Protein AF-0000000080410713 (afdb_homodimer)

Foldseek 3Di:
DVVVVQLVLLLVLLVLLLLLCVLVLLLLLLLCVLLVADSLQSSQLQLVLQLQLLLLCQVLWFLFGWGFDQLLSLQLRQALPPPLPDRLLLSLLLLQLLLVVLLVCLVVVNLVVLLVQDPVLLVLLLLLLSLVQLLVVLCVLQQQWDQDDPDRIDGGDCPDLSNVLLVVLLVVLVVQCVVPNSSCLVVSLVSSLVSCVVSVNWPDPPDLDLVVSVVSSVVQAQSRDCPCVPPPSSVLSSVVSSSSQSNQALVQLCVSCVLLPNNVCSSVSSNSQSVSSNSSSNSNGGGIHRDPSSVSSVVSPNGTSSSSNSNSVVSVVCSSVSSVSVRRRSSSNSSVSNVVSVVSNVSVVVNPCVDCLSNVLSVQLNPCCNVVSHNLRSSLSSLLSNCVSCCVPPNPVVRDPSSVVSNVVSVCVVCVVVVD/DVVVVQLVLLLVLLVLLLLLCVLVLLLLLLLCVLLVADSLQSSQLQLVLQLQLLLLCQVLWFLFGWGFDPLLSLQLRQALPPPLPDRNLLSLLLLQLLLVVLLVCLVVVNLVVLLVQDPVLLVLLLLLLSLVQLLVVLCVLQQQWDQDDPDRIDGGDCPDLSNVLLVVLLVVLVVQCVVPNSSCLVVSLVSSLVSCVVSVNWPDPPDLDLVVSVVSLVVQAQSRDCPCVPPPSSVLSSVVSSSSQSNQALVQLCVSCVLLPNNVCSSVSSNSQSVSSNSSSNSNGGGIHRDPSSVSSVVSPNGTSSSSNSNSVVSVVCSSVSSVSVRRRSSSNSSVSNVVSVVSNVSVVVNPCVDCLSNVLSVQLNPCCNVVSHNLRSSLSSLLSNCVSCCVPPNPVPRDPSSVVSNVVSVVVVCVVVVD

Secondary structure (DSSP, 8-state):
-HHHHHHHHHHHHHHHHHHHHTTHHHHHHHHHHTTT--HHHHHHHHHHHHHHHHHHHHHTT----EEE-HHHHHIIIIIIIIIT---HHHHHHHHHHHHHHHHHHHHTT-HHHHHHHS-HHHHHHHHHHHHHHHHHHHHHHTTSEEEETTEEEEE--TTSHHHHHHHHHHHHHHHHHHHHGGGHHHHHHHHHHHHHHHHT-----S---SHHHHHHHHHHTT----TTTTSHHHHHHHHHHHHHHHHHHHHHHHHHHHHTT-GGGHHHHHHHHHHHHHHHHHHT-PPEEE-GGGHHHHHTT--SHHHHHHHHHHHHHHGGGHHHHHT--HHHHHHHHHHHHHHHHGGGGGS-TT-HHHHHHHHHHHHHHHHHT-HHHHHHHHHHHHHHHHHHHT-GGGS-HHHHHHHHHHHHHHHHHHH-/-HHHHHHHHHHHHHHHHHHHHTTHHHHHHHHHHTTT--HHHHHHHHHHHHHHHHHHHHHTT----EEE-HHHHHIIIIIIIIIT---HHHHHHHHHHHHHHHHHHHHTT-HHHHHHHS-HHHHHHHHHHHHHHHHHHHHHHTTSEEEETTEEEEE--TTSHHHHHHHHHHHHHHHHHHHHGGGHHHHHHHHHHHHHHHHT-----S---SHHHHHHHHHHTT----TTTTSHHHHHHHHHHHHHHHHHHHHHHHHHHHHTT-GGGHHHHHHHHHHHHHHHHHHT-PPEEE-TTHHHHHHTT--SHHHHHHHHHHHHHHGGGHHHHHT--HHHHHHHHHHHHHHHHGGGGGS-TT-HHHHHHHHHHHHHHHHHT-HHHHHHHHHHHHHHHHHHHT-GGGS-HHHHHHHHHHHHHHHHHHH-

Organism: NCBI:txid1345023

Radius of gyration: 27.89 Å; Cα contacts (8 Å, |Δi|>4): 1626; chains: 2; bounding box: 63×80×81 Å

pLDDT: mean 87.86, std 10.01, range [36.75, 98.25]

Solvent-accessible surface area (backbone atoms only — not comparable to full-atom values): 38870 Å² total; per-residue (Å²): 104,74,65,59,51,47,49,54,32,12,43,52,13,6,52,44,26,34,59,45,47,63,55,47,33,60,51,50,12,62,48,40,31,74,41,68,44,53,48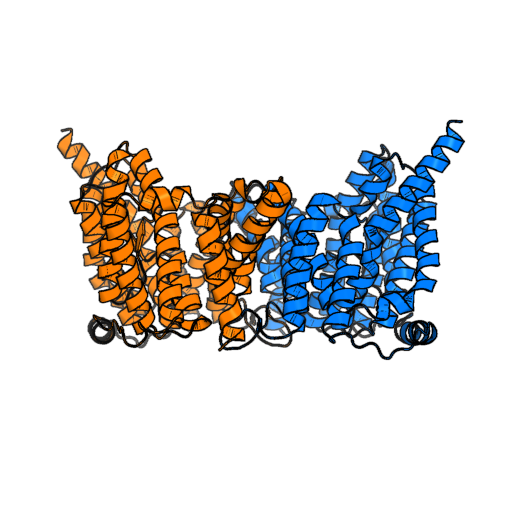,48,10,25,29,52,11,30,41,50,23,28,25,52,12,6,36,46,22,17,74,70,46,29,47,41,39,24,30,65,26,70,64,45,38,45,38,46,20,40,24,41,20,63,66,69,61,38,50,56,32,34,45,21,31,32,32,26,52,21,12,50,46,43,30,52,30,44,76,66,60,44,42,60,56,56,46,70,54,47,57,64,52,53,53,55,13,43,47,23,8,42,8,52,28,35,26,51,51,14,33,38,57,16,40,45,28,36,59,53,90,88,41,58,31,24,61,32,64,63,60,39,66,60,27,43,48,19,53,54,31,32,55,49,33,52,55,37,31,76,72,59,37,70,56,25,48,56,54,29,32,50,48,21,36,51,49,27,53,75,69,65,69,53,83,61,88,80,74,79,55,63,61,63,33,58,55,39,22,57,71,33,43,62,47,51,33,67,85,52,57,80,38,69,64,39,52,49,48,24,52,52,51,31,50,51,49,47,47,56,34,51,55,44,38,40,53,55,22,45,75,62,72,38,55,87,48,28,61,58,51,47,35,29,38,11,52,22,7,31,52,6,11,38,32,43,22,51,39,41,29,61,50,75,50,34,51,56,9,44,74,64,58,26,61,34,14,57,14,10,41,42,27,21,50,51,42,59,58,47,62,76,47,46,44,66,58,68,51,54,47,62,35,22,45,15,38,51,36,28,52,54,10,50,58,36,33,46,55,50,60,75,51,63,54,85,42,59,83,51,24,52,23,19,49,43,14,28,51,33,14,43,49,27,43,17,55,64,58,3,51,38,53,16,41,43,46,40,50,51,49,40,42,70,74,67,31,70,84,71,55,53,66,64,50,52,52,51,32,51,52,39,52,50,55,60,43,37,68,54,71,96,107,72,67,55,53,46,49,53,32,11,43,51,14,6,51,44,27,37,58,45,46,63,54,48,33,60,51,50,11,62,50,40,32,75,40,68,43,55,47,48,11,24,29,51,10,30,40,50,24,26,26,52,12,7,34,46,22,16,74,71,47,29,48,41,40,25,30,64,27,70,64,44,38,46,37,46,20,40,22,41,18,64,65,68,62,38,49,56,30,35,42,22,31,33,32,26,53,20,12,48,46,43,31,51,30,44,76,68,60,45,42,62,57,54,46,70,53,47,58,63,51,54,54,55,14,44,47,22,7,42,8,51,28,34,26,50,50,15,33,38,58,17,40,45,27,36,60,52,90,89,41,57,32,23,62,34,64,63,59,40,64,62,27,42,47,18,52,54,31,32,54,48,34,53,55,36,30,74,74,60,37,70,53,24,49,55,54,28,32,51,48,22,36,53,50,27,53,74,71,65,70,51,81,62,89,82,74,82,54,64,60,62,32,57,56,40,22,58,71,34,43,61,46,52,32,67,84,51,57,82,39,70,64,40,51,50,49,24,53,51,51,32,50,52,50,47,48,57,34,51,57,43,38,42,53,55,23,46,75,62,73,37,53,86,48,28,60,58,52,47,36,29,37,12,52,22,7,31,52,7,12,38,33,43,23,51,39,40,27,58,50,76,49,34,50,54,9,42,74,65,60,27,61,35,13,57,15,10,40,42,26,20,50,51,42,58,57,47,63,76,48,46,44,66,58,68,50,55,47,60,34,21,44,15,38,51,35,29,52,54,9,50,60,36,33,45,56,51,60,75,51,62,54,85,42,60,84,51,24,52,24,18,50,42,14,28,50,34,15,42,49,26,41,17,55,65,58,5,51,38,52,16,42,43,45,40,50,50,49,41,42,70,75,69,32,70,86,71,55,52,68,63,50,52,52,51,33,51,52,38,53,51,56,61,44,36,69,55,70,98

InterPro domains:
  IPR006043 Nucleobase cation symporter 2 family [PF00860] (12-377)
  IPR045018 Azaguanine-like transporters [PTHR43337] (3-409)

Sequence (840 aa):
MAKQTEWKTETYGGVLNFLATAYIPAVHAAILTQAGLPFEGALVGAILTSIIGTFIAGLFNLPLLLLPGMGINALFTYTLVLQMGLSWQGALAVSFVSGALVVLLTVTKVARKLANAFPPIIHDGLTVGLGLFLILIGLEAAGIVSGGGGALLHIGDLGERPVQVAFLSLFVAILLFLKMGPSSFLWTIAFGVGLSAVMGTLDWTGEFALMPFFESFGTVFGNVSFAESASPIFLVAVGVLTLVLLIENISLIQNQTRAIGKDADAPKGLVAQGLSTMAGAMFGSSPTVSTVEVAAGISVGARGGIASFVTSGLYVVSLLLLPLFAIIPVTAIAPVLIIIGMMMFQNVKHLPLDNWEHAFPAILVIIMIPFTYSIVDGIGLGFVAYTMIVLFKKGYRSLSPVVGVLTVLFLVFFSLPVWLMAKQTEWKTETYGGVLNFLATAYIPAVHAAILTQAGLPFEGALVGAILTSIIGTFIAGLFNLPLLLLPGMGINALFTYTLVLQMGLSWQGALAVSFVSGALVVLLTVTKVARKLANAFPPIIHDGLTVGLGLFLILIGLEAAGIVSGGGGALLHIGDLGERPVQVAFLSLFVAILLFLKMGPSSFLWTIAFGVGLSAVMGTLDWTGEFALMPFFESFGTVFGNVSFAESASPIFLVAVGVLTLVLLIENISLIQNQTRAIGKDADAPKGLVAQGLSTMAGAMFGSSPTVSTVEVAAGISVGARGGIASFVTSGLYVVSLLLLPLFAIIPVTAIAPVLIIIGMMMFQNVKHLPLDNWEHAFPAILVIIMIPFTYSIVDGIGLGFVAYTMIVLFKKGYRSLSPVVGVLTVLFLVFFSLPVWL

Structure (mmCIF, N/CA/C/O backbone):
data_AF-0000000080410713-model_v1
#
loop_
_entity.id
_entity.type
_entity.pdbx_description
1 polymer Permease
#
loop_
_atom_site.group_PDB
_atom_site.id
_atom_site.type_symbol
_atom_site.label_atom_id
_atom_site.label_alt_id
_atom_site.label_comp_id
_atom_site.label_asym_id
_atom_site.label_entity_id
_atom_site.label_seq_id
_atom_site.pdbx_PDB_ins_code
_atom_site.Cartn_x
_atom_site.Cartn_y
_atom_site.Cartn_z
_atom_site.occupancy
_atom_site.B_iso_or_equiv
_atom_site.auth_seq_id
_atom_site.auth_comp_id
_atom_site.auth_asym_id
_atom_site.auth_atom_id
_atom_site.pdbx_PDB_model_num
ATOM 1 N N . MET A 1 1 ? -7.324 -28.266 -44.094 1 37.56 1 MET A N 1
ATOM 2 C CA . MET A 1 1 ? -6.672 -26.969 -44 1 37.56 1 MET A CA 1
ATOM 3 C C . MET A 1 1 ? -7.039 -26.266 -42.688 1 37.56 1 MET A C 1
ATOM 5 O O . MET A 1 1 ? -6.164 -25.75 -42 1 37.56 1 MET A O 1
ATOM 9 N N . ALA A 1 2 ? -8.359 -26.266 -42.438 1 50.31 2 ALA A N 1
ATOM 10 C CA . ALA A 1 2 ? -8.875 -25.734 -41.188 1 50.31 2 ALA A CA 1
ATOM 11 C C . ALA A 1 2 ? -8.297 -26.484 -40 1 50.31 2 ALA A C 1
ATOM 13 O O . ALA A 1 2 ? -7.914 -25.875 -39 1 50.31 2 ALA A O 1
ATOM 14 N N . LYS A 1 3 ? -8.125 -27.766 -40.094 1 55.69 3 LYS A N 1
ATOM 15 C CA . LYS A 1 3 ? -7.594 -28.547 -38.969 1 55.69 3 LYS A CA 1
ATOM 16 C C . LYS A 1 3 ? -6.094 -28.328 -38.812 1 55.69 3 LYS A C 1
ATOM 18 O O . LYS A 1 3 ? -5.594 -28.25 -37.688 1 55.69 3 LYS A O 1
ATOM 23 N N . GLN A 1 4 ? -5.293 -28.375 -39.844 1 54.91 4 GLN A N 1
ATOM 24 C CA . GLN A 1 4 ? -3.854 -28.125 -39.812 1 54.91 4 GLN A CA 1
ATOM 25 C C . GLN A 1 4 ? -3.547 -26.719 -39.312 1 54.91 4 GLN A C 1
ATOM 27 O O . GLN A 1 4 ? -2.623 -26.547 -38.5 1 54.91 4 GLN A O 1
ATOM 32 N N . THR A 1 5 ? -4.355 -25.734 -39.812 1 59 5 THR A N 1
ATOM 33 C CA . THR A 1 5 ? -4.211 -24.359 -39.344 1 59 5 THR A CA 1
ATOM 34 C C . THR A 1 5 ? -4.512 -24.234 -37.875 1 59 5 THR A C 1
ATOM 36 O O . THR A 1 5 ? -3.834 -23.484 -37.156 1 59 5 THR A O 1
ATOM 39 N N . GLU A 1 6 ? -5.297 -25.203 -37.562 1 79.06 6 GLU A N 1
ATOM 40 C CA . GLU A 1 6 ? -5.672 -25.172 -36.156 1 79.06 6 GLU A CA 1
ATOM 41 C C . GLU A 1 6 ? -4.535 -25.688 -35.25 1 79.06 6 GLU A C 1
ATOM 43 O O . GLU A 1 6 ? -4.242 -25.109 -34.219 1 79.06 6 GLU A O 1
ATOM 48 N N . TRP A 1 7 ? -3.732 -26.688 -35.938 1 89.12 7 TRP A N 1
ATOM 49 C CA . TRP A 1 7 ? -2.639 -27.266 -35.156 1 89.12 7 TRP A CA 1
ATOM 50 C C . TRP A 1 7 ? -1.461 -26.297 -35.062 1 89.12 7 TRP A C 1
ATOM 52 O O . TRP A 1 7 ? -0.8 -26.203 -34.031 1 89.12 7 TRP A O 1
ATOM 62 N N . LYS A 1 8 ? -1.155 -25.625 -36.125 1 91.69 8 LYS A N 1
ATOM 63 C CA . LYS A 1 8 ? -0.056 -24.656 -36.125 1 91.69 8 LYS A CA 1
ATOM 64 C C . LYS A 1 8 ? -0.333 -23.484 -35.188 1 91.69 8 LYS A C 1
ATOM 66 O O . LYS A 1 8 ? 0.56 -23.047 -34.469 1 91.69 8 LYS A O 1
ATOM 71 N N . THR A 1 9 ? -1.537 -23.094 -35.281 1 93.38 9 THR A N 1
ATOM 72 C CA . THR A 1 9 ? -1.938 -21.984 -34.406 1 93.38 9 THR A CA 1
ATOM 73 C C . THR A 1 9 ? -1.88 -22.391 -32.938 1 93.38 9 THR A C 1
ATOM 75 O O . THR A 1 9 ? -1.402 -21.641 -32.094 1 93.38 9 THR A O 1
ATOM 78 N N . GLU A 1 10 ? -2.293 -23.594 -32.688 1 95.38 10 GLU A N 1
ATOM 79 C CA . GLU A 1 10 ? -2.266 -24.109 -31.344 1 95.38 10 GLU A CA 1
ATOM 80 C C . GLU A 1 10 ? -0.833 -24.312 -30.844 1 95.38 10 GLU A C 1
ATOM 82 O O . GLU A 1 10 ? -0.521 -24.016 -29.688 1 95.38 10 GLU A O 1
ATOM 87 N N . THR A 1 11 ? -0.026 -24.812 -31.766 1 96 11 THR A N 1
ATOM 88 C CA . THR A 1 11 ? 1.372 -25.016 -31.406 1 96 11 THR A CA 1
ATOM 89 C C . THR A 1 11 ? 2.068 -23.688 -31.156 1 96 11 THR A C 1
ATOM 91 O O . THR A 1 11 ? 2.793 -23.531 -30.156 1 96 11 THR A O 1
ATOM 94 N N . TYR A 1 12 ? 1.803 -22.75 -31.984 1 95.38 12 TYR A N 1
ATOM 95 C CA . TYR A 1 12 ? 2.387 -21.422 -31.812 1 95.38 12 TYR A CA 1
ATOM 96 C C . TYR A 1 12 ? 1.904 -20.781 -30.516 1 95.38 12 TYR A C 1
ATOM 98 O O . TYR A 1 12 ? 2.697 -20.188 -29.781 1 95.38 12 TYR A O 1
ATOM 106 N N . GLY A 1 13 ? 0.649 -20.891 -30.266 1 94.5 13 GLY A N 1
ATOM 107 C CA . GLY A 1 13 ? 0.093 -20.375 -29.031 1 94.5 13 GLY A CA 1
ATOM 108 C C . GLY A 1 13 ? 0.684 -21.031 -27.797 1 94.5 13 GLY A C 1
ATOM 109 O O . GLY A 1 13 ? 0.938 -20.359 -26.781 1 94.5 13 GLY A O 1
ATOM 110 N N . GLY A 1 14 ? 0.893 -22.328 -27.875 1 95.62 14 GLY A N 1
ATOM 111 C CA . GLY A 1 14 ? 1.5 -23.047 -26.766 1 95.62 14 GLY A CA 1
ATOM 112 C C . GLY A 1 14 ? 2.916 -22.594 -26.469 1 95.62 14 GLY A C 1
ATOM 113 O O . GLY A 1 14 ? 3.312 -22.516 -25.312 1 95.62 14 GLY A O 1
ATOM 114 N N . VAL A 1 15 ? 3.676 -22.297 -27.5 1 94.81 15 VAL A N 1
ATOM 115 C CA . VAL A 1 15 ? 5.047 -21.828 -27.344 1 94.81 15 VAL A CA 1
ATOM 116 C C . VAL A 1 15 ? 5.047 -20.438 -26.688 1 94.81 15 VAL A C 1
ATOM 118 O O . VAL A 1 15 ? 5.836 -20.172 -25.781 1 94.81 15 VAL A O 1
ATOM 121 N N . LEU A 1 16 ? 4.145 -19.609 -27.141 1 92.06 16 LEU A N 1
ATOM 122 C CA . LEU A 1 16 ? 4.039 -18.281 -26.562 1 92.06 16 LEU A CA 1
ATOM 123 C C . LEU A 1 16 ? 3.652 -18.344 -25.094 1 92.06 16 LEU A C 1
ATOM 125 O O . LEU A 1 16 ? 4.172 -17.594 -24.281 1 92.06 16 LEU A O 1
ATOM 129 N N . ASN A 1 17 ? 2.756 -19.25 -24.859 1 94.19 17 ASN A N 1
ATOM 130 C CA . ASN A 1 17 ? 2.334 -19.438 -23.469 1 94.19 17 ASN A CA 1
ATOM 131 C C . ASN A 1 17 ? 3.5 -19.859 -22.578 1 94.19 17 ASN A C 1
ATOM 133 O O . ASN A 1 17 ? 3.646 -19.359 -21.469 1 94.19 17 ASN A O 1
ATOM 137 N N . PHE A 1 18 ? 4.316 -20.734 -23.078 1 94 18 PHE A N 1
ATOM 138 C CA . PHE A 1 18 ? 5.473 -21.188 -22.312 1 94 18 PHE A CA 1
ATOM 139 C C . PHE A 1 18 ? 6.445 -20.047 -22.062 1 94 18 PHE A C 1
ATOM 141 O O . PHE A 1 18 ? 6.914 -19.859 -20.953 1 94 18 PHE A O 1
ATOM 148 N N . LEU A 1 19 ? 6.688 -19.297 -23.062 1 87.75 19 LEU A N 1
ATOM 149 C CA . LEU A 1 19 ? 7.629 -18.188 -22.953 1 87.75 19 LEU A CA 1
ATOM 150 C C . LEU A 1 19 ? 7.117 -17.141 -21.969 1 87.75 19 LEU A C 1
ATOM 152 O O . LEU A 1 19 ? 7.902 -16.547 -21.219 1 87.75 19 LEU A O 1
ATOM 156 N N . ALA A 1 20 ? 5.844 -17.016 -21.969 1 87.5 20 ALA A N 1
ATOM 157 C CA . ALA A 1 20 ? 5.23 -16.016 -21.109 1 87.5 20 ALA A CA 1
ATOM 158 C C . ALA A 1 20 ? 5.219 -16.484 -19.656 1 87.5 20 ALA A C 1
ATOM 160 O O . ALA A 1 20 ? 5.082 -15.672 -18.734 1 87.5 20 ALA A O 1
ATOM 161 N N . THR A 1 21 ? 5.402 -17.781 -19.375 1 92.06 21 THR A N 1
ATOM 162 C CA . THR A 1 21 ? 5.195 -18.281 -18.031 1 92.06 21 THR A CA 1
ATOM 163 C C . THR A 1 21 ? 6.453 -18.969 -17.516 1 92.06 21 THR A C 1
ATOM 165 O O . THR A 1 21 ? 6.484 -19.453 -16.375 1 92.06 21 THR A O 1
ATOM 168 N N . ALA A 1 22 ? 7.523 -18.953 -18.297 1 89.31 22 ALA A N 1
ATOM 169 C CA . ALA A 1 22 ? 8.734 -19.703 -18 1 89.31 22 ALA A CA 1
ATOM 170 C C . ALA A 1 22 ? 9.391 -19.219 -16.719 1 89.31 22 ALA A C 1
ATOM 172 O O . ALA A 1 22 ? 10.148 -19.953 -16.078 1 89.31 22 ALA A O 1
ATOM 173 N N . TYR A 1 23 ? 9.086 -18.062 -16.297 1 85.19 23 TYR A N 1
ATOM 174 C CA . TYR A 1 23 ? 9.688 -17.484 -15.102 1 85.19 23 TYR A CA 1
ATOM 175 C C . TYR A 1 23 ? 9 -18 -13.836 1 85.19 23 TYR A C 1
ATOM 177 O O . TYR A 1 23 ? 9.555 -17.906 -12.742 1 85.19 23 TYR A O 1
ATOM 185 N N . ILE A 1 24 ? 7.816 -18.562 -13.891 1 90.88 24 I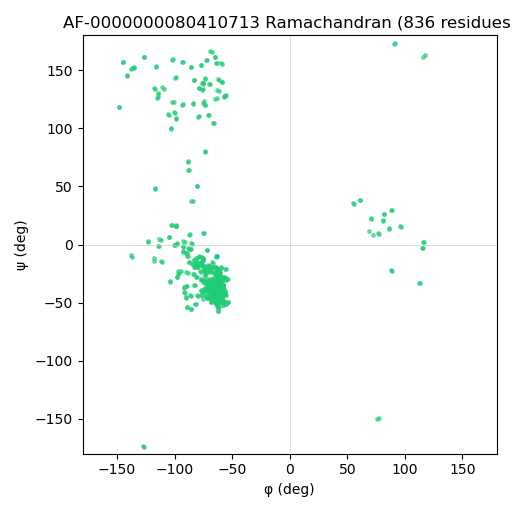LE A N 1
ATOM 186 C CA . ILE A 1 24 ? 6.918 -18.828 -12.773 1 90.88 24 ILE A CA 1
ATOM 187 C C . ILE A 1 24 ? 7.535 -19.859 -11.836 1 90.88 24 ILE A C 1
ATOM 189 O O . ILE A 1 24 ? 7.559 -19.672 -10.617 1 90.88 24 ILE A O 1
ATOM 193 N N . PRO A 1 25 ? 8.164 -20.938 -12.391 1 91.62 25 PRO A N 1
ATOM 194 C CA . PRO A 1 25 ? 8.719 -21.938 -11.469 1 91.62 25 PRO A CA 1
ATOM 195 C C . PRO A 1 25 ? 9.852 -21.375 -10.609 1 91.62 25 PRO A C 1
ATOM 197 O O . PRO A 1 25 ? 9.953 -21.703 -9.422 1 91.62 25 PRO A O 1
ATOM 200 N N . ALA A 1 26 ? 10.656 -20.562 -11.18 1 87.38 26 ALA A N 1
ATOM 201 C CA . ALA A 1 26 ? 11.766 -19.984 -10.43 1 87.38 26 ALA A CA 1
ATOM 202 C C . ALA A 1 26 ? 11.258 -19.062 -9.32 1 87.38 26 ALA A C 1
ATOM 204 O O . ALA A 1 26 ? 11.758 -19.109 -8.188 1 87.38 26 ALA A O 1
ATOM 205 N N . VAL A 1 27 ? 10.281 -18.312 -9.68 1 86.44 27 VAL A N 1
ATOM 206 C CA . VAL A 1 27 ? 9.711 -17.375 -8.711 1 86.44 27 VAL A CA 1
ATOM 207 C C . VAL A 1 27 ? 8.992 -18.156 -7.609 1 86.44 27 VAL A C 1
ATOM 209 O O . VAL A 1 27 ? 9.094 -17.812 -6.43 1 86.44 27 VAL A O 1
ATOM 212 N N . HIS A 1 28 ? 8.281 -19.109 -8.039 1 93.25 28 HIS A N 1
ATOM 213 C CA . HIS A 1 28 ? 7.594 -20 -7.109 1 93.25 28 HIS A CA 1
ATOM 214 C C . HIS A 1 28 ? 8.57 -20.594 -6.098 1 93.25 28 HIS A C 1
ATOM 216 O O . HIS A 1 28 ? 8.32 -20.547 -4.891 1 93.25 28 HIS A O 1
ATOM 222 N N . ALA A 1 29 ? 9.68 -21.125 -6.582 1 91.19 29 ALA A N 1
ATOM 223 C CA . ALA A 1 29 ? 10.656 -21.781 -5.715 1 91.19 29 ALA A CA 1
ATOM 224 C C . ALA A 1 29 ? 11.266 -20.797 -4.73 1 91.19 29 ALA A C 1
ATOM 226 O O . ALA A 1 29 ? 11.484 -21.125 -3.562 1 91.19 29 ALA A O 1
ATOM 227 N N . ALA A 1 30 ? 11.5 -19.656 -5.211 1 86.19 30 ALA A N 1
ATOM 228 C CA . ALA A 1 30 ? 12.094 -18.625 -4.367 1 86.19 30 ALA A CA 1
ATOM 229 C C . ALA A 1 30 ? 11.172 -18.266 -3.207 1 86.19 30 ALA A C 1
ATOM 231 O O . ALA A 1 30 ? 11.633 -18 -2.096 1 86.19 30 ALA A O 1
ATOM 232 N N . ILE A 1 31 ? 9.898 -18.25 -3.445 1 88 31 ILE A N 1
ATOM 233 C CA . ILE A 1 31 ? 8.922 -17.875 -2.42 1 88 31 ILE A CA 1
ATOM 234 C C . ILE A 1 31 ? 8.742 -19.047 -1.447 1 88 31 ILE A C 1
ATOM 236 O O . ILE A 1 31 ? 8.75 -18.844 -0.229 1 88 31 ILE A O 1
ATOM 240 N N . LEU A 1 32 ? 8.648 -20.25 -1.96 1 93.75 32 LEU A N 1
ATOM 241 C CA . LEU A 1 32 ? 8.352 -21.391 -1.106 1 93.75 32 LEU A CA 1
ATOM 242 C C . LEU A 1 32 ? 9.555 -21.75 -0.249 1 93.75 32 LEU A C 1
ATOM 244 O O . LEU A 1 32 ? 9.406 -22.391 0.8 1 93.75 32 LEU A O 1
ATOM 248 N N . THR A 1 33 ? 10.75 -21.391 -0.7 1 90.19 33 THR A N 1
ATOM 249 C CA . THR A 1 33 ? 11.938 -21.641 0.106 1 90.19 33 THR A CA 1
ATOM 250 C C . THR A 1 33 ? 11.852 -20.906 1.44 1 90.19 33 THR A C 1
ATOM 252 O O . THR A 1 33 ? 12.367 -21.391 2.455 1 90.19 33 THR A O 1
ATOM 255 N N . GLN A 1 34 ? 11.172 -19.844 1.46 1 86.38 34 GLN A N 1
ATOM 256 C CA . GLN A 1 34 ? 10.992 -19.078 2.689 1 86.38 34 GLN A CA 1
ATOM 257 C C . GLN A 1 34 ? 10.086 -19.812 3.67 1 86.38 34 GLN A C 1
ATOM 259 O O . GLN A 1 34 ? 10.086 -19.516 4.867 1 86.38 34 GLN A O 1
ATOM 264 N N . ALA A 1 35 ? 9.305 -20.688 3.174 1 91.44 35 ALA A N 1
ATOM 265 C CA . ALA A 1 35 ? 8.453 -21.516 4.027 1 91.44 35 ALA A CA 1
ATOM 266 C C . ALA A 1 35 ? 9.242 -22.688 4.609 1 91.44 35 ALA A C 1
ATOM 268 O O . ALA A 1 35 ? 8.758 -23.391 5.496 1 91.44 35 ALA A O 1
ATOM 269 N N . GLY A 1 36 ? 10.477 -22.922 4.078 1 91.31 36 GLY A N 1
ATOM 270 C CA . GLY A 1 36 ? 11.312 -24 4.598 1 91.31 36 GLY A CA 1
ATOM 271 C C . GLY A 1 36 ? 11.562 -25.109 3.586 1 91.31 36 GLY A C 1
ATOM 272 O O . GLY A 1 36 ? 12.32 -26.031 3.852 1 91.31 36 GLY A O 1
ATOM 273 N N . LEU A 1 37 ? 10.969 -25 2.424 1 94.12 37 LEU A N 1
ATOM 274 C CA . LEU A 1 37 ? 11.219 -25.984 1.382 1 94.12 37 LEU A CA 1
ATOM 275 C C . LEU A 1 37 ? 12.586 -25.766 0.738 1 94.12 37 LEU A C 1
ATOM 277 O O . LEU A 1 37 ? 12.984 -24.609 0.515 1 94.12 37 LEU A O 1
ATOM 281 N N . PRO A 1 38 ? 13.281 -26.844 0.486 1 91.62 38 PRO A N 1
ATOM 282 C CA . PRO A 1 38 ? 14.508 -26.656 -0.29 1 91.62 38 PRO A CA 1
ATOM 283 C C . PRO A 1 38 ? 14.242 -26.078 -1.681 1 91.62 38 PRO A C 1
ATOM 285 O O . PRO A 1 38 ? 13.289 -26.484 -2.346 1 91.62 38 PRO A O 1
ATOM 288 N N . PHE A 1 39 ? 15.055 -25.25 -2.119 1 88.81 39 PHE A N 1
ATOM 289 C CA . PHE A 1 39 ? 14.859 -24.531 -3.379 1 88.81 39 PHE A CA 1
ATOM 290 C C . PHE A 1 39 ? 14.766 -25.516 -4.543 1 88.81 39 PHE A C 1
ATOM 292 O O . PHE A 1 39 ? 13.852 -25.422 -5.359 1 88.81 39 PHE A O 1
ATOM 299 N N . GLU A 1 40 ? 15.711 -26.438 -4.57 1 89.75 40 GLU A N 1
ATOM 300 C CA . GLU A 1 40 ? 15.773 -27.391 -5.68 1 89.75 40 GLU A CA 1
ATOM 301 C C . GLU A 1 40 ? 14.516 -28.25 -5.73 1 89.75 40 GLU A C 1
ATOM 303 O O . GLU A 1 40 ? 13.969 -28.5 -6.809 1 89.75 40 GLU A O 1
ATOM 308 N N . GLY A 1 41 ? 14.117 -28.641 -4.594 1 91.88 41 GLY A N 1
ATOM 309 C CA . GLY A 1 41 ? 12.906 -29.453 -4.527 1 91.88 41 GLY A CA 1
ATOM 310 C C . GLY A 1 41 ? 11.664 -28.688 -4.93 1 91.88 41 GLY A C 1
ATOM 311 O O . GLY A 1 41 ? 10.805 -29.203 -5.637 1 91.88 41 GLY A O 1
ATOM 312 N N . ALA A 1 42 ? 11.586 -27.453 -4.438 1 93.69 42 ALA A N 1
ATOM 313 C CA . ALA A 1 42 ? 10.445 -26.609 -4.766 1 93.69 42 ALA A CA 1
ATOM 314 C C . ALA A 1 42 ? 10.398 -26.297 -6.258 1 93.69 42 ALA A C 1
ATOM 316 O O . ALA A 1 42 ? 9.32 -26.188 -6.848 1 93.69 42 ALA A O 1
ATOM 317 N N . LEU A 1 43 ? 11.539 -26.172 -6.855 1 93.19 43 LEU A N 1
ATOM 318 C CA . LEU A 1 43 ? 11.633 -25.875 -8.281 1 93.19 43 LEU A CA 1
ATOM 319 C C . LEU A 1 43 ? 11.133 -27.062 -9.109 1 93.19 43 LEU A C 1
ATOM 321 O O . LEU A 1 43 ? 10.312 -26.875 -10.016 1 93.19 43 LEU A O 1
ATOM 325 N N . VAL A 1 44 ? 11.625 -28.188 -8.781 1 94.38 44 VAL A N 1
ATOM 326 C CA . VAL A 1 44 ? 11.188 -29.391 -9.484 1 94.38 44 VAL A CA 1
ATOM 327 C C . VAL A 1 44 ? 9.688 -29.594 -9.273 1 94.38 44 VAL A C 1
ATOM 329 O O . VAL A 1 44 ? 8.961 -29.922 -10.219 1 94.38 44 VAL A O 1
ATOM 332 N N . GLY A 1 45 ? 9.289 -29.422 -8.07 1 95.5 45 GLY A N 1
ATOM 333 C CA . GLY A 1 45 ? 7.867 -29.531 -7.777 1 95.5 45 GLY A CA 1
ATOM 334 C C . GLY A 1 45 ? 7.008 -28.578 -8.594 1 95.5 45 GLY A C 1
ATOM 335 O O . GLY A 1 45 ? 5.941 -28.969 -9.078 1 95.5 45 GLY A O 1
ATOM 336 N N . ALA A 1 46 ? 7.457 -27.391 -8.719 1 95.38 46 ALA A N 1
ATOM 337 C CA . ALA A 1 46 ? 6.723 -26.391 -9.484 1 95.38 46 ALA A CA 1
ATOM 338 C C . ALA A 1 46 ? 6.613 -26.797 -10.953 1 95.38 46 ALA A C 1
ATOM 340 O O . ALA A 1 46 ? 5.559 -26.641 -11.57 1 95.38 46 ALA A O 1
ATOM 341 N N . ILE A 1 47 ? 7.691 -27.281 -11.516 1 95.88 47 ILE A N 1
ATOM 342 C CA . ILE A 1 47 ? 7.711 -27.656 -12.93 1 95.88 47 ILE A CA 1
ATOM 343 C C . ILE A 1 47 ? 6.793 -28.859 -13.148 1 95.88 47 ILE A C 1
ATOM 345 O O . ILE A 1 47 ? 5.992 -28.875 -14.086 1 95.88 47 ILE A O 1
ATOM 349 N N . LEU A 1 48 ? 6.895 -29.781 -12.281 1 97.19 48 LEU A N 1
ATOM 350 C CA . LEU A 1 48 ? 6.055 -30.969 -12.422 1 97.19 48 LEU A CA 1
ATOM 351 C C . LEU A 1 48 ? 4.582 -30.609 -12.258 1 97.19 48 LEU A C 1
ATOM 353 O O . LEU A 1 48 ? 3.727 -31.141 -12.969 1 97.19 48 LEU A O 1
ATOM 357 N N . THR A 1 49 ? 4.32 -29.797 -11.305 1 97.56 49 THR A N 1
ATOM 358 C CA . THR A 1 49 ? 2.955 -29.312 -11.117 1 97.56 49 THR A CA 1
ATOM 359 C C . THR A 1 49 ? 2.453 -28.594 -12.367 1 97.56 49 THR A C 1
ATOM 361 O O . THR A 1 49 ? 1.304 -28.781 -12.773 1 97.56 49 THR A O 1
ATOM 364 N N . SER A 1 50 ? 3.289 -27.781 -12.93 1 97.56 50 SER A N 1
ATOM 365 C CA . SER A 1 50 ? 2.93 -27.062 -14.148 1 97.56 50 SER A CA 1
ATOM 366 C C . SER A 1 50 ? 2.67 -28.016 -15.305 1 97.56 50 SER A C 1
ATOM 368 O O . SER A 1 50 ? 1.77 -27.797 -16.109 1 97.56 50 SER A O 1
ATOM 370 N N . ILE A 1 51 ? 3.5 -29.094 -15.383 1 97.94 51 ILE A N 1
ATOM 371 C CA . ILE A 1 51 ? 3.338 -30.094 -16.422 1 97.94 51 ILE A CA 1
ATOM 372 C C . ILE A 1 51 ? 1.986 -30.797 -16.266 1 97.94 51 ILE A C 1
ATOM 374 O O . ILE A 1 51 ? 1.18 -30.812 -17.203 1 97.94 51 ILE A O 1
ATOM 378 N N . ILE A 1 52 ? 1.728 -31.25 -15.109 1 97.81 52 ILE A N 1
ATOM 379 C CA . ILE A 1 52 ? 0.538 -32.062 -14.875 1 97.81 52 ILE A CA 1
ATOM 380 C C . ILE A 1 52 ? -0.708 -31.188 -14.945 1 97.81 52 ILE A C 1
ATOM 382 O O . ILE A 1 52 ? -1.722 -31.578 -15.531 1 97.81 52 ILE A O 1
ATOM 386 N N . GLY A 1 53 ? -0.662 -30.062 -14.305 1 97.81 53 GLY A N 1
ATOM 387 C CA . GLY A 1 53 ? -1.807 -29.172 -14.32 1 97.81 53 GLY A CA 1
ATOM 388 C C . GLY A 1 53 ? -2.211 -28.75 -15.719 1 97.81 53 GLY A C 1
ATOM 389 O O . GLY A 1 53 ? -3.381 -28.844 -16.094 1 97.81 53 GLY A O 1
ATOM 390 N N . THR A 1 54 ? -1.246 -28.25 -16.453 1 97.88 54 THR A N 1
ATOM 391 C CA . THR A 1 54 ? -1.516 -27.812 -17.828 1 97.88 54 THR A CA 1
ATOM 392 C C . THR A 1 54 ? -1.904 -28.984 -18.703 1 97.88 54 THR A C 1
ATOM 394 O O . THR A 1 54 ? -2.736 -28.844 -19.609 1 97.88 54 THR A O 1
ATOM 397 N N . PHE A 1 55 ? -1.342 -30.125 -18.438 1 98 55 PHE A N 1
ATOM 398 C CA . PHE A 1 55 ? -1.69 -31.328 -19.172 1 98 55 PHE A CA 1
ATOM 399 C C . PHE A 1 55 ? -3.152 -31.703 -18.938 1 98 55 PHE A C 1
ATOM 401 O O . PHE A 1 55 ? -3.865 -32.031 -19.891 1 98 55 PHE A O 1
ATOM 408 N N . ILE A 1 56 ? -3.629 -31.641 -17.734 1 97.94 56 ILE A N 1
ATOM 409 C CA . ILE A 1 56 ? -5.016 -31.953 -17.406 1 97.94 56 ILE A CA 1
ATOM 410 C C . ILE A 1 56 ? -5.945 -30.984 -18.141 1 97.94 56 ILE A C 1
ATOM 412 O O . ILE A 1 56 ? -6.977 -31.406 -18.672 1 97.94 56 ILE A O 1
ATOM 416 N N . ALA A 1 57 ? -5.59 -29.719 -18.141 1 97 57 ALA A N 1
ATOM 417 C CA . ALA A 1 57 ? -6.383 -28.75 -18.891 1 97 57 ALA A CA 1
ATOM 418 C C . ALA A 1 57 ? -6.473 -29.109 -20.359 1 97 57 ALA A C 1
ATOM 420 O O . ALA A 1 57 ? -7.523 -28.953 -20.984 1 97 57 ALA A O 1
ATOM 421 N N . GLY A 1 58 ? -5.336 -29.578 -20.891 1 96.44 58 GLY A N 1
ATOM 422 C CA . GLY A 1 58 ? -5.328 -30.031 -22.266 1 96.44 58 GLY A CA 1
ATOM 423 C C . GLY A 1 58 ? -6.254 -31.203 -22.516 1 96.44 58 GLY A C 1
ATOM 424 O O . GLY A 1 58 ? -6.922 -31.281 -23.547 1 96.44 58 GLY A O 1
ATOM 425 N N . LEU A 1 59 ? -6.305 -32.094 -21.625 1 96.75 59 LEU A N 1
ATOM 426 C CA . LEU A 1 59 ? -7.18 -33.25 -21.75 1 96.75 59 LEU A CA 1
ATOM 427 C C . LEU A 1 59 ? -8.641 -32.812 -21.797 1 96.75 59 LEU A C 1
ATOM 429 O O . LEU A 1 59 ? -9.469 -33.5 -22.422 1 96.75 59 LEU A O 1
ATOM 433 N N . PHE A 1 60 ? -8.906 -31.734 -21.125 1 96.25 60 PHE A N 1
ATOM 434 C CA . PHE A 1 60 ? -10.266 -31.219 -21.125 1 96.25 60 PHE A CA 1
ATOM 435 C C . PHE A 1 60 ? -10.508 -30.297 -22.312 1 96.25 60 PHE A C 1
ATOM 437 O O . PHE A 1 60 ? -11.531 -29.625 -22.391 1 96.25 60 PHE A O 1
ATOM 444 N N . ASN A 1 61 ? -9.562 -30.234 -23.25 1 95.81 61 ASN A N 1
ATOM 445 C CA . ASN A 1 61 ? -9.617 -29.469 -24.5 1 95.81 61 ASN A CA 1
ATOM 446 C C . ASN A 1 61 ? -9.75 -27.984 -24.234 1 95.81 61 ASN A C 1
ATOM 448 O O . ASN A 1 61 ? -10.547 -27.297 -24.891 1 95.81 61 ASN A O 1
ATOM 452 N N . LEU A 1 62 ? -9.07 -27.547 -23.219 1 95.81 62 LEU A N 1
ATOM 453 C CA . LEU A 1 62 ? -9.008 -26.125 -22.891 1 95.81 62 LEU A CA 1
ATOM 454 C C . LEU A 1 62 ? -7.582 -25.594 -23 1 95.81 62 LEU A C 1
ATOM 456 O O . LEU A 1 62 ? -6.633 -26.281 -22.594 1 95.81 62 LEU A O 1
ATOM 460 N N . PRO A 1 63 ? -7.426 -24.5 -23.609 1 95.25 63 PRO A N 1
ATOM 461 C CA . PRO A 1 63 ? -6.086 -23.906 -23.688 1 95.25 63 PRO A CA 1
ATOM 462 C C . PRO A 1 63 ? -5.699 -23.156 -22.406 1 95.25 63 PRO A C 1
ATOM 464 O O . PRO A 1 63 ? -5.23 -22.016 -22.469 1 95.25 63 PRO A O 1
ATOM 467 N N . LEU A 1 64 ? -5.836 -23.766 -21.25 1 96.31 64 LEU A N 1
ATOM 468 C CA . LEU A 1 64 ? -5.555 -23.156 -19.953 1 96.31 64 LEU A CA 1
ATOM 469 C C . LEU A 1 64 ? -4.184 -23.578 -19.438 1 96.31 64 LEU A C 1
ATOM 471 O O . LEU A 1 64 ? -3.697 -24.656 -19.766 1 96.31 64 LEU A O 1
ATOM 475 N N . LEU A 1 65 ? -3.572 -22.672 -18.828 1 97.44 65 LEU A N 1
ATOM 476 C CA . LEU A 1 65 ? -2.326 -22.922 -18.109 1 97.44 65 LEU A CA 1
ATOM 477 C C . LEU A 1 65 ? -2.555 -22.953 -16.594 1 97.44 65 LEU A C 1
ATOM 479 O O . LEU A 1 65 ? -2.918 -21.922 -16.016 1 97.44 65 LEU A O 1
ATOM 483 N N . LEU A 1 66 ? -2.402 -24.094 -16.062 1 98 66 LEU A N 1
ATOM 484 C CA . LEU A 1 66 ? -2.541 -24.234 -14.625 1 98 66 LEU A CA 1
ATOM 485 C C . LEU A 1 66 ? -1.174 -24.344 -13.953 1 98 66 LEU A C 1
ATOM 487 O O . LEU A 1 66 ? -0.566 -25.406 -13.938 1 98 66 LEU A O 1
ATOM 491 N N . LEU A 1 67 ? -0.709 -23.266 -13.406 1 97.5 67 LEU A N 1
ATOM 492 C CA . LEU A 1 67 ? 0.602 -23.125 -12.789 1 97.5 67 LEU A CA 1
ATOM 493 C C . LEU A 1 67 ? 0.469 -22.578 -11.367 1 97.5 67 LEU A C 1
ATOM 495 O O . LEU A 1 67 ? -0.593 -22.094 -10.984 1 97.5 67 LEU A O 1
ATOM 499 N N . PRO A 1 68 ? 1.516 -22.766 -10.586 1 96.12 68 PRO A N 1
ATOM 500 C CA . PRO A 1 68 ? 1.459 -22.141 -9.258 1 96.12 68 PRO A CA 1
ATOM 501 C C . PRO A 1 68 ? 1.208 -20.625 -9.328 1 96.12 68 PRO A C 1
ATOM 503 O O . PRO A 1 68 ? 1.899 -19.922 -10.055 1 96.12 68 PRO A O 1
ATOM 506 N N . GLY A 1 69 ? 0.248 -20.203 -8.609 1 92.19 69 GLY A N 1
ATOM 507 C CA . GLY A 1 69 ? -0.134 -18.812 -8.641 1 92.19 69 GLY A CA 1
ATOM 508 C C . GLY A 1 69 ? 0.712 -17.938 -7.73 1 92.19 69 GLY A C 1
ATOM 509 O O . GLY A 1 69 ? 1.072 -18.359 -6.625 1 92.19 69 GLY A O 1
ATOM 510 N N . MET A 1 70 ? 1.011 -16.781 -8.172 1 85.88 70 MET A N 1
ATOM 511 C CA . MET A 1 70 ? 1.879 -15.883 -7.402 1 85.88 70 MET A CA 1
ATOM 512 C C . MET A 1 70 ? 1.224 -15.484 -6.086 1 85.88 70 MET A C 1
ATOM 514 O O . MET A 1 70 ? 1.849 -15.57 -5.027 1 85.88 70 MET A O 1
ATOM 518 N N . GLY A 1 71 ? 0.017 -15.055 -6.203 1 85.5 71 GLY A N 1
ATOM 519 C CA . GLY A 1 71 ? -0.698 -14.703 -4.988 1 85.5 71 GLY A CA 1
ATOM 520 C C . GLY A 1 71 ? -0.864 -15.867 -4.035 1 85.5 71 GLY A C 1
ATOM 521 O O . GLY A 1 71 ? -0.747 -15.711 -2.818 1 85.5 71 GLY A O 1
ATOM 522 N N . ILE A 1 72 ? -1.06 -17.016 -4.559 1 91.75 72 ILE A N 1
ATOM 523 C CA . ILE A 1 72 ? -1.301 -18.219 -3.766 1 91.75 72 ILE A CA 1
ATOM 524 C C . ILE A 1 72 ? 0.007 -18.688 -3.135 1 91.75 72 ILE A C 1
ATOM 526 O O . ILE A 1 72 ? 0.012 -19.203 -2.016 1 91.75 72 ILE A O 1
ATOM 530 N N . ASN A 1 73 ? 1.086 -18.438 -3.883 1 93.44 73 ASN A N 1
ATOM 531 C CA . ASN A 1 73 ? 2.393 -18.719 -3.293 1 93.44 73 ASN A CA 1
ATOM 532 C C . ASN A 1 73 ? 2.598 -17.938 -1.999 1 93.44 73 ASN A C 1
ATOM 534 O O . ASN A 1 73 ? 3.117 -18.469 -1.02 1 93.44 73 ASN A O 1
ATOM 538 N N . ALA A 1 74 ? 2.205 -16.734 -2.139 1 88.06 74 ALA A N 1
ATOM 539 C CA . ALA A 1 74 ? 2.354 -15.875 -0.974 1 88.06 74 ALA A CA 1
ATOM 540 C C . ALA A 1 74 ? 1.454 -16.328 0.17 1 88.06 74 ALA A C 1
ATOM 542 O O . ALA A 1 74 ? 1.866 -16.328 1.333 1 88.06 74 ALA A O 1
ATOM 543 N N . LEU A 1 75 ? 0.255 -16.672 -0.155 1 90.25 75 LEU A N 1
ATOM 544 C CA . LEU A 1 75 ? -0.672 -17.172 0.855 1 90.25 75 LEU A CA 1
ATOM 545 C C . LEU A 1 75 ? -0.123 -18.438 1.527 1 90.25 75 LEU A C 1
ATOM 547 O O . LEU A 1 75 ? -0.164 -18.547 2.754 1 90.25 75 LEU A O 1
ATOM 551 N N . PHE A 1 76 ? 0.407 -19.312 0.752 1 94.12 76 PHE A N 1
ATOM 552 C CA . PHE A 1 76 ? 0.979 -20.562 1.241 1 94.12 76 PHE A CA 1
ATOM 553 C C . PHE A 1 76 ? 2.148 -20.297 2.18 1 94.12 76 PHE A C 1
ATOM 555 O O . PHE A 1 76 ? 2.17 -20.781 3.312 1 94.12 76 PHE A O 1
ATOM 562 N N . THR A 1 77 ? 3.033 -19.469 1.784 1 92.25 77 THR A N 1
ATOM 563 C CA . THR A 1 77 ? 4.305 -19.281 2.473 1 92.25 77 THR A CA 1
ATOM 564 C C . THR A 1 77 ? 4.141 -18.344 3.662 1 92.25 77 THR A C 1
ATOM 566 O O . THR A 1 77 ? 4.473 -18.703 4.793 1 92.25 77 THR A O 1
ATOM 569 N N . TYR A 1 78 ? 3.578 -17.281 3.416 1 85.88 78 TYR A N 1
ATOM 570 C CA . TYR A 1 78 ? 3.637 -16.219 4.418 1 85.88 78 TYR A CA 1
ATOM 571 C C . TYR A 1 78 ? 2.436 -16.297 5.355 1 85.88 78 TYR A C 1
ATOM 573 O O . TYR A 1 78 ? 2.551 -16 6.547 1 85.88 78 TYR A O 1
ATOM 581 N N . THR A 1 79 ? 1.312 -16.641 4.836 1 86.69 79 THR A N 1
ATOM 582 C CA . THR A 1 79 ? 0.123 -16.703 5.676 1 86.69 79 THR A CA 1
ATOM 583 C C . THR A 1 79 ? 0.011 -18.062 6.363 1 86.69 79 THR A C 1
ATOM 585 O O . THR A 1 79 ? 0.03 -18.141 7.59 1 86.69 79 THR A O 1
ATOM 588 N N . LEU A 1 80 ? 0.019 -19.141 5.664 1 90.75 80 LEU A N 1
ATOM 589 C CA . LEU A 1 80 ? -0.253 -20.453 6.234 1 90.75 80 LEU A CA 1
ATOM 590 C C . LEU A 1 80 ? 0.923 -20.922 7.078 1 90.75 80 LEU A C 1
ATOM 592 O O . LEU A 1 80 ? 0.731 -21.438 8.188 1 90.75 80 LEU A O 1
ATOM 596 N N . VAL A 1 81 ? 2.129 -20.734 6.539 1 91.12 81 VAL A N 1
ATOM 597 C CA . VAL A 1 81 ? 3.289 -21.312 7.215 1 91.12 81 VAL A CA 1
ATOM 598 C C . VAL A 1 81 ? 3.834 -20.312 8.234 1 91.12 81 VAL A C 1
ATOM 600 O O . VAL A 1 81 ? 3.885 -20.609 9.438 1 91.12 81 VAL A O 1
ATOM 603 N N . LEU A 1 82 ? 4.117 -19.141 7.828 1 85.25 82 LEU A N 1
ATOM 604 C CA . LEU A 1 82 ? 4.848 -18.219 8.695 1 85.25 82 LEU A CA 1
ATOM 605 C C . LEU A 1 82 ? 3.916 -17.578 9.719 1 85.25 82 LEU A C 1
ATOM 607 O O . LEU A 1 82 ? 4.254 -17.484 10.898 1 85.25 82 LEU A O 1
ATOM 611 N N . GLN A 1 83 ? 2.746 -17.141 9.289 1 79.69 83 GLN A N 1
ATOM 612 C CA . GLN A 1 83 ? 1.864 -16.406 10.195 1 79.69 83 GLN A CA 1
ATOM 613 C C . GLN A 1 83 ? 0.999 -17.359 11.008 1 79.69 83 GLN A C 1
ATOM 615 O O . GLN A 1 83 ? 0.874 -17.203 12.227 1 79.69 83 GLN A O 1
ATOM 620 N N . MET A 1 84 ? 0.418 -18.375 10.391 1 83.62 84 MET A N 1
ATOM 621 C CA . MET A 1 84 ? -0.489 -19.297 11.078 1 83.62 84 MET A CA 1
ATOM 622 C C . MET A 1 84 ? 0.286 -20.406 11.789 1 83.62 84 MET A C 1
ATOM 624 O O . MET A 1 84 ? -0.264 -21.109 12.633 1 83.62 84 MET A O 1
ATOM 628 N N . GLY A 1 85 ? 1.584 -20.594 11.414 1 87.12 85 GLY A N 1
ATOM 629 C CA . GLY A 1 85 ? 2.459 -21.5 12.141 1 87.12 85 GLY A CA 1
ATOM 630 C C . GLY A 1 85 ? 2.35 -22.938 11.672 1 87.12 85 GLY A C 1
ATOM 631 O O . GLY A 1 85 ? 2.793 -23.859 12.359 1 87.12 85 GLY A O 1
ATOM 632 N N . LEU A 1 86 ? 1.754 -23.188 10.57 1 91.88 86 LEU A N 1
ATOM 633 C CA . LEU A 1 86 ? 1.722 -24.531 10.023 1 91.88 86 LEU A CA 1
ATOM 634 C C . LEU A 1 86 ? 3.082 -24.922 9.453 1 91.88 86 LEU A C 1
ATOM 636 O O . LEU A 1 86 ? 3.814 -24.078 8.945 1 91.88 86 LEU A O 1
ATOM 640 N N . SER A 1 87 ? 3.416 -26.156 9.641 1 94.62 87 SER A N 1
ATOM 641 C CA . SER A 1 87 ? 4.566 -26.656 8.883 1 94.62 87 SER A CA 1
ATOM 642 C C . SER A 1 87 ? 4.293 -26.625 7.383 1 94.62 87 SER A C 1
ATOM 644 O O . SER A 1 87 ? 3.135 -26.594 6.957 1 94.62 87 SER A O 1
ATOM 646 N N . TRP A 1 88 ? 5.344 -26.578 6.574 1 95.69 88 TRP A N 1
ATOM 647 C CA . TRP A 1 88 ? 5.109 -26.562 5.137 1 95.69 88 TRP A CA 1
ATOM 648 C C . TRP A 1 88 ? 4.457 -27.859 4.672 1 95.69 88 TRP A C 1
ATOM 650 O O . TRP A 1 88 ? 3.693 -27.859 3.705 1 95.69 88 TRP A O 1
ATOM 660 N N . GLN A 1 89 ? 4.699 -28.906 5.395 1 96.88 89 GLN A N 1
ATOM 661 C CA . GLN A 1 89 ? 4.02 -30.172 5.113 1 96.88 89 GLN A CA 1
ATOM 662 C C . GLN A 1 89 ? 2.523 -30.062 5.406 1 96.88 89 GLN A C 1
ATOM 664 O O . GLN A 1 89 ? 1.7 -30.578 4.648 1 96.88 89 GLN A O 1
ATOM 669 N N . GLY A 1 90 ? 2.258 -29.453 6.488 1 96.12 90 GLY A N 1
ATOM 670 C CA . GLY A 1 90 ? 0.863 -29.203 6.816 1 96.12 90 GLY A CA 1
ATOM 671 C C . GLY A 1 90 ? 0.168 -28.297 5.816 1 96.12 90 GLY A C 1
ATOM 672 O O . GLY A 1 90 ? -1.005 -28.516 5.496 1 96.12 90 GLY A O 1
ATOM 673 N N . ALA A 1 91 ? 0.878 -27.297 5.379 1 96.56 91 ALA A N 1
ATOM 674 C CA . ALA A 1 91 ? 0.328 -26.391 4.375 1 96.56 91 ALA A CA 1
ATOM 675 C C . ALA A 1 91 ? 0.053 -27.125 3.064 1 96.56 91 ALA A C 1
ATOM 677 O O . ALA A 1 91 ? -0.9 -26.797 2.352 1 96.56 91 ALA A O 1
ATOM 678 N N . LEU A 1 92 ? 0.912 -28.094 2.752 1 97.56 92 LEU A N 1
ATOM 679 C CA . LEU A 1 92 ? 0.663 -28.922 1.58 1 97.56 92 LEU A CA 1
ATOM 680 C C . LEU A 1 92 ? -0.615 -29.734 1.753 1 97.56 92 LEU A C 1
ATOM 682 O O . LEU A 1 92 ? -1.371 -29.922 0.797 1 97.56 92 LEU A O 1
ATOM 686 N N . ALA A 1 93 ? -0.816 -30.188 2.916 1 97.69 93 ALA A N 1
ATOM 687 C CA . ALA A 1 93 ? -2.053 -30.906 3.205 1 97.69 93 ALA A CA 1
ATOM 688 C C . ALA A 1 93 ? -3.268 -30 3.033 1 97.69 93 ALA A C 1
ATOM 690 O O . ALA A 1 93 ? -4.301 -30.422 2.51 1 97.69 93 ALA A O 1
ATOM 691 N N . VAL A 1 94 ? -3.143 -28.812 3.516 1 96.81 94 VAL A N 1
ATOM 692 C CA . VAL A 1 94 ? -4.207 -27.828 3.34 1 96.81 94 VAL A CA 1
ATOM 693 C C . VAL A 1 94 ? -4.484 -27.625 1.853 1 96.81 94 VAL A C 1
ATOM 695 O O . VAL A 1 94 ? -5.645 -27.562 1.436 1 96.81 94 VAL A O 1
ATOM 698 N N . SER A 1 95 ? -3.436 -27.516 1.091 1 97.56 95 SER A N 1
ATOM 699 C CA . SER A 1 95 ? -3.562 -27.344 -0.352 1 97.56 95 SER A CA 1
ATOM 700 C C . SER A 1 95 ? -4.25 -28.531 -0.997 1 97.56 95 SER A C 1
ATOM 702 O O . SER A 1 95 ? -5.09 -28.375 -1.885 1 97.56 95 SER A O 1
ATOM 704 N N . PHE A 1 96 ? -3.887 -29.703 -0.568 1 98.06 96 PHE A N 1
ATOM 705 C CA . PHE A 1 96 ? -4.48 -30.906 -1.109 1 98.06 96 PHE A CA 1
ATOM 706 C C . PHE A 1 96 ? -5.977 -30.969 -0.818 1 98.06 96 PHE A C 1
ATOM 708 O O . PHE A 1 96 ? -6.781 -31.203 -1.721 1 98.06 96 PHE A O 1
ATOM 715 N N . VAL A 1 97 ? -6.32 -30.734 0.387 1 97.75 97 VAL A N 1
ATOM 716 C CA . VAL A 1 97 ? -7.715 -30.766 0.804 1 97.75 97 VAL A CA 1
ATOM 717 C C . VAL A 1 97 ? -8.5 -29.672 0.091 1 97.75 97 VAL A C 1
ATOM 719 O O . VAL A 1 97 ? -9.641 -29.891 -0.335 1 97.75 97 VAL A O 1
ATOM 722 N N . SER A 1 98 ? -7.922 -28.531 0.013 1 96.94 98 SER A N 1
ATOM 723 C CA . SER A 1 98 ? -8.578 -27.422 -0.675 1 96.94 98 SER A CA 1
ATOM 724 C C . SER A 1 98 ? -8.828 -27.75 -2.143 1 96.94 98 SER A C 1
ATOM 726 O O . SER A 1 98 ? -9.867 -27.391 -2.699 1 96.94 98 SER A O 1
ATOM 728 N N . GLY A 1 99 ? -7.809 -28.359 -2.785 1 97.62 99 GLY A N 1
ATOM 729 C CA . GLY A 1 99 ? -8.008 -28.797 -4.152 1 97.62 99 GLY A CA 1
ATOM 730 C C . GLY A 1 99 ? -9.156 -29.781 -4.297 1 97.62 99 GLY A C 1
ATOM 731 O O . GLY A 1 99 ? -9.961 -29.672 -5.227 1 97.62 99 GLY A O 1
ATOM 732 N N . ALA A 1 100 ? -9.25 -30.672 -3.383 1 98.06 100 ALA A N 1
ATOM 733 C CA . ALA A 1 100 ? -10.336 -31.656 -3.379 1 98.06 100 ALA A CA 1
ATOM 734 C C . ALA A 1 100 ? -11.688 -30.969 -3.193 1 98.06 100 ALA A C 1
ATOM 736 O O . ALA A 1 100 ? -12.68 -31.344 -3.828 1 98.06 100 ALA A O 1
ATOM 737 N N . LEU A 1 101 ? -11.688 -30.047 -2.357 1 96.88 101 LEU A N 1
ATOM 738 C CA . LEU A 1 101 ? -12.922 -29.328 -2.102 1 96.88 101 LEU A CA 1
ATOM 739 C C . LEU A 1 101 ? -13.352 -28.531 -3.33 1 96.88 101 LEU A C 1
ATOM 741 O O . LEU A 1 101 ? -14.539 -28.422 -3.623 1 96.88 101 LEU A O 1
ATOM 745 N N . VAL A 1 102 ? -12.398 -27.938 -3.984 1 96.12 102 VAL A N 1
ATOM 746 C CA . VAL A 1 102 ? -12.727 -27.203 -5.199 1 96.12 102 VAL A CA 1
ATOM 747 C C . VAL A 1 102 ? -13.375 -28.125 -6.219 1 96.12 102 VAL A C 1
ATOM 749 O O . VAL A 1 102 ? -14.375 -27.781 -6.844 1 96.12 102 VAL A O 1
ATOM 752 N N . VAL A 1 103 ? -12.812 -29.312 -6.379 1 97.44 103 VAL A N 1
ATOM 753 C CA . VAL A 1 103 ? -13.359 -30.297 -7.309 1 97.44 103 VAL A CA 1
ATOM 754 C C . VAL A 1 103 ? -14.773 -30.688 -6.875 1 97.44 103 VAL A C 1
ATOM 756 O O . VAL A 1 103 ? -15.703 -30.672 -7.684 1 97.44 103 VAL A O 1
ATOM 759 N N . LEU A 1 104 ? -14.938 -30.922 -5.629 1 97.44 104 LEU A N 1
ATOM 760 C CA . LEU A 1 104 ? -16.219 -31.344 -5.09 1 97.44 104 LEU A CA 1
ATOM 761 C C . LEU A 1 104 ? -17.266 -30.25 -5.25 1 97.44 104 LEU A C 1
ATOM 763 O O . LEU A 1 104 ? -18.391 -30.516 -5.691 1 97.44 104 LEU A O 1
ATOM 767 N N . LEU A 1 105 ? -16.906 -29.078 -4.914 1 95.06 105 LEU A N 1
ATOM 768 C CA . LEU A 1 105 ? -17.844 -27.969 -4.977 1 95.06 105 LEU A CA 1
ATOM 769 C C . LEU A 1 105 ? -18.203 -27.641 -6.426 1 95.06 105 LEU A C 1
ATOM 771 O O . LEU A 1 105 ? -19.312 -27.156 -6.703 1 95.06 105 LEU A O 1
ATOM 775 N N . THR A 1 106 ? -17.266 -27.812 -7.289 1 94.44 106 THR A N 1
ATOM 776 C CA . THR A 1 106 ? -17.516 -27.547 -8.703 1 94.44 106 THR A CA 1
ATOM 777 C C . THR A 1 106 ? -18.469 -28.578 -9.297 1 94.44 106 THR A C 1
ATOM 779 O O . THR A 1 106 ? -19.406 -28.219 -10 1 94.44 106 THR A O 1
ATOM 782 N N . VAL A 1 107 ? -18.234 -29.812 -9.023 1 94.44 107 VAL A N 1
ATOM 783 C CA . VAL A 1 107 ? -19.062 -30.891 -9.57 1 94.44 107 VAL A CA 1
ATOM 784 C C . VAL A 1 107 ? -20.469 -30.812 -8.992 1 94.44 107 VAL A C 1
ATOM 786 O O . VAL A 1 107 ? -21.438 -31.156 -9.672 1 94.44 107 VAL A O 1
ATOM 789 N N . THR A 1 108 ? -20.594 -30.297 -7.777 1 92.88 108 THR A N 1
ATOM 790 C CA . THR A 1 108 ? -21.906 -30.188 -7.141 1 92.88 108 THR A CA 1
ATOM 791 C C . THR A 1 108 ? -22.578 -28.875 -7.496 1 92.88 108 THR A C 1
ATOM 793 O O . THR A 1 108 ? -23.656 -28.562 -6.988 1 92.88 108 THR A O 1
ATOM 796 N N . LYS A 1 109 ? -22.016 -28 -8.195 1 88.94 109 LYS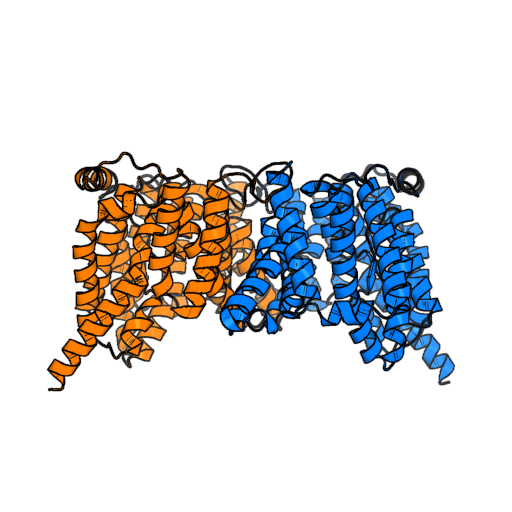 A N 1
ATOM 797 C CA . LYS A 1 109 ? -22.531 -26.734 -8.711 1 88.94 109 LYS A CA 1
ATOM 798 C C . LYS A 1 109 ? -22.719 -25.719 -7.582 1 88.94 109 LYS A C 1
ATOM 800 O O . LYS A 1 109 ? -23.562 -24.828 -7.68 1 88.94 109 LYS A O 1
ATOM 805 N N . VAL A 1 110 ? -22 -26 -6.543 1 88.88 110 VAL A N 1
ATOM 806 C CA . VAL A 1 110 ? -22.047 -25.078 -5.406 1 88.88 110 VAL A CA 1
ATOM 807 C C . VAL A 1 110 ? -20.984 -23.984 -5.578 1 88.88 110 VAL A C 1
ATOM 809 O O . VAL A 1 110 ? -21.125 -22.891 -5.035 1 88.88 110 VAL A O 1
ATOM 812 N N . ALA A 1 111 ? -20 -24.312 -6.324 1 86.56 111 ALA A N 1
ATOM 813 C CA . ALA A 1 111 ? -18.875 -23.391 -6.504 1 86.56 111 ALA A CA 1
ATOM 814 C C . ALA A 1 111 ? -19.359 -22.047 -7.055 1 86.56 111 ALA A C 1
ATOM 816 O O . ALA A 1 111 ? -18.953 -20.984 -6.559 1 86.56 111 ALA A O 1
ATOM 817 N N . ARG A 1 112 ? -20.234 -22.047 -7.953 1 79.62 112 ARG A N 1
ATOM 818 C CA . ARG A 1 112 ? -20.734 -20.812 -8.57 1 79.62 112 ARG A CA 1
ATOM 819 C C . ARG A 1 112 ? -21.578 -20.016 -7.59 1 79.62 112 ARG A C 1
ATOM 821 O O . ARG A 1 112 ? -21.516 -18.781 -7.582 1 79.62 112 ARG A O 1
ATOM 828 N N . LYS A 1 113 ? -22.328 -20.703 -6.828 1 79.06 113 LYS A N 1
ATOM 829 C CA . LYS A 1 113 ? -23.156 -20.031 -5.832 1 79.06 113 LYS A CA 1
ATOM 830 C C . LYS A 1 113 ? -22.297 -19.312 -4.789 1 79.06 113 LYS A C 1
ATOM 832 O O . LYS A 1 113 ? -22.609 -18.203 -4.375 1 79.06 113 LYS A O 1
ATOM 837 N N . LEU A 1 114 ? -21.281 -20 -4.43 1 78.94 114 LEU A N 1
ATOM 838 C CA . LEU A 1 114 ? -20.359 -19.422 -3.449 1 78.94 114 LEU A CA 1
ATOM 839 C C . LEU A 1 114 ? -19.625 -18.219 -4.031 1 78.94 114 LEU A C 1
ATOM 841 O O . LEU A 1 114 ? -19.469 -17.203 -3.357 1 78.94 114 LEU A O 1
ATOM 845 N N . ALA A 1 115 ? -19.297 -18.359 -5.23 1 75.62 115 ALA A N 1
ATOM 846 C CA . ALA A 1 115 ? -18.562 -17.281 -5.891 1 75.62 115 ALA A CA 1
ATOM 847 C C . ALA A 1 115 ? -19.438 -16.047 -6.074 1 75.62 115 ALA A C 1
ATOM 849 O O . ALA A 1 115 ? -18.984 -14.914 -5.945 1 75.62 115 ALA A O 1
ATOM 850 N N . ASN A 1 116 ? -20.703 -16.266 -6.355 1 75.56 116 ASN A N 1
ATOM 851 C CA . ASN A 1 116 ? -21.625 -15.172 -6.582 1 75.56 116 ASN A CA 1
ATOM 852 C C . ASN A 1 116 ? -22 -14.477 -5.273 1 75.56 116 ASN A C 1
ATOM 854 O O . ASN A 1 116 ? -22.453 -13.328 -5.281 1 75.56 116 ASN A O 1
ATOM 858 N N . ALA A 1 117 ? -21.812 -15.258 -4.266 1 75.38 117 ALA A N 1
ATOM 859 C CA . ALA A 1 117 ? -22.141 -14.695 -2.955 1 75.38 117 ALA A CA 1
ATOM 860 C C . ALA A 1 117 ? -21 -13.812 -2.445 1 75.38 117 ALA A C 1
ATOM 862 O O . ALA A 1 117 ? -21.203 -12.977 -1.557 1 75.38 117 ALA A O 1
ATOM 863 N N . PHE A 1 118 ? -19.844 -14.016 -3 1 78.44 118 PHE A N 1
ATOM 864 C CA . PHE A 1 118 ? -18.688 -13.219 -2.598 1 78.44 118 PHE A CA 1
ATOM 865 C C . PHE A 1 118 ? -18.797 -11.805 -3.146 1 78.44 118 PHE A C 1
ATOM 867 O O . PHE A 1 118 ? -18.969 -11.609 -4.348 1 78.44 118 PHE A O 1
ATOM 874 N N . PRO A 1 119 ? -18.812 -10.789 -2.238 1 84.62 119 PRO A N 1
ATOM 875 C CA . PRO A 1 119 ? -18.891 -9.414 -2.727 1 84.62 119 PRO A CA 1
ATOM 876 C C . PRO A 1 119 ? -17.75 -9.055 -3.682 1 84.62 119 PRO A C 1
ATOM 878 O O . PRO A 1 119 ? -16.578 -9.25 -3.355 1 84.62 119 PRO A O 1
ATOM 881 N N . PRO A 1 120 ? -18.109 -8.555 -4.824 1 83.94 120 PRO A N 1
ATOM 882 C CA . PRO A 1 120 ? -17.094 -8.227 -5.824 1 83.94 120 PRO A CA 1
ATOM 883 C C . PRO A 1 120 ? -16.047 -7.25 -5.293 1 83.94 120 PRO A C 1
ATOM 885 O O . PRO A 1 120 ? -14.875 -7.312 -5.699 1 83.94 120 PRO A O 1
ATOM 888 N N . ILE A 1 121 ? -16.438 -6.469 -4.395 1 88.38 121 ILE A N 1
ATOM 889 C CA . ILE A 1 121 ? -15.555 -5.445 -3.863 1 88.38 121 ILE A CA 1
ATOM 890 C C . ILE A 1 121 ? -14.422 -6.102 -3.078 1 88.38 121 ILE A C 1
ATOM 892 O O . ILE A 1 121 ? -13.281 -5.621 -3.092 1 88.38 121 ILE A O 1
ATOM 896 N N . ILE A 1 122 ? -14.742 -7.152 -2.416 1 88.19 122 ILE A N 1
ATOM 897 C CA . ILE A 1 122 ? -13.727 -7.871 -1.645 1 88.19 122 ILE A CA 1
ATOM 898 C C . ILE A 1 122 ? -12.773 -8.594 -2.592 1 88.19 122 ILE A C 1
ATOM 900 O O . ILE A 1 122 ? -11.562 -8.625 -2.359 1 88.19 122 ILE A O 1
ATOM 904 N N . HIS A 1 123 ? -13.32 -9.148 -3.643 1 86.19 123 HIS A N 1
ATOM 905 C CA . HIS A 1 123 ? -12.492 -9.82 -4.645 1 86.19 123 HIS A CA 1
ATOM 906 C C . HIS A 1 123 ? -11.516 -8.844 -5.297 1 86.19 123 HIS A C 1
ATOM 908 O O . HIS A 1 123 ? -10.328 -9.148 -5.434 1 86.19 123 HIS A O 1
ATOM 914 N N . ASP A 1 124 ? -12.062 -7.746 -5.734 1 88.88 124 ASP A N 1
ATOM 915 C CA . ASP A 1 124 ? -11.227 -6.742 -6.379 1 88.88 124 ASP A CA 1
ATOM 916 C C . ASP A 1 124 ? -10.172 -6.207 -5.414 1 88.88 124 ASP A C 1
ATOM 918 O O . ASP A 1 124 ? -9.023 -5.965 -5.809 1 88.88 124 ASP A O 1
ATOM 922 N N . GLY A 1 125 ? -10.586 -6.02 -4.191 1 92.5 125 GLY A N 1
ATOM 923 C CA . GLY A 1 125 ? -9.625 -5.609 -3.176 1 92.5 125 GLY A CA 1
ATOM 924 C C . GLY A 1 125 ? -8.531 -6.629 -2.941 1 92.5 125 GLY A C 1
ATOM 925 O O . GLY A 1 125 ? -7.371 -6.262 -2.725 1 92.5 125 GLY A O 1
ATOM 926 N N . LEU A 1 126 ? -8.945 -7.855 -2.998 1 89.75 126 LEU A N 1
ATOM 927 C CA . LEU A 1 126 ? -7.992 -8.945 -2.809 1 89.75 126 LEU A CA 1
ATOM 928 C C . LEU A 1 126 ? -6.906 -8.914 -3.879 1 89.75 126 LEU A C 1
ATOM 930 O O . LEU A 1 126 ? -5.719 -9.047 -3.572 1 89.75 126 LEU A O 1
ATOM 934 N N . THR A 1 127 ? -7.281 -8.703 -5.102 1 88.19 127 THR A N 1
ATOM 935 C CA . THR A 1 127 ? -6.328 -8.672 -6.207 1 88.19 127 THR A CA 1
ATOM 936 C C . THR A 1 127 ? -5.336 -7.523 -6.031 1 88.19 127 THR A C 1
ATOM 938 O O . THR A 1 127 ? -4.125 -7.711 -6.184 1 88.19 127 THR A O 1
ATOM 941 N N . VAL A 1 128 ? -5.852 -6.383 -5.695 1 93.75 128 VAL A N 1
ATOM 942 C CA . VAL A 1 128 ? -5.012 -5.203 -5.508 1 93.75 128 VAL A CA 1
ATOM 943 C C . VAL A 1 128 ? -4.117 -5.395 -4.285 1 93.75 128 VAL A C 1
ATOM 945 O O . VAL A 1 128 ? -2.93 -5.066 -4.32 1 93.75 128 VAL A O 1
ATOM 948 N N . GLY A 1 129 ? -4.691 -5.93 -3.238 1 94 129 GLY A N 1
ATOM 949 C CA . GLY A 1 129 ? -3.924 -6.195 -2.029 1 94 129 GLY A CA 1
ATOM 950 C C . GLY A 1 129 ? -2.811 -7.203 -2.238 1 94 129 GLY A C 1
ATOM 951 O O . GLY A 1 129 ? -1.717 -7.051 -1.689 1 94 129 GLY A O 1
ATOM 952 N N . LEU A 1 130 ? -3.098 -8.195 -3.021 1 90.69 130 LEU A N 1
ATOM 953 C CA . LEU A 1 130 ? -2.076 -9.18 -3.375 1 90.69 130 LEU A CA 1
ATOM 954 C C . LEU A 1 130 ? -0.936 -8.523 -4.145 1 90.69 130 LEU A C 1
ATOM 956 O O . LEU A 1 130 ? 0.231 -8.867 -3.953 1 90.69 130 LEU A O 1
ATOM 960 N N . GLY A 1 131 ? -1.307 -7.691 -4.996 1 92.5 131 GLY A N 1
ATOM 961 C CA . GLY A 1 131 ? -0.286 -6.953 -5.723 1 92.5 131 GLY A CA 1
ATOM 962 C C . GLY A 1 131 ? 0.676 -6.215 -4.816 1 92.5 131 GLY A C 1
ATOM 963 O O . GLY A 1 131 ? 1.895 -6.344 -4.953 1 92.5 131 GLY A O 1
ATOM 964 N N . LEU A 1 132 ? 0.135 -5.457 -3.908 1 94.31 132 LEU A N 1
ATOM 965 C CA . LEU A 1 132 ? 0.963 -4.715 -2.961 1 94.31 132 LEU A CA 1
ATOM 966 C C . LEU A 1 132 ? 1.826 -5.664 -2.137 1 94.31 132 LEU A C 1
ATOM 968 O O . LEU A 1 132 ? 2.977 -5.352 -1.823 1 94.31 132 LEU A O 1
ATOM 972 N N . PHE A 1 133 ? 1.222 -6.676 -1.826 1 91 133 PHE A N 1
ATOM 973 C CA . PHE A 1 133 ? 1.935 -7.664 -1.028 1 91 133 PHE A CA 1
ATOM 974 C C . PHE A 1 133 ? 3.117 -8.234 -1.803 1 91 133 PHE A C 1
ATOM 976 O O . PHE A 1 133 ? 4.215 -8.375 -1.257 1 91 133 PHE A O 1
ATOM 983 N N . LEU A 1 134 ? 2.914 -8.586 -3.02 1 89.69 134 LEU A N 1
ATOM 984 C CA . LEU A 1 134 ? 3.98 -9.109 -3.865 1 89.69 134 LEU A CA 1
ATOM 985 C C . LEU A 1 134 ? 5.102 -8.086 -4.023 1 89.69 134 LEU A C 1
ATOM 987 O O . LEU A 1 134 ? 6.277 -8.453 -4.051 1 89.69 134 LEU A O 1
ATOM 991 N N . ILE A 1 135 ? 4.707 -6.879 -4.172 1 93.5 135 ILE A N 1
ATOM 992 C CA . ILE A 1 135 ? 5.707 -5.816 -4.273 1 93.5 135 ILE A CA 1
ATOM 993 C C . ILE A 1 135 ? 6.555 -5.785 -3.004 1 93.5 135 ILE A C 1
ATOM 995 O O . ILE A 1 135 ? 7.781 -5.707 -3.072 1 93.5 135 ILE A O 1
ATOM 999 N N . LEU A 1 136 ? 5.879 -5.848 -1.893 1 90.06 136 LEU A N 1
ATOM 1000 C CA . LEU A 1 136 ? 6.582 -5.809 -0.614 1 90.06 136 LEU A CA 1
ATOM 1001 C C . LEU A 1 136 ? 7.535 -6.992 -0.48 1 90.06 136 LEU A C 1
ATOM 1003 O O . LEU A 1 136 ? 8.68 -6.824 -0.059 1 90.06 136 LEU A O 1
ATOM 1007 N N . ILE A 1 137 ? 7.066 -8.125 -0.86 1 85.06 137 ILE A N 1
ATOM 1008 C CA . ILE A 1 137 ? 7.887 -9.328 -0.792 1 85.06 137 ILE A CA 1
ATOM 1009 C C . ILE A 1 137 ? 9.086 -9.195 -1.728 1 85.06 137 ILE A C 1
ATOM 1011 O O . ILE A 1 137 ? 10.195 -9.594 -1.382 1 85.06 137 ILE A O 1
ATOM 1015 N N . GLY A 1 138 ? 8.844 -8.727 -2.896 1 88.38 138 GLY A N 1
ATOM 1016 C CA . GLY A 1 138 ? 9.93 -8.5 -3.838 1 88.38 138 GLY A CA 1
ATOM 1017 C C . GLY A 1 138 ? 10.969 -7.516 -3.328 1 88.38 138 GLY A C 1
ATOM 1018 O O . GLY A 1 138 ? 12.172 -7.742 -3.48 1 88.38 138 GLY A O 1
ATOM 1019 N N . LEU A 1 139 ? 10.5 -6.469 -2.742 1 89.75 139 LEU A N 1
ATOM 1020 C CA . LEU A 1 139 ? 11.406 -5.465 -2.197 1 89.75 139 LEU A CA 1
ATOM 1021 C C . LEU A 1 139 ? 12.219 -6.031 -1.039 1 89.75 139 LEU A C 1
ATOM 1023 O O . LEU A 1 139 ? 13.398 -5.711 -0.889 1 89.75 139 LEU A O 1
ATOM 1027 N N . GLU A 1 140 ? 11.562 -6.777 -0.234 1 85.5 140 GLU A N 1
ATOM 1028 C CA . GLU A 1 140 ? 12.258 -7.43 0.874 1 85.5 140 GLU A CA 1
ATOM 1029 C C . GLU A 1 140 ? 13.289 -8.438 0.367 1 85.5 140 GLU A C 1
ATOM 1031 O O . GLU A 1 140 ? 14.406 -8.5 0.882 1 85.5 140 GLU A O 1
ATOM 1036 N N . ALA A 1 141 ? 12.898 -9.227 -0.607 1 82.62 141 ALA A N 1
ATOM 1037 C CA . ALA A 1 141 ? 13.797 -10.219 -1.189 1 82.62 141 ALA A CA 1
ATOM 1038 C C . ALA A 1 141 ? 15.016 -9.555 -1.822 1 82.62 141 ALA A C 1
ATOM 1040 O O . ALA A 1 141 ? 16.109 -10.109 -1.806 1 82.62 141 ALA A O 1
ATOM 1041 N N . ALA A 1 142 ? 14.797 -8.391 -2.35 1 85.56 142 ALA A N 1
ATOM 1042 C CA . ALA A 1 142 ? 15.867 -7.633 -2.984 1 85.56 142 ALA A CA 1
ATOM 1043 C C . ALA A 1 142 ? 16.734 -6.938 -1.941 1 85.56 142 ALA A C 1
ATOM 1045 O O . ALA A 1 142 ? 17.828 -6.445 -2.258 1 85.56 142 ALA A O 1
ATOM 1046 N N . GLY A 1 143 ? 16.312 -6.934 -0.728 1 82.31 143 GLY A N 1
ATOM 1047 C CA . GLY A 1 143 ? 17.031 -6.223 0.316 1 82.31 143 GLY A CA 1
ATOM 1048 C C . GLY A 1 143 ? 16.828 -4.723 0.274 1 82.31 143 GLY A C 1
ATOM 1049 O O . GLY A 1 143 ? 17.516 -3.971 0.962 1 82.31 143 GLY A O 1
ATOM 1050 N N . ILE A 1 144 ? 15.93 -4.348 -0.513 1 83.44 144 ILE A N 1
ATOM 1051 C CA . ILE A 1 144 ? 15.648 -2.922 -0.641 1 83.44 144 ILE A CA 1
ATOM 1052 C C . ILE A 1 14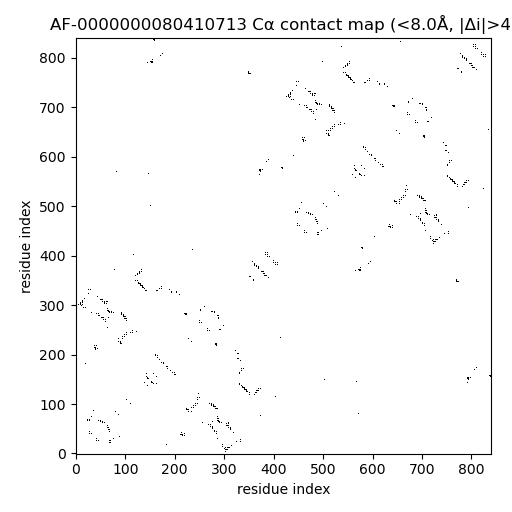4 ? 14.883 -2.436 0.586 1 83.44 144 ILE A C 1
ATOM 1054 O O . ILE A 1 144 ? 15.078 -1.308 1.043 1 83.44 144 ILE A O 1
ATOM 1058 N N . VAL A 1 145 ? 13.953 -3.262 1.086 1 84.06 145 VAL A N 1
ATOM 1059 C CA . VAL A 1 145 ? 13.203 -2.967 2.305 1 84.06 145 VAL A CA 1
ATOM 1060 C C . VAL A 1 145 ? 13.562 -3.984 3.387 1 84.06 145 VAL A C 1
ATOM 1062 O O . VAL A 1 145 ? 13.664 -5.184 3.113 1 84.06 145 VAL A O 1
ATOM 1065 N N . SER A 1 146 ? 13.883 -3.51 4.504 1 77.75 146 SER A N 1
ATOM 1066 C CA . SER A 1 146 ? 14.219 -4.367 5.637 1 77.75 146 SER A CA 1
ATOM 1067 C C . SER A 1 146 ? 13.578 -3.865 6.922 1 77.75 146 SER A C 1
ATOM 1069 O O . SER A 1 146 ? 13.102 -2.73 6.98 1 77.75 146 SER A O 1
ATOM 1071 N N . GLY A 1 147 ? 13.375 -4.891 7.715 1 68.12 147 GLY A N 1
ATOM 1072 C CA . GLY A 1 147 ? 12.859 -4.52 9.023 1 68.12 147 GLY A CA 1
ATOM 1073 C C . GLY A 1 147 ? 13.953 -4.152 10.008 1 68.12 147 GLY A C 1
ATOM 1074 O O . GLY A 1 147 ? 15.141 -4.352 9.734 1 68.12 147 GLY A O 1
ATOM 1075 N N . GLY A 1 148 ? 13.633 -3.365 10.914 1 60.31 148 GLY A N 1
ATOM 1076 C CA . GLY A 1 148 ? 14.609 -3.104 11.953 1 60.31 148 GLY A CA 1
ATOM 1077 C C . GLY A 1 148 ? 15.078 -1.659 11.992 1 60.31 148 GLY A C 1
ATOM 1078 O O . GLY A 1 148 ? 14.562 -0.819 11.25 1 60.31 148 GLY A O 1
ATOM 1079 N N . GLY A 1 149 ? 15.703 -1.08 13.086 1 47.88 149 GLY A N 1
ATOM 1080 C CA . GLY A 1 149 ? 16.344 0.212 13.266 1 47.88 149 GLY A CA 1
ATOM 1081 C C . GLY A 1 149 ? 15.438 1.248 13.898 1 47.88 149 GLY A C 1
ATOM 1082 O O . GLY A 1 149 ? 15.523 2.436 13.578 1 47.88 149 GLY A O 1
ATOM 1083 N N . GLY A 1 150 ? 14.5 0.817 14.391 1 49.09 150 GLY A N 1
ATOM 1084 C CA . GLY A 1 150 ? 13.633 1.759 15.078 1 49.09 150 GLY A CA 1
ATOM 1085 C C . GLY A 1 150 ? 12.289 1.934 14.406 1 49.09 150 GLY A C 1
ATOM 1086 O O . GLY A 1 150 ? 11.281 2.199 15.07 1 49.09 150 GLY A O 1
ATOM 1087 N N . ALA A 1 151 ? 12.32 1.806 12.953 1 57.34 151 ALA A N 1
ATOM 1088 C CA . ALA A 1 151 ? 11.055 1.855 12.227 1 57.34 151 ALA A CA 1
ATOM 1089 C C . ALA A 1 151 ? 10.602 0.456 11.82 1 57.34 151 ALA A C 1
ATOM 1091 O O . ALA A 1 151 ? 11.391 -0.489 11.836 1 57.34 151 ALA A O 1
ATOM 1092 N N . LEU A 1 152 ? 9.273 0.332 11.555 1 66.69 152 LEU A N 1
ATOM 1093 C CA . LEU A 1 152 ? 8.727 -0.95 11.125 1 66.69 152 LEU A CA 1
ATOM 1094 C C . LEU A 1 152 ? 9.406 -1.442 9.852 1 66.69 152 LEU A C 1
ATOM 1096 O O . LEU A 1 152 ? 9.68 -2.637 9.711 1 66.69 152 LEU A O 1
ATOM 1100 N N . LEU A 1 153 ? 9.727 -0.311 8.969 1 72.25 153 LEU A N 1
ATOM 1101 C CA . LEU A 1 153 ? 10.375 -0.593 7.691 1 72.25 153 LEU A CA 1
ATOM 1102 C C . LEU A 1 153 ? 11.43 0.466 7.375 1 72.25 153 LEU A C 1
ATOM 1104 O O . LEU A 1 153 ? 11.352 1.59 7.879 1 72.25 153 LEU A O 1
ATOM 1108 N N . HIS A 1 154 ? 12.547 0.116 6.723 1 71.56 154 HIS A N 1
ATOM 1109 C CA . HIS A 1 154 ? 13.555 1.066 6.27 1 71.56 154 HIS A CA 1
ATOM 1110 C C . HIS A 1 154 ? 14.172 0.625 4.949 1 71.56 154 HIS A C 1
ATOM 1112 O O . HIS A 1 154 ? 14.062 -0.542 4.566 1 71.56 154 HIS A O 1
ATOM 1118 N N . ILE A 1 155 ? 14.664 1.6 4.316 1 71.25 155 ILE A N 1
ATOM 1119 C CA . ILE A 1 155 ? 15.367 1.291 3.076 1 71.25 155 ILE A CA 1
ATOM 1120 C C . ILE A 1 155 ? 16.672 0.552 3.391 1 71.25 155 ILE A C 1
ATOM 1122 O O . ILE A 1 155 ? 17.344 0.86 4.375 1 71.25 155 ILE A O 1
ATOM 1126 N N . GLY A 1 156 ? 16.906 -0.455 2.574 1 67.81 156 GLY A N 1
ATOM 1127 C CA . GLY A 1 156 ? 18.141 -1.211 2.732 1 67.81 156 GLY A CA 1
ATOM 1128 C C . GLY A 1 156 ? 19.391 -0.393 2.441 1 67.81 156 GLY A C 1
ATOM 1129 O O . GLY A 1 156 ? 19.297 0.707 1.892 1 67.81 156 GLY A O 1
ATOM 1130 N N . ASP A 1 157 ? 20.438 -0.909 2.936 1 70.69 157 ASP A N 1
ATOM 1131 C CA . ASP A 1 157 ? 21.719 -0.256 2.711 1 70.69 157 ASP A CA 1
ATOM 1132 C C . ASP A 1 157 ? 22.109 -0.301 1.233 1 70.69 157 ASP A C 1
ATOM 1134 O O . ASP A 1 157 ? 22.469 -1.357 0.714 1 70.69 157 ASP A O 1
ATOM 1138 N N . LEU A 1 158 ? 21.984 0.78 0.586 1 72.56 158 LEU A N 1
ATOM 1139 C CA . LEU A 1 158 ? 22.25 0.875 -0.843 1 72.56 158 LEU A CA 1
ATOM 1140 C C . LEU A 1 158 ? 23.719 0.574 -1.136 1 72.56 158 LEU A C 1
ATOM 1142 O O . LEU A 1 158 ? 24.094 0.344 -2.289 1 72.56 158 LEU A O 1
ATOM 1146 N N . GLY A 1 159 ? 24.453 0.507 -0.125 1 71.81 159 GLY A N 1
ATOM 1147 C CA . GLY A 1 159 ? 25.859 0.189 -0.29 1 71.81 159 GLY A CA 1
ATOM 1148 C C . GLY A 1 159 ? 26.125 -1.295 -0.469 1 71.81 159 GLY A C 1
ATOM 1149 O O . GLY A 1 159 ? 27.172 -1.689 -0.977 1 71.81 159 GLY A O 1
ATOM 1150 N N . GLU A 1 160 ? 25.203 -2.057 -0.107 1 81.19 160 GLU A N 1
ATOM 1151 C CA . GLU A 1 160 ? 25.375 -3.498 -0.255 1 81.19 160 GLU A CA 1
ATOM 1152 C C . GLU A 1 160 ? 25.219 -3.926 -1.712 1 81.19 160 GLU A C 1
ATOM 1154 O O . GLU A 1 160 ? 24.297 -3.488 -2.4 1 81.19 160 GLU A O 1
ATOM 1159 N N . ARG A 1 161 ? 26.109 -4.723 -2.162 1 83.56 161 ARG A N 1
ATOM 1160 C CA . ARG A 1 161 ? 26.203 -5.137 -3.559 1 83.56 161 ARG A CA 1
ATOM 1161 C C . ARG A 1 161 ? 24.922 -5.82 -4.02 1 83.56 161 ARG A C 1
ATOM 1163 O O . ARG A 1 161 ? 24.406 -5.523 -5.102 1 83.56 161 ARG A O 1
ATOM 1170 N N . PRO A 1 162 ? 24.344 -6.691 -3.17 1 80.75 162 PRO A N 1
ATOM 1171 C CA . PRO A 1 162 ? 23.094 -7.332 -3.615 1 80.75 162 PRO A CA 1
ATOM 1172 C C . PRO A 1 162 ? 21.953 -6.336 -3.816 1 80.75 162 PRO A C 1
ATOM 1174 O O . PRO A 1 162 ? 21.141 -6.512 -4.715 1 80.75 162 PRO A O 1
ATOM 1177 N N . VAL A 1 163 ? 21.969 -5.371 -3.016 1 83.88 163 VAL A N 1
ATOM 1178 C CA . VAL A 1 163 ? 20.922 -4.355 -3.121 1 83.88 163 VAL A CA 1
ATOM 1179 C C . VAL A 1 163 ? 21.125 -3.547 -4.402 1 83.88 163 VAL A C 1
ATOM 1181 O O . VAL A 1 163 ? 20.141 -3.193 -5.074 1 83.88 163 VAL A O 1
ATOM 1184 N N . GLN A 1 164 ? 22.328 -3.322 -4.766 1 85.31 164 GLN A N 1
ATOM 1185 C CA . GLN A 1 164 ? 22.625 -2.605 -6 1 85.31 164 GLN A CA 1
ATOM 1186 C C . GLN A 1 164 ? 22.203 -3.414 -7.223 1 85.31 164 GLN A C 1
ATOM 1188 O O . GLN A 1 164 ? 21.672 -2.861 -8.188 1 85.31 164 GLN A O 1
ATOM 1193 N N . VAL A 1 165 ? 22.5 -4.648 -7.133 1 85.38 165 VAL A N 1
ATOM 1194 C CA . VAL A 1 165 ? 22.109 -5.535 -8.227 1 85.38 165 VAL A CA 1
ATOM 1195 C C . VAL A 1 165 ? 20.594 -5.504 -8.391 1 85.38 165 VAL A C 1
ATOM 1197 O O . VAL A 1 165 ? 20.078 -5.422 -9.516 1 85.38 165 VAL A O 1
ATOM 1200 N N . ALA A 1 166 ? 19.922 -5.574 -7.277 1 85.94 166 ALA A N 1
ATOM 1201 C CA . ALA A 1 166 ? 18.453 -5.582 -7.316 1 85.94 166 ALA A CA 1
ATOM 1202 C C . ALA A 1 166 ? 17.922 -4.273 -7.883 1 85.94 166 ALA A C 1
ATOM 1204 O O . ALA A 1 166 ? 16.969 -4.277 -8.68 1 85.94 166 ALA A O 1
ATOM 1205 N N . PHE A 1 167 ? 18.531 -3.219 -7.52 1 85.88 167 PHE A N 1
ATOM 1206 C CA . PHE A 1 167 ? 18.094 -1.907 -7.977 1 85.88 167 PHE A CA 1
ATOM 1207 C C . PHE A 1 167 ? 18.312 -1.756 -9.477 1 85.88 167 PHE A C 1
ATOM 1209 O O . PHE A 1 167 ? 17.422 -1.31 -10.195 1 85.88 167 PHE A O 1
ATOM 1216 N N . LEU A 1 168 ? 19.422 -2.074 -9.914 1 88.31 168 LEU A N 1
ATOM 1217 C CA . LEU A 1 168 ? 19.734 -1.957 -11.336 1 88.31 168 LEU A CA 1
ATOM 1218 C C . LEU A 1 168 ? 18.875 -2.912 -12.164 1 88.31 168 LEU A C 1
ATOM 1220 O O . LEU A 1 168 ? 18.422 -2.559 -13.25 1 88.31 168 LEU A O 1
ATOM 1224 N N . SER A 1 169 ? 18.719 -4.062 -11.609 1 91.06 169 SER A N 1
ATOM 1225 C CA . SER A 1 169 ? 17.891 -5.039 -12.305 1 91.06 169 SER A CA 1
ATOM 1226 C C . SER A 1 169 ? 16.438 -4.586 -12.383 1 91.06 169 SER A C 1
ATOM 1228 O O . SER A 1 169 ? 15.75 -4.871 -13.359 1 91.06 169 SER A O 1
ATOM 1230 N N . LEU A 1 170 ? 15.984 -3.93 -11.352 1 91.81 170 LEU A N 1
ATOM 1231 C CA . LEU A 1 170 ? 14.609 -3.426 -11.352 1 91.81 170 LEU A CA 1
ATOM 1232 C C . LEU A 1 170 ? 14.422 -2.371 -12.438 1 91.81 170 LEU A C 1
ATOM 1234 O O . LEU A 1 170 ? 13.414 -2.385 -13.148 1 91.81 170 LEU A O 1
ATOM 1238 N N . PHE A 1 171 ? 15.32 -1.522 -12.602 1 91.31 171 PHE A N 1
ATOM 1239 C CA . PHE A 1 171 ? 15.211 -0.474 -13.609 1 91.31 171 PHE A CA 1
ATOM 1240 C C . PHE A 1 171 ? 15.281 -1.062 -15.016 1 91.31 171 PHE A C 1
ATOM 1242 O O . PHE A 1 171 ? 14.531 -0.652 -15.898 1 91.31 171 PHE A O 1
ATOM 1249 N N . VAL A 1 172 ? 16.125 -1.991 -15.164 1 92.06 172 VAL A N 1
ATOM 1250 C CA . VAL A 1 172 ? 16.219 -2.656 -16.453 1 92.06 172 VAL A CA 1
ATOM 1251 C C . VAL A 1 172 ? 14.93 -3.426 -16.734 1 92.06 172 VAL A C 1
ATOM 1253 O O . VAL A 1 172 ? 14.453 -3.461 -17.875 1 92.06 172 VAL A O 1
ATOM 1256 N N . ALA A 1 173 ? 14.461 -4.02 -15.711 1 93.31 173 ALA A N 1
ATOM 1257 C CA . ALA A 1 173 ? 13.211 -4.758 -15.844 1 93.31 173 ALA A CA 1
ATOM 1258 C C . ALA A 1 173 ? 12.086 -3.844 -16.312 1 93.31 173 ALA A C 1
ATOM 1260 O O . ALA A 1 173 ? 11.273 -4.234 -17.156 1 93.31 173 ALA A O 1
ATOM 1261 N N . ILE A 1 174 ? 12.055 -2.668 -15.758 1 93.44 174 ILE A N 1
ATOM 1262 C CA . ILE A 1 174 ? 11.023 -1.7 -16.125 1 93.44 174 ILE A CA 1
ATOM 1263 C C . ILE A 1 174 ? 11.164 -1.334 -17.609 1 93.44 174 ILE A C 1
ATOM 1265 O O . ILE A 1 174 ? 10.188 -1.343 -18.344 1 93.44 174 ILE A O 1
ATOM 1269 N N . LEU A 1 175 ? 12.344 -1.095 -18.031 1 92.88 175 LEU A N 1
ATOM 1270 C CA . LEU A 1 175 ? 12.586 -0.702 -19.406 1 92.88 175 LEU A CA 1
ATOM 1271 C C . LEU A 1 175 ? 12.281 -1.85 -20.359 1 92.88 175 LEU A C 1
ATOM 1273 O O . LEU A 1 175 ? 11.672 -1.642 -21.422 1 92.88 175 LEU A O 1
ATOM 1277 N N . LEU A 1 176 ? 12.695 -3.047 -19.984 1 92.56 176 LEU A N 1
ATOM 1278 C CA . LEU A 1 176 ? 12.438 -4.211 -20.812 1 92.56 176 LEU A CA 1
ATOM 1279 C C . LEU A 1 176 ? 10.938 -4.492 -20.906 1 92.56 176 LEU A C 1
ATOM 1281 O O . LEU A 1 176 ? 10.438 -4.883 -21.969 1 92.56 176 LEU A O 1
ATOM 1285 N N . PHE A 1 177 ? 10.305 -4.297 -19.828 1 91.31 177 PHE A N 1
ATOM 1286 C CA . PHE A 1 177 ? 8.859 -4.523 -19.812 1 91.31 177 PHE A CA 1
ATOM 1287 C C . PHE A 1 177 ? 8.148 -3.537 -20.734 1 91.31 177 PHE A C 1
ATOM 1289 O O . PHE A 1 177 ? 7.195 -3.902 -21.422 1 91.31 177 PHE A O 1
ATOM 1296 N N . LEU A 1 178 ? 8.57 -2.332 -20.734 1 90.69 178 LEU A N 1
ATOM 1297 C CA . LEU A 1 178 ? 7.965 -1.314 -21.578 1 90.69 178 LEU A CA 1
ATOM 1298 C C . LEU A 1 178 ? 8.156 -1.654 -23.062 1 90.69 178 LEU A C 1
ATOM 1300 O O . LEU A 1 178 ? 7.316 -1.317 -23.891 1 90.69 178 LEU A O 1
ATOM 1304 N N . LYS A 1 179 ? 9.227 -2.373 -23.328 1 88.25 179 LYS A N 1
ATOM 1305 C CA . LYS A 1 179 ? 9.555 -2.684 -24.719 1 88.25 179 LYS A CA 1
ATOM 1306 C C . LYS A 1 179 ? 8.914 -3.998 -25.156 1 88.25 179 LYS A C 1
ATOM 1308 O O . LYS A 1 179 ? 8.43 -4.117 -26.281 1 88.25 179 LYS A O 1
ATOM 1313 N N . MET A 1 180 ? 8.938 -5.043 -24.25 1 85.81 180 MET A N 1
ATOM 1314 C CA . MET A 1 180 ? 8.617 -6.402 -24.688 1 85.81 180 MET A CA 1
ATOM 1315 C C . MET A 1 180 ? 7.383 -6.93 -23.953 1 85.81 180 MET A C 1
ATOM 1317 O O . MET A 1 180 ? 6.828 -7.961 -24.328 1 85.81 180 MET A O 1
ATOM 1321 N N . GLY A 1 181 ? 6.961 -6.262 -22.938 1 82.38 181 GLY A N 1
ATOM 1322 C CA . GLY A 1 181 ? 5.871 -6.809 -22.141 1 82.38 181 GLY A CA 1
ATOM 1323 C C . GLY A 1 181 ? 6.309 -7.945 -21.234 1 82.38 181 GLY A C 1
ATOM 1324 O O . GLY A 1 181 ? 7.465 -8 -20.812 1 82.38 181 GLY A O 1
ATOM 1325 N N . PRO A 1 182 ? 5.414 -8.867 -20.953 1 78.38 182 PRO A N 1
ATOM 1326 C CA . PRO A 1 182 ? 5.684 -9.93 -19.984 1 78.38 182 PRO A CA 1
ATOM 1327 C C . PRO A 1 182 ? 6.797 -10.875 -20.422 1 78.38 182 PRO A C 1
ATOM 1329 O O . PRO A 1 182 ? 7.445 -11.508 -19.594 1 78.38 182 PRO A O 1
ATOM 1332 N N . SER A 1 183 ? 7.062 -11.016 -21.641 1 80 183 SER A N 1
ATOM 1333 C CA . SER A 1 183 ? 8.148 -11.852 -22.125 1 80 183 SER A CA 1
ATOM 1334 C C . SER A 1 183 ? 9.508 -11.32 -21.672 1 80 183 SER A C 1
ATOM 1336 O O . SER A 1 183 ? 10.508 -12.039 -21.734 1 80 183 SER A O 1
ATOM 1338 N N . SER A 1 184 ? 9.438 -10.094 -21.109 1 89 184 SER A N 1
ATOM 1339 C CA . SER A 1 184 ? 10.672 -9.445 -20.672 1 89 184 SER A CA 1
ATOM 1340 C C . SER A 1 184 ? 11.195 -10.047 -19.375 1 89 184 SER A C 1
ATOM 1342 O O . SER A 1 184 ? 12.359 -9.867 -19.031 1 89 184 SER A O 1
ATOM 1344 N N . PHE A 1 185 ? 10.359 -10.852 -18.719 1 88.25 185 PHE A N 1
ATOM 1345 C CA . PHE A 1 185 ? 10.734 -11.312 -17.391 1 88.25 185 PHE A CA 1
ATOM 1346 C C . PHE A 1 185 ? 11.898 -12.297 -17.453 1 88.25 185 PHE A C 1
ATOM 1348 O O . PHE A 1 185 ? 12.773 -12.297 -16.594 1 88.25 185 PHE A O 1
ATOM 1355 N N . LEU A 1 186 ? 11.914 -13.078 -18.5 1 86.06 186 LEU A N 1
ATOM 1356 C CA . LEU A 1 186 ? 13.039 -13.992 -18.688 1 86.06 186 LEU A CA 1
ATOM 1357 C C . LEU A 1 186 ? 14.344 -13.219 -18.891 1 86.06 186 LEU A C 1
ATOM 1359 O O . LEU A 1 186 ? 15.383 -13.594 -18.344 1 86.06 186 LEU A O 1
ATOM 1363 N N . TRP A 1 187 ? 14.25 -12.203 -19.625 1 88.56 187 TRP A N 1
ATOM 1364 C CA . TRP A 1 187 ? 15.422 -11.375 -19.891 1 88.56 187 TRP A CA 1
ATOM 1365 C C . TRP A 1 187 ? 15.852 -10.633 -18.625 1 88.56 187 TRP A C 1
ATOM 1367 O O . TRP A 1 187 ? 17.047 -10.398 -18.406 1 88.56 187 TRP A O 1
ATOM 1377 N N . THR A 1 188 ? 14.883 -10.227 -17.875 1 90.81 188 THR A N 1
ATOM 1378 C CA . THR A 1 188 ? 15.18 -9.562 -16.609 1 90.81 188 THR A CA 1
ATOM 1379 C C . THR A 1 188 ? 15.953 -10.484 -15.688 1 90.81 188 THR A C 1
ATOM 1381 O O . THR A 1 188 ? 16.953 -10.086 -15.086 1 90.81 188 THR A O 1
ATOM 1384 N N . ILE A 1 189 ? 15.492 -11.719 -15.609 1 88.19 189 ILE A N 1
ATOM 1385 C CA . ILE A 1 189 ? 16.156 -12.695 -14.758 1 88.19 189 ILE A CA 1
ATOM 1386 C C . ILE A 1 189 ? 17.562 -12.969 -15.281 1 88.19 189 ILE A C 1
ATOM 1388 O O . ILE A 1 189 ? 18.531 -13.008 -14.516 1 88.19 189 ILE A O 1
ATOM 1392 N N . ALA A 1 190 ? 17.688 -13.117 -16.562 1 88.81 190 ALA A N 1
ATOM 1393 C CA . ALA A 1 190 ? 18.984 -13.359 -17.188 1 88.81 190 ALA A CA 1
ATOM 1394 C C . ALA A 1 190 ? 19.938 -12.203 -16.906 1 88.81 190 ALA A C 1
ATOM 1396 O O . ALA A 1 190 ? 21.125 -12.422 -16.594 1 88.81 190 ALA A O 1
ATOM 1397 N N . PHE A 1 191 ? 19.422 -11.07 -17.047 1 91.88 191 PHE A N 1
ATOM 1398 C CA . PHE A 1 191 ? 20.234 -9.891 -16.766 1 91.88 191 PHE A CA 1
ATOM 1399 C C . PHE A 1 191 ? 20.656 -9.852 -15.305 1 91.88 191 PHE A C 1
ATOM 1401 O O . PHE A 1 191 ? 21.812 -9.547 -15 1 91.88 191 PHE A O 1
ATOM 1408 N N . GLY A 1 192 ? 19.734 -10.117 -14.422 1 90.12 192 GLY A N 1
ATOM 1409 C CA . GLY A 1 192 ? 20.047 -10.141 -13 1 90.12 192 GLY A CA 1
ATOM 1410 C C . GLY A 1 192 ? 21.109 -11.156 -12.641 1 90.12 192 GLY A C 1
ATOM 1411 O O . GLY A 1 192 ? 21.984 -10.883 -11.82 1 90.12 192 GLY A O 1
ATOM 1412 N N . VAL A 1 193 ? 21.047 -12.297 -13.297 1 87.75 193 VAL A N 1
ATOM 1413 C CA . VAL A 1 193 ? 22.047 -13.344 -13.078 1 87.75 193 VAL A CA 1
ATOM 1414 C C . VAL A 1 193 ? 23.406 -12.875 -13.594 1 87.75 193 VAL A C 1
ATOM 1416 O O . VAL A 1 193 ? 24.422 -13.031 -12.914 1 87.75 193 VAL A O 1
ATOM 1419 N N . GLY A 1 194 ? 23.391 -12.344 -14.742 1 90.56 194 GLY A N 1
ATOM 1420 C CA . GLY A 1 194 ? 24.625 -11.82 -15.305 1 90.56 194 GLY A CA 1
ATOM 1421 C C . GLY A 1 194 ? 25.266 -10.734 -14.445 1 90.56 194 GLY A C 1
ATOM 1422 O O . GLY A 1 194 ? 26.469 -10.742 -14.219 1 90.56 194 GLY A O 1
ATOM 1423 N N . LEU A 1 195 ? 24.453 -9.867 -14 1 91.62 195 LEU A N 1
ATOM 1424 C CA . LEU A 1 195 ? 24.953 -8.781 -13.164 1 91.62 195 LEU A CA 1
ATOM 1425 C C . LEU A 1 195 ? 25.484 -9.32 -11.836 1 91.62 195 LEU A C 1
ATOM 1427 O O . LEU A 1 195 ? 26.484 -8.82 -11.32 1 91.62 195 LEU A O 1
ATOM 1431 N N . SER A 1 196 ? 24.75 -10.25 -11.281 1 88.25 196 SER A N 1
ATOM 1432 C CA . SER A 1 196 ? 25.203 -10.859 -10.039 1 88.25 196 SER A CA 1
ATOM 1433 C C . SER A 1 196 ? 26.531 -11.57 -10.219 1 88.25 196 SER A C 1
ATOM 1435 O O . SER A 1 196 ? 27.359 -11.586 -9.305 1 88.25 196 SER A O 1
ATOM 1437 N N . ALA A 1 197 ? 26.719 -12.148 -11.328 1 86.06 197 ALA A N 1
ATOM 1438 C CA . ALA A 1 197 ? 27.984 -12.805 -11.641 1 86.06 197 ALA A CA 1
ATOM 1439 C C . ALA A 1 197 ? 29.125 -11.797 -11.727 1 86.06 197 ALA A C 1
ATOM 1441 O O . ALA A 1 197 ? 30.219 -12.039 -11.211 1 86.06 197 ALA A O 1
ATOM 1442 N N . VAL A 1 198 ? 28.859 -10.695 -12.328 1 89.12 198 VAL A N 1
ATOM 1443 C CA . VAL A 1 198 ? 29.875 -9.664 -12.523 1 89.12 198 VAL A CA 1
ATOM 1444 C C . VAL A 1 198 ? 30.203 -9.023 -11.18 1 89.12 198 VAL A C 1
ATOM 1446 O O . VAL A 1 198 ? 31.375 -8.695 -10.922 1 89.12 198 VAL A O 1
ATOM 1449 N N . MET A 1 199 ? 29.219 -8.93 -10.352 1 88.38 199 MET A N 1
ATOM 1450 C CA . MET A 1 199 ? 29.422 -8.258 -9.07 1 88.38 199 MET A CA 1
ATOM 1451 C C . MET A 1 199 ? 29.891 -9.25 -8.008 1 88.38 199 MET A C 1
ATOM 1453 O O . MET A 1 199 ? 30.188 -8.859 -6.875 1 88.38 199 MET A O 1
ATOM 1457 N N . GLY A 1 200 ? 29.906 -10.5 -8.289 1 79.81 200 GLY A N 1
ATOM 1458 C CA . GLY A 1 200 ? 30.422 -11.523 -7.402 1 79.81 200 GLY A CA 1
ATOM 1459 C C . GLY A 1 200 ? 29.438 -11.953 -6.336 1 79.81 200 GLY A C 1
ATOM 1460 O O . GLY A 1 200 ? 29.844 -12.336 -5.23 1 79.81 200 GLY A O 1
ATOM 1461 N N . THR A 1 201 ? 28.219 -11.82 -6.605 1 78.31 201 THR A N 1
ATOM 1462 C CA . THR A 1 201 ? 27.234 -12.172 -5.602 1 78.31 201 THR A CA 1
ATOM 1463 C C . THR A 1 201 ? 26.562 -13.508 -5.941 1 78.31 201 THR A C 1
ATOM 1465 O O . THR A 1 201 ? 25.625 -13.922 -5.27 1 78.31 201 THR A O 1
ATOM 1468 N N . LEU A 1 202 ? 27.062 -14.141 -6.945 1 78.31 202 LEU A N 1
ATOM 1469 C CA . LEU A 1 202 ? 26.516 -15.445 -7.328 1 78.31 202 LEU A CA 1
ATOM 1470 C C . LEU A 1 202 ? 27.141 -16.562 -6.488 1 78.31 202 LEU A C 1
ATOM 1472 O O . LEU A 1 202 ? 28.344 -16.594 -6.289 1 78.31 202 LEU A O 1
ATOM 1476 N N . ASP A 1 203 ? 26.25 -17.25 -5.809 1 67.38 203 ASP A N 1
ATOM 1477 C CA . ASP A 1 203 ? 26.75 -18.406 -5.059 1 67.38 203 ASP A CA 1
ATOM 1478 C C . ASP A 1 203 ? 26.781 -19.656 -5.934 1 67.38 203 ASP A C 1
ATOM 1480 O O . ASP A 1 203 ? 25.797 -20.422 -5.977 1 67.38 203 ASP A O 1
ATOM 1484 N N . TRP A 1 204 ? 27.5 -19.625 -6.832 1 64 204 TRP A N 1
ATOM 1485 C CA . TRP A 1 204 ? 27.516 -20.797 -7.707 1 64 204 TRP A CA 1
ATOM 1486 C C . TRP A 1 204 ? 28.703 -21.688 -7.398 1 64 204 TRP A C 1
ATOM 1488 O O . TRP A 1 204 ? 29.844 -21.219 -7.32 1 64 204 TRP A O 1
ATOM 1498 N N . THR A 1 205 ? 28.375 -22.844 -6.914 1 56.97 205 THR A N 1
ATOM 1499 C CA . THR A 1 205 ? 29.422 -23.797 -6.562 1 56.97 205 THR A CA 1
ATOM 1500 C C . THR A 1 205 ? 30.031 -24.438 -7.816 1 56.97 205 THR A C 1
ATOM 1502 O O . THR A 1 205 ? 30.891 -25.312 -7.723 1 56.97 205 THR A O 1
ATOM 1505 N N . GLY A 1 206 ? 29.719 -23.953 -9.008 1 56.53 206 GLY A N 1
ATOM 1506 C CA . GLY A 1 206 ? 30.438 -24.359 -10.203 1 56.53 206 GLY A CA 1
ATOM 1507 C C . GLY A 1 206 ? 29.859 -25.609 -10.852 1 56.53 206 GLY A C 1
ATOM 1508 O O . GLY A 1 206 ? 30.203 -25.938 -11.992 1 56.53 206 GLY A O 1
ATOM 1509 N N . GLU A 1 207 ? 29.094 -26.484 -10.148 1 60.72 207 GLU A N 1
ATOM 1510 C CA . GLU A 1 207 ? 28.719 -27.75 -10.773 1 60.72 207 GLU A CA 1
ATOM 1511 C C . GLU A 1 207 ? 27.266 -27.688 -11.266 1 60.72 207 GLU A C 1
ATOM 1513 O O . GLU A 1 207 ? 26.391 -27.203 -10.562 1 60.72 207 GLU A O 1
ATOM 1518 N N . PHE A 1 208 ? 27.156 -27.938 -12.57 1 66.31 208 PHE A N 1
ATOM 1519 C CA . PHE A 1 208 ? 25.859 -28.047 -13.227 1 66.31 208 PHE A CA 1
ATOM 1520 C C . PHE A 1 208 ? 25.344 -29.484 -13.172 1 66.31 208 PHE A C 1
ATOM 1522 O O . PHE A 1 208 ? 25.672 -30.297 -14.055 1 66.31 208 PHE A O 1
ATOM 1529 N N . ALA A 1 209 ? 24.953 -29.953 -12.008 1 72.44 209 ALA A N 1
ATOM 1530 C CA . ALA A 1 209 ? 24.453 -31.328 -11.883 1 72.44 209 ALA A CA 1
ATOM 1531 C C . ALA A 1 209 ? 22.953 -31.359 -11.617 1 72.44 209 ALA A C 1
ATOM 1533 O O . ALA A 1 209 ? 22.438 -30.516 -10.891 1 72.44 209 ALA A O 1
ATOM 1534 N N . LEU A 1 210 ? 22.312 -32.25 -12.375 1 76.31 210 LEU A N 1
ATOM 1535 C CA . LEU A 1 210 ? 20.875 -32.438 -12.258 1 76.31 210 LEU A CA 1
ATOM 1536 C C . LEU A 1 210 ? 20.531 -33.219 -10.992 1 76.31 210 LEU A C 1
ATOM 1538 O O . LEU A 1 210 ? 19.469 -33 -10.406 1 76.31 210 LEU A O 1
ATOM 1542 N N . MET A 1 211 ? 21.344 -34 -10.586 1 73.19 211 MET A N 1
ATOM 1543 C CA . MET A 1 211 ? 21.078 -35 -9.547 1 73.19 211 MET A CA 1
ATOM 1544 C C . MET A 1 211 ? 20.656 -34.312 -8.242 1 73.19 211 MET A C 1
ATOM 1546 O O . MET A 1 211 ? 19.703 -34.75 -7.594 1 73.19 211 MET A O 1
ATOM 1550 N N . PRO A 1 212 ? 21.281 -33.375 -7.883 1 74.69 212 PRO A N 1
ATOM 1551 C CA . PRO A 1 212 ? 20.906 -32.75 -6.617 1 74.69 212 PRO A CA 1
ATOM 1552 C C . PRO A 1 212 ? 19.469 -32.219 -6.625 1 74.69 212 PRO A C 1
ATOM 1554 O O . PRO A 1 212 ? 18.812 -32.188 -5.578 1 74.69 212 PRO A O 1
ATOM 1557 N N . PHE A 1 213 ? 19 -31.969 -7.727 1 84.25 213 PHE A N 1
ATOM 1558 C CA . PHE A 1 213 ? 17.641 -31.453 -7.844 1 84.25 213 PHE A CA 1
ATOM 1559 C C . PHE A 1 213 ? 16.625 -32.562 -7.59 1 84.25 213 PHE A C 1
ATOM 1561 O O . PHE A 1 213 ? 15.664 -32.344 -6.832 1 84.25 213 PHE A O 1
ATOM 1568 N N . PHE A 1 214 ? 16.891 -33.656 -8.047 1 86.56 214 PHE A N 1
ATOM 1569 C CA . PHE A 1 214 ? 15.945 -34.75 -7.895 1 86.56 214 PHE A CA 1
ATOM 1570 C C . PHE A 1 214 ? 16.047 -35.375 -6.508 1 86.56 214 PHE A C 1
ATOM 1572 O O . PHE A 1 214 ? 15.062 -35.844 -5.957 1 86.56 214 PHE A O 1
ATOM 1579 N N . GLU A 1 215 ? 17.234 -35.281 -5.949 1 84.94 215 GLU A N 1
ATOM 1580 C CA . GLU A 1 215 ? 17.391 -35.719 -4.566 1 84.94 215 GLU A CA 1
ATOM 1581 C C . GLU A 1 215 ? 16.625 -34.812 -3.607 1 84.94 215 GLU A C 1
ATOM 1583 O O . GLU A 1 215 ? 15.961 -35.281 -2.693 1 84.94 215 GLU A O 1
ATOM 1588 N N . SER A 1 216 ? 16.797 -33.625 -3.854 1 88.5 216 SER A N 1
ATOM 1589 C CA . SER A 1 216 ? 16.062 -32.656 -3.037 1 88.5 216 SER A CA 1
ATOM 1590 C C . SER A 1 216 ? 14.562 -32.781 -3.213 1 88.5 216 SER A C 1
ATOM 1592 O O . SER A 1 216 ? 13.805 -32.656 -2.252 1 88.5 216 SER A O 1
ATOM 1594 N N . PHE A 1 217 ? 14.172 -33.031 -4.41 1 89.56 217 PHE A N 1
ATOM 1595 C CA . PHE A 1 217 ? 12.758 -33.25 -4.691 1 89.56 217 PHE A CA 1
ATOM 1596 C C . PHE A 1 217 ? 12.234 -34.469 -3.936 1 89.56 217 PHE A C 1
ATOM 1598 O O . PHE A 1 217 ? 11.078 -34.5 -3.51 1 89.56 217 PHE A O 1
ATOM 1605 N N . GLY A 1 218 ? 13.023 -35.406 -3.754 1 89 218 GLY A N 1
ATOM 1606 C CA . GLY A 1 218 ? 12.648 -36.562 -2.986 1 89 218 GLY A CA 1
ATOM 1607 C C . GLY A 1 218 ? 12.219 -36.25 -1.567 1 89 218 GLY A C 1
ATOM 1608 O O . GLY A 1 218 ? 11.367 -36.938 -0.995 1 89 218 GLY A O 1
ATOM 1609 N N . THR A 1 219 ? 12.758 -35.25 -1.048 1 89 219 THR A N 1
ATOM 1610 C CA . THR A 1 219 ? 12.43 -34.844 0.318 1 89 219 THR A CA 1
ATOM 1611 C C . THR A 1 219 ? 11.117 -34.062 0.356 1 89 219 THR A C 1
ATOM 1613 O O . THR A 1 219 ? 10.508 -33.938 1.418 1 89 219 THR A O 1
ATOM 1616 N N . VAL A 1 220 ? 10.688 -33.625 -0.779 1 91.94 220 VAL A N 1
ATOM 1617 C CA . VAL A 1 220 ? 9.492 -32.812 -0.849 1 91.94 220 VAL A CA 1
ATOM 1618 C C . VAL A 1 220 ? 8.312 -33.625 -1.366 1 91.94 220 VAL A C 1
ATOM 1620 O O . VAL A 1 220 ? 7.18 -33.469 -0.912 1 91.94 220 VAL A O 1
ATOM 1623 N N . PHE A 1 221 ? 8.625 -34.562 -2.211 1 93.94 221 PHE A N 1
ATOM 1624 C CA . PHE A 1 221 ? 7.598 -35.344 -2.871 1 93.94 221 PHE A CA 1
ATOM 1625 C C . PHE A 1 221 ? 6.816 -36.188 -1.856 1 93.94 221 PHE A C 1
ATOM 1627 O O . PHE A 1 221 ? 7.406 -36.906 -1.046 1 93.94 221 PHE A O 1
ATOM 1634 N N . GLY A 1 222 ? 5.547 -36 -1.903 1 92.69 222 GLY A N 1
ATOM 1635 C CA . GLY A 1 222 ? 4.648 -36.812 -1.075 1 92.69 222 GLY A CA 1
ATOM 1636 C C . GLY A 1 222 ? 4.734 -36.438 0.399 1 92.69 222 GLY A C 1
ATOM 1637 O O . GLY A 1 222 ? 4.191 -37.156 1.244 1 92.69 222 GLY A O 1
ATOM 1638 N N . ASN A 1 223 ? 5.379 -35.438 0.778 1 92.62 223 ASN A N 1
ATOM 1639 C CA . ASN A 1 223 ? 5.562 -35.062 2.182 1 92.62 223 ASN A CA 1
ATOM 1640 C C . ASN A 1 223 ? 4.387 -34.25 2.711 1 92.62 223 ASN A C 1
ATOM 1642 O O . ASN A 1 223 ? 4.582 -33.281 3.441 1 92.62 223 ASN A O 1
ATOM 1646 N N . VAL A 1 224 ? 3.236 -34.625 2.26 1 94.44 224 VAL A N 1
ATOM 1647 C CA . VAL A 1 224 ? 1.998 -34.062 2.781 1 94.44 224 VAL A CA 1
ATOM 1648 C C . VAL A 1 224 ? 1.705 -34.656 4.164 1 94.44 224 VAL A C 1
ATOM 1650 O O . VAL A 1 224 ? 1.669 -35.875 4.34 1 94.44 224 VAL A O 1
ATOM 1653 N N . SER A 1 225 ? 1.599 -33.781 5.148 1 94.06 225 SER A N 1
ATOM 1654 C CA . SER A 1 225 ? 1.347 -34.25 6.512 1 94.06 225 SER A CA 1
ATOM 1655 C C . SER A 1 225 ? -0.021 -33.781 7.008 1 94.06 225 SER A C 1
ATOM 1657 O O . SER A 1 225 ? -0.31 -32.594 7.027 1 94.06 225 SER A O 1
ATOM 1659 N N . PHE A 1 226 ? -0.776 -34.75 7.461 1 94.19 226 PHE A N 1
ATOM 1660 C CA . PHE A 1 226 ? -2.094 -34.438 8.008 1 94.19 226 PHE A CA 1
ATOM 1661 C C . PHE A 1 226 ? -2.047 -34.375 9.531 1 94.19 226 PHE A C 1
ATOM 1663 O O . PHE A 1 226 ? -3.086 -34.438 10.195 1 94.19 226 PHE A O 1
ATOM 1670 N N . ALA A 1 227 ? -0.833 -34.281 10.086 1 89.38 227 ALA A N 1
ATOM 1671 C CA . ALA A 1 227 ? -0.642 -34.281 11.531 1 89.38 227 ALA A CA 1
ATOM 1672 C C . ALA A 1 227 ? -1.378 -33.094 12.172 1 89.38 227 ALA A C 1
ATOM 1674 O O . ALA A 1 227 ? -1.883 -33.219 13.297 1 89.38 227 ALA A O 1
ATOM 1675 N N . GLU A 1 228 ? -1.491 -32.031 11.492 1 88.62 228 GLU A N 1
ATOM 1676 C CA . GLU A 1 228 ? -2.113 -30.828 12.031 1 88.62 228 GLU A CA 1
ATOM 1677 C C . GLU A 1 228 ? -3.566 -30.703 11.586 1 88.62 228 GLU A C 1
ATOM 1679 O O . GLU A 1 228 ? -4.195 -29.656 11.773 1 88.62 228 GLU A O 1
ATOM 1684 N N . SER A 1 229 ? -4.094 -31.734 11.117 1 88.94 229 SER A N 1
ATOM 1685 C CA . SER A 1 229 ? -5.414 -31.656 10.492 1 88.94 229 SER A CA 1
ATOM 1686 C C . SER A 1 229 ? -6.508 -31.469 11.539 1 88.94 229 SER A C 1
ATOM 1688 O O . SER A 1 229 ? -7.598 -30.984 11.219 1 88.94 229 SER A O 1
ATOM 1690 N N . ALA A 1 230 ? -6.227 -31.766 12.711 1 88.12 230 ALA A N 1
ATOM 1691 C CA . ALA A 1 230 ? -7.238 -31.641 13.758 1 88.12 230 ALA A CA 1
ATOM 1692 C C . ALA A 1 230 ? -7.219 -30.25 14.383 1 88.12 230 ALA A C 1
ATOM 1694 O O . ALA A 1 230 ? -8.141 -29.875 15.117 1 88.12 230 ALA A O 1
ATOM 1695 N N . SER A 1 231 ? -6.297 -29.531 14.094 1 86.56 231 SER A N 1
ATOM 1696 C CA . SER A 1 231 ? -6.184 -28.203 14.672 1 86.56 231 SER A CA 1
ATOM 1697 C C . SER A 1 231 ? -7.184 -27.234 14.039 1 86.56 231 SER A C 1
ATOM 1699 O O . SER A 1 231 ? -7.449 -27.312 12.836 1 86.56 231 SER A O 1
ATOM 1701 N N . PRO A 1 232 ? -7.793 -26.422 14.852 1 84.75 232 PRO A N 1
ATOM 1702 C CA . PRO A 1 232 ? -8.695 -25.406 14.305 1 84.75 232 PRO A CA 1
ATOM 1703 C C . PRO A 1 232 ? -8.016 -24.516 13.258 1 84.75 232 PRO A C 1
ATOM 1705 O O . PRO A 1 232 ? -8.672 -24.062 12.32 1 84.75 232 PRO A O 1
ATOM 1708 N N . ILE A 1 233 ? -6.766 -24.359 13.43 1 85.62 233 ILE A N 1
ATOM 1709 C CA . ILE A 1 233 ? -6.008 -23.547 12.492 1 85.62 233 ILE A CA 1
ATOM 1710 C C . ILE A 1 233 ? -6.012 -24.188 11.109 1 85.62 233 ILE A C 1
ATOM 1712 O O . ILE A 1 233 ? -6.133 -23.5 10.094 1 85.62 233 ILE A O 1
ATOM 1716 N N . PHE A 1 234 ? -5.914 -25.5 11.117 1 91.19 234 PHE A N 1
ATOM 1717 C CA . PHE A 1 234 ? -5.922 -26.25 9.867 1 91.19 234 PHE A CA 1
ATOM 1718 C C . PHE A 1 234 ? -7.258 -26.078 9.148 1 91.19 234 PHE A C 1
ATOM 1720 O O . PHE A 1 234 ? -7.293 -25.875 7.934 1 91.19 234 PHE A O 1
ATOM 1727 N N . LEU A 1 235 ? -8.297 -26.078 9.828 1 88.69 235 LEU A N 1
ATOM 1728 C CA . LEU A 1 235 ? -9.633 -25.969 9.242 1 88.69 235 LEU A CA 1
ATOM 1729 C C . LEU A 1 235 ? -9.867 -24.578 8.672 1 88.69 235 LEU A C 1
ATOM 1731 O O . LEU A 1 235 ? -10.461 -24.438 7.598 1 88.69 235 LEU A O 1
ATOM 1735 N N . VAL A 1 236 ? -9.406 -23.641 9.391 1 84.25 236 VAL A N 1
ATOM 1736 C CA . VAL A 1 236 ? -9.539 -22.281 8.906 1 84.25 236 VAL A CA 1
ATOM 1737 C C . VAL A 1 236 ? -8.695 -22.094 7.645 1 84.25 236 VAL A C 1
ATOM 1739 O O . VAL A 1 236 ? -9.148 -21.469 6.68 1 84.25 236 VAL A O 1
ATOM 1742 N N . ALA A 1 237 ? -7.496 -22.641 7.719 1 90.12 237 ALA A N 1
ATOM 1743 C CA . ALA A 1 237 ? -6.598 -22.547 6.574 1 90.12 237 ALA A CA 1
ATOM 1744 C C . ALA A 1 237 ? -7.223 -23.172 5.332 1 90.12 237 ALA A C 1
ATOM 1746 O O . ALA A 1 237 ? -7.168 -22.594 4.242 1 90.12 237 ALA A O 1
ATOM 1747 N N . VAL A 1 238 ? -7.859 -24.312 5.508 1 93.44 238 VAL A N 1
ATOM 1748 C CA . VAL A 1 238 ? -8.5 -25.016 4.402 1 93.44 238 VAL A CA 1
ATOM 1749 C C . VAL A 1 238 ? -9.656 -24.188 3.859 1 93.44 238 VAL A C 1
ATOM 1751 O O . VAL A 1 238 ? -9.812 -24.031 2.645 1 93.44 238 VAL A O 1
ATOM 1754 N N . GLY A 1 239 ? -10.43 -23.688 4.695 1 88.12 239 GLY A N 1
ATOM 1755 C CA . GLY A 1 239 ? -11.562 -22.875 4.289 1 88.12 239 GLY A CA 1
ATOM 1756 C C . GLY A 1 239 ? -11.156 -21.625 3.52 1 88.12 239 GLY A C 1
ATOM 1757 O O . GLY A 1 239 ? -11.711 -21.344 2.459 1 88.12 239 GLY A O 1
ATOM 1758 N N . VAL A 1 240 ? -10.195 -20.938 4.047 1 85.5 240 VAL A N 1
ATOM 1759 C CA . VAL A 1 240 ? -9.758 -19.688 3.438 1 85.5 240 VAL A CA 1
ATOM 1760 C C . VAL A 1 240 ? -9.102 -19.969 2.086 1 85.5 240 VAL A C 1
ATOM 1762 O O . VAL A 1 240 ? -9.375 -19.266 1.102 1 85.5 240 VAL A O 1
ATOM 1765 N N . LEU A 1 241 ? -8.234 -20.969 2.076 1 92.81 241 LEU A N 1
ATOM 1766 C CA . LEU A 1 241 ? -7.551 -21.281 0.827 1 92.81 241 LEU A CA 1
ATOM 1767 C C . LEU A 1 241 ? -8.555 -21.734 -0.237 1 92.81 241 LEU A C 1
ATOM 1769 O O . LEU A 1 241 ? -8.43 -21.359 -1.404 1 92.81 241 LEU A O 1
ATOM 1773 N N . THR A 1 242 ? -9.523 -22.5 0.194 1 92.25 242 THR A N 1
ATOM 1774 C CA . THR A 1 242 ? -10.547 -22.953 -0.741 1 92.25 242 THR A CA 1
ATOM 1775 C C . THR A 1 242 ? -11.32 -21.781 -1.321 1 92.25 242 THR A C 1
ATOM 1777 O O . THR A 1 242 ? -11.539 -21.703 -2.531 1 92.25 242 THR A O 1
ATOM 1780 N N . LEU A 1 243 ? -11.625 -20.922 -0.481 1 85.38 243 LEU A N 1
ATOM 1781 C CA . LEU A 1 243 ? -12.383 -19.75 -0.924 1 85.38 243 LEU A CA 1
ATOM 1782 C C . LEU A 1 243 ? -11.562 -18.906 -1.879 1 85.38 243 LEU A C 1
ATOM 1784 O O . LEU A 1 243 ? -12.07 -18.422 -2.896 1 85.38 243 LEU A O 1
ATOM 1788 N N . VAL A 1 244 ? -10.367 -18.672 -1.509 1 86.06 244 VAL A N 1
ATOM 1789 C CA . VAL A 1 244 ? -9.484 -17.859 -2.336 1 86.06 244 VAL A CA 1
ATOM 1790 C C . VAL A 1 244 ? -9.273 -18.531 -3.689 1 86.06 244 VAL A C 1
ATOM 1792 O O . VAL A 1 244 ? -9.258 -17.859 -4.727 1 86.06 244 VAL A O 1
ATOM 1795 N N . LEU A 1 245 ? -9.086 -19.828 -3.672 1 92.5 245 LEU A N 1
ATOM 1796 C CA . LEU A 1 245 ? -8.906 -20.562 -4.918 1 92.5 245 LEU A CA 1
ATOM 1797 C C . LEU A 1 245 ? -10.156 -20.469 -5.789 1 92.5 245 LEU A C 1
ATOM 1799 O O . LEU A 1 245 ? -10.055 -20.312 -7.004 1 92.5 245 LEU A O 1
ATOM 1803 N N . LEU A 1 246 ? -11.297 -20.578 -5.215 1 90.38 246 LEU A N 1
ATOM 1804 C CA . LEU A 1 246 ? -12.547 -20.531 -5.961 1 90.38 246 LEU A CA 1
ATOM 1805 C C . LEU A 1 246 ? -12.742 -19.156 -6.594 1 90.38 246 LEU A C 1
ATOM 1807 O O . LEU A 1 246 ? -13.023 -19.062 -7.789 1 90.38 246 LEU A O 1
ATOM 1811 N N . ILE A 1 247 ? -12.578 -18.219 -5.836 1 83.19 247 ILE A N 1
ATOM 1812 C CA . ILE A 1 247 ? -12.859 -16.875 -6.301 1 83.19 247 ILE A CA 1
ATOM 1813 C C . ILE A 1 247 ? -11.875 -16.484 -7.402 1 83.19 247 ILE A C 1
ATOM 1815 O O . ILE A 1 247 ? -12.266 -15.93 -8.43 1 83.19 247 ILE A O 1
ATOM 1819 N N . GLU A 1 248 ? -10.656 -16.734 -7.133 1 84.38 248 GLU A N 1
ATOM 1820 C CA . GLU A 1 248 ? -9.617 -16.359 -8.086 1 84.38 248 GLU A CA 1
ATOM 1821 C C . GLU A 1 248 ? -9.758 -17.141 -9.391 1 84.38 248 GLU A C 1
ATOM 1823 O O . GLU A 1 248 ? -9.633 -16.578 -10.477 1 84.38 248 GLU A O 1
ATOM 1828 N N . ASN A 1 249 ? -10.016 -18.391 -9.273 1 92.12 249 ASN A N 1
ATOM 1829 C CA . ASN A 1 249 ? -10.031 -19.234 -10.469 1 92.12 249 ASN A CA 1
ATOM 1830 C C . ASN A 1 249 ? -11.359 -19.141 -11.203 1 92.12 249 ASN A C 1
ATOM 1832 O O . ASN A 1 249 ? -11.406 -19.234 -12.43 1 92.12 249 ASN A O 1
ATOM 1836 N N . ILE A 1 250 ? -12.461 -19 -10.539 1 89.19 250 ILE A N 1
ATOM 1837 C CA . ILE A 1 250 ? -13.742 -18.844 -11.227 1 89.19 250 ILE A CA 1
ATOM 1838 C C . ILE A 1 250 ? -13.703 -17.609 -12.125 1 89.19 250 ILE A C 1
ATOM 1840 O O . ILE A 1 250 ? -14.117 -17.656 -13.281 1 89.19 250 ILE A O 1
ATOM 1844 N N . SER A 1 251 ? -13.234 -16.562 -11.547 1 81.94 251 SER A N 1
ATOM 1845 C CA . SER A 1 251 ? -13.156 -15.32 -12.305 1 81.94 251 SER A CA 1
ATOM 1846 C C . SER A 1 251 ? -12.219 -15.469 -13.5 1 81.94 251 SER A C 1
ATOM 1848 O O . SER A 1 251 ? -12.578 -15.094 -14.625 1 81.94 251 SER A O 1
ATOM 1850 N N . LEU A 1 252 ? -11.078 -15.984 -13.367 1 88.19 252 LEU A N 1
ATOM 1851 C CA . LEU A 1 252 ? -10.07 -16.125 -14.422 1 88.19 252 LEU A CA 1
ATOM 1852 C C . LEU A 1 252 ? -10.539 -17.094 -15.5 1 88.19 252 LEU A C 1
ATOM 1854 O O . LEU A 1 252 ? -10.492 -16.781 -16.688 1 88.19 252 LEU A O 1
ATOM 1858 N N . ILE A 1 253 ? -11.055 -18.219 -15.086 1 94 253 ILE A N 1
ATOM 1859 C CA . ILE A 1 253 ? -11.43 -19.281 -16.031 1 94 253 ILE A CA 1
ATOM 1860 C C . ILE A 1 253 ? -12.672 -18.859 -16.812 1 94 253 ILE A C 1
ATOM 1862 O O . ILE A 1 253 ? -12.773 -19.109 -18.016 1 94 253 ILE A O 1
ATOM 1866 N N . GLN A 1 254 ? -13.555 -18.219 -16.141 1 89.88 254 GLN A N 1
ATOM 1867 C CA . GLN A 1 254 ? -14.75 -17.75 -16.844 1 89.88 254 GLN A CA 1
ATOM 1868 C C . GLN A 1 254 ? -14.383 -16.719 -17.906 1 89.88 254 GLN A C 1
ATOM 1870 O O . GLN A 1 254 ? -14.914 -16.75 -19.016 1 89.88 254 GLN A O 1
ATOM 1875 N N . ASN A 1 255 ? -13.531 -15.844 -17.578 1 87.75 255 ASN A N 1
ATOM 1876 C CA . ASN A 1 255 ? -13.094 -14.844 -18.531 1 87.75 255 ASN A CA 1
ATOM 1877 C C . ASN A 1 255 ? -12.328 -15.477 -19.688 1 87.75 255 ASN A C 1
ATOM 1879 O O . ASN A 1 255 ? -12.5 -15.094 -20.844 1 87.75 255 ASN A O 1
ATOM 1883 N N . GLN A 1 256 ? -11.531 -16.391 -19.438 1 93.75 256 GLN A N 1
ATOM 1884 C CA . GLN A 1 256 ? -10.688 -17.047 -20.438 1 93.75 256 GLN A CA 1
ATOM 1885 C C . GLN A 1 256 ? -11.523 -17.938 -21.359 1 93.75 256 GLN A C 1
ATOM 1887 O O . GLN A 1 256 ? -11.312 -17.953 -22.562 1 93.75 256 GLN A O 1
ATOM 1892 N N . THR A 1 257 ? -12.453 -18.609 -20.781 1 94.56 257 THR A N 1
ATOM 1893 C CA . THR A 1 257 ? -13.312 -19.469 -21.594 1 94.56 257 THR A CA 1
ATOM 1894 C C . THR A 1 257 ? -14.281 -18.641 -22.422 1 94.56 257 THR A C 1
ATOM 1896 O O . THR A 1 257 ? -14.602 -19 -23.562 1 94.56 257 THR A O 1
ATOM 1899 N N . ARG A 1 258 ? -14.672 -17.562 -21.844 1 92.56 258 ARG A N 1
ATOM 1900 C CA . ARG A 1 258 ? -15.531 -16.641 -22.594 1 92.56 258 ARG A CA 1
ATOM 1901 C C . ARG A 1 258 ? -14.781 -16.062 -23.781 1 92.56 258 ARG A C 1
ATOM 1903 O O . ARG A 1 258 ? -15.352 -15.93 -24.875 1 92.56 258 ARG A O 1
ATOM 1910 N N . ALA A 1 259 ? -13.609 -15.742 -23.609 1 92.75 259 ALA A N 1
ATOM 1911 C CA . ALA A 1 259 ? -12.789 -15.133 -24.641 1 92.75 259 ALA A CA 1
ATOM 1912 C C . ALA A 1 259 ? -12.625 -16.078 -25.828 1 92.75 259 ALA A C 1
ATOM 1914 O O . ALA A 1 259 ? -12.375 -15.633 -26.953 1 92.75 259 ALA A O 1
ATOM 1915 N N . ILE A 1 260 ? -12.797 -17.359 -25.641 1 94.5 260 ILE A N 1
ATOM 1916 C CA . ILE A 1 260 ? -12.602 -18.312 -26.719 1 94.5 260 ILE A CA 1
ATOM 1917 C C . ILE A 1 260 ? -13.938 -18.938 -27.109 1 94.5 260 ILE A C 1
ATOM 1919 O O . ILE A 1 260 ? -13.969 -19.922 -27.844 1 94.5 260 ILE A O 1
ATOM 1923 N N . GLY A 1 261 ? -15.062 -18.484 -26.5 1 93.12 261 GLY A N 1
ATOM 1924 C CA . GLY A 1 261 ? -16.406 -18.922 -26.859 1 93.12 261 GLY A CA 1
ATOM 1925 C C . GLY A 1 261 ? -16.781 -20.25 -26.234 1 93.12 261 GLY A C 1
ATOM 1926 O O . GLY A 1 261 ? -17.594 -20.984 -26.781 1 93.12 261 GLY A O 1
ATOM 1927 N N . LYS A 1 262 ? -16.125 -20.641 -25.188 1 94.88 262 LYS A N 1
ATOM 1928 C CA . LYS A 1 262 ? -16.391 -21.906 -24.5 1 94.88 262 LYS A CA 1
ATOM 1929 C C . LYS A 1 262 ? -16.859 -21.656 -23.062 1 94.88 262 LYS A C 1
ATOM 1931 O O . LYS A 1 262 ? -16.375 -22.297 -22.125 1 94.88 262 LYS A O 1
ATOM 1936 N N . ASP A 1 263 ? -17.766 -20.812 -22.859 1 92.69 263 ASP A N 1
ATOM 1937 C CA . ASP A 1 263 ? -18.266 -20.438 -21.547 1 92.69 263 ASP A CA 1
ATOM 1938 C C . ASP A 1 263 ? -18.812 -21.641 -20.797 1 92.69 263 ASP A C 1
ATOM 1940 O O . ASP A 1 263 ? -18.672 -21.734 -19.578 1 92.69 263 ASP A O 1
ATOM 1944 N N . ALA A 1 264 ? -19.375 -22.531 -21.484 1 92.31 264 ALA A N 1
ATOM 1945 C CA . ALA A 1 264 ? -20.016 -23.688 -20.891 1 92.31 264 ALA A CA 1
ATOM 1946 C C . ALA A 1 264 ? -18.984 -24.641 -20.297 1 92.31 264 ALA A C 1
ATOM 1948 O O . ALA A 1 264 ? -19.312 -25.484 -19.453 1 92.31 264 ALA A O 1
ATOM 1949 N N . ASP A 1 265 ? -17.734 -24.516 -20.719 1 94.75 265 ASP A N 1
ATOM 1950 C CA . ASP A 1 265 ? -16.688 -25.422 -20.281 1 94.75 265 ASP A CA 1
ATOM 1951 C C . ASP A 1 265 ? -15.977 -24.891 -19.031 1 94.75 265 ASP A C 1
ATOM 1953 O O . ASP A 1 265 ? -15.031 -25.516 -18.547 1 94.75 265 ASP A O 1
ATOM 1957 N N . ALA A 1 266 ? -16.391 -23.781 -18.5 1 93.94 266 ALA A N 1
ATOM 1958 C CA . ALA A 1 266 ? -15.75 -23.141 -17.359 1 93.94 266 ALA A CA 1
ATOM 1959 C C . ALA A 1 266 ? -15.672 -24.109 -16.172 1 93.94 266 ALA A C 1
ATOM 1961 O O . ALA A 1 266 ? -14.633 -24.219 -15.508 1 93.94 266 ALA A O 1
ATOM 1962 N N . PRO A 1 267 ? -16.734 -24.906 -15.938 1 94.5 267 PRO A N 1
ATOM 1963 C CA . PRO A 1 267 ? -16.641 -25.844 -14.812 1 94.5 267 PRO A CA 1
ATOM 1964 C C . PRO A 1 267 ? -15.578 -26.922 -15.023 1 94.5 267 PRO A C 1
ATOM 1966 O O . PRO A 1 267 ? -14.945 -27.359 -14.055 1 94.5 267 PRO A O 1
ATOM 1969 N N . LYS A 1 268 ? -15.367 -27.312 -16.234 1 95.75 268 LYS A N 1
ATOM 1970 C CA . LYS A 1 268 ? -14.305 -28.266 -16.531 1 95.75 268 LYS A CA 1
ATOM 1971 C C . LYS A 1 268 ? -12.938 -27.703 -16.172 1 95.75 268 LYS A C 1
ATOM 1973 O O . LYS A 1 268 ? -12.062 -28.406 -15.68 1 95.75 268 LYS A O 1
ATOM 1978 N N . GLY A 1 269 ? -12.812 -26.438 -16.5 1 96.56 269 GLY A N 1
ATOM 1979 C CA . GLY A 1 269 ? -11.578 -25.766 -16.141 1 96.56 269 GLY A CA 1
ATOM 1980 C C . GLY A 1 269 ? -11.328 -25.719 -14.648 1 96.56 269 GLY A C 1
ATOM 1981 O O . GLY A 1 269 ? -10.195 -25.875 -14.188 1 96.56 269 GLY A O 1
ATOM 1982 N N . LEU A 1 270 ? -12.398 -25.484 -13.93 1 96.38 270 LEU A N 1
ATOM 1983 C CA . LEU A 1 270 ? -12.281 -25.406 -12.477 1 96.38 270 LEU A CA 1
ATOM 1984 C C . LEU A 1 270 ? -11.938 -26.781 -11.891 1 96.38 270 LEU A C 1
ATOM 1986 O O . LEU A 1 270 ? -11.18 -26.859 -10.914 1 96.38 270 LEU A O 1
ATOM 1990 N N . VAL A 1 271 ? -12.484 -27.781 -12.445 1 97.5 271 VAL A N 1
ATOM 1991 C CA . VAL A 1 271 ? -12.164 -29.141 -12.008 1 97.5 271 VAL A CA 1
ATOM 1992 C C . VAL A 1 271 ? -10.688 -29.438 -12.297 1 97.5 271 VAL A C 1
ATOM 1994 O O . VAL A 1 271 ? -9.992 -30 -11.453 1 97.5 271 VAL A O 1
ATOM 1997 N N . ALA A 1 272 ? -10.305 -29.062 -13.508 1 97.94 272 ALA A N 1
ATOM 1998 C CA . ALA A 1 272 ? -8.898 -29.234 -13.859 1 97.94 272 ALA A CA 1
ATOM 1999 C C . ALA A 1 272 ? -7.992 -28.531 -12.859 1 97.94 272 ALA A C 1
ATOM 2001 O O . ALA A 1 272 ? -6.953 -29.062 -12.469 1 97.94 272 ALA A O 1
ATOM 2002 N N . GLN A 1 273 ? -8.367 -27.344 -12.492 1 97.56 273 GLN A N 1
ATOM 2003 C CA . GLN A 1 273 ? -7.59 -26.547 -11.539 1 97.56 273 GLN A CA 1
ATOM 2004 C C . GLN A 1 273 ? -7.539 -27.234 -10.172 1 97.56 273 GLN A C 1
ATOM 2006 O O . GLN A 1 273 ? -6.496 -27.25 -9.523 1 97.56 273 GLN A O 1
ATOM 2011 N N . GLY A 1 274 ? -8.664 -27.734 -9.711 1 98 274 GLY A N 1
ATOM 2012 C CA . GLY A 1 274 ? -8.68 -28.453 -8.453 1 98 274 GLY A CA 1
ATOM 2013 C C . GLY A 1 274 ? -7.797 -29.688 -8.461 1 98 274 GLY A C 1
ATOM 2014 O O . GLY A 1 274 ? -7.051 -29.938 -7.508 1 98 274 GLY A O 1
ATOM 2015 N N . LEU A 1 275 ? -7.887 -30.406 -9.508 1 98.25 275 LEU A N 1
ATOM 2016 C CA . LEU A 1 275 ? -7.066 -31.609 -9.648 1 98.25 275 LEU A CA 1
ATOM 2017 C C . LEU A 1 275 ? -5.586 -31.25 -9.695 1 98.25 275 LEU A C 1
ATOM 2019 O O . LEU A 1 275 ? -4.758 -31.953 -9.109 1 98.25 275 LEU A O 1
ATOM 2023 N N . SER A 1 276 ? -5.32 -30.25 -10.453 1 98.12 276 SER A N 1
ATOM 2024 C CA . SER A 1 276 ? -3.938 -29.797 -10.531 1 98.12 276 SER A CA 1
ATOM 2025 C C . SER A 1 276 ? -3.42 -29.359 -9.164 1 98.12 276 SER A C 1
ATOM 2027 O O . SER A 1 276 ? -2.246 -29.562 -8.844 1 98.12 276 SER A O 1
ATOM 2029 N N . THR A 1 277 ? -4.246 -28.703 -8.383 1 98.06 277 THR A N 1
ATOM 2030 C CA . THR A 1 277 ? -3.891 -28.281 -7.035 1 98.06 277 THR A CA 1
ATOM 2031 C C . THR A 1 277 ? -3.58 -29.5 -6.16 1 98.06 277 THR A C 1
ATOM 2033 O O . THR A 1 277 ? -2.613 -29.484 -5.395 1 98.06 277 THR A O 1
ATOM 2036 N N . MET A 1 278 ? -4.355 -30.516 -6.277 1 98.06 278 MET A N 1
ATOM 2037 C CA . MET A 1 278 ? -4.117 -31.75 -5.535 1 98.06 278 MET A CA 1
ATOM 2038 C C . MET A 1 278 ? -2.785 -32.375 -5.93 1 98.06 278 MET A C 1
ATOM 2040 O O . MET A 1 278 ? -1.987 -32.75 -5.062 1 98.06 278 MET A O 1
ATOM 2044 N N . ALA A 1 279 ? -2.557 -32.469 -7.203 1 97.62 279 ALA A N 1
ATOM 2045 C CA . ALA A 1 279 ? -1.297 -33.031 -7.699 1 97.62 279 ALA A CA 1
ATOM 2046 C C . ALA A 1 279 ? -0.113 -32.156 -7.254 1 97.62 279 ALA A C 1
ATOM 2048 O O . ALA A 1 279 ? 0.932 -32.688 -6.871 1 97.62 279 ALA A O 1
ATOM 2049 N N . GLY A 1 280 ? -0.29 -30.891 -7.375 1 97.38 280 GLY A N 1
ATOM 2050 C CA . GLY A 1 280 ? 0.757 -29.984 -6.945 1 97.38 280 GLY A CA 1
ATOM 2051 C C . GLY A 1 280 ? 1.146 -30.156 -5.488 1 97.38 280 GLY A C 1
ATOM 2052 O O . GLY A 1 280 ? 2.328 -30.094 -5.145 1 97.38 280 GLY A O 1
ATOM 2053 N N . ALA A 1 281 ? 0.137 -30.328 -4.668 1 97.62 281 ALA A N 1
ATOM 2054 C CA . ALA A 1 281 ? 0.415 -30.562 -3.25 1 97.62 281 ALA A CA 1
ATOM 2055 C C . ALA A 1 281 ? 1.297 -31.797 -3.057 1 97.62 281 ALA A C 1
ATOM 2057 O O . ALA A 1 281 ? 2.201 -31.781 -2.217 1 97.62 281 ALA A O 1
ATOM 2058 N N . MET A 1 282 ? 1.063 -32.781 -3.842 1 96.81 282 MET A N 1
ATOM 2059 C CA . MET A 1 282 ? 1.859 -34 -3.76 1 96.81 282 MET A CA 1
ATOM 2060 C C . MET A 1 282 ? 3.283 -33.781 -4.254 1 96.81 282 MET A C 1
ATOM 2062 O O . MET A 1 282 ? 4.23 -34.375 -3.75 1 96.81 282 MET A O 1
ATOM 2066 N N . PHE A 1 283 ? 3.43 -32.875 -5.184 1 96.88 283 PHE A N 1
ATOM 2067 C CA . PHE A 1 283 ? 4.742 -32.562 -5.738 1 96.88 283 PHE A CA 1
ATOM 2068 C C . PHE A 1 283 ? 5.465 -31.531 -4.883 1 96.88 283 PHE A C 1
ATOM 2070 O O . PHE A 1 283 ? 6.617 -31.188 -5.152 1 96.88 283 PHE A O 1
ATOM 2077 N N . GLY A 1 284 ? 4.824 -31.016 -3.865 1 95.94 284 GLY A N 1
ATOM 2078 C CA . GLY A 1 284 ? 5.453 -30.031 -3 1 95.94 284 GLY A CA 1
ATOM 2079 C C . GLY A 1 284 ? 5.273 -28.609 -3.49 1 95.94 284 GLY A C 1
ATOM 2080 O O . GLY A 1 284 ? 6.125 -27.75 -3.25 1 95.94 284 GLY A O 1
ATOM 2081 N N . SER A 1 285 ? 4.211 -28.359 -4.16 1 96.31 285 SER A N 1
ATOM 2082 C CA . SER A 1 285 ? 3.934 -27.031 -4.711 1 96.31 285 SER A CA 1
ATOM 2083 C C . SER A 1 285 ? 2.691 -26.422 -4.07 1 96.31 285 SER A C 1
ATOM 2085 O O . SER A 1 285 ? 1.849 -27.141 -3.527 1 96.31 285 SER A O 1
ATOM 2087 N N . SER A 1 286 ? 2.662 -25.094 -4.043 1 96.44 286 SER A N 1
ATOM 2088 C CA . SER A 1 286 ? 1.429 -24.391 -3.686 1 96.44 286 SER A CA 1
ATOM 2089 C C . SER A 1 286 ? 0.359 -24.578 -4.758 1 96.44 286 SER A C 1
ATOM 2091 O O . SER A 1 286 ? 0.651 -25.062 -5.855 1 96.44 286 SER A O 1
ATOM 2093 N N . PRO A 1 287 ? -0.871 -24.25 -4.445 1 97.19 287 PRO A N 1
ATOM 2094 C CA . PRO A 1 287 ? -1.963 -24.484 -5.395 1 97.19 287 PRO A CA 1
ATOM 2095 C C . PRO A 1 287 ? -1.759 -23.766 -6.723 1 97.19 287 PRO A C 1
ATOM 2097 O O . PRO A 1 287 ? -1.063 -22.75 -6.777 1 97.19 287 PRO A O 1
ATOM 2100 N N . THR A 1 288 ? -2.391 -24.328 -7.719 1 97.44 288 THR A N 1
ATOM 2101 C CA . THR A 1 288 ? -2.297 -23.766 -9.062 1 97.44 288 THR A CA 1
ATOM 2102 C C . THR A 1 288 ? -3.443 -22.797 -9.328 1 97.44 288 THR A C 1
ATOM 2104 O O . THR A 1 288 ? -4.453 -22.812 -8.625 1 97.44 288 THR A O 1
ATOM 2107 N N . VAL A 1 289 ? -3.219 -21.938 -10.242 1 95.62 289 VAL A N 1
ATOM 2108 C CA . VAL A 1 289 ? -4.234 -21.031 -10.758 1 95.62 289 VAL A CA 1
ATOM 2109 C C . VAL A 1 289 ? -4.16 -20.984 -12.281 1 95.62 289 VAL A C 1
ATOM 2111 O O . VAL A 1 289 ? -3.143 -21.359 -12.867 1 95.62 289 VAL A O 1
ATOM 2114 N N . SER A 1 290 ? -5.312 -20.688 -12.844 1 95.88 290 SER A N 1
ATOM 2115 C CA . SER A 1 290 ? -5.27 -20.391 -14.266 1 95.88 290 SER A CA 1
ATOM 2116 C C . SER A 1 290 ? -4.594 -19.047 -14.523 1 95.88 290 SER A C 1
ATOM 2118 O O . SER A 1 290 ? -5.156 -17.984 -14.203 1 95.88 290 SER A O 1
ATOM 2120 N N . THR A 1 291 ? -3.465 -19.078 -15.094 1 92 291 THR A N 1
ATOM 2121 C CA . THR A 1 291 ? -2.645 -17.875 -15.164 1 92 291 THR A CA 1
ATOM 2122 C C . THR A 1 291 ? -3.168 -16.922 -16.234 1 92 291 THR A C 1
ATOM 2124 O O . THR A 1 291 ? -3.781 -17.359 -17.219 1 92 291 THR A O 1
ATOM 2127 N N . VAL A 1 292 ? -2.9 -15.688 -16.078 1 86.31 292 VAL A N 1
ATOM 2128 C CA . VAL A 1 292 ? -3.348 -14.648 -17 1 86.31 292 VAL A CA 1
ATOM 2129 C C . VAL A 1 292 ? -2.494 -14.688 -18.266 1 86.31 292 VAL A C 1
ATOM 2131 O O . VAL A 1 292 ? -2.932 -14.242 -19.328 1 86.31 292 VAL A O 1
ATOM 2134 N N . GLU A 1 293 ? -1.369 -15.281 -18.234 1 86.94 293 GLU A N 1
ATOM 2135 C CA . GLU A 1 293 ? -0.434 -15.359 -19.359 1 86.94 293 GLU A CA 1
ATOM 2136 C C . GLU A 1 293 ? -1.006 -16.188 -20.5 1 86.94 293 GLU A C 1
ATOM 2138 O O . GLU A 1 293 ? -0.521 -16.109 -21.625 1 86.94 293 GLU A O 1
ATOM 2143 N N . VAL A 1 294 ? -2.041 -16.938 -20.188 1 92.25 294 VAL A N 1
ATOM 2144 C CA . VAL A 1 294 ? -2.678 -17.734 -21.234 1 92.25 294 VAL A CA 1
ATOM 2145 C C . VAL A 1 294 ? -3.193 -16.828 -22.344 1 92.25 294 VAL A C 1
ATOM 2147 O O . VAL A 1 294 ? -3.387 -17.281 -23.484 1 92.25 294 VAL A O 1
ATOM 2150 N N . ALA A 1 295 ? -3.346 -15.586 -22.016 1 88.5 295 ALA A N 1
ATOM 2151 C CA . ALA A 1 295 ? -3.807 -14.602 -23 1 88.5 295 ALA A CA 1
ATOM 2152 C C . ALA A 1 295 ? -2.863 -14.531 -24.188 1 88.5 295 ALA A C 1
ATOM 2154 O O . ALA A 1 295 ? -3.291 -14.242 -25.312 1 88.5 295 ALA A O 1
ATOM 2155 N N . ALA A 1 296 ? -1.618 -14.828 -23.969 1 87.56 296 ALA A N 1
ATOM 2156 C CA . ALA A 1 296 ? -0.639 -14.812 -25.062 1 87.56 296 ALA A CA 1
ATOM 2157 C C . ALA A 1 296 ? -1.012 -15.82 -26.141 1 87.56 296 ALA A C 1
ATOM 2159 O O . ALA A 1 296 ? -1 -15.484 -27.328 1 87.56 296 ALA A O 1
ATOM 2160 N N . GLY A 1 297 ? -1.384 -17 -25.781 1 91.88 297 GLY A N 1
ATOM 2161 C CA . GLY A 1 297 ? -1.803 -18 -26.75 1 91.88 297 GLY A CA 1
ATOM 2162 C C . GLY A 1 297 ? -3.172 -17.734 -27.344 1 91.88 297 GLY A C 1
ATOM 2163 O O . GLY A 1 297 ? -3.377 -17.891 -28.547 1 91.88 297 GLY A O 1
ATOM 2164 N N . ILE A 1 298 ? -4.039 -17.25 -26.5 1 92.62 298 ILE A N 1
ATOM 2165 C CA . ILE A 1 298 ? -5.398 -16.969 -26.938 1 92.62 298 ILE A CA 1
ATOM 2166 C C . ILE A 1 298 ? -5.383 -15.836 -27.969 1 92.62 298 ILE A C 1
ATOM 2168 O O . ILE A 1 298 ? -6.152 -15.852 -28.922 1 92.62 298 ILE A O 1
ATOM 2172 N N . SER A 1 299 ? -4.523 -14.898 -27.797 1 90.94 299 SER A N 1
ATOM 2173 C CA . SER A 1 299 ? -4.461 -13.727 -28.672 1 90.94 299 SER A CA 1
ATOM 2174 C C . SER A 1 299 ? -4.059 -14.125 -30.094 1 90.94 299 SER A C 1
ATOM 2176 O O . SER A 1 299 ? -4.406 -13.438 -31.047 1 90.94 299 SER A O 1
ATOM 2178 N N . VAL A 1 300 ? -3.367 -15.273 -30.219 1 92.69 300 VAL A N 1
ATOM 2179 C CA . VAL A 1 300 ? -2.92 -15.68 -31.547 1 92.69 300 VAL A CA 1
ATOM 2180 C C . VAL A 1 300 ? -3.865 -16.734 -32.125 1 92.69 300 VAL A C 1
ATOM 2182 O O . VAL A 1 300 ? -3.646 -17.25 -33.219 1 92.69 300 VAL A O 1
ATOM 2185 N N . GLY A 1 301 ? -4.883 -17.062 -31.281 1 92.56 301 GLY A N 1
ATOM 2186 C CA . GLY A 1 301 ? -5.941 -17.875 -31.859 1 92.56 301 GLY A CA 1
ATOM 2187 C C . GLY A 1 301 ? -6.051 -19.25 -31.219 1 92.56 301 GLY A C 1
ATOM 2188 O O . GLY A 1 301 ? -6.867 -20.078 -31.625 1 92.56 301 GLY A O 1
ATOM 2189 N N . ALA A 1 302 ? -5.277 -19.562 -30.234 1 94 302 ALA A N 1
ATOM 2190 C CA . ALA A 1 302 ? -5.383 -20.844 -29.531 1 94 302 ALA A CA 1
ATOM 2191 C C . ALA A 1 302 ? -6.75 -21 -28.875 1 94 302 ALA A C 1
ATOM 2193 O O . ALA A 1 302 ? -7.227 -20.062 -28.203 1 94 302 ALA A O 1
ATOM 2194 N N . ARG A 1 303 ? -7.383 -22.141 -29.062 1 94.31 303 ARG A N 1
ATOM 2195 C CA . ARG A 1 303 ? -8.727 -22.344 -28.531 1 94.31 303 ARG A CA 1
ATOM 2196 C C . ARG A 1 303 ? -8.875 -23.734 -27.922 1 94.31 303 ARG A C 1
ATOM 2198 O O . ARG A 1 303 ? -9.828 -24 -27.188 1 94.31 303 ARG A O 1
ATOM 2205 N N . GLY A 1 304 ? -7.898 -24.562 -28.125 1 93.06 304 GLY A N 1
ATOM 2206 C CA . GLY A 1 304 ? -8.078 -25.938 -27.703 1 93.06 304 GLY A CA 1
ATOM 2207 C C . GLY A 1 304 ? -6.961 -26.438 -26.812 1 93.06 304 GLY A C 1
ATOM 2208 O O . GLY A 1 304 ? -6.094 -25.672 -26.406 1 93.06 304 GLY A O 1
ATOM 2209 N N . GLY A 1 305 ? -7.059 -27.734 -26.547 1 94.81 305 GLY A N 1
ATOM 2210 C CA . GLY A 1 305 ? -6.156 -28.375 -25.594 1 94.81 305 GLY A CA 1
ATOM 2211 C C . GLY A 1 305 ? -4.766 -28.594 -26.156 1 94.81 305 GLY A C 1
ATOM 2212 O O . GLY A 1 305 ? -3.809 -28.781 -25.406 1 94.81 305 GLY A O 1
ATOM 2213 N N . ILE A 1 306 ? -4.586 -28.484 -27.406 1 96.06 306 ILE A N 1
ATOM 2214 C CA . ILE A 1 306 ? -3.283 -28.734 -28.016 1 96.06 306 ILE A CA 1
ATOM 2215 C C . ILE A 1 306 ? -2.287 -27.672 -27.547 1 96.06 306 ILE A C 1
ATOM 2217 O O . ILE A 1 306 ? -1.11 -27.969 -27.328 1 96.06 306 ILE A O 1
ATOM 2221 N N . ALA A 1 307 ? -2.721 -26.484 -27.453 1 96.44 307 ALA A N 1
ATOM 2222 C CA . ALA A 1 307 ? -1.854 -25.422 -26.938 1 96.44 307 ALA A CA 1
ATOM 2223 C C . ALA A 1 307 ? -1.346 -25.781 -25.531 1 96.44 307 ALA A C 1
ATOM 2225 O O . ALA A 1 307 ? -0.169 -25.578 -25.234 1 96.44 307 ALA A O 1
ATOM 2226 N N . SER A 1 308 ? -2.223 -26.312 -24.734 1 97.19 308 SER A N 1
ATOM 2227 C CA . SER A 1 308 ? -1.851 -26.719 -23.391 1 97.19 308 SER A CA 1
ATOM 2228 C C . SER A 1 308 ? -0.857 -27.875 -23.422 1 97.19 308 SER A C 1
ATOM 2230 O O . SER A 1 308 ? 0.085 -27.922 -22.625 1 97.19 308 SER A O 1
ATOM 2232 N N . PHE A 1 309 ? -1.034 -28.781 -24.344 1 97.19 309 PHE A N 1
ATOM 2233 C CA . PHE A 1 309 ? -0.124 -29.906 -24.484 1 97.19 309 PHE A CA 1
ATOM 2234 C C . PHE A 1 309 ? 1.268 -29.438 -24.891 1 97.19 309 PHE A C 1
ATOM 2236 O O . PHE A 1 309 ? 2.271 -29.938 -24.391 1 97.19 309 PHE A O 1
ATOM 2243 N N . VAL A 1 310 ? 1.264 -28.531 -25.781 1 97.25 310 VAL A N 1
ATOM 2244 C CA . VAL A 1 310 ? 2.543 -28 -26.234 1 97.25 310 VAL A CA 1
ATOM 2245 C C . VAL A 1 310 ? 3.27 -27.328 -25.078 1 97.25 310 VAL A C 1
ATOM 2247 O O . VAL A 1 310 ? 4.461 -27.562 -24.859 1 97.25 310 VAL A O 1
ATOM 2250 N N . THR A 1 311 ? 2.561 -26.5 -24.344 1 97.25 311 THR A N 1
ATOM 2251 C CA . THR A 1 311 ? 3.16 -25.828 -23.188 1 97.25 311 THR A CA 1
ATOM 2252 C C . THR A 1 311 ? 3.658 -26.844 -22.172 1 97.25 311 THR A C 1
ATOM 2254 O O . THR A 1 311 ? 4.773 -26.719 -21.656 1 97.25 311 THR A O 1
ATOM 2257 N N . SER A 1 312 ? 2.805 -27.812 -21.875 1 97.75 312 SER A N 1
ATOM 2258 C CA . SER A 1 312 ? 3.193 -28.875 -20.969 1 97.75 312 SER A CA 1
ATOM 2259 C C . SER A 1 312 ? 4.449 -29.594 -21.453 1 97.75 312 SER A C 1
ATOM 2261 O O . SER A 1 312 ? 5.336 -29.906 -20.656 1 97.75 312 SER A O 1
ATOM 2263 N N . GLY A 1 313 ? 4.508 -29.844 -22.688 1 97.38 313 GLY A N 1
ATOM 2264 C CA . GLY A 1 313 ? 5.676 -30.469 -23.266 1 97.38 313 GLY A CA 1
ATOM 2265 C C . GLY A 1 313 ? 6.941 -29.641 -23.125 1 97.38 313 GLY A C 1
ATOM 2266 O O . GLY A 1 313 ? 8.016 -30.188 -22.844 1 97.38 313 GLY A O 1
ATOM 2267 N N . LEU A 1 314 ? 6.789 -28.422 -23.312 1 96.75 314 LEU A N 1
ATOM 2268 C CA . LEU A 1 314 ? 7.941 -27.547 -23.188 1 96.75 314 LEU A CA 1
ATOM 2269 C C . LEU A 1 314 ? 8.414 -27.484 -21.734 1 96.75 314 LEU A C 1
ATOM 2271 O O . LEU A 1 314 ? 9.609 -27.312 -21.469 1 96.75 314 LEU A O 1
ATOM 2275 N N . TYR A 1 315 ? 7.531 -27.594 -20.797 1 96.81 315 TYR A N 1
ATOM 2276 C CA . TYR A 1 315 ? 7.922 -27.672 -19.391 1 96.81 315 TYR A CA 1
ATOM 2277 C C . TYR A 1 315 ? 8.711 -28.953 -19.109 1 96.81 315 TYR A C 1
ATOM 2279 O O . TYR A 1 315 ? 9.617 -28.953 -18.281 1 96.81 315 TYR A O 1
ATOM 2287 N N . VAL A 1 316 ? 8.383 -30.031 -19.781 1 96.25 316 VAL A N 1
ATOM 2288 C CA . VAL A 1 316 ? 9.164 -31.266 -19.656 1 96.25 316 VAL A CA 1
ATOM 2289 C C . VAL A 1 316 ? 10.602 -31.016 -20.094 1 96.25 316 VAL A C 1
ATOM 2291 O O . VAL A 1 316 ? 11.547 -31.438 -19.438 1 96.25 316 VAL A O 1
ATOM 2294 N N . VAL A 1 317 ? 10.727 -30.297 -21.141 1 93.81 317 VAL A N 1
ATOM 2295 C CA . VAL A 1 317 ? 12.047 -29.984 -21.672 1 93.81 317 VAL A CA 1
ATOM 2296 C C . VAL A 1 317 ? 12.797 -29.078 -20.703 1 93.81 317 VAL A C 1
ATOM 2298 O O . VAL A 1 317 ? 14.023 -29.188 -20.562 1 93.81 317 VAL A O 1
ATOM 2301 N N . SER A 1 318 ? 12.07 -28.281 -20.031 1 91.69 318 SER A N 1
ATOM 2302 C CA . SER A 1 318 ? 12.688 -27.328 -19.109 1 91.69 318 SER A CA 1
ATOM 2303 C C . SER A 1 318 ? 13.328 -28.047 -17.922 1 91.69 318 SER A C 1
ATOM 2305 O O . SER A 1 318 ? 14.188 -27.484 -17.25 1 91.69 318 SER A O 1
ATOM 2307 N N . LEU A 1 319 ? 12.945 -29.297 -17.625 1 90.69 319 LEU A N 1
ATOM 2308 C CA . LEU A 1 319 ? 13.555 -30.078 -16.562 1 90.69 319 LEU A CA 1
ATOM 2309 C C . LEU A 1 319 ? 15.031 -30.312 -16.828 1 90.69 319 LEU A C 1
ATOM 2311 O O . LEU A 1 319 ? 15.828 -30.438 -15.891 1 90.69 319 LEU A O 1
ATOM 2315 N N . LEU A 1 320 ? 15.367 -30.25 -18.078 1 87.12 320 LEU A N 1
ATOM 2316 C CA . LEU A 1 320 ? 16.766 -30.453 -18.453 1 87.12 320 LEU A CA 1
ATOM 2317 C C . LEU A 1 320 ? 17.594 -29.219 -18.156 1 87.12 320 LEU A C 1
ATOM 2319 O O . LEU A 1 320 ? 18.828 -29.297 -18.031 1 87.12 320 LEU A O 1
ATOM 2323 N N . LEU A 1 321 ? 16.953 -28.141 -17.953 1 84.31 321 LEU A N 1
ATOM 2324 C CA . LEU A 1 321 ? 17.641 -26.875 -17.734 1 84.31 321 LEU A CA 1
ATOM 2325 C C . LEU A 1 321 ? 17.656 -26.5 -16.266 1 84.31 321 LEU A C 1
ATOM 2327 O O . LEU A 1 321 ? 18.031 -25.375 -15.906 1 84.31 321 LEU A O 1
ATOM 2331 N N . LEU A 1 322 ? 17.406 -27.391 -15.383 1 86.25 322 LEU A N 1
ATOM 2332 C CA . LEU A 1 322 ? 17.266 -27.172 -13.945 1 86.25 322 LEU A CA 1
ATOM 2333 C C . LEU A 1 322 ? 18.531 -26.547 -13.367 1 86.25 322 LEU A C 1
ATOM 2335 O O . LEU A 1 322 ? 18.453 -25.609 -12.562 1 86.25 322 LEU A O 1
ATOM 2339 N N . PRO A 1 323 ? 19.719 -26.984 -13.75 1 80.69 323 PRO A N 1
ATOM 2340 C CA . PRO A 1 323 ? 20.922 -26.422 -13.148 1 80.69 323 PRO A CA 1
ATOM 2341 C C . PRO A 1 323 ? 21.078 -24.922 -13.453 1 80.69 323 PRO A C 1
ATOM 2343 O O . PRO A 1 323 ? 21.688 -24.203 -12.664 1 80.69 323 PRO A O 1
ATOM 2346 N N . LEU A 1 324 ? 20.453 -24.531 -14.508 1 77.81 324 LEU A N 1
ATOM 2347 C CA . LEU A 1 324 ? 20.5 -23.109 -14.859 1 77.81 324 LEU A CA 1
ATOM 2348 C C . LEU A 1 324 ? 19.656 -22.281 -13.883 1 77.81 324 LEU A C 1
ATOM 2350 O O . LEU A 1 324 ? 19.984 -21.125 -13.617 1 77.81 324 LEU A O 1
ATOM 2354 N N . PHE A 1 325 ? 18.656 -22.906 -13.391 1 78.31 325 PHE A N 1
ATOM 2355 C CA . PHE A 1 325 ? 17.766 -22.219 -12.461 1 78.31 325 PHE A CA 1
ATOM 2356 C C . PHE A 1 325 ? 18.391 -22.125 -11.078 1 78.31 325 PHE A C 1
ATOM 2358 O O . PHE A 1 325 ? 18.047 -21.234 -10.297 1 78.31 325 PHE A O 1
ATOM 2365 N N . ALA A 1 326 ? 19.297 -23.031 -10.82 1 72.75 326 ALA A N 1
ATOM 2366 C CA . ALA A 1 326 ? 19.906 -23.078 -9.5 1 72.75 326 ALA A CA 1
ATOM 2367 C C . ALA A 1 326 ? 20.844 -21.891 -9.281 1 72.75 326 ALA A C 1
ATOM 2369 O O . ALA A 1 326 ? 21.141 -21.531 -8.133 1 72.75 326 ALA A O 1
ATOM 2370 N N . ILE A 1 327 ? 21.219 -21.281 -10.336 1 77.12 327 ILE A N 1
ATOM 2371 C CA . ILE A 1 327 ? 22.188 -20.188 -10.203 1 77.12 327 ILE A CA 1
ATOM 2372 C C . ILE A 1 327 ? 21.453 -18.859 -10.055 1 77.12 327 ILE A C 1
ATOM 2374 O O . ILE A 1 327 ? 22.062 -17.812 -9.852 1 77.12 327 ILE A O 1
ATOM 2378 N N . ILE A 1 328 ? 20.203 -18.922 -10.102 1 80.62 328 ILE A N 1
ATOM 2379 C CA . ILE A 1 328 ? 19.422 -17.688 -10.086 1 80.62 328 ILE A CA 1
ATOM 2380 C C . ILE A 1 328 ? 19.312 -17.172 -8.656 1 80.62 328 ILE A C 1
ATOM 2382 O O . ILE A 1 328 ? 18.656 -17.781 -7.812 1 80.62 328 ILE A O 1
ATOM 2386 N N . PRO A 1 329 ? 19.984 -16.078 -8.375 1 83.5 329 PRO A N 1
ATOM 2387 C CA . PRO A 1 329 ? 19.828 -15.492 -7.039 1 83.5 329 PRO A CA 1
ATOM 2388 C C . PRO A 1 329 ? 18.469 -14.828 -6.828 1 83.5 329 PRO A C 1
ATOM 2390 O O . PRO A 1 329 ? 17.812 -14.461 -7.797 1 83.5 329 PRO A O 1
ATOM 2393 N N . VAL A 1 330 ? 18.125 -14.695 -5.625 1 80.75 330 VAL A N 1
ATOM 2394 C CA . VAL A 1 330 ? 16.844 -14.094 -5.266 1 80.75 330 VAL A CA 1
ATOM 2395 C C . VAL A 1 330 ? 16.781 -12.656 -5.773 1 80.75 330 VAL A C 1
ATOM 2397 O O . VAL A 1 330 ? 15.711 -12.172 -6.164 1 80.75 330 VAL A O 1
ATOM 2400 N N . THR A 1 331 ? 17.891 -12.023 -5.859 1 85.56 331 THR A N 1
ATOM 2401 C CA . THR A 1 331 ? 17.953 -10.633 -6.293 1 85.56 331 THR A CA 1
ATOM 2402 C C . THR A 1 331 ? 17.594 -10.508 -7.773 1 85.56 331 THR A C 1
ATOM 2404 O O . THR A 1 331 ? 17.172 -9.445 -8.234 1 85.56 331 THR A O 1
ATOM 2407 N N . ALA A 1 332 ? 17.75 -11.594 -8.469 1 87.31 332 ALA A N 1
ATOM 2408 C CA . ALA A 1 332 ? 17.438 -11.586 -9.898 1 87.31 332 ALA A CA 1
ATOM 2409 C C . ALA A 1 332 ? 15.938 -11.805 -10.117 1 87.31 332 ALA A C 1
ATOM 2411 O O . ALA A 1 332 ? 15.398 -11.422 -11.164 1 87.31 332 ALA A O 1
ATOM 2412 N N . ILE A 1 333 ? 15.273 -12.328 -9.156 1 87.31 333 ILE A N 1
ATOM 2413 C CA . ILE A 1 333 ? 13.852 -12.664 -9.266 1 87.31 333 ILE A CA 1
ATOM 2414 C C . ILE A 1 333 ? 13.008 -11.531 -8.68 1 87.31 333 ILE A C 1
ATOM 2416 O O . ILE A 1 333 ? 11.898 -11.273 -9.141 1 87.31 333 ILE A O 1
ATOM 2420 N N . ALA A 1 334 ? 13.594 -10.805 -7.809 1 90.81 334 ALA A N 1
ATOM 2421 C CA . ALA A 1 334 ? 12.883 -9.797 -7.023 1 90.81 334 ALA A CA 1
ATOM 2422 C C . ALA A 1 334 ? 12.242 -8.742 -7.926 1 90.81 334 ALA A C 1
ATOM 2424 O O . ALA A 1 334 ? 11.078 -8.391 -7.746 1 90.81 334 ALA A O 1
ATOM 2425 N N . PRO A 1 335 ? 12.945 -8.32 -8.945 1 93.25 335 PRO A N 1
ATOM 2426 C CA . PRO A 1 335 ? 12.336 -7.305 -9.82 1 93.25 335 PRO A CA 1
ATOM 2427 C C . PRO A 1 335 ? 11.086 -7.812 -10.531 1 93.25 335 PRO A C 1
ATOM 2429 O O . PRO A 1 335 ? 10.148 -7.043 -10.758 1 93.25 335 PRO A O 1
ATOM 2432 N N . VAL A 1 336 ? 11.078 -9.055 -10.867 1 90.88 336 VAL A N 1
ATOM 2433 C CA . VAL A 1 336 ? 9.93 -9.648 -11.539 1 90.88 336 VAL A CA 1
ATOM 2434 C C . VAL A 1 336 ? 8.727 -9.648 -10.594 1 90.88 336 VAL A C 1
ATOM 2436 O O . VAL A 1 336 ? 7.613 -9.305 -11.008 1 90.88 336 VAL A O 1
ATOM 2439 N N . LEU A 1 337 ? 8.969 -9.938 -9.398 1 88.56 337 LEU A N 1
ATOM 2440 C CA . LEU A 1 337 ? 7.906 -9.922 -8.406 1 88.56 337 LEU A CA 1
ATOM 2441 C C . LEU A 1 337 ? 7.324 -8.523 -8.25 1 88.56 337 LEU A C 1
ATOM 2443 O O . LEU A 1 337 ? 6.105 -8.359 -8.164 1 88.56 337 LEU A O 1
ATOM 2447 N N . ILE A 1 338 ? 8.164 -7.594 -8.219 1 93.19 338 ILE A N 1
ATOM 2448 C CA . ILE A 1 338 ? 7.75 -6.203 -8.039 1 93.19 338 ILE A CA 1
ATOM 2449 C C . ILE A 1 338 ? 6.879 -5.77 -9.219 1 93.19 338 ILE A C 1
ATOM 2451 O O . ILE A 1 338 ? 5.801 -5.203 -9.023 1 93.19 338 ILE A O 1
ATOM 2455 N N . ILE A 1 339 ? 7.285 -6.074 -10.406 1 93.19 339 ILE A N 1
ATOM 2456 C CA . ILE A 1 339 ? 6.555 -5.641 -11.594 1 93.19 339 ILE A CA 1
ATOM 2457 C C . ILE A 1 339 ? 5.223 -6.387 -11.68 1 93.19 339 ILE A C 1
ATOM 2459 O O . ILE A 1 339 ? 4.199 -5.801 -12.039 1 93.19 339 ILE A O 1
ATOM 2463 N N . ILE A 1 340 ? 5.215 -7.656 -11.406 1 89.06 340 ILE A N 1
ATOM 2464 C CA . ILE A 1 340 ? 3.969 -8.414 -11.391 1 89.06 340 ILE A CA 1
ATOM 2465 C C . ILE A 1 340 ? 3.01 -7.809 -10.375 1 89.06 340 ILE A C 1
ATOM 2467 O O . ILE A 1 340 ? 1.813 -7.668 -10.641 1 89.06 340 ILE A O 1
ATOM 2471 N N . GLY A 1 341 ? 3.537 -7.531 -9.227 1 92.38 341 GLY A N 1
ATOM 2472 C CA . GLY A 1 341 ? 2.725 -6.867 -8.219 1 92.38 341 GLY A CA 1
ATOM 2473 C C . GLY A 1 341 ? 2.141 -5.551 -8.695 1 92.38 341 GLY A C 1
ATOM 2474 O O . GLY A 1 341 ? 0.977 -5.25 -8.422 1 92.38 341 GLY A O 1
ATOM 2475 N N . MET A 1 342 ? 2.947 -4.781 -9.383 1 93.5 342 MET A N 1
ATOM 2476 C CA . MET A 1 342 ? 2.477 -3.51 -9.922 1 93.5 342 MET A CA 1
ATOM 2477 C C . MET A 1 342 ? 1.348 -3.725 -10.922 1 93.5 342 MET A C 1
ATOM 2479 O O . MET A 1 342 ? 0.4 -2.939 -10.977 1 93.5 342 MET A O 1
ATOM 2483 N N . MET A 1 343 ? 1.49 -4.738 -11.672 1 90 343 MET A N 1
ATOM 2484 C CA . MET A 1 343 ? 0.45 -5.059 -12.641 1 90 343 MET A CA 1
ATOM 2485 C C . MET A 1 343 ? -0.86 -5.41 -11.945 1 90 343 MET A C 1
ATOM 2487 O O . MET A 1 343 ? -1.934 -5 -12.391 1 90 343 MET A O 1
ATOM 2491 N N . MET A 1 344 ? -0.724 -6.133 -10.93 1 88.12 344 MET A N 1
ATOM 2492 C CA . MET A 1 344 ? -1.92 -6.492 -10.172 1 88.12 344 MET A CA 1
ATOM 2493 C C . MET A 1 344 ? -2.506 -5.273 -9.469 1 88.12 344 MET A C 1
ATOM 2495 O O . MET A 1 344 ? -3.727 -5.117 -9.398 1 88.12 344 MET A O 1
ATOM 2499 N N . PHE A 1 345 ? -1.633 -4.402 -8.984 1 93.44 345 PHE A N 1
ATOM 2500 C CA . PHE A 1 345 ? -2.062 -3.189 -8.297 1 93.44 345 PHE A CA 1
ATOM 2501 C C . PHE A 1 345 ? -2.855 -2.287 -9.234 1 93.44 345 PHE A C 1
ATOM 2503 O O . 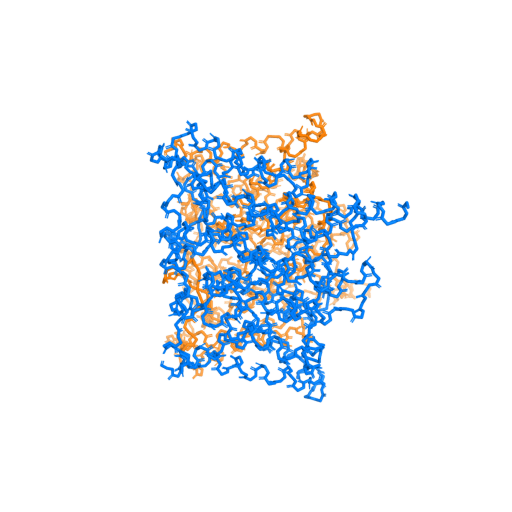PHE A 1 345 ? -3.766 -1.577 -8.797 1 93.44 345 PHE A O 1
ATOM 2510 N N . GLN A 1 346 ? -2.533 -2.305 -10.438 1 90.38 346 GLN A N 1
ATOM 2511 C CA . GLN A 1 346 ? -3.176 -1.462 -11.438 1 90.38 346 GLN A CA 1
ATOM 2512 C C . GLN A 1 346 ? -4.688 -1.676 -11.453 1 90.38 346 GLN A C 1
ATOM 2514 O O . GLN A 1 346 ? -5.445 -0.779 -11.828 1 90.38 346 GLN A O 1
ATOM 2519 N N . ASN A 1 347 ? -5.168 -2.773 -10.961 1 88.69 347 ASN A N 1
ATOM 2520 C CA . ASN A 1 347 ? -6.59 -3.086 -10.977 1 88.69 347 ASN A CA 1
ATOM 2521 C C . ASN A 1 347 ? -7.363 -2.219 -9.984 1 88.69 347 ASN A C 1
ATOM 2523 O O . ASN A 1 347 ? -8.594 -2.229 -9.977 1 88.69 347 ASN A O 1
ATOM 2527 N N . VAL A 1 348 ? -6.664 -1.417 -9.219 1 92.62 348 VAL A N 1
ATOM 2528 C CA . VAL A 1 348 ? -7.301 -0.505 -8.273 1 92.62 348 VAL A CA 1
ATOM 2529 C C . VAL A 1 348 ? -8.18 0.492 -9.031 1 92.62 348 VAL A C 1
ATOM 2531 O O . VAL A 1 348 ? -9.156 1.001 -8.484 1 92.62 348 VAL A O 1
ATOM 2534 N N . LYS A 1 349 ? -7.863 0.724 -10.258 1 86.81 349 LYS A N 1
ATOM 2535 C CA . LYS A 1 349 ? -8.586 1.698 -11.078 1 86.81 349 LYS A CA 1
ATOM 2536 C C . LYS A 1 349 ? -10.023 1.26 -11.312 1 86.81 349 LYS A C 1
ATOM 2538 O O . LYS A 1 349 ? -10.891 2.084 -11.625 1 86.81 349 LYS A O 1
ATOM 2543 N N . HIS A 1 350 ? -10.312 0.039 -11.148 1 86.19 350 HIS A N 1
ATOM 2544 C CA . HIS A 1 350 ? -11.648 -0.483 -11.422 1 86.19 350 HIS A CA 1
ATOM 2545 C C . HIS A 1 350 ? -12.516 -0.477 -10.172 1 86.19 350 HIS A C 1
ATOM 2547 O O . HIS A 1 350 ? -13.703 -0.781 -10.234 1 86.19 350 HIS A O 1
ATOM 2553 N N . LEU A 1 351 ? -11.906 -0.141 -9.078 1 90.06 351 LEU A N 1
ATOM 2554 C CA . LEU A 1 351 ? -12.648 -0.131 -7.824 1 90.06 351 LEU A CA 1
ATOM 2555 C C . LEU A 1 351 ? -13.492 1.134 -7.703 1 90.06 351 LEU A C 1
ATOM 2557 O O . LEU A 1 351 ? -13.047 2.221 -8.078 1 90.06 351 LEU A O 1
ATOM 2561 N N . PRO A 1 352 ? -14.727 0.966 -7.289 1 89.44 352 PRO A N 1
ATOM 2562 C CA . PRO A 1 352 ? -15.555 2.146 -7.039 1 89.44 352 PRO A CA 1
ATOM 2563 C C . PRO A 1 352 ? -15.164 2.879 -5.758 1 89.44 352 PRO A C 1
ATOM 2565 O O . PRO A 1 352 ? -15.93 2.883 -4.785 1 89.44 352 PRO A O 1
ATOM 2568 N N . LEU A 1 353 ? -14.18 3.627 -5.801 1 90.25 353 LEU A N 1
ATOM 2569 C CA . LEU A 1 353 ? -13.625 4.27 -4.613 1 90.25 353 LEU A CA 1
ATOM 2570 C C . LEU A 1 353 ? -14.359 5.574 -4.309 1 90.25 353 LEU A C 1
ATOM 2572 O O . LEU A 1 353 ? -14.125 6.195 -3.27 1 90.25 353 LEU A O 1
ATOM 2576 N N . ASP A 1 354 ? -15.336 5.891 -5.113 1 88.38 354 ASP A N 1
ATOM 2577 C CA . ASP A 1 354 ? -16.125 7.094 -4.891 1 88.38 354 ASP A CA 1
ATOM 2578 C C . ASP A 1 354 ? -17.234 6.84 -3.873 1 88.38 354 ASP A C 1
ATOM 2580 O O . ASP A 1 354 ? -17.766 7.781 -3.273 1 88.38 354 ASP A O 1
ATOM 2584 N N . ASN A 1 355 ? -17.641 5.617 -3.766 1 91.12 355 ASN A N 1
ATOM 2585 C CA . ASN A 1 355 ? -18.641 5.219 -2.779 1 91.12 355 ASN A CA 1
ATOM 2586 C C . ASN A 1 355 ? -18 4.602 -1.543 1 91.12 355 ASN A C 1
ATOM 2588 O O . ASN A 1 355 ? -17.578 3.441 -1.568 1 91.12 355 ASN A O 1
ATOM 2592 N N . TRP A 1 356 ? -18.047 5.348 -0.487 1 91 356 TRP A N 1
ATOM 2593 C CA . TRP A 1 356 ? -17.312 4.973 0.718 1 91 356 TRP A CA 1
ATOM 2594 C C . TRP A 1 356 ? -17.875 3.678 1.307 1 91 356 TRP A C 1
ATOM 2596 O O . TRP A 1 356 ? -17.156 2.955 2.01 1 91 356 TRP A O 1
ATOM 2606 N N . GLU A 1 357 ? -19.125 3.369 1.026 1 90.38 357 GLU A N 1
ATOM 2607 C CA . GLU A 1 357 ? -19.688 2.104 1.495 1 90.38 357 GLU A CA 1
ATOM 2608 C C . GLU A 1 357 ? -18.922 0.916 0.918 1 90.38 357 GLU A C 1
ATOM 2610 O O . GLU A 1 357 ? -18.766 -0.109 1.585 1 90.38 357 GLU A O 1
ATOM 2615 N N . HIS A 1 358 ? -18.453 1.132 -0.271 1 90.5 358 HIS A N 1
ATOM 2616 C CA . HIS A 1 358 ? -17.688 0.081 -0.938 1 90.5 358 HIS A CA 1
ATOM 2617 C C . HIS A 1 358 ? -16.188 0.301 -0.779 1 90.5 358 HIS A C 1
ATOM 2619 O O . HIS A 1 358 ? -15.422 -0.662 -0.706 1 90.5 358 HIS A O 1
ATOM 2625 N N . ALA A 1 359 ? -15.852 1.501 -0.634 1 92.31 359 ALA A N 1
ATOM 2626 C CA . ALA A 1 359 ? -14.438 1.854 -0.609 1 92.31 359 ALA A CA 1
ATOM 2627 C C . ALA A 1 359 ? -13.781 1.405 0.695 1 92.31 359 ALA A C 1
ATOM 2629 O O . ALA A 1 359 ? -12.648 0.917 0.693 1 92.31 359 ALA A O 1
ATOM 2630 N N . PHE A 1 360 ? -14.484 1.524 1.771 1 94.44 360 PHE A N 1
ATOM 2631 C CA . PHE A 1 360 ? -13.891 1.225 3.066 1 94.44 360 PHE A CA 1
ATOM 2632 C C . PHE A 1 360 ? -13.484 -0.243 3.15 1 94.44 360 PHE A C 1
ATOM 2634 O O . PHE A 1 360 ? -12.328 -0.56 3.414 1 94.44 360 PHE A O 1
ATOM 2641 N N . PRO A 1 361 ? -14.43 -1.16 2.861 1 93.62 361 PRO A N 1
ATOM 2642 C CA . PRO A 1 361 ? -14.031 -2.568 2.928 1 93.62 361 PRO A CA 1
ATOM 2643 C C . PRO A 1 361 ? -12.93 -2.92 1.93 1 93.62 361 PRO A C 1
ATOM 2645 O O . PRO A 1 361 ? -12.016 -3.684 2.256 1 93.62 361 PRO A O 1
ATOM 2648 N N . ALA A 1 362 ? -13.008 -2.375 0.783 1 94.25 362 ALA A N 1
ATOM 2649 C CA . ALA A 1 362 ? -12.023 -2.664 -0.252 1 94.25 362 ALA A CA 1
ATOM 2650 C C . ALA A 1 362 ? -10.633 -2.193 0.169 1 94.25 362 ALA A C 1
ATOM 2652 O O . ALA A 1 362 ? -9.656 -2.932 0.039 1 94.25 362 ALA A O 1
ATOM 2653 N N . ILE A 1 363 ? -10.578 -1.025 0.663 1 95.12 363 ILE A N 1
ATOM 2654 C CA . ILE A 1 363 ? -9.297 -0.451 1.055 1 95.12 363 ILE A CA 1
ATOM 2655 C C . ILE A 1 363 ? -8.734 -1.214 2.252 1 95.12 363 ILE A C 1
ATOM 2657 O O . ILE A 1 363 ? -7.52 -1.413 2.354 1 95.12 363 ILE A O 1
ATOM 2661 N N . LEU A 1 364 ? -9.594 -1.597 3.104 1 94.12 364 LEU A N 1
ATOM 2662 C CA . LEU A 1 364 ? -9.141 -2.373 4.254 1 94.12 364 LEU A CA 1
ATOM 2663 C C . LEU A 1 364 ? -8.492 -3.678 3.807 1 94.12 364 LEU A C 1
ATOM 2665 O O . LEU A 1 364 ? -7.457 -4.074 4.34 1 94.12 364 LEU A O 1
ATOM 2669 N N . VAL A 1 365 ? -9.102 -4.332 2.852 1 93.56 365 VAL A N 1
ATOM 2670 C CA . VAL A 1 365 ? -8.516 -5.559 2.318 1 93.56 365 VAL A CA 1
ATOM 2671 C C . VAL A 1 365 ? -7.152 -5.254 1.7 1 93.56 365 VAL A C 1
ATOM 2673 O O . VAL A 1 365 ? -6.168 -5.938 1.982 1 93.56 365 VAL A O 1
ATOM 2676 N N . ILE A 1 366 ? -7.098 -4.223 0.915 1 95.38 366 ILE A N 1
ATOM 2677 C CA . ILE A 1 366 ? -5.914 -3.842 0.15 1 95.38 366 ILE A CA 1
ATOM 2678 C C . ILE A 1 366 ? -4.75 -3.582 1.101 1 95.38 366 ILE A C 1
ATOM 2680 O O . ILE A 1 366 ? -3.633 -4.055 0.868 1 95.38 366 ILE A O 1
ATOM 2684 N N . ILE A 1 367 ? -5.027 -2.938 2.15 1 93.88 367 ILE A N 1
ATOM 2685 C CA . ILE A 1 367 ? -3.939 -2.461 2.998 1 93.88 367 ILE A CA 1
ATOM 2686 C C . ILE A 1 367 ? -3.588 -3.527 4.035 1 93.88 367 ILE A C 1
ATOM 2688 O O . ILE A 1 367 ? -2.422 -3.682 4.402 1 93.88 367 ILE A O 1
ATOM 2692 N N . MET A 1 368 ? -4.523 -4.227 4.508 1 91.75 368 MET A N 1
ATOM 2693 C CA . MET A 1 368 ? -4.281 -5.148 5.613 1 91.75 368 MET A CA 1
ATOM 2694 C C . MET A 1 368 ? -3.516 -6.379 5.141 1 91.75 368 MET A C 1
ATOM 2696 O O . MET A 1 368 ? -2.768 -6.984 5.91 1 91.75 368 MET A O 1
ATOM 2700 N N . ILE A 1 369 ? -3.609 -6.754 3.912 1 91.06 369 ILE A N 1
ATOM 2701 C CA . ILE A 1 369 ? -2.902 -7.918 3.391 1 91.06 369 ILE A CA 1
ATOM 2702 C C . ILE A 1 369 ? -1.396 -7.707 3.518 1 91.06 369 ILE A C 1
ATOM 2704 O O . ILE A 1 369 ? -0.718 -8.438 4.242 1 91.06 369 ILE A O 1
ATOM 2708 N N . PRO A 1 370 ? -0.894 -6.617 2.912 1 90.19 370 PRO A N 1
ATOM 2709 C CA . PRO A 1 370 ? 0.554 -6.434 3.033 1 90.19 370 PRO A CA 1
ATOM 2710 C C . PRO A 1 370 ? 0.98 -6.008 4.434 1 90.19 370 PRO A C 1
ATOM 2712 O O . PRO A 1 370 ? 2.037 -6.422 4.918 1 90.19 370 PRO A O 1
ATOM 2715 N N . PHE A 1 371 ? 0.16 -5.27 5.156 1 89.12 371 PHE A N 1
ATOM 2716 C CA . PHE A 1 371 ? 0.584 -4.664 6.41 1 89.12 371 PHE A CA 1
ATOM 2717 C C . PHE A 1 371 ? 0.472 -5.664 7.559 1 89.12 371 PHE A C 1
ATOM 2719 O O . PHE A 1 371 ? 1.021 -5.441 8.641 1 89.12 371 PHE A O 1
ATOM 2726 N N . THR A 1 372 ? -0.214 -6.754 7.328 1 84.5 372 THR A N 1
ATOM 2727 C CA . THR A 1 372 ? -0.24 -7.809 8.336 1 84.5 372 THR A CA 1
ATOM 2728 C C . THR A 1 372 ? 0.462 -9.062 7.828 1 84.5 372 THR A C 1
ATOM 2730 O O . THR A 1 372 ? 0.495 -10.086 8.516 1 84.5 372 THR A O 1
ATOM 2733 N N . TYR A 1 373 ? 0.938 -8.992 6.602 1 82.38 373 TYR A N 1
ATOM 2734 C CA . TYR A 1 373 ? 1.575 -10.133 5.953 1 82.38 373 TYR A CA 1
ATOM 2735 C C . TYR A 1 373 ? 0.655 -11.352 5.965 1 82.38 373 TYR A C 1
ATOM 2737 O O . TYR A 1 373 ? 1.104 -12.477 6.203 1 82.38 373 TYR A O 1
ATOM 2745 N N . SER A 1 374 ? -0.625 -11.109 5.828 1 85.44 374 SER A N 1
ATOM 2746 C CA . SER A 1 374 ? -1.622 -12.172 5.906 1 85.44 374 SER A CA 1
ATOM 2747 C C . SER A 1 374 ? -2.822 -11.867 5.016 1 85.44 374 SER A C 1
ATOM 2749 O O . SER A 1 374 ? -3.525 -10.883 5.227 1 85.44 374 SER A O 1
ATOM 2751 N N . ILE A 1 375 ? -2.955 -12.773 4.098 1 86.62 375 ILE A N 1
ATOM 2752 C CA . ILE A 1 375 ? -4.094 -12.633 3.197 1 86.62 375 ILE A CA 1
ATOM 2753 C C . ILE A 1 375 ? -5.391 -12.898 3.961 1 86.62 375 ILE A C 1
ATOM 2755 O O . ILE A 1 375 ? -6.402 -12.234 3.729 1 86.62 375 ILE A O 1
ATOM 2759 N N . VAL A 1 376 ? -5.328 -13.789 4.938 1 83.5 376 VAL A N 1
ATOM 2760 C CA . VAL A 1 376 ? -6.492 -14.156 5.738 1 83.5 376 VAL A CA 1
ATOM 2761 C C . VAL A 1 376 ? -6.957 -12.961 6.559 1 83.5 376 VAL A C 1
ATOM 2763 O O . VAL A 1 376 ? -8.156 -12.672 6.621 1 83.5 376 VAL A O 1
ATOM 2766 N N . ASP A 1 377 ? -6.027 -12.258 7.125 1 86.56 377 ASP A N 1
ATOM 2767 C CA . ASP A 1 377 ? -6.375 -11.086 7.926 1 86.56 377 ASP A CA 1
ATOM 2768 C C . ASP A 1 377 ? -6.996 -9.992 7.055 1 86.56 377 ASP A C 1
ATOM 2770 O O . ASP A 1 377 ? -7.949 -9.328 7.469 1 86.56 377 ASP A O 1
ATOM 2774 N N . GLY A 1 378 ? -6.461 -9.836 5.895 1 88.88 378 GLY A N 1
ATOM 2775 C CA . GLY A 1 378 ? -7 -8.836 4.984 1 88.88 378 GLY A CA 1
ATOM 2776 C C . GLY A 1 378 ? -8.43 -9.117 4.562 1 88.88 378 GLY A C 1
ATOM 2777 O O . GLY A 1 378 ? -9.305 -8.266 4.703 1 88.88 378 GLY A O 1
ATOM 2778 N N . ILE A 1 379 ? -8.648 -10.344 4.133 1 88 379 ILE A N 1
ATOM 2779 C CA . ILE A 1 379 ? -9.977 -10.734 3.688 1 88 379 ILE A CA 1
ATOM 2780 C C . ILE A 1 379 ? -10.945 -10.703 4.867 1 88 379 ILE A C 1
ATOM 2782 O O . ILE A 1 379 ? -12.07 -10.219 4.738 1 88 379 ILE A O 1
ATOM 2786 N N . GLY A 1 380 ? -10.516 -11.227 5.977 1 87.69 380 GLY A N 1
ATOM 2787 C CA . GLY A 1 380 ? -11.359 -11.266 7.156 1 87.69 380 GLY A CA 1
ATOM 2788 C C . GLY A 1 380 ? -11.836 -9.891 7.598 1 87.69 380 GLY A C 1
ATOM 2789 O O . GLY A 1 380 ? -13.023 -9.688 7.832 1 87.69 380 GLY A O 1
ATOM 2790 N N . LEU A 1 381 ? -10.953 -8.992 7.703 1 89.31 381 LEU A N 1
ATOM 2791 C CA . LEU A 1 381 ? -11.312 -7.652 8.141 1 89.31 381 LEU A CA 1
ATOM 2792 C C . LEU A 1 381 ? -12.172 -6.953 7.098 1 89.31 381 LEU A C 1
ATOM 2794 O O . LEU A 1 381 ? -13.039 -6.145 7.441 1 89.31 381 LEU A O 1
ATOM 2798 N N . GLY A 1 382 ? -11.867 -7.219 5.871 1 90.06 382 GLY A N 1
ATOM 2799 C CA . GLY A 1 382 ? -12.734 -6.703 4.816 1 90.06 382 GLY A CA 1
ATOM 2800 C C . GLY A 1 382 ? -14.164 -7.191 4.926 1 90.06 382 GLY A C 1
ATOM 2801 O O . GLY A 1 382 ? -15.102 -6.41 4.781 1 90.06 382 GLY A O 1
ATOM 2802 N N . PHE A 1 383 ? -14.312 -8.469 5.234 1 88.75 383 PHE A N 1
ATOM 2803 C CA . PHE A 1 383 ? -15.641 -9.047 5.387 1 88.75 383 PHE A CA 1
ATOM 2804 C C . PHE A 1 383 ? -16.359 -8.445 6.594 1 88.75 383 PHE A C 1
ATOM 2806 O O . PHE A 1 383 ? -17.562 -8.172 6.531 1 88.75 383 PHE A O 1
ATOM 2813 N N . VAL A 1 384 ? -15.68 -8.336 7.617 1 89.81 384 VAL A N 1
ATOM 2814 C CA . VAL A 1 384 ? -16.266 -7.773 8.828 1 89.81 384 VAL A CA 1
ATOM 2815 C C . VAL A 1 384 ? -16.75 -6.348 8.555 1 89.81 384 VAL A C 1
ATOM 2817 O O . VAL A 1 384 ? -17.859 -5.98 8.922 1 89.81 384 VAL A O 1
ATOM 2820 N N . ALA A 1 385 ? -15.875 -5.605 7.965 1 91.94 385 ALA A N 1
ATOM 2821 C CA . ALA A 1 385 ? -16.234 -4.227 7.648 1 91.94 385 ALA A CA 1
ATOM 2822 C C . ALA A 1 385 ? -17.422 -4.18 6.695 1 91.94 385 ALA A C 1
ATOM 2824 O O . ALA A 1 385 ? -18.344 -3.375 6.871 1 91.94 385 ALA A O 1
ATOM 2825 N N . TYR A 1 386 ? -17.359 -4.973 5.68 1 91.62 386 TYR A N 1
ATOM 2826 C CA . TYR A 1 386 ? -18.438 -5.027 4.699 1 91.62 386 TYR A CA 1
ATOM 2827 C C . TYR A 1 386 ? -19.766 -5.371 5.367 1 91.62 386 TYR A C 1
ATOM 2829 O O . TYR A 1 386 ? -20.781 -4.711 5.125 1 91.62 386 TYR A O 1
ATOM 2837 N N . THR A 1 387 ? -19.766 -6.371 6.176 1 91.25 387 THR A N 1
ATOM 2838 C CA . THR A 1 387 ? -20.984 -6.816 6.859 1 91.25 387 THR A CA 1
ATOM 2839 C C . THR A 1 387 ? -21.5 -5.734 7.801 1 91.25 387 THR A C 1
ATOM 2841 O O . THR A 1 387 ? -22.703 -5.484 7.859 1 91.25 387 THR A O 1
ATOM 2844 N N . MET A 1 388 ? -20.641 -5.145 8.516 1 91.06 388 MET A N 1
ATOM 2845 C CA . MET A 1 388 ? -21.031 -4.09 9.445 1 91.06 388 MET A CA 1
ATOM 2846 C C . MET A 1 388 ? -21.672 -2.924 8.711 1 91.06 388 MET A C 1
ATOM 2848 O O . MET A 1 388 ? -22.672 -2.369 9.172 1 91.06 388 MET A O 1
ATOM 2852 N N . ILE A 1 389 ? -21.109 -2.539 7.629 1 91.94 389 ILE A N 1
ATOM 2853 C CA . ILE A 1 389 ? -21.641 -1.416 6.859 1 91.94 389 ILE A CA 1
ATOM 2854 C C . IL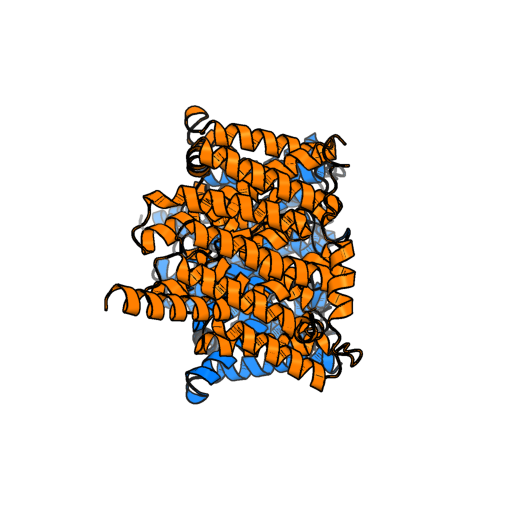E A 1 389 ? -23.016 -1.771 6.289 1 91.94 389 ILE A C 1
ATOM 2856 O O . ILE A 1 389 ? -23.938 -0.961 6.344 1 91.94 389 ILE A O 1
ATOM 2860 N N . VAL A 1 390 ? -23.109 -2.994 5.781 1 89.5 390 VAL A N 1
ATOM 2861 C CA . VAL A 1 390 ? -24.391 -3.434 5.219 1 89.5 390 VAL A CA 1
ATOM 2862 C C . VAL A 1 390 ? -25.453 -3.484 6.316 1 89.5 390 VAL A C 1
ATOM 2864 O O . VAL A 1 390 ? -26.578 -3.062 6.105 1 89.5 390 VAL A O 1
ATOM 2867 N N . LEU A 1 391 ? -25.078 -3.971 7.477 1 90 391 LEU A N 1
ATOM 2868 C CA . LEU A 1 391 ? -26.016 -4.051 8.594 1 90 391 LEU A CA 1
ATOM 2869 C C . LEU A 1 391 ? -26.438 -2.656 9.047 1 90 391 LEU A C 1
ATOM 2871 O O . LEU A 1 391 ? -27.609 -2.436 9.398 1 90 391 LEU A O 1
ATOM 2875 N N . PHE A 1 392 ? -25.531 -1.764 9.016 1 89 392 PHE A N 1
ATOM 2876 C CA . PHE A 1 392 ? -25.781 -0.406 9.492 1 89 392 PHE A CA 1
ATOM 2877 C C . PHE A 1 392 ? -26.609 0.372 8.484 1 89 392 PHE A C 1
ATOM 2879 O O . PHE A 1 392 ? -27.531 1.111 8.867 1 89 392 PHE A O 1
ATOM 2886 N N . LYS A 1 393 ? -26.359 0.233 7.223 1 86.56 393 LYS A N 1
ATOM 2887 C CA . LYS A 1 393 ? -27 1.052 6.203 1 86.56 393 LYS A CA 1
ATOM 2888 C C . LYS A 1 393 ? -28.297 0.399 5.707 1 86.56 393 LYS A C 1
ATOM 2890 O O . LYS A 1 393 ? -29.266 1.089 5.422 1 86.56 393 LYS A O 1
ATOM 2895 N N . LYS A 1 394 ? -28.281 -0.915 5.43 1 82.81 394 LYS A N 1
ATOM 2896 C CA . LYS A 1 394 ? -29.406 -1.563 4.75 1 82.81 394 LYS A CA 1
ATOM 2897 C C . LYS A 1 394 ? -30.141 -2.514 5.691 1 82.81 394 LYS A C 1
ATOM 2899 O O . LYS A 1 394 ? -31.266 -2.938 5.402 1 82.81 394 LYS A O 1
ATOM 2904 N N . GLY A 1 395 ? -29.578 -2.844 6.758 1 81.25 395 GLY A N 1
ATOM 2905 C CA . GLY A 1 395 ? -30.219 -3.768 7.68 1 81.25 395 GLY A CA 1
ATOM 2906 C C . GLY A 1 395 ? -29.844 -5.215 7.422 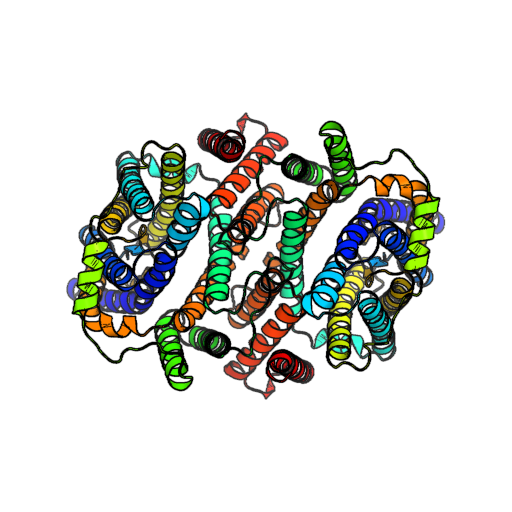1 81.25 395 GLY A C 1
ATOM 2907 O O . GLY A 1 395 ? -29.25 -5.539 6.395 1 81.25 395 GLY A O 1
ATOM 2908 N N . TYR A 1 396 ? -30.203 -6.168 8.195 1 78.44 396 TYR A N 1
ATOM 2909 C CA . TYR A 1 396 ? -29.75 -7.555 8.203 1 78.44 396 TYR A CA 1
ATOM 2910 C C . TYR A 1 396 ? -30.344 -8.328 7.035 1 78.44 396 TYR A C 1
ATOM 2912 O O . TYR A 1 396 ? -29.766 -9.312 6.578 1 78.44 396 TYR A O 1
ATOM 2920 N N . ARG A 1 397 ? -31.438 -7.832 6.492 1 73.56 397 ARG A N 1
ATOM 2921 C CA . ARG A 1 397 ? -32.125 -8.562 5.441 1 73.56 397 ARG A CA 1
ATOM 2922 C C . ARG A 1 397 ? -31.391 -8.469 4.117 1 73.56 397 ARG A C 1
ATOM 2924 O O . ARG A 1 397 ? -31.594 -9.289 3.223 1 73.56 397 ARG A O 1
ATOM 2931 N N . SER A 1 398 ? -30.469 -7.641 4.043 1 80.88 398 SER A N 1
ATOM 2932 C CA . SER A 1 398 ? -29.75 -7.438 2.791 1 80.88 398 SER A CA 1
ATOM 2933 C C . SER A 1 398 ? -28.438 -8.219 2.779 1 80.88 398 SER A C 1
ATOM 2935 O O . SER A 1 398 ? -27.75 -8.273 1.754 1 80.88 398 SER A O 1
ATOM 2937 N N . LEU A 1 399 ? -28.219 -8.922 3.879 1 83.88 399 LEU A N 1
ATOM 2938 C CA . LEU A 1 399 ? -26.969 -9.664 3.979 1 83.88 399 LEU A CA 1
ATOM 2939 C C . LEU A 1 399 ? -27.141 -11.094 3.477 1 83.88 399 LEU A C 1
ATOM 2941 O O . LEU A 1 399 ? -28.031 -11.812 3.934 1 83.88 399 LEU A O 1
ATOM 2945 N N . SER A 1 400 ? -26.375 -11.477 2.451 1 83.31 400 SER A N 1
ATOM 2946 C CA . SER A 1 400 ? -26.375 -12.867 2.008 1 83.31 400 SER A CA 1
ATOM 2947 C C . SER A 1 400 ? -25.953 -13.805 3.135 1 83.31 400 SER A C 1
ATOM 2949 O O . SER A 1 400 ? -25.062 -13.469 3.926 1 83.31 400 SER A O 1
ATOM 2951 N N . PRO A 1 401 ? -26.594 -14.906 3.217 1 83.38 401 PRO A N 1
ATOM 2952 C CA . PRO A 1 401 ? -26.25 -15.867 4.27 1 83.38 401 PRO A CA 1
ATOM 2953 C C . PRO A 1 401 ? -24.797 -16.312 4.207 1 83.38 401 PRO A C 1
ATOM 2955 O O . PRO A 1 401 ? -24.172 -16.547 5.246 1 83.38 401 PRO A O 1
ATOM 2958 N N . VAL A 1 402 ? -24.344 -16.422 3.01 1 79.94 402 VAL A N 1
ATOM 2959 C CA . VAL A 1 402 ? -22.969 -16.859 2.846 1 79.94 402 VAL A CA 1
ATOM 2960 C C . VAL A 1 402 ? -22.016 -15.828 3.455 1 79.94 402 VAL A C 1
ATOM 2962 O O . VAL A 1 402 ? -21.078 -16.172 4.172 1 79.94 402 VAL A O 1
ATOM 2965 N N . VAL A 1 403 ? -22.312 -14.586 3.225 1 85 403 VAL A N 1
ATOM 2966 C CA . VAL A 1 403 ? -21.484 -13.5 3.75 1 85 403 VAL A CA 1
ATOM 2967 C C . VAL A 1 403 ? -21.578 -13.477 5.273 1 85 403 VAL A C 1
ATOM 2969 O O . VAL A 1 403 ? -20.562 -13.258 5.957 1 85 403 VAL A O 1
ATOM 2972 N N . GLY A 1 404 ? -22.75 -13.727 5.734 1 85.94 404 GLY A N 1
ATOM 2973 C CA . GLY A 1 404 ? -22.938 -13.766 7.176 1 85.94 404 GLY A CA 1
ATOM 2974 C C . GLY A 1 404 ? -22.156 -14.867 7.855 1 85.94 404 GLY A C 1
ATOM 2975 O O . GLY A 1 404 ? -21.484 -14.625 8.867 1 85.94 404 GLY A O 1
ATOM 2976 N N . VAL A 1 405 ? -22.219 -16.016 7.285 1 83.25 405 VAL A N 1
ATOM 2977 C CA . VAL A 1 405 ? -21.531 -17.172 7.859 1 83.25 405 VAL A CA 1
ATOM 2978 C C . VAL A 1 405 ? -20.016 -16.938 7.82 1 83.25 405 VAL A C 1
ATOM 2980 O O . VAL A 1 405 ? -19.312 -17.219 8.789 1 83.25 405 VAL A O 1
ATOM 2983 N N . LEU A 1 406 ? -19.578 -16.453 6.734 1 82.19 406 LEU A N 1
ATOM 2984 C CA . LEU A 1 406 ? -18.141 -16.188 6.602 1 82.19 406 LEU A CA 1
ATOM 2985 C C . LEU A 1 406 ? -17.688 -15.141 7.613 1 82.19 406 LEU A C 1
ATOM 2987 O O . LEU A 1 406 ? -16.609 -15.273 8.203 1 82.19 406 LEU A O 1
ATOM 2991 N N . THR A 1 407 ? -18.484 -14.148 7.781 1 86.94 407 THR A N 1
ATOM 2992 C CA . THR A 1 407 ? -18.141 -13.102 8.734 1 86.94 407 THR A CA 1
ATOM 2993 C C . THR A 1 407 ? -18.016 -13.672 10.148 1 86.94 407 THR A C 1
ATOM 2995 O O . THR A 1 407 ? -17.078 -13.336 10.875 1 86.94 407 THR A O 1
ATOM 2998 N N . VAL A 1 408 ? -18.906 -14.523 10.508 1 85.38 408 VAL A N 1
ATOM 2999 C CA . VAL A 1 408 ? -18.875 -15.141 11.828 1 85.38 408 VAL A CA 1
ATOM 3000 C C . VAL A 1 408 ? -17.625 -16.016 11.969 1 85.38 408 VAL A C 1
ATOM 3002 O O . VAL A 1 408 ? -16.984 -16.016 13.023 1 85.38 408 VAL A O 1
ATOM 3005 N N . LEU A 1 409 ? -17.344 -16.703 10.93 1 79.5 409 LEU A N 1
ATOM 3006 C CA . LEU A 1 409 ? -16.156 -17.562 10.953 1 79.5 409 LEU A CA 1
ATOM 3007 C C . LEU A 1 409 ? -14.891 -16.734 11.148 1 79.5 409 LEU A C 1
ATOM 3009 O O . LEU A 1 409 ? -14 -17.141 11.891 1 79.5 409 LEU A O 1
ATOM 3013 N N . PHE A 1 410 ? -14.805 -15.641 10.492 1 82.88 410 PHE A N 1
ATOM 3014 C CA . PHE A 1 410 ? -13.633 -14.781 10.625 1 82.88 410 PHE A CA 1
ATOM 3015 C C . PHE A 1 410 ? -13.57 -14.148 12.008 1 82.88 410 PHE A C 1
ATOM 3017 O O . PHE A 1 410 ? -12.492 -13.969 12.57 1 82.88 410 PHE A O 1
ATOM 3024 N N . LEU A 1 411 ? -14.719 -13.789 12.547 1 83.12 411 LEU A N 1
ATOM 3025 C CA . LEU A 1 411 ? -14.75 -13.227 13.898 1 83.12 411 LEU A CA 1
ATOM 3026 C C . LEU A 1 411 ? -14.266 -14.242 14.922 1 83.12 411 LEU A C 1
ATOM 3028 O O . LEU A 1 411 ? -13.555 -13.891 15.867 1 83.12 411 LEU A O 1
ATOM 3032 N N . VAL A 1 412 ? -14.68 -15.453 14.711 1 78.94 412 VAL A N 1
ATOM 3033 C CA . VAL A 1 412 ? -14.234 -16.531 15.594 1 78.94 412 VAL A CA 1
ATOM 3034 C C . VAL A 1 412 ? -12.727 -16.719 15.438 1 78.94 412 VAL A C 1
ATOM 3036 O O . VAL A 1 412 ? -12.016 -16.922 16.422 1 78.94 412 VAL A O 1
ATOM 3039 N N . PHE A 1 413 ? -12.281 -16.625 14.25 1 76.44 413 PHE A N 1
ATOM 3040 C CA . PHE A 1 413 ? -10.859 -16.766 13.969 1 76.44 413 PHE A CA 1
ATOM 3041 C C . PHE A 1 413 ? -10.055 -15.695 14.695 1 76.44 413 PHE A C 1
ATOM 3043 O O . PHE A 1 413 ? -9.008 -15.984 15.273 1 76.44 413 PHE A O 1
ATOM 3050 N N . PHE A 1 414 ? -10.492 -14.477 14.672 1 77 414 PHE A N 1
ATOM 3051 C CA . PHE A 1 414 ? -9.781 -13.367 15.297 1 77 414 PHE A CA 1
ATOM 3052 C C . PHE A 1 414 ? -9.844 -13.461 16.812 1 77 414 PHE A C 1
ATOM 3054 O O . PHE A 1 414 ? -8.992 -12.914 17.516 1 77 414 PHE A O 1
ATOM 3061 N N . SER A 1 415 ? -10.82 -14.141 17.266 1 74.75 415 SER A N 1
ATOM 3062 C CA . SER A 1 415 ? -11 -14.25 18.719 1 74.75 415 SER A CA 1
ATOM 3063 C C . SER A 1 415 ? -10.203 -15.422 19.281 1 74.75 415 SER A C 1
ATOM 3065 O O . SER A 1 415 ? -10.008 -15.523 20.484 1 74.75 415 SER A O 1
ATOM 3067 N N . LEU A 1 416 ? -9.773 -16.297 18.359 1 64.5 416 LEU A N 1
ATOM 3068 C CA . LEU A 1 416 ? -9.109 -17.516 18.828 1 64.5 416 LEU A CA 1
ATOM 3069 C C . LEU A 1 416 ? -7.844 -17.188 19.609 1 64.5 416 LEU A C 1
ATOM 3071 O O . LEU A 1 416 ? -7.617 -17.734 20.688 1 64.5 416 LEU A O 1
ATOM 3075 N N . PRO A 1 417 ? -6.891 -16.359 18.969 1 55.53 417 PRO A N 1
ATOM 3076 C CA . PRO A 1 417 ? -5.719 -16.094 19.812 1 55.53 417 PRO A CA 1
ATOM 3077 C C . PRO A 1 417 ? -6.09 -15.5 21.172 1 55.53 417 PRO A C 1
ATOM 3079 O O . PRO A 1 417 ? -5.336 -15.633 22.141 1 55.53 417 PRO A O 1
ATOM 3082 N N . VAL A 1 418 ? -7.145 -14.773 21.203 1 42.91 418 VAL A N 1
ATOM 3083 C CA . VAL A 1 418 ? -7.652 -14.25 22.469 1 42.91 418 VAL A CA 1
ATOM 3084 C C . VAL A 1 418 ? -8.078 -15.406 23.359 1 42.91 418 VAL A C 1
ATOM 3086 O O . VAL A 1 418 ? -7.914 -15.336 24.594 1 42.91 418 VAL A O 1
ATOM 3089 N N . TRP A 1 419 ? -8.562 -16.438 22.766 1 37.69 419 TRP A N 1
ATOM 3090 C CA . TRP A 1 419 ? -9.07 -17.547 23.562 1 37.69 419 TRP A CA 1
ATOM 3091 C C . TRP A 1 419 ? -7.996 -18.625 23.75 1 37.69 419 TRP A C 1
ATOM 3093 O O . TRP A 1 419 ? -8.141 -19.516 24.594 1 37.69 419 TRP A O 1
ATOM 3103 N N . LEU A 1 420 ? -7.047 -18.641 22.859 1 36.75 420 LEU A N 1
ATOM 3104 C CA . LEU A 1 420 ? -6.062 -19.672 23.141 1 36.75 420 LEU A CA 1
ATOM 3105 C C . LEU A 1 420 ? -4.957 -19.141 24.047 1 36.75 420 LEU A C 1
ATOM 3107 O O . LEU A 1 420 ? -4.504 -18.016 23.875 1 36.75 420 LEU A O 1
ATOM 3111 N N . MET B 1 1 ? -27.109 45 4.102 1 37.25 1 MET B N 1
ATOM 3112 C CA . MET B 1 1 ? -27.672 43.625 4.059 1 37.25 1 MET B CA 1
ATOM 3113 C C . MET B 1 1 ? -26.672 42.656 3.479 1 37.25 1 MET B C 1
ATOM 3115 O O . MET B 1 1 ? -26.453 41.562 4.043 1 37.25 1 MET B O 1
ATOM 3119 N N . ALA B 1 2 ? -26.062 43.062 2.346 1 47.25 2 ALA B N 1
ATOM 3120 C CA . ALA B 1 2 ? -25.062 42.219 1.669 1 47.25 2 ALA B CA 1
ATOM 3121 C C . ALA B 1 2 ? -23.844 42 2.553 1 47.25 2 ALA B C 1
ATOM 3123 O O . ALA B 1 2 ? -23.344 40.906 2.678 1 47.25 2 ALA B O 1
ATOM 3124 N N . LYS B 1 3 ? -23.375 43.062 3.199 1 54.53 3 LYS B N 1
ATOM 3125 C CA . LYS B 1 3 ? -22.203 42.969 4.066 1 54.53 3 LYS B CA 1
ATOM 3126 C C . LYS B 1 3 ? -22.5 42.125 5.309 1 54.53 3 LYS B C 1
ATOM 3128 O O . LYS B 1 3 ? -21.656 41.344 5.754 1 54.53 3 LYS B O 1
ATOM 3133 N N . GLN B 1 4 ? -23.734 42.312 5.895 1 56.72 4 GLN B N 1
ATOM 3134 C CA . GLN B 1 4 ? -24.125 41.562 7.078 1 56.72 4 GLN B CA 1
ATOM 3135 C C . GLN B 1 4 ? -24.25 40.062 6.758 1 56.72 4 GLN B C 1
ATOM 3137 O O . GLN B 1 4 ? -23.812 39.219 7.535 1 56.72 4 GLN B O 1
ATOM 3142 N N . THR B 1 5 ? -24.938 39.781 5.59 1 60.31 5 THR B N 1
ATOM 3143 C CA . THR B 1 5 ? -25.094 38.406 5.133 1 60.31 5 THR B CA 1
ATOM 3144 C C . THR B 1 5 ? -23.719 37.781 4.867 1 60.31 5 THR B C 1
ATOM 3146 O O . THR B 1 5 ? -23.516 36.625 5.18 1 60.31 5 THR B O 1
ATOM 3149 N N . GLU B 1 6 ? -22.922 38.719 4.59 1 79.06 6 GLU B N 1
ATOM 3150 C CA . GLU B 1 6 ? -21.578 38.25 4.301 1 79.06 6 GLU B CA 1
ATOM 3151 C C . GLU B 1 6 ? -20.844 37.844 5.578 1 79.06 6 GLU B C 1
ATOM 3153 O O . GLU B 1 6 ? -20.172 36.812 5.625 1 79.06 6 GLU B O 1
ATOM 3158 N N . TRP B 1 7 ? -21.25 38.656 6.715 1 89.25 7 TRP B N 1
ATOM 3159 C CA . TRP B 1 7 ? -20.562 38.375 7.977 1 89.25 7 TRP B CA 1
ATOM 3160 C C . TRP B 1 7 ? -21.125 37.094 8.617 1 89.25 7 TRP B C 1
ATOM 3162 O O . TRP B 1 7 ? -20.375 36.312 9.203 1 89.25 7 TRP B O 1
ATOM 3172 N N . LYS B 1 8 ? -22.375 36.906 8.539 1 91.69 8 LYS B N 1
ATOM 3173 C CA . LYS B 1 8 ? -23 35.688 9.109 1 91.69 8 LYS B CA 1
ATOM 3174 C C . LYS B 1 8 ? -22.531 34.438 8.383 1 91.69 8 LYS B C 1
ATOM 3176 O O . LYS B 1 8 ? -22.234 33.406 9.016 1 91.69 8 LYS B O 1
ATOM 3181 N N . THR B 1 9 ? -22.516 34.594 7.121 1 93.5 9 THR B N 1
ATOM 3182 C CA . THR B 1 9 ? -22.062 33.469 6.309 1 93.5 9 THR B CA 1
ATOM 3183 C C . THR B 1 9 ? -20.594 33.156 6.602 1 93.5 9 THR B C 1
ATOM 3185 O O . THR B 1 9 ? -20.234 31.984 6.73 1 93.5 9 THR B O 1
ATOM 3188 N N . GLU B 1 10 ? -19.812 34.188 6.762 1 95.38 10 GLU B N 1
ATOM 3189 C CA . GLU B 1 10 ? -18.406 34 7.066 1 95.38 10 GLU B CA 1
ATOM 3190 C C . GLU B 1 10 ? -18.203 33.406 8.453 1 95.38 10 GLU B C 1
ATOM 3192 O O . GLU B 1 10 ? -17.344 32.531 8.648 1 95.38 10 GLU B O 1
ATOM 3197 N N . THR B 1 11 ? -19.031 33.906 9.352 1 96.12 11 THR B N 1
ATOM 3198 C CA . THR B 1 11 ? -18.938 33.375 10.719 1 96.12 11 THR B CA 1
ATOM 3199 C C . THR B 1 11 ? -19.375 31.922 10.766 1 96.12 11 THR B C 1
ATOM 3201 O O . THR B 1 11 ? -18.703 31.094 11.391 1 96.12 11 THR B O 1
ATOM 3204 N N . TYR B 1 12 ? -20.406 31.625 10.086 1 95.44 12 TYR B N 1
ATOM 3205 C CA . TYR B 1 12 ? -20.891 30.234 10.039 1 95.44 12 TYR B CA 1
ATOM 3206 C C . TYR B 1 12 ? -19.859 29.328 9.367 1 95.44 12 TYR B C 1
ATOM 3208 O O . TYR B 1 12 ? -19.594 28.234 9.852 1 95.44 12 TYR B O 1
ATOM 3216 N N . GLY B 1 13 ? -19.312 29.781 8.305 1 94.56 13 GLY B N 1
ATOM 3217 C CA . GLY B 1 13 ? -18.266 29.047 7.629 1 94.56 13 GLY B CA 1
ATOM 3218 C C . GLY B 1 13 ? -17.047 28.812 8.492 1 94.56 13 GLY B C 1
ATOM 3219 O O . GLY B 1 13 ? -16.453 27.734 8.461 1 94.56 13 GLY B O 1
ATOM 3220 N N . GLY B 1 14 ? -16.672 29.844 9.25 1 95.69 14 GLY B N 1
ATOM 3221 C CA . GLY B 1 14 ? -15.547 29.719 10.148 1 95.69 14 GLY B CA 1
ATOM 3222 C C . GLY B 1 14 ? -15.758 28.672 11.234 1 95.69 14 GLY B C 1
ATOM 3223 O O . GLY B 1 14 ? -14.836 27.953 11.602 1 95.69 14 GLY B O 1
ATOM 3224 N N . VAL B 1 15 ? -16.969 28.594 11.742 1 94.81 15 VAL B N 1
ATOM 3225 C CA . VAL B 1 15 ? -17.312 27.609 12.781 1 94.81 15 VAL B CA 1
ATOM 3226 C C . VAL B 1 15 ? -17.25 26.203 12.203 1 94.81 15 VAL B C 1
ATOM 3228 O O . VAL B 1 15 ? -16.703 25.297 12.828 1 94.81 15 VAL B O 1
ATOM 3231 N N . LEU B 1 16 ? -17.766 26.062 11.016 1 92.06 16 LEU B N 1
ATOM 3232 C CA . LEU B 1 16 ? -17.734 24.766 10.359 1 92.06 16 LEU B CA 1
ATOM 3233 C C . LEU B 1 16 ? -16.297 24.328 10.102 1 92.06 16 LEU B C 1
ATOM 3235 O O . LEU B 1 16 ? -15.953 23.156 10.266 1 92.06 16 LEU B O 1
ATOM 3239 N N . ASN B 1 17 ? -15.539 25.281 9.695 1 94.25 17 ASN B N 1
ATOM 3240 C CA . ASN B 1 17 ? -14.125 25 9.453 1 94.25 17 ASN B CA 1
ATOM 3241 C C . ASN B 1 17 ? -13.43 24.516 10.727 1 94.25 17 ASN B C 1
ATOM 3243 O O . ASN B 1 17 ? -12.641 23.562 10.68 1 94.25 17 ASN B O 1
ATOM 3247 N N . PHE B 1 18 ? -13.734 25.156 11.812 1 94.19 18 PHE B N 1
ATOM 3248 C CA . PHE B 1 18 ? -13.125 24.75 13.078 1 94.19 18 PHE B CA 1
ATOM 3249 C C . PHE B 1 18 ? -13.555 23.344 13.461 1 94.19 18 PHE B C 1
ATOM 3251 O O . PHE B 1 18 ? -12.719 22.516 13.844 1 94.19 18 PHE B O 1
ATOM 3258 N N . LEU B 1 19 ? -14.789 23.062 13.305 1 87.88 19 LEU B N 1
ATOM 3259 C CA . LEU B 1 19 ? -15.312 21.75 13.672 1 87.88 19 LEU B CA 1
ATOM 3260 C C . LEU B 1 19 ? -14.703 20.672 12.797 1 87.88 19 LEU B C 1
ATOM 3262 O O . LEU B 1 19 ? -14.43 19.562 13.273 1 87.88 19 LEU B O 1
ATOM 3266 N N . ALA B 1 20 ? -14.469 21.062 11.609 1 87.62 20 ALA B N 1
ATOM 3267 C CA . ALA B 1 20 ? -13.93 20.094 10.656 1 87.62 20 ALA B CA 1
ATOM 3268 C C . ALA B 1 20 ? -12.445 19.844 10.906 1 87.62 20 ALA B C 1
ATOM 3270 O O . ALA B 1 20 ? -11.891 18.828 10.469 1 87.62 20 ALA B O 1
ATOM 3271 N N . THR B 1 21 ? -11.742 20.703 11.641 1 92.12 21 THR B N 1
ATOM 3272 C CA . THR B 1 21 ? -10.289 20.609 11.727 1 92.12 21 THR B CA 1
ATOM 3273 C C . THR B 1 21 ? -9.844 20.469 13.18 1 92.12 21 THR B C 1
ATOM 3275 O O . THR B 1 21 ? -8.648 20.359 13.461 1 92.12 21 THR B O 1
ATOM 3278 N N . ALA B 1 22 ? -10.805 20.406 14.094 1 89.31 22 ALA B N 1
ATOM 3279 C CA . ALA B 1 22 ? -10.523 20.438 15.531 1 89.31 22 ALA B CA 1
ATOM 3280 C C . ALA B 1 22 ? -9.695 19.219 15.945 1 89.31 22 ALA B C 1
ATOM 3282 O O . ALA B 1 22 ? -9.008 19.25 16.969 1 89.31 22 ALA B O 1
ATOM 3283 N N . TYR B 1 23 ? -9.688 18.203 15.18 1 85.25 23 TYR B N 1
ATOM 3284 C CA . TYR B 1 23 ? -8.969 16.984 15.523 1 85.25 23 TYR B CA 1
ATOM 3285 C C . TYR B 1 23 ? -7.488 17.125 15.18 1 85.25 23 TYR B C 1
ATOM 3287 O O . TYR B 1 23 ? -6.656 16.359 15.688 1 85.25 23 TYR B O 1
ATOM 3295 N N . ILE B 1 24 ? -7.055 18.062 14.375 1 91 24 ILE B N 1
ATOM 3296 C CA . ILE B 1 24 ? -5.754 18.125 13.719 1 91 24 ILE B CA 1
ATOM 3297 C C . ILE B 1 24 ? -4.66 18.328 14.773 1 91 24 ILE B C 1
ATOM 3299 O O . ILE B 1 24 ? -3.643 17.625 14.758 1 91 24 ILE B O 1
ATOM 3303 N N . PRO B 1 25 ? -4.887 19.203 15.781 1 91.69 25 PRO B N 1
ATOM 3304 C CA . PRO B 1 25 ? -3.811 19.406 16.766 1 91.69 25 PRO B CA 1
ATOM 3305 C C . PRO B 1 25 ? -3.498 18.141 17.562 1 91.69 25 PRO B C 1
ATOM 3307 O O . PRO B 1 25 ? -2.33 17.859 17.844 1 91.69 25 PRO B O 1
ATOM 3310 N N . ALA B 1 26 ? -4.492 17.438 17.906 1 87.5 26 ALA B N 1
ATOM 3311 C CA . ALA B 1 26 ? -4.285 16.203 18.672 1 87.5 26 ALA B CA 1
ATOM 3312 C C . ALA B 1 26 ? -3.518 15.172 17.859 1 87.5 26 ALA B C 1
ATOM 3314 O O . ALA B 1 26 ? -2.604 14.523 18.375 1 87.5 26 ALA B O 1
ATOM 3315 N N . VAL B 1 27 ? -3.92 15.078 16.641 1 86.69 27 VAL B N 1
ATOM 3316 C CA . VAL B 1 27 ? -3.271 14.109 15.75 1 86.69 27 VAL B CA 1
ATOM 3317 C C . VAL B 1 27 ? -1.832 14.539 15.484 1 86.69 27 VAL B C 1
ATOM 3319 O O . VAL B 1 27 ? -0.92 13.711 15.484 1 86.69 27 VAL B O 1
ATOM 3322 N N . HIS B 1 28 ? -1.689 15.773 15.25 1 93.31 28 HIS B N 1
ATOM 3323 C CA . HIS B 1 28 ? -0.365 16.359 15.062 1 93.31 28 HIS B CA 1
ATOM 3324 C C . HIS B 1 28 ? 0.549 16.031 16.234 1 93.31 28 HIS B C 1
ATOM 3326 O O . HIS B 1 28 ? 1.67 15.555 16.047 1 93.31 28 HIS B O 1
ATOM 3332 N N . ALA B 1 29 ? 0.071 16.25 17.438 1 91.31 29 ALA B N 1
ATOM 3333 C CA . ALA B 1 29 ? 0.875 16.047 18.641 1 91.31 29 ALA B CA 1
ATOM 3334 C C . ALA B 1 29 ? 1.248 14.57 18.797 1 91.31 29 ALA B C 1
ATOM 3336 O O . ALA B 1 29 ? 2.375 14.25 19.188 1 91.31 29 ALA B O 1
ATOM 3337 N N . ALA B 1 30 ? 0.335 13.773 18.5 1 86.31 30 ALA B N 1
ATOM 3338 C CA . ALA B 1 30 ? 0.571 12.336 18.609 1 86.31 30 ALA B CA 1
ATOM 3339 C C . ALA B 1 30 ? 1.684 11.883 17.672 1 86.31 30 ALA B C 1
ATOM 3341 O O . ALA B 1 30 ? 2.477 11 18.016 1 86.31 30 ALA B O 1
ATOM 3342 N N . ILE B 1 31 ? 1.748 12.445 16.516 1 88.12 31 ILE B N 1
ATOM 3343 C CA . ILE B 1 31 ? 2.75 12.07 15.516 1 88.12 31 ILE B CA 1
ATOM 3344 C C . ILE B 1 31 ? 4.105 12.664 15.906 1 88.12 31 ILE B C 1
ATOM 3346 O O . ILE B 1 31 ? 5.121 11.969 15.875 1 88.12 31 ILE B O 1
ATOM 3350 N N . LEU B 1 32 ? 4.121 13.906 16.328 1 93.81 32 LEU B N 1
ATOM 3351 C CA . LEU B 1 32 ? 5.387 14.578 16.594 1 93.81 32 LEU B CA 1
ATOM 3352 C C . LEU B 1 32 ? 6.027 14.047 17.859 1 93.81 32 LEU B C 1
ATOM 3354 O O . LEU B 1 32 ? 7.242 14.164 18.047 1 93.81 32 LEU B O 1
ATOM 3358 N N . THR B 1 33 ? 5.227 13.492 18.75 1 90.38 33 THR B N 1
ATOM 3359 C CA . THR B 1 33 ? 5.777 12.898 19.969 1 90.38 33 THR B CA 1
ATOM 3360 C C . THR B 1 33 ? 6.723 11.75 19.625 1 90.38 33 THR B C 1
ATOM 3362 O O . THR B 1 33 ? 7.699 11.508 20.328 1 90.38 33 THR B O 1
ATOM 3365 N N . GLN B 1 34 ? 6.477 11.133 18.547 1 86.5 34 GLN B N 1
ATOM 3366 C CA . GLN B 1 34 ? 7.332 10.031 18.094 1 86.5 34 GLN B CA 1
ATOM 3367 C C . GLN B 1 34 ? 8.695 10.547 17.641 1 86.5 34 GLN B C 1
ATOM 3369 O O . GLN B 1 34 ? 9.656 9.789 17.547 1 86.5 34 GLN B O 1
ATOM 3374 N N . ALA B 1 35 ? 8.758 11.773 17.297 1 91.56 35 ALA B N 1
ATOM 3375 C CA . ALA B 1 35 ? 10.023 12.398 16.938 1 91.56 35 ALA B CA 1
ATOM 3376 C C . ALA B 1 35 ? 10.812 12.805 18.172 1 91.56 35 ALA B C 1
ATOM 3378 O O . ALA B 1 35 ? 11.984 13.18 18.078 1 91.56 35 ALA B O 1
ATOM 3379 N N . GLY B 1 36 ? 10.148 12.773 19.375 1 91.56 36 GLY B N 1
ATOM 3380 C CA . GLY B 1 36 ? 10.836 13.109 20.609 1 91.56 36 GLY B CA 1
ATOM 3381 C C . GLY B 1 36 ? 10.281 14.359 21.266 1 91.56 36 GLY B C 1
ATOM 3382 O O . GLY B 1 36 ? 10.703 14.719 22.375 1 91.56 36 GLY B O 1
ATOM 3383 N N . LEU B 1 37 ? 9.336 14.992 20.641 1 94.25 37 LEU B N 1
ATOM 3384 C CA . LEU B 1 37 ? 8.711 16.156 21.266 1 94.25 37 LEU B CA 1
ATOM 3385 C C . LEU B 1 37 ? 7.742 15.734 22.359 1 94.25 37 LEU B C 1
ATOM 3387 O O . LEU B 1 37 ? 7.02 14.742 22.219 1 94.25 37 LEU B O 1
ATOM 3391 N N . PRO B 1 38 ? 7.77 16.484 23.469 1 91.75 38 PRO B N 1
ATOM 3392 C CA . PRO B 1 38 ? 6.723 16.188 24.453 1 91.75 38 PRO B CA 1
ATOM 3393 C C . PRO B 1 38 ? 5.316 16.438 23.906 1 91.75 38 PRO B C 1
ATOM 3395 O O . PRO B 1 38 ? 5.086 17.422 23.188 1 91.75 38 PRO B O 1
ATOM 3398 N N . PHE B 1 39 ? 4.43 15.633 24.25 1 89.06 39 PHE B N 1
ATOM 3399 C CA . PHE B 1 39 ? 3.072 15.68 23.719 1 89.06 39 PHE B CA 1
ATOM 3400 C C . PHE B 1 39 ? 2.418 17.016 24.016 1 89.06 39 PHE B C 1
ATOM 3402 O O . PHE B 1 39 ? 1.853 17.656 23.125 1 89.06 39 PHE B O 1
ATOM 3409 N N . GLU B 1 40 ? 2.535 17.422 25.266 1 89.94 40 GLU B N 1
ATOM 3410 C CA . GLU B 1 40 ? 1.885 18.656 25.688 1 89.94 40 GLU B CA 1
ATOM 3411 C C . GLU B 1 40 ? 2.439 19.859 24.938 1 89.94 40 GLU B C 1
ATOM 3413 O O . GLU B 1 40 ? 1.683 20.734 24.516 1 89.94 40 GLU B O 1
ATOM 3418 N N . GLY B 1 41 ? 3.695 19.844 24.797 1 92.19 41 GLY B N 1
ATOM 3419 C CA . GLY B 1 41 ? 4.324 20.922 24.062 1 92.19 41 GLY B CA 1
ATOM 3420 C C . GLY B 1 41 ? 3.953 20.953 22.594 1 92.19 41 GLY B C 1
ATOM 3421 O O . GLY B 1 41 ? 3.701 22.016 22.031 1 92.19 41 GLY B O 1
ATOM 3422 N N . ALA B 1 42 ? 3.949 19.766 22 1 93.75 42 ALA B N 1
ATOM 3423 C CA . ALA B 1 42 ? 3.594 19.656 20.594 1 93.75 42 ALA B CA 1
ATOM 3424 C C . ALA B 1 42 ? 2.141 20.062 20.359 1 93.75 42 ALA B C 1
ATOM 3426 O O . ALA B 1 42 ? 1.808 20.625 19.328 1 93.75 42 ALA B O 1
ATOM 3427 N N . LEU B 1 43 ? 1.308 19.797 21.312 1 93.25 43 LEU B N 1
ATOM 3428 C CA . LEU B 1 43 ? -0.106 20.141 21.203 1 93.25 43 LEU B CA 1
ATOM 3429 C C . LEU B 1 43 ? -0.299 21.656 21.234 1 93.25 43 LEU B C 1
ATOM 3431 O O . LEU B 1 43 ? -1.001 22.203 20.391 1 93.25 43 LEU B O 1
ATOM 3435 N N . VAL B 1 44 ? 0.313 22.25 22.188 1 94.44 44 VAL B N 1
ATOM 3436 C CA . VAL B 1 44 ? 0.224 23.703 22.281 1 94.44 44 VAL B CA 1
ATOM 3437 C C . VAL B 1 44 ? 0.824 24.344 21.031 1 94.44 44 VAL B C 1
ATOM 3439 O O . VAL B 1 44 ? 0.257 25.297 20.484 1 94.44 44 VAL B O 1
ATOM 3442 N N . GLY B 1 45 ? 1.93 23.828 20.641 1 95.62 45 GLY B N 1
ATOM 3443 C CA . GLY B 1 45 ? 2.555 24.328 19.438 1 95.62 45 GLY B CA 1
ATOM 3444 C C . GLY B 1 45 ? 1.652 24.234 18.219 1 95.62 45 GLY B C 1
ATOM 3445 O O . GLY B 1 45 ? 1.603 25.156 17.406 1 95.62 45 GLY B O 1
ATOM 3446 N N . ALA B 1 46 ? 0.983 23.141 18.094 1 95.44 46 ALA B N 1
ATOM 3447 C CA . ALA B 1 46 ? 0.077 22.922 16.969 1 95.44 46 ALA B CA 1
ATOM 3448 C C . ALA B 1 46 ? -1.065 23.938 17 1 95.44 46 ALA B C 1
ATOM 3450 O O . ALA B 1 46 ? -1.445 24.484 15.953 1 95.44 46 ALA B O 1
ATOM 3451 N N . ILE B 1 47 ? -1.626 24.172 18.141 1 95.88 47 ILE B N 1
ATOM 3452 C CA . ILE B 1 47 ? -2.75 25.094 18.281 1 95.88 47 ILE B CA 1
ATOM 3453 C C . ILE B 1 47 ? -2.291 26.516 17.969 1 95.88 47 ILE B C 1
ATOM 3455 O O . ILE B 1 47 ? -2.949 27.234 17.219 1 95.88 47 ILE B O 1
ATOM 3459 N N . LEU B 1 48 ? -1.179 26.859 18.5 1 97.25 48 LEU B N 1
ATOM 3460 C CA . LEU B 1 48 ? -0.666 28.203 18.266 1 97.25 48 LEU B CA 1
ATOM 3461 C C . LEU B 1 48 ? -0.326 28.406 16.781 1 97.25 48 LEU B C 1
ATOM 3463 O O . LEU B 1 48 ? -0.575 29.469 16.219 1 97.25 48 LEU B O 1
ATOM 3467 N N . THR B 1 49 ? 0.271 27.406 16.234 1 97.56 49 THR B N 1
ATOM 3468 C CA . THR B 1 49 ? 0.566 27.453 14.805 1 97.56 49 THR B CA 1
ATOM 3469 C C . THR B 1 49 ? -0.717 27.609 13.984 1 97.56 49 THR B C 1
ATOM 3471 O O . THR B 1 49 ? -0.76 28.359 13.016 1 97.56 49 THR B O 1
ATOM 3474 N N . SER B 1 50 ? -1.724 26.875 14.367 1 97.62 50 SER B N 1
ATOM 3475 C CA . SER B 1 50 ? -3.01 26.953 13.68 1 97.62 50 SER B CA 1
ATOM 3476 C C . SER B 1 50 ? -3.627 28.344 13.82 1 97.62 50 SER B C 1
ATOM 3478 O O . SER B 1 50 ? -4.242 28.859 12.883 1 97.62 50 SER B O 1
ATOM 3480 N N . ILE B 1 51 ? -3.479 28.922 15.031 1 97.94 51 ILE B N 1
ATOM 3481 C CA . ILE B 1 51 ? -4 30.266 15.281 1 97.94 51 ILE B CA 1
ATOM 3482 C C . ILE B 1 51 ? -3.299 31.266 14.375 1 97.94 51 ILE B C 1
ATOM 3484 O O . ILE B 1 51 ? -3.951 32 13.625 1 97.94 51 ILE B O 1
ATOM 3488 N N . ILE B 1 52 ? -2.021 31.25 14.391 1 97.88 52 ILE B N 1
ATOM 3489 C CA . ILE B 1 52 ? -1.239 32.25 13.688 1 97.88 52 ILE B CA 1
ATOM 3490 C C . ILE B 1 52 ? -1.36 32.031 12.18 1 97.88 52 ILE B C 1
ATOM 3492 O O . ILE B 1 52 ? -1.504 33 11.414 1 97.88 52 ILE B O 1
ATOM 3496 N N . GLY B 1 53 ? -1.223 30.828 11.75 1 97.81 53 GLY B N 1
ATOM 3497 C CA . GLY B 1 53 ? -1.323 30.531 10.328 1 97.81 53 GLY B CA 1
ATOM 3498 C C . GLY B 1 53 ? -2.652 30.953 9.727 1 97.81 53 GLY B C 1
ATOM 3499 O O . GLY B 1 53 ? -2.688 31.641 8.703 1 97.81 53 GLY B O 1
ATOM 3500 N N . THR B 1 54 ? -3.713 30.516 10.352 1 97.94 54 THR B N 1
ATOM 3501 C CA . THR B 1 54 ? -5.047 30.844 9.867 1 97.94 54 THR B CA 1
ATOM 3502 C C . THR B 1 54 ? -5.312 32.344 10 1 97.94 54 THR B C 1
ATOM 3504 O O . THR B 1 54 ? -5.988 32.938 9.156 1 97.94 54 THR B O 1
ATOM 3507 N N . PHE B 1 55 ? -4.758 32.938 11.008 1 98.06 55 PHE B N 1
ATOM 3508 C CA . PHE B 1 55 ? -4.879 34.375 11.195 1 98.06 55 PHE B CA 1
ATOM 3509 C C . PHE B 1 55 ? -4.219 35.125 10.055 1 98.06 55 PHE B C 1
ATOM 3511 O O . PHE B 1 55 ? -4.785 36.094 9.523 1 98.06 55 PHE B O 1
ATOM 3518 N N . ILE B 1 56 ? -3.051 34.75 9.641 1 98 56 ILE B N 1
ATOM 3519 C CA . ILE B 1 56 ? -2.332 35.375 8.539 1 98 56 ILE B CA 1
ATOM 3520 C C . ILE B 1 56 ? -3.156 35.25 7.258 1 98 56 ILE B C 1
ATOM 3522 O O . ILE B 1 56 ? -3.252 36.219 6.492 1 98 56 ILE B O 1
ATOM 3526 N N . ALA B 1 57 ? -3.705 34.094 7.031 1 97 57 ALA B N 1
ATOM 3527 C CA . ALA B 1 57 ? -4.566 33.906 5.863 1 97 57 ALA B CA 1
ATOM 3528 C C . ALA B 1 57 ? -5.73 34.906 5.891 1 97 57 ALA B C 1
ATOM 3530 O O . ALA B 1 57 ? -6.121 35.438 4.852 1 97 57 ALA B O 1
ATOM 3531 N N . GLY B 1 58 ? -6.285 35.062 7.094 1 96.5 58 GLY B N 1
ATOM 3532 C CA . GLY B 1 58 ? -7.352 36.062 7.246 1 96.5 58 GLY B CA 1
ATOM 3533 C C . GLY B 1 58 ? -6.922 37.469 6.918 1 96.5 58 GLY B C 1
ATOM 3534 O O . GLY B 1 58 ? -7.676 38.219 6.309 1 96.5 58 GLY B O 1
ATOM 3535 N N . LEU B 1 59 ? -5.777 37.812 7.281 1 96.75 59 LEU B N 1
ATOM 3536 C CA . LEU B 1 59 ? -5.25 39.156 6.996 1 96.75 59 LEU B CA 1
ATOM 3537 C C . LEU B 1 59 ? -5.129 39.375 5.492 1 96.75 59 LEU B C 1
ATOM 3539 O O . LEU B 1 59 ? -5.25 40.5 5.02 1 96.75 59 LEU B O 1
ATOM 3543 N N . PHE B 1 60 ? -4.895 38.281 4.812 1 96.25 60 PHE B N 1
ATOM 3544 C CA . PHE B 1 60 ? -4.781 38.375 3.361 1 96.25 60 PHE B CA 1
ATOM 3545 C C . PHE B 1 60 ? -6.148 38.25 2.701 1 96.25 60 PHE B C 1
ATOM 3547 O O . PHE B 1 60 ? -6.246 38.094 1.479 1 96.25 60 PHE B O 1
ATOM 3554 N N . ASN B 1 61 ? -7.211 38.25 3.486 1 95.88 61 ASN B N 1
ATOM 3555 C CA . ASN B 1 61 ? -8.609 38.188 3.064 1 95.88 61 ASN B CA 1
ATOM 3556 C C . ASN B 1 61 ? -8.914 36.906 2.293 1 95.88 61 ASN B C 1
ATOM 3558 O O . ASN B 1 61 ? -9.578 36.938 1.26 1 95.88 61 ASN B O 1
ATOM 3562 N N . LEU B 1 62 ? -8.312 35.844 2.756 1 95.88 62 LEU B N 1
ATOM 3563 C CA . LEU B 1 62 ? -8.578 34.531 2.197 1 95.88 62 LEU B CA 1
ATOM 3564 C C . LEU B 1 62 ? -9.188 33.594 3.246 1 95.88 62 LEU B C 1
ATOM 3566 O O . LEU B 1 62 ? -8.773 33.625 4.41 1 95.88 62 LEU B O 1
ATOM 3570 N N . PRO B 1 63 ? -10.172 32.906 2.879 1 95.38 63 PRO B N 1
ATOM 3571 C CA . PRO B 1 63 ? -10.766 31.938 3.82 1 95.38 63 PRO B CA 1
ATOM 3572 C C . PRO B 1 63 ? -9.984 30.625 3.895 1 95.38 63 PRO B C 1
ATOM 3574 O O . PRO B 1 63 ? -10.578 29.547 3.814 1 95.38 63 PRO B O 1
ATOM 3577 N N . LEU B 1 64 ? -8.688 30.672 4.082 1 96.44 64 LEU B N 1
ATOM 3578 C CA . LEU B 1 64 ? -7.816 29.5 4.117 1 96.44 64 LEU B CA 1
ATOM 3579 C C . LEU B 1 64 ? -7.508 29.094 5.555 1 96.44 64 LEU B C 1
ATOM 3581 O O . LEU B 1 64 ? -7.5 29.938 6.453 1 96.44 64 LEU B O 1
ATOM 3585 N N . LEU B 1 65 ? -7.414 27.859 5.73 1 97.5 65 LEU B N 1
ATOM 3586 C CA . LEU B 1 65 ? -6.957 27.281 6.988 1 97.5 65 LEU B CA 1
ATOM 3587 C C . LEU B 1 65 ? -5.539 26.734 6.855 1 97.5 65 LEU B C 1
ATOM 3589 O O . LEU B 1 65 ? -5.309 25.781 6.102 1 97.5 65 LEU B O 1
ATOM 3593 N N . LEU B 1 66 ? -4.664 27.375 7.52 1 98 66 LEU B N 1
ATOM 3594 C CA . LEU B 1 66 ? -3.279 26.922 7.516 1 98 66 LEU B CA 1
ATOM 3595 C C . LEU B 1 66 ? -2.943 26.203 8.812 1 98 66 LEU B C 1
ATOM 3597 O O . LEU B 1 66 ? -2.662 26.828 9.836 1 98 66 LEU B O 1
ATOM 3601 N N . LEU B 1 67 ? -2.957 24.922 8.773 1 97.56 67 LEU B N 1
ATOM 3602 C CA . LEU B 1 67 ? -2.752 24.031 9.906 1 97.56 67 LEU B CA 1
ATOM 3603 C C . LEU B 1 67 ? -1.646 23.016 9.609 1 97.56 67 LEU B C 1
ATOM 3605 O O . LEU B 1 67 ? -1.246 22.844 8.461 1 97.56 67 LEU B O 1
ATOM 3609 N N . PRO B 1 68 ? -1.118 22.422 10.664 1 96.19 68 PRO B N 1
ATOM 3610 C CA . PRO B 1 68 ? -0.149 21.359 10.398 1 96.19 68 PRO B CA 1
ATOM 3611 C C . PRO B 1 68 ? -0.717 20.25 9.508 1 96.19 68 PRO B C 1
ATOM 3613 O O . PRO B 1 68 ? -1.798 19.719 9.789 1 96.19 68 PRO B O 1
ATOM 3616 N N . GLY B 1 69 ? -0.006 19.969 8.5 1 92.31 69 GLY B N 1
ATOM 3617 C CA . GLY B 1 69 ? -0.476 18.969 7.539 1 92.31 69 GLY B CA 1
ATOM 3618 C C . GLY B 1 69 ? -0.177 17.547 7.957 1 92.31 69 GLY B C 1
ATOM 3619 O O . GLY B 1 69 ? 0.891 17.266 8.508 1 92.31 69 GLY B O 1
ATOM 3620 N N . MET B 1 70 ? -1.079 16.688 7.695 1 86 70 MET B N 1
ATOM 3621 C CA . MET B 1 70 ? -0.921 15.297 8.117 1 86 70 MET B CA 1
ATOM 3622 C C . MET B 1 70 ? 0.257 14.641 7.402 1 86 70 MET B C 1
ATOM 3624 O O . MET B 1 70 ? 1.099 14.008 8.039 1 86 70 MET B O 1
ATOM 3628 N N . GLY B 1 71 ? 0.245 14.789 6.125 1 85.69 71 GLY B N 1
ATOM 3629 C CA . GLY B 1 71 ? 1.363 14.242 5.375 1 85.69 71 GLY B CA 1
ATOM 3630 C C . GLY B 1 71 ? 2.699 14.836 5.773 1 85.69 71 GLY B C 1
ATOM 3631 O O . GLY B 1 71 ? 3.705 14.133 5.848 1 85.69 71 GLY B O 1
ATOM 3632 N N . ILE B 1 72 ? 2.719 16.078 6.082 1 91.88 72 ILE B N 1
ATOM 3633 C CA . ILE B 1 72 ? 3.941 16.797 6.418 1 91.88 72 ILE B CA 1
ATOM 3634 C C . ILE B 1 72 ? 4.395 16.422 7.824 1 91.88 72 ILE B C 1
ATOM 3636 O O . ILE B 1 72 ? 5.598 16.344 8.102 1 91.88 72 ILE B O 1
ATOM 3640 N N . ASN B 1 73 ? 3.393 16.125 8.656 1 93.56 73 ASN B N 1
ATOM 3641 C CA . ASN B 1 73 ? 3.732 15.602 9.977 1 93.56 73 ASN B CA 1
ATOM 3642 C C . ASN B 1 73 ? 4.555 14.32 9.867 1 93.56 73 ASN B C 1
ATOM 3644 O O . ASN B 1 73 ? 5.523 14.133 10.609 1 93.56 73 ASN B O 1
ATOM 3648 N N . ALA B 1 74 ? 4.066 13.562 8.992 1 88.19 74 ALA B N 1
ATOM 3649 C CA . ALA B 1 74 ? 4.75 12.289 8.789 1 88.19 74 ALA B CA 1
ATOM 3650 C C . ALA B 1 74 ? 6.152 12.5 8.227 1 88.19 74 ALA B C 1
ATOM 3652 O O . ALA B 1 74 ? 7.105 11.828 8.641 1 88.19 74 ALA B O 1
ATOM 3653 N N . LEU B 1 75 ? 6.254 13.383 7.285 1 90.44 75 LEU B N 1
ATOM 3654 C CA . LEU B 1 75 ? 7.555 13.695 6.707 1 90.44 75 LEU B CA 1
ATOM 3655 C C . LEU B 1 75 ? 8.508 14.219 7.777 1 90.44 75 LEU B C 1
ATOM 3657 O O . LEU B 1 75 ? 9.672 13.797 7.84 1 90.44 75 LEU B O 1
ATOM 3661 N N . PHE B 1 76 ? 8.039 15.078 8.609 1 94.25 76 PHE B N 1
ATOM 3662 C CA . PHE B 1 76 ? 8.828 15.664 9.688 1 94.25 76 PHE B CA 1
ATOM 3663 C C . PHE B 1 76 ? 9.305 14.594 10.656 1 94.25 76 PHE B C 1
ATOM 3665 O O . PHE B 1 76 ? 10.5 14.484 10.938 1 94.25 76 PHE B O 1
ATOM 3672 N N . THR B 1 77 ? 8.438 13.766 11.078 1 92.38 77 THR B N 1
ATOM 3673 C CA . THR B 1 77 ? 8.703 12.828 12.164 1 92.38 77 THR B CA 1
ATOM 3674 C C . THR B 1 77 ? 9.453 11.602 11.648 1 92.38 77 THR B C 1
ATOM 3676 O O . THR B 1 77 ? 10.531 11.273 12.148 1 92.38 77 THR B O 1
ATOM 3679 N N . TYR B 1 78 ? 8.953 11.055 10.664 1 86.06 78 TYR B N 1
ATOM 3680 C CA . TYR B 1 78 ? 9.445 9.734 10.289 1 86.06 78 TYR B CA 1
ATOM 3681 C C . TYR B 1 78 ? 10.586 9.844 9.281 1 86.06 78 TYR B C 1
ATOM 3683 O O . TYR B 1 78 ? 11.516 9.039 9.305 1 86.06 78 TYR B O 1
ATOM 3691 N N . THR B 1 79 ? 10.492 10.773 8.406 1 86.81 79 THR B N 1
ATOM 3692 C CA . THR B 1 79 ? 11.539 10.906 7.398 1 86.81 79 THR B CA 1
ATOM 3693 C C . THR B 1 79 ? 12.695 11.758 7.918 1 86.81 79 THR B C 1
ATOM 3695 O O . THR B 1 79 ? 13.828 11.281 8.016 1 86.81 79 THR B O 1
ATOM 3698 N N . LEU B 1 80 ? 12.477 12.945 8.367 1 91 80 LEU B N 1
ATOM 3699 C CA . LEU B 1 80 ? 13.547 13.875 8.719 1 91 80 LEU B CA 1
ATOM 3700 C C . LEU B 1 80 ? 14.227 13.453 10.023 1 91 80 LEU B C 1
ATOM 3702 O O . LEU B 1 80 ? 15.453 13.461 10.117 1 91 80 LEU B O 1
ATOM 3706 N N . VAL B 1 81 ? 13.398 13.07 10.992 1 91.38 81 VAL B N 1
ATOM 3707 C CA . VAL B 1 81 ? 13.961 12.805 12.312 1 91.38 81 VAL B CA 1
ATOM 3708 C C . VAL B 1 81 ? 14.383 11.336 12.406 1 91.38 81 VAL B C 1
ATOM 3710 O O . VAL B 1 81 ? 15.555 11.039 12.641 1 91.38 81 VAL B O 1
ATOM 3713 N N . LEU B 1 82 ? 13.508 10.453 12.133 1 85.62 82 LEU B N 1
ATOM 3714 C CA . LEU B 1 82 ? 13.781 9.055 12.43 1 85.62 82 LEU B CA 1
ATOM 3715 C C . LEU B 1 82 ? 14.664 8.43 11.344 1 85.62 82 LEU B C 1
ATOM 3717 O O . LEU B 1 82 ? 15.617 7.715 11.656 1 85.62 82 LEU B O 1
ATOM 3721 N N . GLN B 1 83 ? 14.375 8.703 10.086 1 79.94 83 GLN B N 1
ATOM 3722 C CA . GLN B 1 83 ? 15.109 8.039 9.016 1 79.94 83 GLN B CA 1
ATOM 3723 C C . GLN B 1 83 ? 16.391 8.789 8.68 1 79.94 83 GLN B C 1
ATOM 3725 O O . GLN B 1 83 ? 17.453 8.18 8.547 1 79.94 83 GLN B O 1
ATOM 3730 N N . MET B 1 84 ? 16.344 10.109 8.586 1 83.75 84 MET B N 1
ATOM 3731 C CA . MET B 1 84 ? 17.516 10.898 8.195 1 83.75 84 MET B CA 1
ATOM 3732 C C . MET B 1 84 ? 18.391 11.195 9.406 1 83.75 84 MET B C 1
ATOM 3734 O O . MET B 1 84 ? 19.547 11.617 9.25 1 83.75 84 MET B O 1
ATOM 3738 N N . GLY B 1 85 ? 17.844 11.031 10.641 1 87.38 85 GLY B N 1
ATOM 3739 C CA . GLY B 1 85 ? 18.641 11.125 11.859 1 87.38 85 GLY B CA 1
ATOM 3740 C C . GLY B 1 85 ? 18.781 12.547 12.367 1 87.38 85 GLY B C 1
ATOM 3741 O O . GLY B 1 85 ? 19.656 12.828 13.195 1 87.38 85 GLY B O 1
ATOM 3742 N N . LEU B 1 86 ? 18.016 13.445 11.898 1 92.19 86 LEU B N 1
ATOM 3743 C CA . LEU B 1 86 ? 18.047 14.805 12.438 1 92.19 86 LEU B CA 1
ATOM 3744 C C . LEU B 1 86 ? 17.375 14.852 13.805 1 92.19 86 LEU B C 1
ATOM 3746 O O . LEU B 1 86 ? 16.438 14.102 14.07 1 92.19 86 LEU B O 1
ATOM 3750 N N . SER B 1 87 ? 17.938 15.664 14.648 1 94.81 87 SER B N 1
ATOM 3751 C CA . SER B 1 87 ? 17.188 15.961 15.867 1 94.81 87 SER B CA 1
ATOM 3752 C C . SER B 1 87 ? 15.891 16.703 15.555 1 94.81 87 SER B C 1
ATOM 3754 O O . SER B 1 87 ? 15.75 17.297 14.477 1 94.81 87 SER B O 1
ATOM 3756 N N . TRP B 1 88 ? 14.906 16.609 16.438 1 95.81 88 TRP B N 1
ATOM 3757 C CA . TRP B 1 88 ? 13.656 17.297 16.156 1 95.81 88 TRP B CA 1
ATOM 3758 C C . TRP B 1 88 ? 13.875 18.812 16.125 1 95.81 88 TRP B C 1
ATOM 3760 O O . TRP B 1 88 ? 13.18 19.531 15.414 1 95.81 88 TRP B O 1
ATOM 3770 N N . GLN B 1 89 ? 14.875 19.281 16.828 1 96.94 89 GLN B N 1
ATOM 3771 C CA . GLN B 1 89 ? 15.25 20.688 16.766 1 96.94 89 GLN B CA 1
ATOM 3772 C C . GLN B 1 89 ? 15.805 21.031 15.383 1 96.94 89 GLN B C 1
ATOM 3774 O O . GLN B 1 89 ? 15.5 22.094 14.844 1 96.94 89 GLN B O 1
ATOM 3779 N N . GLY B 1 90 ? 16.594 20.172 14.914 1 96.25 90 GLY B N 1
ATOM 3780 C CA . GLY B 1 90 ? 17.109 20.344 13.562 1 96.25 90 GLY B CA 1
ATOM 3781 C C . GLY B 1 90 ? 16.031 20.312 12.508 1 96.25 90 GLY B C 1
ATOM 3782 O O . GLY B 1 90 ? 16.078 21.062 11.531 1 96.25 90 GLY B O 1
ATOM 3783 N N . ALA B 1 91 ? 15.094 19.406 12.695 1 96.62 91 ALA B N 1
ATOM 3784 C CA . ALA B 1 91 ? 13.969 19.312 11.766 1 96.62 91 ALA B CA 1
ATOM 3785 C C . ALA B 1 91 ? 13.125 20.594 11.789 1 96.62 91 ALA B C 1
ATOM 3787 O O . ALA B 1 91 ? 12.578 20.984 10.758 1 96.62 91 ALA B O 1
ATOM 3788 N N . LEU B 1 92 ? 13.023 21.188 12.961 1 97.56 92 LEU B N 1
ATOM 3789 C CA . LEU B 1 92 ? 12.344 22.469 13.055 1 97.56 92 LEU B CA 1
ATOM 3790 C C . LEU B 1 92 ? 13.094 23.547 12.273 1 97.56 92 LEU B C 1
ATOM 3792 O O . LEU B 1 92 ? 12.469 24.406 11.633 1 97.56 92 LEU B O 1
ATOM 3796 N N . ALA B 1 93 ? 14.352 23.484 12.336 1 97.69 93 ALA B N 1
ATOM 3797 C CA . ALA B 1 93 ? 15.156 24.422 11.547 1 97.69 93 ALA B CA 1
ATOM 3798 C C . ALA B 1 93 ? 14.93 24.203 10.055 1 97.69 93 ALA B C 1
ATOM 3800 O O . ALA B 1 93 ? 14.852 25.172 9.289 1 97.69 93 ALA B O 1
ATOM 3801 N N . VAL B 1 94 ? 14.883 22.969 9.664 1 96.88 94 VAL B N 1
ATOM 3802 C CA . VAL B 1 94 ? 14.586 22.656 8.273 1 96.88 94 VAL B CA 1
ATOM 3803 C C . VAL B 1 94 ? 13.234 23.234 7.875 1 96.88 94 VAL B C 1
ATOM 3805 O O . VAL B 1 94 ? 13.094 23.812 6.789 1 96.88 94 VAL B O 1
ATOM 3808 N N . SER B 1 95 ? 12.281 23.094 8.742 1 97.62 95 SER B N 1
ATOM 3809 C CA . SER B 1 95 ? 10.945 23.625 8.5 1 97.62 95 SER B CA 1
ATOM 3810 C C . SER B 1 95 ? 10.977 25.156 8.375 1 97.62 95 SER B C 1
ATOM 3812 O O . SER B 1 95 ? 10.297 25.719 7.516 1 97.62 95 SER B O 1
ATOM 3814 N N . PHE B 1 96 ? 11.711 25.766 9.227 1 98.06 96 PHE B N 1
ATOM 3815 C CA . PHE B 1 96 ? 11.812 27.219 9.203 1 98.06 96 PHE B CA 1
ATOM 3816 C C . PHE B 1 96 ? 12.43 27.703 7.891 1 98.06 96 PHE B C 1
ATOM 3818 O O . PHE B 1 96 ? 11.883 28.594 7.238 1 98.06 96 PHE B O 1
ATOM 3825 N N . VAL B 1 97 ? 13.5 27.109 7.527 1 97.81 97 VAL B N 1
ATOM 3826 C CA . VAL B 1 97 ? 14.203 27.484 6.305 1 97.81 97 VAL B CA 1
ATOM 3827 C C . VAL B 1 97 ? 13.32 27.203 5.09 1 97.81 97 VAL B C 1
ATOM 3829 O O . VAL B 1 97 ? 13.273 28 4.148 1 97.81 97 VAL B O 1
ATOM 3832 N N . SER B 1 98 ? 12.68 26.078 5.113 1 96.94 98 SER B N 1
ATOM 3833 C CA . SER B 1 98 ? 11.797 25.719 4.008 1 96.94 98 SER B CA 1
ATOM 3834 C C . SER B 1 98 ? 10.656 26.734 3.873 1 96.94 98 SER B C 1
ATOM 3836 O O . SER B 1 98 ? 10.25 27.078 2.76 1 96.94 98 SER B O 1
ATOM 3838 N N . GLY B 1 99 ? 10.078 27.125 5.031 1 97.69 99 GLY B N 1
ATOM 3839 C CA . GLY B 1 99 ? 9.07 28.172 4.988 1 97.69 99 GLY B CA 1
ATOM 3840 C C . GLY B 1 99 ? 9.562 29.469 4.379 1 97.69 99 GLY B C 1
ATOM 3841 O O . GLY B 1 99 ? 8.867 30.078 3.572 1 97.69 99 GLY B O 1
ATOM 3842 N N . ALA B 1 100 ? 10.742 29.828 4.727 1 98.06 100 ALA B N 1
ATOM 3843 C CA . ALA B 1 100 ? 11.352 31.031 4.176 1 98.06 100 ALA B CA 1
ATOM 3844 C C . ALA B 1 100 ? 11.562 30.906 2.67 1 98.06 100 ALA B C 1
ATOM 3846 O O . ALA B 1 100 ? 11.359 31.859 1.925 1 98.06 100 ALA B O 1
ATOM 3847 N N . LEU B 1 101 ? 11.969 29.781 2.307 1 96.94 101 LEU B N 1
ATOM 3848 C CA . LEU B 1 101 ? 12.203 29.547 0.886 1 96.94 101 LEU B CA 1
ATOM 3849 C C . LEU B 1 101 ? 10.891 29.594 0.108 1 96.94 101 LEU B C 1
ATOM 3851 O O . LEU B 1 101 ? 10.852 30.078 -1.021 1 96.94 101 LEU B O 1
ATOM 3855 N N . VAL B 1 102 ? 9.875 29.047 0.679 1 96.19 102 VAL B N 1
ATOM 3856 C CA . VAL B 1 102 ? 8.57 29.094 0.018 1 96.19 102 VAL B CA 1
ATOM 3857 C C . VAL B 1 102 ? 8.156 30.547 -0.193 1 96.19 102 VAL B C 1
ATOM 3859 O O . VAL B 1 102 ? 7.68 30.906 -1.271 1 96.19 102 VAL B O 1
ATOM 3862 N N . VAL B 1 103 ? 8.336 31.375 0.824 1 97.44 103 VAL B N 1
ATOM 3863 C CA . VAL B 1 103 ? 7.992 32.781 0.724 1 97.44 103 VAL B CA 1
ATOM 3864 C C . VAL B 1 103 ? 8.844 33.438 -0.359 1 97.44 103 VAL B C 1
ATOM 3866 O O . VAL B 1 103 ? 8.32 34.156 -1.232 1 97.44 103 VAL B O 1
ATOM 3869 N N . LEU B 1 104 ? 10.086 33.156 -0.358 1 97.44 104 LEU B N 1
ATOM 3870 C CA . LEU B 1 104 ? 11.016 33.75 -1.305 1 97.44 104 LEU B CA 1
ATOM 3871 C C . LEU B 1 104 ? 10.695 33.344 -2.732 1 97.44 104 LEU B C 1
ATOM 3873 O O . LEU B 1 104 ? 10.648 34.156 -3.639 1 97.44 104 LEU B O 1
ATOM 3877 N N . LEU B 1 105 ? 10.461 32.094 -2.906 1 95 105 LEU B N 1
ATOM 3878 C CA . LEU B 1 105 ? 10.188 31.562 -4.234 1 95 105 LEU B CA 1
ATOM 3879 C C . LEU B 1 105 ? 8.844 32.062 -4.758 1 95 105 LEU B C 1
ATOM 3881 O O . LEU B 1 105 ? 8.664 32.219 -5.969 1 95 105 LEU B O 1
ATOM 3885 N N . THR B 1 106 ? 7.934 32.25 -3.869 1 94.44 106 THR B N 1
ATOM 3886 C CA . THR B 1 106 ? 6.617 32.719 -4.266 1 94.44 106 THR B CA 1
ATOM 3887 C C . THR B 1 106 ? 6.684 34.188 -4.688 1 94.44 106 THR B C 1
ATOM 3889 O O . THR B 1 106 ? 6.121 34.562 -5.719 1 94.44 106 THR B O 1
ATOM 3892 N N . VAL B 1 107 ? 7.348 35 -3.943 1 94.44 107 VAL B N 1
ATOM 3893 C CA . VAL B 1 107 ? 7.445 36.406 -4.219 1 94.44 107 VAL B CA 1
ATOM 3894 C C . VAL B 1 107 ? 8.242 36.656 -5.5 1 94.44 107 VAL B C 1
ATOM 3896 O O . VAL B 1 107 ? 7.973 37.594 -6.25 1 94.44 107 VAL B O 1
ATOM 3899 N N . THR B 1 108 ? 9.18 35.75 -5.789 1 92.81 108 THR B N 1
ATOM 3900 C CA . THR B 1 108 ? 10 35.875 -6.988 1 92.81 108 THR B CA 1
ATOM 3901 C C . THR B 1 108 ? 9.328 35.219 -8.18 1 92.81 108 THR B C 1
ATOM 3903 O O . THR B 1 108 ? 9.906 35.156 -9.273 1 92.81 108 THR B O 1
ATOM 3906 N N . LYS B 1 109 ? 8.242 34.594 -8.078 1 89 109 LYS B N 1
ATOM 3907 C CA . LYS B 1 109 ? 7.422 33.969 -9.125 1 89 109 LYS B CA 1
ATOM 3908 C C . LYS B 1 109 ? 8.102 32.719 -9.695 1 89 109 LYS B C 1
ATOM 3910 O O . LYS B 1 109 ? 7.875 32.375 -10.852 1 89 109 LYS B O 1
ATOM 3915 N N . VAL B 1 110 ? 8.953 32.219 -8.875 1 88.81 110 VAL B N 1
ATOM 3916 C CA . VAL B 1 110 ? 9.641 30.984 -9.273 1 88.81 110 VAL B CA 1
ATOM 3917 C C . VAL B 1 110 ? 8.852 29.766 -8.812 1 88.81 110 VAL B C 1
ATOM 3919 O O . VAL B 1 110 ? 8.961 28.688 -9.391 1 88.81 110 VAL B O 1
ATOM 3922 N N . ALA B 1 111 ? 8.078 29.984 -7.812 1 86.56 111 ALA B N 1
ATOM 3923 C CA . ALA B 1 111 ? 7.328 28.875 -7.215 1 86.56 111 ALA B CA 1
ATOM 3924 C C . ALA B 1 111 ? 6.441 28.188 -8.25 1 86.56 111 ALA B C 1
ATOM 3926 O O . ALA B 1 111 ? 6.414 26.969 -8.328 1 86.56 111 ALA B O 1
ATOM 3927 N N . ARG B 1 112 ? 5.824 28.906 -9.078 1 79.94 112 ARG B N 1
ATOM 3928 C CA . ARG B 1 112 ? 4.918 28.359 -10.078 1 79.94 112 ARG B CA 1
ATOM 3929 C C . ARG B 1 112 ? 5.691 27.594 -11.148 1 79.94 112 ARG B C 1
ATOM 3931 O O . ARG B 1 112 ? 5.227 26.547 -11.633 1 79.94 112 ARG B O 1
ATOM 3938 N N . LYS B 1 113 ? 6.793 28.109 -11.5 1 79.19 113 LYS B N 1
ATOM 3939 C CA . LYS B 1 113 ? 7.625 27.438 -12.5 1 79.19 113 LYS B CA 1
ATOM 3940 C C . LYS B 1 113 ? 8.117 26.094 -11.992 1 79.19 113 LYS B C 1
ATOM 3942 O O . LYS B 1 113 ? 8.141 25.109 -12.742 1 79.19 113 LYS B O 1
ATOM 3947 N N . LEU B 1 114 ? 8.461 26.109 -10.766 1 79.06 114 LEU B N 1
ATOM 3948 C CA . LEU B 1 114 ? 8.93 24.875 -10.148 1 79.06 114 LEU B CA 1
ATOM 3949 C C . LEU B 1 114 ? 7.801 23.859 -10.031 1 79.06 114 LEU B C 1
ATOM 3951 O O . LEU B 1 114 ? 7.992 22.672 -10.289 1 79.06 114 LEU B O 1
ATOM 3955 N N . ALA B 1 115 ? 6.695 24.359 -9.727 1 75.94 115 ALA B N 1
ATOM 3956 C CA . ALA B 1 115 ? 5.539 23.484 -9.555 1 75.94 115 ALA B CA 1
ATOM 3957 C C . ALA B 1 115 ? 5.102 22.875 -10.891 1 75.94 115 ALA B C 1
ATOM 3959 O O . ALA B 1 115 ? 4.695 21.719 -10.953 1 75.94 115 ALA B O 1
ATOM 3960 N N . ASN B 1 116 ? 5.211 23.656 -11.93 1 75.88 116 ASN B N 1
ATOM 3961 C CA . ASN B 1 116 ? 4.797 23.203 -13.25 1 75.88 116 ASN B CA 1
ATOM 3962 C C . ASN B 1 116 ? 5.797 22.203 -13.836 1 75.88 116 ASN B C 1
ATOM 3964 O O . ASN B 1 116 ? 5.461 21.438 -14.734 1 75.88 116 ASN B O 1
ATOM 3968 N N . ALA B 1 117 ? 6.965 22.344 -13.297 1 75.44 117 ALA B N 1
ATOM 3969 C CA . ALA B 1 117 ? 8.008 21.438 -13.781 1 75.44 117 ALA B CA 1
ATOM 3970 C C . ALA B 1 117 ? 7.883 20.062 -13.125 1 75.44 117 ALA B C 1
ATOM 3972 O O . ALA B 1 117 ? 8.414 19.078 -13.641 1 75.44 117 ALA B O 1
ATOM 3973 N N . PHE B 1 118 ? 7.191 20.031 -12.023 1 78.56 118 PHE B N 1
ATOM 3974 C CA . PHE B 1 118 ? 7 18.766 -11.32 1 78.56 118 PHE B CA 1
ATOM 3975 C C . PHE B 1 118 ? 6 17.891 -12.062 1 78.56 118 PHE B C 1
ATOM 3977 O O . PHE B 1 118 ? 4.883 18.328 -12.359 1 78.56 118 PHE B O 1
ATOM 3984 N N . PRO B 1 119 ? 6.438 16.688 -12.484 1 84.56 119 PRO B N 1
ATOM 3985 C CA . PRO B 1 119 ? 5.5 15.805 -13.18 1 84.56 119 PRO B CA 1
ATOM 3986 C C . PRO B 1 119 ? 4.25 15.5 -12.359 1 84.56 119 PRO B C 1
ATOM 3988 O O . PRO B 1 119 ? 4.352 15.078 -11.203 1 84.56 119 PRO B O 1
ATOM 3991 N N . PRO B 1 120 ? 3.111 15.719 -12.953 1 83.94 120 PRO B N 1
ATOM 3992 C CA . PRO B 1 120 ? 1.86 15.5 -12.219 1 83.94 120 PRO B CA 1
ATOM 3993 C C . PRO B 1 120 ? 1.733 14.07 -11.68 1 83.94 120 PRO B C 1
ATOM 3995 O O . PRO B 1 120 ? 1.131 13.859 -10.625 1 83.94 120 PRO B O 1
ATOM 3998 N N . ILE B 1 121 ? 2.35 13.203 -12.344 1 88.38 121 ILE B N 1
ATOM 3999 C CA . ILE B 1 121 ? 2.238 11.797 -11.961 1 88.38 121 ILE B CA 1
ATOM 4000 C C . ILE B 1 121 ? 2.938 11.562 -10.625 1 88.38 121 ILE B C 1
ATOM 4002 O O . ILE B 1 121 ? 2.49 10.75 -9.82 1 88.38 121 ILE B O 1
ATOM 4006 N N . ILE B 1 122 ? 4.004 12.25 -10.422 1 88.25 122 ILE B N 1
ATOM 4007 C CA . ILE B 1 122 ? 4.738 12.117 -9.172 1 88.25 122 ILE B CA 1
ATOM 4008 C C . ILE B 1 122 ? 3.945 12.758 -8.039 1 88.25 122 ILE B C 1
ATOM 4010 O O . ILE B 1 122 ? 3.891 12.227 -6.926 1 88.25 122 ILE B O 1
ATOM 4014 N N . HIS B 1 123 ? 3.336 13.875 -8.328 1 86.25 123 HIS B N 1
ATOM 4015 C CA . HIS B 1 123 ? 2.502 14.555 -7.344 1 86.25 123 HIS B CA 1
ATOM 4016 C C . HIS B 1 123 ? 1.33 13.672 -6.918 1 86.25 123 HIS B C 1
ATOM 4018 O O . HIS B 1 123 ? 1.054 13.531 -5.727 1 86.25 123 HIS B O 1
ATOM 4024 N N . ASP B 1 124 ? 0.645 13.172 -7.91 1 89 124 ASP B N 1
ATOM 4025 C CA . ASP B 1 124 ? -0.504 12.32 -7.625 1 89 124 ASP B CA 1
ATOM 4026 C C . ASP B 1 124 ? -0.08 11.062 -6.867 1 89 124 ASP B C 1
ATOM 4028 O O . ASP B 1 124 ? -0.784 10.609 -5.961 1 89 124 ASP B O 1
ATOM 4032 N N . GLY B 1 125 ? 1.036 10.531 -7.27 1 92.44 125 GLY B N 1
ATOM 4033 C CA . GLY B 1 125 ? 1.579 9.391 -6.547 1 92.44 125 GLY B CA 1
ATOM 4034 C C . GLY B 1 125 ? 1.925 9.711 -5.105 1 92.44 125 GLY B C 1
ATOM 4035 O O . GLY B 1 125 ? 1.723 8.883 -4.215 1 92.44 125 GLY B O 1
ATOM 4036 N N . LEU B 1 126 ? 2.434 10.883 -4.945 1 89.88 126 LEU B N 1
ATOM 4037 C CA . LEU B 1 126 ? 2.805 11.336 -3.607 1 89.88 126 LEU B CA 1
ATOM 4038 C C . LEU B 1 126 ? 1.587 11.367 -2.689 1 89.88 126 LEU B C 1
ATOM 4040 O O . LEU B 1 126 ? 1.649 10.898 -1.551 1 89.88 126 LEU B O 1
ATOM 4044 N N . THR B 1 127 ? 0.491 11.875 -3.174 1 88.38 127 THR B N 1
ATOM 4045 C CA . THR B 1 127 ? -0.725 11.977 -2.373 1 88.38 127 THR B CA 1
ATOM 4046 C C . THR B 1 127 ? -1.225 10.586 -1.977 1 88.38 127 THR B C 1
ATOM 4048 O O . THR B 1 127 ? -1.556 10.352 -0.812 1 88.38 127 THR B O 1
ATOM 4051 N N . VAL B 1 128 ? -1.238 9.703 -2.92 1 93.75 128 VAL B N 1
ATOM 4052 C CA . VAL B 1 128 ? -1.703 8.336 -2.676 1 93.75 128 VAL B CA 1
ATOM 4053 C C . VAL B 1 128 ? -0.733 7.621 -1.738 1 93.75 128 VAL B C 1
ATOM 4055 O O . VAL B 1 128 ? -1.155 6.922 -0.815 1 93.75 128 VAL B O 1
ATOM 4058 N N . GLY B 1 129 ? 0.536 7.809 -1.978 1 94.06 129 GLY B N 1
ATOM 4059 C CA . GLY B 1 129 ? 1.548 7.211 -1.123 1 94.06 129 GLY B CA 1
ATOM 4060 C C . GLY B 1 129 ? 1.489 7.703 0.31 1 94.06 129 GLY B C 1
ATOM 4061 O O . GLY B 1 129 ? 1.681 6.926 1.248 1 94.06 129 GLY B O 1
ATOM 4062 N N . LEU B 1 130 ? 1.233 8.969 0.452 1 90.75 130 LEU B N 1
ATOM 4063 C CA . LEU B 1 130 ? 1.057 9.539 1.785 1 90.75 130 LEU B CA 1
ATOM 4064 C C . LEU B 1 130 ? -0.141 8.914 2.488 1 90.75 130 LEU B C 1
ATOM 4066 O O . LEU B 1 130 ? -0.098 8.664 3.697 1 90.75 130 LEU B O 1
ATOM 4070 N N . GLY B 1 131 ? -1.138 8.742 1.764 1 92.5 131 GLY B N 1
ATOM 4071 C CA . GLY B 1 131 ? -2.301 8.07 2.328 1 92.5 131 GLY B CA 1
ATOM 4072 C C . GLY B 1 131 ? -1.981 6.707 2.906 1 92.5 131 GLY B C 1
ATOM 4073 O O . GLY B 1 131 ? -2.332 6.418 4.051 1 92.5 131 GLY B O 1
ATOM 4074 N N . LEU B 1 132 ? -1.325 5.891 2.107 1 94.31 132 LEU B N 1
ATOM 4075 C CA . LEU B 1 132 ? -0.943 4.562 2.566 1 94.31 132 LEU B CA 1
ATOM 4076 C C . LEU B 1 132 ? -0.038 4.648 3.791 1 94.31 132 LEU B C 1
ATOM 4078 O O . LEU B 1 132 ? -0.135 3.82 4.699 1 94.31 132 LEU B O 1
ATOM 4082 N N . PHE B 1 133 ? 0.758 5.574 3.693 1 90.75 133 PHE B N 1
ATOM 4083 C CA . PHE B 1 133 ? 1.688 5.766 4.801 1 90.75 133 PHE B CA 1
ATOM 4084 C C . PHE B 1 133 ? 0.94 6.121 6.082 1 90.75 133 PHE B C 1
ATOM 4086 O O . PHE B 1 133 ? 1.232 5.582 7.148 1 90.75 133 PHE B O 1
ATOM 4093 N N . LEU B 1 134 ? 0.039 7.027 6.027 1 89.81 134 LEU B N 1
ATOM 4094 C CA . LEU B 1 134 ? -0.762 7.422 7.18 1 89.81 134 LEU B CA 1
ATOM 4095 C C . LEU B 1 134 ? -1.544 6.234 7.73 1 89.81 134 LEU B C 1
ATOM 4097 O O . LEU B 1 134 ? -1.697 6.098 8.945 1 89.81 134 LEU B O 1
ATOM 4101 N N . ILE B 1 135 ? -2.051 5.453 6.848 1 93.56 135 ILE B N 1
ATOM 4102 C CA . ILE B 1 135 ? -2.766 4.254 7.277 1 93.56 135 ILE B CA 1
ATOM 4103 C C . ILE B 1 135 ? -1.827 3.354 8.078 1 93.56 135 ILE B C 1
ATOM 4105 O O . ILE B 1 135 ? -2.193 2.855 9.148 1 93.56 135 ILE B O 1
ATOM 4109 N N . LEU B 1 136 ? -0.656 3.162 7.543 1 90.12 136 LEU B N 1
ATOM 4110 C CA . LEU B 1 136 ? 0.319 2.307 8.211 1 90.12 136 LEU B CA 1
ATOM 4111 C C . LEU B 1 136 ? 0.671 2.854 9.586 1 90.12 136 LEU B C 1
ATOM 4113 O O . LEU B 1 136 ? 0.729 2.102 10.562 1 90.12 136 LEU B O 1
ATOM 4117 N N . ILE B 1 137 ? 0.868 4.125 9.648 1 85.12 137 ILE B N 1
ATOM 4118 C CA . ILE B 1 137 ? 1.199 4.77 10.914 1 85.12 137 ILE B CA 1
ATOM 4119 C C . ILE B 1 137 ? 0.038 4.613 11.891 1 85.12 137 ILE B C 1
ATOM 4121 O O . ILE B 1 137 ? 0.249 4.371 13.078 1 85.12 137 ILE B O 1
ATOM 4125 N N . GLY B 1 138 ? -1.133 4.832 11.414 1 88.5 138 GLY B N 1
ATOM 4126 C CA . GLY B 1 138 ? -2.307 4.652 12.25 1 88.5 138 GLY B CA 1
ATOM 4127 C C . GLY B 1 138 ? -2.455 3.236 12.773 1 88.5 138 GLY B C 1
ATOM 4128 O O . GLY B 1 138 ? -2.773 3.033 13.953 1 88.5 138 GLY B O 1
ATOM 4129 N N . LEU B 1 139 ? -2.223 2.301 11.93 1 89.88 139 LEU B N 1
ATOM 4130 C CA . LEU B 1 139 ? -2.32 0.9 12.32 1 89.88 139 LEU B CA 1
ATOM 4131 C C . LEU B 1 139 ? -1.249 0.549 13.352 1 89.88 139 LEU B C 1
ATOM 4133 O O . LEU B 1 139 ? -1.503 -0.222 14.281 1 89.88 139 LEU B O 1
ATOM 4137 N N . GLU B 1 140 ? -0.089 1.042 13.117 1 85.62 140 GLU B N 1
ATOM 4138 C CA . GLU B 1 140 ? 0.998 0.829 14.07 1 85.62 140 GLU B CA 1
ATOM 4139 C C . GLU B 1 140 ? 0.689 1.48 15.414 1 85.62 140 GLU B C 1
ATOM 4141 O O . GLU B 1 140 ? 0.922 0.884 16.469 1 85.62 140 GLU B O 1
ATOM 4146 N N . ALA B 1 141 ? 0.204 2.701 15.383 1 82.69 141 ALA B N 1
ATOM 4147 C CA . ALA B 1 141 ? -0.144 3.428 16.594 1 82.69 141 ALA B CA 1
ATOM 4148 C C . ALA B 1 141 ? -1.241 2.705 17.375 1 82.69 141 ALA B C 1
ATOM 4150 O O . ALA B 1 141 ? -1.263 2.736 18.609 1 82.69 141 ALA B O 1
ATOM 4151 N N . ALA B 1 142 ? -2.105 2.072 16.641 1 85.69 142 ALA B N 1
ATOM 4152 C CA . ALA B 1 142 ? -3.207 1.331 17.25 1 85.69 142 ALA B CA 1
ATOM 4153 C C . ALA B 1 142 ? -2.732 -0.022 17.781 1 85.69 142 ALA B C 1
ATOM 4155 O O . ALA B 1 142 ? -3.453 -0.697 18.516 1 85.69 142 ALA B O 1
ATOM 4156 N N . GLY B 1 143 ? -1.558 -0.402 17.453 1 82.56 143 GLY B N 1
ATOM 4157 C CA . GLY B 1 143 ? -1.055 -1.712 17.828 1 82.56 143 GLY B CA 1
ATOM 4158 C C . GLY B 1 143 ? -1.609 -2.836 16.969 1 82.56 143 GLY B C 1
ATOM 4159 O O . GLY B 1 143 ? -1.438 -4.012 17.297 1 82.56 143 GLY B O 1
ATOM 4160 N N . ILE B 1 144 ? -2.256 -2.461 15.977 1 83.75 144 ILE B N 1
ATOM 4161 C CA . ILE B 1 144 ? -2.842 -3.461 15.086 1 83.75 144 ILE B CA 1
ATOM 4162 C C . ILE B 1 144 ? -1.749 -4.102 14.234 1 83.75 144 ILE B C 1
ATOM 4164 O O . ILE B 1 144 ? -1.805 -5.297 13.945 1 83.75 144 ILE B O 1
ATOM 4168 N N . VAL B 1 145 ? -0.783 -3.301 13.781 1 84.06 145 VAL B N 1
ATOM 4169 C CA . VAL B 1 145 ? 0.369 -3.791 13.031 1 84.06 145 VAL B CA 1
ATOM 4170 C C . VAL B 1 145 ? 1.645 -3.57 13.844 1 84.06 145 VAL B C 1
ATOM 4172 O O . VAL B 1 145 ? 1.829 -2.512 14.445 1 84.06 145 VAL B O 1
ATOM 4175 N N . SER B 1 146 ? 2.404 -4.57 13.961 1 77.75 146 SER B N 1
ATOM 4176 C CA . SER B 1 146 ? 3.666 -4.492 14.695 1 77.75 146 SER B CA 1
ATOM 4177 C C . SER B 1 146 ? 4.777 -5.227 13.953 1 77.75 146 SER B C 1
ATOM 4179 O O . SER B 1 146 ? 4.512 -5.996 13.023 1 77.75 146 SER B O 1
ATOM 4181 N N . GLY B 1 147 ? 5.918 -4.652 14.242 1 67.56 147 GLY B N 1
ATOM 4182 C CA . GLY B 1 147 ? 7.066 -5.34 13.672 1 67.56 147 GLY B CA 1
ATOM 4183 C C . GLY B 1 147 ? 7.574 -6.473 14.547 1 67.56 147 GLY B C 1
ATOM 4184 O O . GLY B 1 147 ? 7.137 -6.629 15.688 1 67.56 147 GLY B O 1
ATOM 4185 N N . GLY B 1 148 ? 8.156 -7.406 13.93 1 59.97 148 GLY B N 1
ATOM 4186 C CA . GLY B 1 148 ? 8.773 -8.445 14.742 1 59.97 148 GLY B CA 1
ATOM 4187 C C . GLY B 1 148 ? 8.164 -9.812 14.523 1 59.97 148 GLY B C 1
ATOM 4188 O O . GLY B 1 148 ? 7.312 -9.992 13.656 1 59.97 148 GLY B O 1
ATOM 4189 N N . GLY B 1 149 ? 8.789 -10.992 14.906 1 47.88 149 GLY B N 1
ATOM 4190 C CA . GLY B 1 149 ? 8.328 -12.375 14.93 1 47.88 149 GLY B CA 1
ATOM 4191 C C . GLY B 1 149 ? 8.719 -13.148 13.688 1 47.88 149 GLY B C 1
ATOM 4192 O O . GLY B 1 149 ? 7.965 -14.016 13.227 1 47.88 149 GLY B O 1
ATOM 4193 N N . GLY B 1 150 ? 9.539 -12.656 13.055 1 49.19 150 GLY B N 1
ATOM 4194 C CA . GLY B 1 150 ? 10.008 -13.398 11.898 1 49.19 150 GLY B CA 1
ATOM 4195 C C . GLY B 1 150 ? 9.641 -12.734 10.578 1 49.19 150 GLY B C 1
ATOM 4196 O O . GLY B 1 150 ? 10.391 -12.836 9.602 1 49.19 150 GLY B O 1
ATOM 4197 N N . ALA B 1 151 ? 8.359 -12.023 10.594 1 57.16 151 ALA B N 1
ATOM 4198 C CA . ALA B 1 151 ? 7.977 -11.266 9.406 1 57.16 151 ALA B CA 1
ATOM 4199 C C . ALA B 1 151 ? 8.234 -9.773 9.594 1 57.16 151 ALA B C 1
ATOM 4201 O O . ALA B 1 151 ? 8.422 -9.312 10.719 1 57.16 151 ALA B O 1
ATOM 4202 N N . LEU B 1 152 ? 8.336 -9.039 8.453 1 66.5 152 LEU B N 1
ATOM 4203 C CA . LEU B 1 152 ? 8.555 -7.602 8.492 1 66.5 152 LEU B CA 1
ATOM 4204 C C . LEU B 1 152 ? 7.438 -6.898 9.266 1 66.5 152 LEU B C 1
ATOM 4206 O O . LEU B 1 152 ? 7.695 -5.965 10.023 1 66.5 152 LEU B O 1
ATOM 4210 N N . LEU B 1 153 ? 6.137 -7.562 9.023 1 72.25 153 LEU B N 1
ATOM 4211 C CA . LEU B 1 153 ? 4.949 -7.02 9.672 1 72.25 153 LEU B CA 1
ATOM 4212 C C . LEU B 1 153 ? 4.027 -8.141 10.141 1 72.25 153 LEU B C 1
ATOM 4214 O O . LEU B 1 153 ? 4.062 -9.242 9.594 1 72.25 153 LEU B O 1
ATOM 4218 N N . HIS B 1 154 ? 3.33 -7.98 11.273 1 71.5 154 HIS B N 1
ATOM 4219 C CA . HIS B 1 154 ? 2.336 -8.938 11.75 1 71.5 154 HIS B CA 1
ATOM 4220 C C . HIS B 1 154 ? 1.176 -8.227 12.438 1 71.5 154 HIS B C 1
ATOM 4222 O O . HIS B 1 154 ? 1.298 -7.066 12.828 1 71.5 154 HIS B O 1
ATOM 4228 N N . ILE B 1 155 ? 0.13 -8.945 12.438 1 71.44 155 ILE B N 1
ATOM 4229 C CA . ILE B 1 155 ? -1.025 -8.414 13.156 1 71.44 155 ILE B CA 1
ATOM 4230 C C . ILE B 1 155 ? -0.755 -8.438 14.656 1 71.44 155 ILE B C 1
ATOM 4232 O O . ILE B 1 155 ? -0.136 -9.375 15.164 1 71.44 155 ILE B O 1
ATOM 4236 N N . GLY B 1 156 ? -1.16 -7.355 15.266 1 67.88 156 GLY B N 1
ATOM 4237 C CA . GLY B 1 156 ? -1.008 -7.273 16.703 1 67.88 156 GLY B CA 1
ATOM 4238 C C . GLY B 1 156 ? -1.852 -8.289 17.453 1 67.88 156 GLY B C 1
ATOM 4239 O O . GLY B 1 156 ? -2.734 -8.922 16.875 1 67.88 156 GLY B O 1
ATOM 4240 N N . ASP B 1 157 ? -1.454 -8.469 18.641 1 70.69 157 ASP B N 1
ATOM 4241 C CA . ASP B 1 157 ? -2.188 -9.391 19.5 1 70.69 157 ASP B CA 1
ATOM 4242 C C . ASP B 1 157 ? -3.584 -8.859 19.812 1 70.69 157 ASP B C 1
ATOM 4244 O O . ASP B 1 157 ? -3.736 -7.91 20.594 1 70.69 157 ASP B O 1
ATOM 4248 N N . LEU B 1 158 ? -4.539 -9.414 19.203 1 72.81 158 LEU B N 1
ATOM 4249 C CA . LEU B 1 158 ? -5.922 -8.977 19.344 1 72.81 158 LEU B CA 1
ATOM 4250 C C . LEU B 1 158 ? -6.402 -9.156 20.781 1 72.81 158 LEU B C 1
ATOM 4252 O O . LEU B 1 158 ? -7.438 -8.609 21.172 1 72.81 158 LEU B O 1
ATOM 4256 N N . GLY B 1 159 ? -5.621 -9.812 21.516 1 72.19 159 GLY B N 1
ATOM 4257 C CA . GLY B 1 159 ? -5.965 -10.016 22.922 1 72.19 159 GLY B CA 1
ATOM 4258 C C . GLY B 1 159 ? -5.629 -8.82 23.797 1 72.19 159 GLY B C 1
ATOM 4259 O O . GLY B 1 159 ? -6.176 -8.664 24.891 1 72.19 159 GLY B O 1
ATOM 4260 N N . GLU B 1 160 ? -4.828 -8.008 23.328 1 81 160 GLU B N 1
ATOM 4261 C CA . GLU B 1 160 ? -4.453 -6.824 24.109 1 81 160 GLU B CA 1
ATOM 4262 C C . GLU B 1 160 ? -5.562 -5.777 24.094 1 81 160 GLU B C 1
ATOM 4264 O O . GLU B 1 160 ? -6.133 -5.484 23.031 1 81 160 GLU B O 1
ATOM 4269 N N . ARG B 1 161 ? -5.891 -5.254 25.172 1 83.44 161 ARG B N 1
ATOM 4270 C CA . ARG B 1 161 ? -7.016 -4.344 25.375 1 83.44 161 ARG B CA 1
ATOM 4271 C C . ARG B 1 161 ? -6.883 -3.105 24.484 1 83.44 161 ARG B C 1
ATOM 4273 O O . ARG B 1 161 ? -7.852 -2.688 23.844 1 83.44 161 ARG B O 1
ATOM 4280 N N . PRO B 1 162 ? -5.613 -2.543 24.438 1 80.75 162 PRO B N 1
ATOM 4281 C CA . PRO B 1 162 ? -5.496 -1.359 23.578 1 80.75 162 PRO B CA 1
ATOM 4282 C C . PRO B 1 162 ? -5.801 -1.655 22.109 1 80.75 162 PRO B C 1
ATOM 4284 O O . PRO B 1 162 ? -6.355 -0.806 21.406 1 80.75 162 PRO B O 1
ATOM 4287 N N . VAL B 1 163 ? -5.469 -2.818 21.734 1 83.94 163 VAL B N 1
ATOM 4288 C CA . VAL B 1 163 ? -5.715 -3.209 20.344 1 83.94 163 VAL B CA 1
ATOM 4289 C C . VAL B 1 163 ? -7.215 -3.381 20.125 1 83.94 163 VAL B C 1
ATOM 4291 O O . VAL B 1 163 ? -7.734 -3.008 19.062 1 83.94 163 VAL B O 1
ATOM 4294 N N . GLN B 1 164 ? -7.883 -3.848 21.094 1 85.44 164 GLN B N 1
ATOM 4295 C CA . GLN B 1 164 ? -9.328 -4.004 21 1 85.44 164 GLN B CA 1
ATOM 4296 C C . GLN B 1 164 ? -10.023 -2.646 20.922 1 85.44 164 GLN B C 1
ATOM 4298 O O . GLN B 1 164 ? -10.984 -2.477 20.172 1 85.44 164 GLN B O 1
ATOM 4303 N N . VAL B 1 165 ? -9.539 -1.793 21.734 1 85.44 165 VAL B N 1
ATOM 4304 C CA . VAL B 1 165 ? -10.102 -0.444 21.719 1 85.44 165 VAL B CA 1
ATOM 4305 C C . VAL B 1 165 ? -9.914 0.179 20.328 1 85.44 165 VAL B C 1
ATOM 4307 O O . VAL B 1 165 ? -10.836 0.798 19.797 1 85.44 165 VAL B O 1
ATOM 4310 N N . ALA B 1 166 ? -8.75 -0.005 19.812 1 86 166 ALA B N 1
ATOM 4311 C CA . ALA B 1 166 ? -8.445 0.57 18.5 1 86 166 ALA B CA 1
ATOM 4312 C C . ALA B 1 166 ? -9.328 -0.042 17.422 1 86 166 ALA B C 1
ATOM 4314 O O . ALA B 1 166 ? -9.828 0.668 16.547 1 86 166 ALA B O 1
ATOM 4315 N N . PHE B 1 167 ? -9.547 -1.288 17.531 1 86.12 167 PHE B N 1
ATOM 4316 C CA . PHE B 1 167 ? -10.359 -1.986 16.531 1 86.12 167 PHE B CA 1
ATOM 4317 C C . PHE B 1 167 ? -11.812 -1.531 16.609 1 86.12 167 PHE B C 1
ATOM 4319 O O . PHE B 1 167 ? -12.43 -1.239 15.578 1 86.12 167 PHE B O 1
ATOM 4326 N N . LEU B 1 168 ? -12.32 -1.5 17.719 1 88.5 168 LEU B N 1
ATOM 4327 C CA . LEU B 1 168 ? -13.711 -1.091 17.906 1 88.5 168 LEU B CA 1
ATOM 4328 C C . LEU B 1 168 ? -13.898 0.373 17.516 1 88.5 168 LEU B C 1
ATOM 4330 O O . LEU B 1 168 ? -14.914 0.734 16.906 1 88.5 168 LEU B O 1
ATOM 4334 N N . SER B 1 169 ? -12.938 1.134 17.906 1 91.12 169 SER B N 1
ATOM 4335 C CA . SER B 1 169 ? -13.008 2.551 17.562 1 91.12 169 SER B CA 1
ATOM 4336 C C . SER B 1 169 ? -12.93 2.76 16.047 1 91.12 169 SER B C 1
ATOM 4338 O O . SER B 1 169 ? -13.539 3.688 15.516 1 91.12 169 SER B O 1
ATOM 4340 N N . LEU B 1 170 ? -12.141 1.942 15.391 1 91.88 170 LEU B N 1
ATOM 4341 C CA . LEU B 1 170 ? -12.023 2.047 13.938 1 91.88 170 LEU B CA 1
ATOM 4342 C C . LEU B 1 170 ? -13.359 1.732 13.266 1 91.88 170 LEU B C 1
ATOM 4344 O O . LEU B 1 170 ? -13.766 2.438 12.344 1 91.88 170 LEU B O 1
ATOM 4348 N N . PHE B 1 171 ? -14.031 0.775 13.703 1 91.5 171 PHE B N 1
ATOM 4349 C CA . PHE B 1 171 ? -15.305 0.402 13.109 1 91.5 171 PHE B CA 1
ATOM 4350 C C . PHE B 1 171 ? -16.359 1.473 13.367 1 91.5 171 PHE B C 1
ATOM 4352 O O . PHE B 1 171 ? -17.141 1.812 12.477 1 91.5 171 PHE B O 1
ATOM 4359 N N . VAL B 1 172 ? -16.328 1.983 14.523 1 92.19 172 VAL B N 1
ATOM 4360 C CA . VAL B 1 172 ? -17.25 3.061 14.844 1 92.19 172 VAL B CA 1
ATOM 4361 C C . VAL B 1 172 ? -16.922 4.293 14.008 1 92.19 172 VAL B C 1
ATOM 4363 O O . VAL B 1 172 ? -17.828 5.004 13.547 1 92.19 172 VAL B O 1
ATOM 4366 N N . ALA B 1 173 ? -15.68 4.496 13.891 1 93.38 173 ALA B N 1
ATOM 4367 C CA . ALA B 1 173 ? -15.234 5.629 13.086 1 93.38 173 ALA B CA 1
ATOM 4368 C C . ALA B 1 173 ? -15.758 5.52 11.656 1 93.38 173 ALA B C 1
ATOM 4370 O O . ALA B 1 173 ? -16.188 6.516 11.062 1 93.38 173 ALA B O 1
ATOM 4371 N N . ILE B 1 174 ? -15.688 4.324 11.133 1 93.5 174 ILE B N 1
ATOM 4372 C CA . ILE B 1 174 ? -16.156 4.086 9.773 1 93.5 174 ILE B CA 1
ATOM 4373 C C . ILE B 1 174 ? -17.656 4.379 9.688 1 93.5 174 ILE B C 1
ATOM 4375 O O . ILE B 1 174 ? -18.109 5.086 8.773 1 93.5 174 ILE B O 1
ATOM 4379 N N . LEU B 1 175 ? -18.391 3.932 10.609 1 93 175 LEU B N 1
ATOM 4380 C CA . LEU B 1 175 ? -19.844 4.121 10.602 1 93 175 LEU B CA 1
ATOM 4381 C C . LEU B 1 175 ? -20.188 5.594 10.789 1 93 175 LEU B C 1
ATOM 4383 O O . LEU B 1 175 ? -21.078 6.113 10.109 1 93 175 LEU B O 1
ATOM 4387 N N . LEU B 1 176 ? -19.5 6.234 11.711 1 92.56 176 LEU B N 1
ATOM 4388 C CA . LEU B 1 176 ? -19.75 7.652 11.945 1 92.56 176 LEU B CA 1
ATOM 4389 C C . LEU B 1 176 ? -19.391 8.484 10.719 1 92.56 176 LEU B C 1
ATOM 4391 O O . LEU B 1 176 ? -20.078 9.453 10.398 1 92.56 176 LEU B O 1
ATOM 4395 N N . PHE B 1 177 ? -18.344 8.109 10.117 1 91.38 177 PHE B N 1
ATOM 4396 C CA . PHE B 1 177 ? -17.922 8.828 8.922 1 91.38 177 PHE B CA 1
ATOM 4397 C C . PHE B 1 177 ? -18.953 8.695 7.812 1 91.38 177 PHE B C 1
ATOM 4399 O O . PHE B 1 177 ? -19.219 9.656 7.086 1 91.38 177 PHE B O 1
ATOM 4406 N N . LEU B 1 178 ? -19.5 7.539 7.668 1 90.75 178 LEU B N 1
ATOM 4407 C CA . LEU B 1 178 ? -20.516 7.309 6.645 1 90.75 178 LEU B CA 1
ATOM 4408 C C . LEU B 1 178 ? -21.766 8.156 6.902 1 90.75 178 LEU B C 1
ATOM 4410 O O . LEU B 1 178 ? -22.453 8.57 5.965 1 90.75 178 LEU B O 1
ATOM 4414 N N . LYS B 1 179 ? -21.969 8.469 8.156 1 88.31 179 LYS B N 1
ATOM 4415 C CA . LYS B 1 179 ? -23.172 9.211 8.531 1 88.31 179 LYS B CA 1
ATOM 4416 C C . LYS B 1 179 ? -22.922 10.719 8.516 1 88.31 179 LYS B C 1
ATOM 4418 O O . LYS B 1 179 ? -23.781 11.484 8.078 1 88.31 179 LYS B O 1
ATOM 4423 N N . MET B 1 180 ? -21.734 11.172 9.023 1 85.81 180 MET B N 1
ATOM 4424 C CA . MET B 1 180 ? -21.531 12.594 9.312 1 85.81 180 MET B CA 1
ATOM 4425 C C . MET B 1 180 ? -20.406 13.164 8.461 1 85.81 180 MET B C 1
ATOM 4427 O O . MET B 1 180 ? -20.234 14.383 8.383 1 85.81 180 MET B O 1
ATOM 4431 N N . GLY B 1 181 ? -19.625 12.328 7.848 1 82.56 181 GLY B N 1
ATOM 4432 C CA . GLY B 1 181 ? -18.469 12.836 7.141 1 82.56 181 GLY B CA 1
ATOM 4433 C C . GLY B 1 181 ? -17.328 13.203 8.062 1 82.56 181 GLY B C 1
ATOM 4434 O O . GLY B 1 181 ? -17.188 12.633 9.148 1 82.56 181 GLY B O 1
ATOM 4435 N N . PRO B 1 182 ? -16.531 14.18 7.68 1 78.5 182 PRO B N 1
ATOM 4436 C CA . PRO B 1 182 ? -15.312 14.516 8.422 1 78.5 182 PRO B CA 1
ATOM 4437 C C . PRO B 1 182 ? -15.602 15.062 9.82 1 78.5 182 PRO B C 1
ATOM 4439 O O . PRO B 1 182 ? -14.758 14.977 10.711 1 78.5 182 PRO B O 1
ATOM 4442 N N . SER B 1 183 ? -16.703 15.602 10.078 1 80.06 183 SER B N 1
ATOM 4443 C CA . SER B 1 183 ? -17.062 16.094 11.406 1 80.06 183 SER B CA 1
ATOM 4444 C C . SER B 1 183 ? -17.141 14.938 12.406 1 80.06 183 SER B C 1
ATOM 4446 O O . SER B 1 183 ? -17.156 15.164 13.617 1 80.06 183 SER B O 1
ATOM 4448 N N . SER B 1 184 ? -17.094 13.711 11.82 1 89.12 184 SER B N 1
ATOM 4449 C CA . SER B 1 184 ? -17.234 12.523 12.664 1 89.12 184 SER B CA 1
ATOM 4450 C C . SER B 1 184 ? -15.953 12.25 13.453 1 89.12 184 SER B C 1
ATOM 4452 O O . SER B 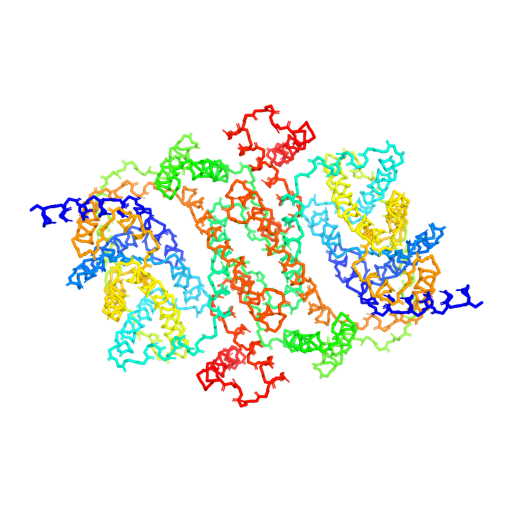1 184 ? -15.969 11.508 14.43 1 89.12 184 SER B O 1
ATOM 4454 N N . PHE B 1 185 ? -14.867 12.922 13.086 1 88.38 185 PHE B N 1
ATOM 4455 C CA . PHE B 1 185 ? -13.586 12.578 13.68 1 88.38 185 PHE B CA 1
ATOM 4456 C C . PHE B 1 185 ? -13.539 12.969 15.148 1 88.38 185 PHE B C 1
ATOM 4458 O O . PHE B 1 185 ? -12.953 12.258 15.969 1 88.38 185 PHE B O 1
ATOM 4465 N N . LEU B 1 186 ? -14.195 14.055 15.461 1 85.94 186 LEU B N 1
ATOM 4466 C CA . LEU B 1 186 ? -14.266 14.453 16.859 1 85.94 186 LEU B CA 1
ATOM 4467 C C . LEU B 1 186 ? -15.031 13.422 17.688 1 85.94 186 LEU B C 1
ATOM 4469 O O . LEU B 1 186 ? -14.625 13.094 18.812 1 85.94 186 LEU B O 1
ATOM 4473 N N . TRP B 1 187 ? -16.062 12.953 17.125 1 88.5 187 TRP B N 1
ATOM 4474 C CA . TRP B 1 187 ? -16.875 11.945 17.812 1 88.5 187 TRP B CA 1
ATOM 4475 C C . TRP B 1 187 ? -16.109 10.633 17.922 1 88.5 187 TRP B C 1
ATOM 4477 O O . TRP B 1 187 ? -16.266 9.898 18.906 1 88.5 187 TRP B O 1
ATOM 4487 N N . THR B 1 188 ? -15.383 10.336 16.906 1 90.88 188 THR B N 1
ATOM 4488 C CA . THR B 1 188 ? -14.562 9.133 16.922 1 90.88 188 THR B CA 1
ATOM 4489 C C . THR B 1 188 ? -13.555 9.188 18.062 1 90.88 188 THR B C 1
ATOM 4491 O O . THR B 1 188 ? -13.391 8.219 18.812 1 90.88 188 THR B O 1
ATOM 4494 N N . ILE B 1 189 ? -12.906 10.336 18.203 1 88.25 189 ILE B N 1
ATOM 4495 C CA . ILE B 1 189 ? -11.922 10.508 19.25 1 88.25 189 ILE B CA 1
ATOM 4496 C C . ILE B 1 189 ? -12.602 10.43 20.625 1 88.25 189 ILE B C 1
ATOM 4498 O O . ILE B 1 189 ? -12.117 9.758 21.531 1 88.25 189 ILE B O 1
ATOM 4502 N N . ALA B 1 190 ? -13.727 11.07 20.734 1 88.81 190 ALA B N 1
ATOM 4503 C CA . ALA B 1 190 ? -14.484 11.031 21.984 1 88.81 190 ALA B CA 1
ATOM 4504 C C . ALA B 1 190 ? -14.883 9.609 22.359 1 88.81 190 ALA B C 1
ATOM 4506 O O . ALA B 1 190 ? -14.789 9.211 23.516 1 88.81 190 ALA B O 1
ATOM 4507 N N . PHE B 1 191 ? -15.32 8.945 21.391 1 91.94 191 PHE B N 1
ATOM 4508 C CA . PHE B 1 191 ? -15.703 7.555 21.609 1 91.94 191 PHE B CA 1
ATOM 4509 C C . PHE B 1 191 ? -14.5 6.723 22.047 1 91.94 191 PHE B C 1
ATOM 4511 O O . PHE B 1 191 ? -14.602 5.902 22.953 1 91.94 191 PHE B O 1
ATOM 4518 N N . GLY B 1 192 ? -13.398 6.898 21.344 1 90.25 192 GLY B N 1
ATOM 4519 C CA . GLY B 1 192 ? -12.188 6.172 21.703 1 90.25 192 GLY B CA 1
ATOM 4520 C C . GLY B 1 192 ? -11.719 6.449 23.109 1 90.25 192 GLY B C 1
ATOM 4521 O O . GLY B 1 192 ? -11.289 5.535 23.812 1 90.25 192 GLY B O 1
ATOM 4522 N N . VAL B 1 193 ? -11.859 7.691 23.531 1 87.81 193 VAL B N 1
ATOM 4523 C CA . VAL B 1 193 ? -11.492 8.07 24.891 1 87.81 193 VAL B CA 1
ATOM 4524 C C . VAL B 1 193 ? -12.438 7.395 25.891 1 87.81 193 VAL B C 1
ATOM 4526 O O . VAL B 1 193 ? -11.992 6.844 26.906 1 87.81 193 VAL B O 1
ATOM 4529 N N . GLY B 1 194 ? -13.672 7.465 25.609 1 90.62 194 GLY B N 1
ATOM 4530 C CA . GLY B 1 194 ? -14.648 6.812 26.469 1 90.62 194 GLY B CA 1
ATOM 4531 C C . GLY B 1 194 ? -14.422 5.316 26.594 1 90.62 194 GLY B C 1
ATOM 4532 O O . GLY B 1 194 ? -14.492 4.766 27.688 1 90.62 194 GLY B O 1
ATOM 4533 N N . LEU B 1 195 ? -14.18 4.723 25.5 1 91.69 195 LEU B N 1
ATOM 4534 C CA . LEU B 1 195 ? -13.945 3.283 25.5 1 91.69 195 LEU B CA 1
ATOM 4535 C C . LEU B 1 195 ? -12.672 2.941 26.266 1 91.69 195 LEU B C 1
ATOM 4537 O O . LEU B 1 195 ? -12.609 1.928 26.969 1 91.69 195 LEU B O 1
ATOM 4541 N N . SER B 1 196 ? -11.656 3.725 26.047 1 88.25 196 SER B N 1
ATOM 4542 C CA . SER B 1 196 ? -10.406 3.512 26.766 1 88.25 196 SER B CA 1
ATOM 4543 C C . SER B 1 196 ? -10.602 3.662 28.266 1 88.25 196 SER B C 1
ATOM 4545 O O . SER B 1 196 ? -9.961 2.963 29.062 1 88.25 196 SER B O 1
ATOM 4547 N N . ALA B 1 197 ? -11.422 4.543 28.656 1 86.06 197 ALA B N 1
ATOM 4548 C CA . ALA B 1 197 ? -11.734 4.734 30.062 1 86.06 197 ALA B CA 1
ATOM 4549 C C . ALA B 1 197 ? -12.445 3.516 30.641 1 86.06 197 ALA B C 1
ATOM 4551 O O . ALA B 1 197 ? -12.141 3.074 31.75 1 86.06 197 ALA B O 1
ATOM 4552 N N . VAL B 1 198 ? -13.336 2.982 29.891 1 89.19 198 VAL B N 1
ATOM 4553 C CA . VAL B 1 198 ? -14.125 1.84 30.344 1 89.19 198 VAL B CA 1
ATOM 4554 C C . VAL B 1 198 ? -13.234 0.599 30.406 1 89.19 198 VAL B C 1
ATOM 4556 O O . VAL B 1 198 ? -13.383 -0.22 31.328 1 89.19 198 VAL B O 1
ATOM 4559 N N . MET B 1 199 ? -12.297 0.545 29.516 1 88.44 199 MET B N 1
ATOM 4560 C CA . MET B 1 199 ? -11.445 -0.636 29.453 1 88.44 199 MET B CA 1
ATOM 4561 C C . MET B 1 199 ? -10.219 -0.464 30.344 1 88.44 199 MET B C 1
ATOM 4563 O O . MET B 1 199 ? -9.414 -1.387 30.484 1 88.44 199 MET B O 1
ATOM 4567 N N . GLY B 1 200 ? -10.016 0.665 30.891 1 80.06 200 GLY B N 1
ATOM 4568 C CA . GLY B 1 200 ? -8.953 0.915 31.859 1 80.06 200 GLY B CA 1
ATOM 4569 C C . GLY B 1 200 ? -7.609 1.182 31.203 1 80.06 200 GLY B C 1
ATOM 4570 O O . GLY B 1 200 ? -6.562 0.857 31.766 1 80.06 200 GLY B O 1
ATOM 4571 N N . THR B 1 201 ? -7.633 1.656 30.047 1 78.5 201 THR B N 1
ATOM 4572 C CA . THR B 1 201 ? -6.375 1.885 29.344 1 78.5 201 THR B CA 1
ATOM 4573 C C . THR B 1 201 ? -6.031 3.371 29.312 1 78.5 201 THR B C 1
ATOM 4575 O O . THR B 1 201 ? -5.059 3.779 28.688 1 78.5 201 THR B O 1
ATOM 4578 N N . LEU B 1 202 ? -6.809 4.137 30 1 78.38 202 LEU B N 1
ATOM 4579 C CA . LEU B 1 202 ? -6.543 5.57 30.062 1 78.38 202 LEU B CA 1
ATOM 4580 C C . LEU B 1 202 ? -5.5 5.883 31.141 1 78.38 202 LEU B C 1
ATOM 4582 O O . LEU B 1 202 ? -5.582 5.367 32.25 1 78.38 202 LEU B O 1
ATOM 4586 N N . ASP B 1 203 ? -4.43 6.496 30.672 1 67.44 203 ASP B N 1
ATOM 4587 C CA . ASP B 1 203 ? -3.432 6.918 31.656 1 67.44 203 ASP B CA 1
ATOM 4588 C C . ASP B 1 203 ? -3.746 8.312 32.188 1 67.44 203 ASP B C 1
ATOM 4590 O O . ASP B 1 203 ? -3.285 9.312 31.641 1 67.44 203 ASP B O 1
ATOM 4594 N N . TRP B 1 204 ? -4.75 8.391 32.781 1 63.88 204 TRP B N 1
ATOM 4595 C CA . TRP B 1 204 ? -5.094 9.727 33.281 1 63.88 204 TRP B CA 1
ATOM 4596 C C . TRP B 1 204 ? -4.75 9.859 34.75 1 63.88 204 TRP B C 1
ATOM 4598 O O . TRP B 1 204 ? -5.129 9.016 35.562 1 63.88 204 TRP B O 1
ATOM 4608 N N . THR B 1 205 ? -3.787 10.711 35 1 56.84 205 THR B N 1
ATOM 4609 C CA . THR B 1 205 ? -3.354 10.922 36.375 1 56.84 205 THR B CA 1
ATOM 4610 C C . THR B 1 205 ? -4.379 11.75 37.125 1 56.84 205 THR B C 1
ATOM 4612 O O . THR B 1 205 ? -4.168 12.086 38.312 1 56.84 205 THR B O 1
ATOM 4615 N N . GLY B 1 206 ? -5.555 12.016 36.594 1 56.31 206 GLY B N 1
ATOM 4616 C CA . GLY B 1 206 ? -6.641 12.594 37.375 1 56.31 206 GLY B CA 1
ATOM 4617 C C . GLY B 1 206 ? -6.629 14.109 37.375 1 56.31 206 GLY B C 1
ATOM 4618 O O . GLY B 1 206 ? -7.602 14.742 37.812 1 56.31 206 GLY B O 1
ATOM 4619 N N . GLU B 1 207 ? -5.496 14.828 37.125 1 60.81 207 GLU B N 1
ATOM 4620 C CA . GLU B 1 207 ? -5.504 16.281 37.281 1 60.81 207 GLU B CA 1
ATOM 4621 C C . GLU B 1 207 ? -5.637 17 35.938 1 60.81 207 GLU B C 1
ATOM 4623 O O . GLU B 1 207 ? -4.988 16.609 34.969 1 60.81 207 GLU B O 1
ATOM 4628 N N . PHE B 1 208 ? -6.684 17.812 35.875 1 67 208 PHE B N 1
ATOM 4629 C CA . PHE B 1 208 ? -6.93 18.672 34.75 1 67 208 PHE B CA 1
ATOM 4630 C C . PHE B 1 208 ? -6.227 20.016 34.906 1 67 208 PHE B C 1
ATOM 4632 O O . PHE B 1 208 ? -6.777 20.938 35.531 1 67 208 PHE B O 1
ATOM 4639 N N . ALA B 1 209 ? -4.902 20.047 34.781 1 73.12 209 ALA B N 1
ATOM 4640 C CA . ALA B 1 209 ? -4.152 21.297 34.969 1 73.12 209 ALA B CA 1
ATOM 4641 C C . ALA B 1 209 ? -3.572 21.766 33.625 1 73.12 209 ALA B C 1
ATOM 4643 O O . ALA B 1 209 ? -3.125 20.953 32.812 1 73.12 209 ALA B O 1
ATOM 4644 N N . LEU B 1 210 ? -3.746 23.078 33.438 1 76.88 210 LEU B N 1
ATOM 4645 C CA . LEU B 1 210 ? -3.25 23.719 32.219 1 76.88 210 LEU B CA 1
ATOM 4646 C C . LEU B 1 210 ? -1.741 23.922 32.281 1 76.88 210 LEU B C 1
ATOM 4648 O O . LEU B 1 210 ? -1.054 23.891 31.266 1 76.88 210 LEU B O 1
ATOM 4652 N N . MET B 1 211 ? -1.253 24.078 33.375 1 73.25 211 MET B N 1
ATOM 4653 C CA . MET B 1 211 ? 0.115 24.531 33.625 1 73.25 211 MET B CA 1
ATOM 4654 C C . MET B 1 211 ? 1.12 23.562 33 1 73.25 211 MET B C 1
ATOM 4656 O O . MET B 1 211 ? 2.078 24 32.344 1 73.25 211 MET B O 1
ATOM 4660 N N . PRO B 1 212 ? 0.937 22.406 33.156 1 75.25 212 PRO B N 1
ATOM 4661 C CA . PRO B 1 212 ? 1.919 21.484 32.594 1 75.25 212 PRO B CA 1
ATOM 4662 C C . PRO B 1 212 ? 2.035 21.609 31.062 1 75.25 212 PRO B C 1
ATOM 4664 O O . PRO B 1 212 ? 3.109 21.391 30.5 1 75.25 212 PRO B O 1
ATOM 4667 N N . PHE B 1 213 ? 1.05 22.062 30.5 1 84.62 213 PHE B N 1
ATOM 4668 C CA . PHE B 1 213 ? 1.049 22.203 29.047 1 84.62 213 PHE B CA 1
ATOM 4669 C C . PHE B 1 213 ? 1.919 23.391 28.609 1 84.62 213 PHE B C 1
ATOM 4671 O O . PHE B 1 213 ? 2.742 23.266 27.703 1 84.62 213 PHE B O 1
ATOM 4678 N N . PHE B 1 214 ? 1.863 24.375 29.328 1 86.88 214 PHE B N 1
ATOM 4679 C CA . PHE B 1 214 ? 2.625 25.562 28.953 1 86.88 214 PHE B CA 1
ATOM 4680 C C . PHE B 1 214 ? 4.082 25.438 29.375 1 86.88 214 PHE B C 1
ATOM 4682 O O . PHE B 1 214 ? 4.98 25.953 28.719 1 86.88 214 PHE B O 1
ATOM 4689 N N . GLU B 1 215 ? 4.289 24.656 30.438 1 85.06 215 GLU B N 1
ATOM 4690 C CA . GLU B 1 215 ? 5.664 24.375 30.828 1 85.06 215 GLU B CA 1
ATOM 4691 C C . GLU B 1 215 ? 6.359 23.5 29.781 1 85.06 215 GLU B C 1
ATOM 4693 O O . GLU B 1 215 ? 7.512 23.75 29.438 1 85.06 215 GLU B O 1
ATOM 4698 N N . SER B 1 216 ? 5.648 22.578 29.391 1 88.62 216 SER B N 1
ATOM 4699 C CA . SER B 1 216 ? 6.18 21.703 28.359 1 88.62 216 SER B CA 1
ATOM 4700 C C . SER B 1 216 ? 6.414 22.469 27.062 1 88.62 216 SER B C 1
ATOM 4702 O O . SER B 1 216 ? 7.395 22.219 26.359 1 88.62 216 SER B O 1
ATOM 4704 N N . PHE B 1 217 ? 5.512 23.344 26.766 1 89.75 217 PHE B N 1
ATOM 4705 C CA . PHE B 1 217 ? 5.652 24.172 25.578 1 89.75 217 PHE B CA 1
ATOM 4706 C C . PHE B 1 217 ? 6.91 25.031 25.672 1 89.75 217 PHE B C 1
ATOM 4708 O O . PHE B 1 217 ? 7.559 25.297 24.656 1 89.75 217 PHE B O 1
ATOM 4715 N N . GLY B 1 218 ? 7.246 25.422 26.797 1 88.94 218 GLY B N 1
ATOM 4716 C CA . GLY B 1 218 ? 8.469 26.188 27 1 88.94 218 GLY B CA 1
ATOM 4717 C C . GLY B 1 218 ? 9.711 25.453 26.531 1 88.94 218 GLY B C 1
ATOM 4718 O O . GLY B 1 218 ? 10.672 26.094 26.094 1 88.94 218 GLY B O 1
ATOM 4719 N N . THR B 1 219 ? 9.672 24.203 26.594 1 89 219 THR B N 1
ATOM 4720 C CA . THR B 1 219 ? 10.82 23.406 26.172 1 89 219 THR B CA 1
ATOM 4721 C C . THR B 1 219 ? 10.859 23.266 24.656 1 89 219 THR B C 1
ATOM 4723 O O . THR B 1 219 ? 11.898 22.906 24.094 1 89 219 THR B O 1
ATOM 4726 N N . VAL B 1 220 ? 9.773 23.562 24.047 1 91.88 220 VAL B N 1
ATOM 4727 C CA . VAL B 1 220 ? 9.664 23.359 22.594 1 91.88 220 VAL B CA 1
ATOM 4728 C C . VAL B 1 220 ? 9.773 24.703 21.875 1 91.88 220 VAL B C 1
ATOM 4730 O O . VAL B 1 220 ? 10.375 24.797 20.797 1 91.88 220 VAL B O 1
ATOM 4733 N N . PHE B 1 221 ? 9.289 25.703 22.531 1 93.94 221 PHE B N 1
ATOM 4734 C CA . PHE B 1 221 ? 9.219 27.031 21.938 1 93.94 221 PHE B CA 1
ATOM 4735 C C . PHE B 1 221 ? 10.617 27.562 21.625 1 93.94 221 PHE B C 1
ATOM 4737 O O . PHE B 1 221 ? 11.484 27.578 22.5 1 93.94 221 PHE B O 1
ATOM 4744 N N . GLY B 1 222 ? 10.797 27.938 20.422 1 92.69 222 GLY B N 1
ATOM 4745 C CA . GLY B 1 222 ? 12.039 28.562 19.984 1 92.69 222 GLY B CA 1
ATOM 4746 C C . GLY B 1 222 ? 13.219 27.609 19.969 1 92.69 222 GLY B C 1
ATOM 4747 O O . GLY B 1 222 ? 14.367 28.031 19.844 1 92.69 222 GLY B O 1
ATOM 4748 N N . ASN B 1 223 ? 13.031 26.359 20.109 1 92.62 223 ASN B N 1
ATOM 4749 C CA . ASN B 1 223 ? 14.117 25.391 20.172 1 92.62 223 ASN B CA 1
ATOM 4750 C C . ASN B 1 223 ? 14.555 24.938 18.781 1 92.62 223 ASN B C 1
ATOM 4752 O O . ASN B 1 223 ? 14.828 23.75 18.578 1 92.62 223 ASN B O 1
ATOM 4756 N N . VAL B 1 224 ? 14.531 25.875 17.906 1 94.5 224 VAL B N 1
ATOM 4757 C CA . VAL B 1 224 ? 15.062 25.641 16.562 1 94.5 224 VAL B CA 1
ATOM 4758 C C . VAL B 1 224 ? 16.594 25.625 16.609 1 94.5 224 VAL B C 1
ATOM 4760 O O . VAL B 1 224 ? 17.219 26.547 17.125 1 94.5 224 VAL B O 1
ATOM 4763 N N . SER B 1 225 ? 17.172 24.547 16.156 1 94.25 225 SER B N 1
ATOM 4764 C CA . SER B 1 225 ? 18.625 24.422 16.188 1 94.25 225 SER B CA 1
ATOM 4765 C C . SER B 1 225 ? 19.203 24.344 14.781 1 94.25 225 SER B C 1
ATOM 4767 O O . SER B 1 225 ? 18.828 23.469 14 1 94.25 225 SER B O 1
ATOM 4769 N N . PHE B 1 226 ? 20.141 25.219 14.539 1 94.31 226 PHE B N 1
ATOM 4770 C CA . PHE B 1 226 ? 20.812 25.219 13.25 1 94.31 226 PHE B CA 1
ATOM 4771 C C . PHE B 1 226 ? 22.156 24.5 13.328 1 94.31 226 PHE B C 1
ATOM 4773 O O . PHE B 1 226 ? 22.984 24.641 12.438 1 94.31 226 PHE B O 1
ATOM 4780 N N . ALA B 1 227 ? 22.344 23.719 14.391 1 89.69 227 ALA B N 1
ATOM 4781 C CA . ALA B 1 227 ? 23.594 23 14.625 1 89.69 227 ALA B CA 1
ATOM 4782 C C . ALA B 1 227 ? 23.891 22.031 13.477 1 89.69 227 ALA B C 1
ATOM 4784 O O . ALA B 1 227 ? 25.047 21.828 13.117 1 89.69 227 ALA B O 1
ATOM 4785 N N . GLU B 1 228 ? 22.906 21.516 12.883 1 89.12 228 GLU B N 1
ATOM 4786 C CA . GLU B 1 228 ? 23.078 20.531 11.82 1 89.12 228 GLU B CA 1
ATOM 4787 C C . GLU B 1 228 ? 22.953 21.172 10.445 1 89.12 228 GLU B C 1
ATOM 4789 O O . GLU B 1 228 ? 22.875 20.469 9.43 1 89.12 228 GLU B O 1
ATOM 4794 N N . SER B 1 229 ? 23.031 22.406 10.391 1 89.06 229 SER B N 1
ATOM 4795 C CA . SER B 1 229 ? 22.734 23.109 9.148 1 89.06 229 SER B CA 1
ATOM 4796 C C . SER B 1 229 ? 23.844 22.922 8.125 1 89.06 229 SER B C 1
ATOM 4798 O O . SER B 1 229 ? 23.625 23.062 6.918 1 89.06 229 SER B O 1
ATOM 4800 N N . ALA B 1 230 ? 24.953 22.547 8.539 1 88.06 230 ALA B N 1
ATOM 4801 C CA . ALA B 1 230 ? 26.078 22.359 7.621 1 88.06 230 ALA B CA 1
ATOM 4802 C C . ALA B 1 230 ? 26.109 20.953 7.055 1 88.06 230 ALA B C 1
ATOM 4804 O O . ALA B 1 230 ? 26.828 20.672 6.09 1 88.06 230 ALA B O 1
ATOM 4805 N N . SER B 1 231 ? 25.359 20.156 7.551 1 86.88 231 SER B N 1
ATOM 4806 C CA . SER B 1 231 ? 25.344 18.766 7.09 1 86.88 231 SER B CA 1
ATOM 4807 C C . SER B 1 231 ? 24.641 18.641 5.746 1 86.88 231 SER B C 1
ATOM 4809 O O . SER B 1 231 ? 23.656 19.312 5.492 1 86.88 231 SER B O 1
ATOM 4811 N N . PRO B 1 232 ? 25.203 17.828 4.887 1 84.81 232 PRO B N 1
ATOM 4812 C CA . PRO B 1 232 ? 24.516 17.562 3.613 1 84.81 232 PRO B CA 1
ATOM 4813 C C . PRO B 1 232 ? 23.094 17.047 3.797 1 84.81 232 PRO B C 1
ATOM 4815 O O . PRO B 1 232 ? 22.219 17.328 2.971 1 84.81 232 PRO B O 1
ATOM 4818 N N . ILE B 1 233 ? 22.906 16.391 4.875 1 85.94 233 ILE B N 1
ATOM 4819 C CA . ILE B 1 233 ? 21.578 15.836 5.164 1 85.94 233 ILE B CA 1
ATOM 4820 C C . ILE B 1 233 ? 20.594 16.969 5.387 1 85.94 233 ILE B C 1
ATOM 4822 O O . ILE B 1 233 ? 19.453 16.906 4.934 1 85.94 233 ILE B O 1
ATOM 4826 N N . PHE B 1 234 ? 21.078 17.984 6.035 1 91.38 234 PHE B N 1
ATOM 4827 C CA . PHE B 1 234 ? 20.234 19.156 6.305 1 91.38 234 PHE B CA 1
ATOM 4828 C C . PHE B 1 234 ? 19.828 19.828 5.004 1 91.38 234 PHE B C 1
ATOM 4830 O O . PHE B 1 234 ? 18.656 20.203 4.832 1 91.38 234 PHE B O 1
ATOM 4837 N N . LEU B 1 235 ? 20.656 19.922 4.086 1 88.81 235 LEU B N 1
ATOM 4838 C CA . LEU B 1 235 ? 20.406 20.594 2.816 1 88.81 235 LEU B CA 1
ATOM 4839 C C . LEU B 1 235 ? 19.406 19.797 1.977 1 88.81 235 LEU B C 1
ATOM 4841 O O . LEU B 1 235 ? 18.531 20.375 1.339 1 88.81 235 LEU B O 1
ATOM 4845 N N . VAL B 1 236 ? 19.594 18.547 2.014 1 84.25 236 VAL B N 1
ATOM 4846 C CA . VAL B 1 236 ? 18.672 17.688 1.281 1 84.25 236 VAL B CA 1
ATOM 4847 C C . VAL B 1 236 ? 17.281 17.766 1.905 1 84.25 236 VAL B C 1
ATOM 4849 O O . VAL B 1 236 ? 16.281 17.844 1.191 1 84.25 236 VAL B O 1
ATOM 4852 N N . ALA B 1 237 ? 17.297 17.75 3.232 1 90.31 237 ALA B N 1
ATOM 4853 C CA . ALA B 1 237 ? 16.031 17.828 3.951 1 90.31 237 ALA B CA 1
ATOM 4854 C C . ALA B 1 237 ? 15.297 19.109 3.613 1 90.31 237 ALA B C 1
ATOM 4856 O O . ALA B 1 237 ? 14.086 19.094 3.367 1 90.31 237 ALA B O 1
ATOM 4857 N N . VAL B 1 238 ? 16.031 20.219 3.539 1 93.5 238 VAL B N 1
ATOM 4858 C CA . VAL B 1 238 ? 15.438 21.516 3.227 1 93.5 238 VAL B CA 1
ATOM 4859 C C . VAL B 1 238 ? 14.891 21.5 1.8 1 93.5 238 VAL B C 1
ATOM 4861 O O . VAL B 1 238 ? 13.781 21.969 1.551 1 93.5 238 VAL B O 1
ATOM 4864 N N . GLY B 1 239 ? 15.633 21.031 0.927 1 88.31 239 GLY B N 1
ATOM 4865 C CA . GLY B 1 239 ? 15.211 20.969 -0.463 1 88.31 239 GLY B CA 1
ATOM 4866 C C . GLY B 1 239 ? 13.953 20.125 -0.67 1 88.31 239 GLY B C 1
ATOM 4867 O O . GLY B 1 239 ? 13.016 20.562 -1.342 1 88.31 239 GLY B O 1
ATOM 4868 N N . VAL B 1 240 ? 13.953 18.969 -0.078 1 85.62 240 VAL B N 1
ATOM 4869 C CA . VAL B 1 240 ? 12.836 18.047 -0.259 1 85.62 240 VAL B CA 1
ATOM 4870 C C . VAL B 1 240 ? 11.578 18.625 0.402 1 85.62 240 VAL B C 1
ATOM 4872 O O . VAL B 1 240 ? 10.492 18.594 -0.181 1 85.62 240 VAL B O 1
ATOM 4875 N N . LEU B 1 241 ? 11.758 19.109 1.617 1 92.88 241 LEU B N 1
ATOM 4876 C CA . LEU B 1 241 ? 10.602 19.672 2.32 1 92.88 241 LEU B CA 1
ATOM 4877 C C . LEU B 1 241 ? 10.039 20.875 1.572 1 92.88 241 LEU B C 1
ATOM 4879 O O . LEU B 1 241 ? 8.82 21.031 1.472 1 92.88 241 LEU B O 1
ATOM 4883 N N . THR B 1 242 ? 10.938 21.688 1.049 1 92.38 242 THR B N 1
ATOM 4884 C CA . THR B 1 242 ? 10.5 22.859 0.294 1 92.38 242 THR B CA 1
ATOM 4885 C C . THR B 1 242 ? 9.703 22.438 -0.938 1 92.38 242 THR B C 1
ATOM 4887 O O . THR B 1 242 ? 8.633 23 -1.216 1 92.38 242 THR B O 1
ATOM 4890 N N . LEU B 1 243 ? 10.195 21.484 -1.555 1 85.56 243 LEU B N 1
ATOM 4891 C CA . LEU B 1 243 ? 9.531 21.016 -2.764 1 85.56 243 LEU B CA 1
ATOM 4892 C C . LEU B 1 243 ? 8.164 20.422 -2.434 1 85.56 243 LEU B C 1
ATOM 4894 O O . LEU B 1 243 ? 7.188 20.672 -3.143 1 85.56 243 LEU B O 1
ATOM 4898 N N . VAL B 1 244 ? 8.141 19.625 -1.436 1 86.12 244 VAL B N 1
ATOM 4899 C CA . VAL B 1 244 ? 6.895 18.984 -1.034 1 86.12 244 VAL B CA 1
ATOM 4900 C C . VAL B 1 244 ? 5.887 20.047 -0.604 1 86.12 244 VAL B C 1
ATOM 4902 O O . VAL B 1 244 ? 4.699 19.953 -0.921 1 86.12 244 VAL B O 1
ATOM 4905 N N . LEU B 1 245 ? 6.352 21.031 0.127 1 92.56 245 LEU B N 1
ATOM 4906 C CA . LEU B 1 245 ? 5.473 22.109 0.562 1 92.56 245 LEU B CA 1
ATOM 4907 C C . LEU B 1 245 ? 4.93 22.875 -0.635 1 92.56 245 LEU B C 1
ATOM 4909 O O . LEU B 1 245 ? 3.75 23.234 -0.667 1 92.56 245 LEU B O 1
ATOM 4913 N N . LEU B 1 246 ? 5.742 23.156 -1.59 1 90.44 246 LEU B N 1
ATOM 4914 C CA . LEU B 1 246 ? 5.328 23.906 -2.768 1 90.44 246 LEU B CA 1
ATOM 4915 C C . LEU B 1 246 ? 4.285 23.141 -3.57 1 90.44 246 LEU B C 1
ATOM 4917 O O . LEU B 1 246 ? 3.23 23.688 -3.908 1 90.44 246 LEU B O 1
ATOM 4921 N N . ILE B 1 247 ? 4.574 21.984 -3.791 1 83.25 247 ILE B N 1
ATOM 4922 C CA . ILE B 1 247 ? 3.711 21.188 -4.652 1 83.25 247 ILE B CA 1
ATOM 4923 C C . ILE B 1 247 ? 2.357 20.969 -3.977 1 83.25 247 ILE B C 1
ATOM 4925 O O . ILE B 1 247 ? 1.311 21.109 -4.613 1 83.25 247 ILE B O 1
ATOM 4929 N N . GLU B 1 248 ? 2.422 20.609 -2.768 1 84.38 248 GLU B N 1
ATOM 4930 C CA . GLU B 1 248 ? 1.194 20.328 -2.029 1 84.38 248 GLU B CA 1
ATOM 4931 C C . GLU B 1 248 ? 0.345 21.578 -1.867 1 84.38 248 GLU B C 1
ATOM 4933 O O . GLU B 1 248 ? -0.875 21.531 -2.039 1 84.38 248 GLU B O 1
ATOM 4938 N N . ASN B 1 249 ? 0.991 22.656 -1.551 1 92.12 249 ASN B N 1
ATOM 4939 C CA . ASN B 1 249 ? 0.234 23.859 -1.24 1 92.12 249 ASN B CA 1
ATOM 4940 C C . ASN B 1 249 ? -0.172 24.609 -2.506 1 92.12 249 ASN B C 1
ATOM 4942 O O . ASN B 1 249 ? -1.231 25.234 -2.549 1 92.12 249 ASN B O 1
ATOM 4946 N N . ILE B 1 250 ? 0.611 24.625 -3.537 1 89.31 250 ILE B N 1
ATOM 4947 C CA . ILE B 1 250 ? 0.222 25.281 -4.781 1 89.31 250 ILE B CA 1
ATOM 4948 C C . ILE B 1 250 ? -1.058 24.641 -5.32 1 89.31 250 ILE B C 1
ATOM 4950 O O . ILE B 1 250 ? -1.99 25.359 -5.711 1 89.31 250 ILE B O 1
ATOM 4954 N N . SER B 1 251 ? -1.031 23.359 -5.328 1 82 251 SER B N 1
ATOM 4955 C CA . SER B 1 251 ? -2.199 22.641 -5.828 1 82 251 SER B CA 1
ATOM 4956 C C . SER B 1 251 ? -3.43 22.938 -4.977 1 82 251 SER B C 1
ATOM 4958 O O . SER B 1 251 ? -4.5 23.25 -5.504 1 82 251 SER B O 1
ATOM 4960 N N . LEU B 1 252 ? -3.369 22.875 -3.709 1 88.31 252 LEU B N 1
ATOM 4961 C CA . LEU B 1 252 ? -4.484 23.062 -2.789 1 88.31 252 LEU B CA 1
ATOM 4962 C C . LEU B 1 252 ? -4.984 24.5 -2.83 1 88.31 252 LEU B C 1
ATOM 4964 O O . LEU B 1 252 ? -6.184 24.75 -2.977 1 88.31 252 LEU B O 1
ATOM 4968 N N . ILE B 1 253 ? -4.082 25.438 -2.793 1 94.06 253 ILE B N 1
ATOM 4969 C CA . ILE B 1 253 ? -4.445 26.859 -2.701 1 94.06 253 ILE B CA 1
ATOM 4970 C C . ILE B 1 253 ? -5.023 27.328 -4.031 1 94.06 253 ILE B C 1
ATOM 4972 O O . ILE B 1 253 ? -5.988 28.094 -4.059 1 94.06 253 ILE B O 1
ATOM 4976 N N . GLN B 1 254 ? -4.473 26.859 -5.082 1 89.88 254 GLN B N 1
ATOM 4977 C CA . GLN B 1 254 ? -5.016 27.219 -6.387 1 89.88 254 GLN B CA 1
ATOM 4978 C C . GLN B 1 254 ? -6.445 26.703 -6.551 1 89.88 254 GLN B C 1
ATOM 4980 O O . GLN B 1 254 ? -7.309 27.422 -7.062 1 89.88 254 GLN B O 1
ATOM 4985 N N . ASN B 1 255 ? -6.652 25.531 -6.148 1 87.75 255 ASN B N 1
ATOM 4986 C CA . ASN B 1 255 ? -7.996 24.969 -6.23 1 87.75 255 ASN B CA 1
ATOM 4987 C C . ASN B 1 255 ? -8.969 25.703 -5.309 1 87.75 255 ASN B C 1
ATOM 4989 O O . ASN B 1 255 ? -10.109 25.953 -5.68 1 87.75 255 ASN B O 1
ATOM 4993 N N . GLN B 1 256 ? -8.57 26.031 -4.176 1 93.75 256 GLN B N 1
ATOM 4994 C CA . GLN B 1 256 ? -9.414 26.672 -3.18 1 93.75 256 GLN B CA 1
ATOM 4995 C C . GLN B 1 256 ? -9.719 28.125 -3.57 1 93.75 256 GLN B C 1
ATOM 4997 O O . GLN B 1 256 ? -10.852 28.594 -3.422 1 93.75 256 GLN B O 1
ATOM 5002 N N . THR B 1 257 ? -8.727 28.781 -4.098 1 94.56 257 THR B N 1
ATOM 5003 C CA . THR B 1 257 ? -8.945 30.156 -4.523 1 94.56 257 THR B CA 1
ATOM 5004 C C . THR B 1 257 ? -9.797 30.203 -5.793 1 94.56 257 THR B C 1
ATOM 5006 O O . THR B 1 257 ? -10.609 31.109 -5.969 1 94.56 257 THR B O 1
ATOM 5009 N N . ARG B 1 258 ? -9.594 29.219 -6.598 1 92.69 258 ARG B N 1
ATOM 5010 C CA . ARG B 1 258 ? -10.422 29.125 -7.793 1 92.69 258 ARG B CA 1
ATOM 5011 C C . ARG B 1 258 ? -11.883 28.875 -7.43 1 92.69 258 ARG B C 1
ATOM 5013 O O . ARG B 1 258 ? -12.789 29.469 -8.031 1 92.69 258 ARG B O 1
ATOM 5020 N N . ALA B 1 259 ? -12.102 28.094 -6.496 1 92.88 259 ALA B N 1
ATOM 5021 C CA . ALA B 1 259 ? -13.445 27.75 -6.062 1 92.88 259 ALA B CA 1
ATOM 5022 C C . ALA B 1 259 ? -14.195 28.969 -5.551 1 92.88 259 ALA B C 1
ATOM 5024 O O . ALA B 1 259 ? -15.43 29.016 -5.57 1 92.88 259 ALA B O 1
ATOM 5025 N N . ILE B 1 260 ? -13.5 30 -5.156 1 94.56 260 ILE B N 1
ATOM 5026 C CA . ILE B 1 260 ? -14.164 31.188 -4.598 1 94.56 260 ILE B CA 1
ATOM 5027 C C . ILE B 1 260 ? -13.969 32.375 -5.535 1 94.56 260 ILE B C 1
ATOM 5029 O O . ILE B 1 260 ? -14.25 33.531 -5.164 1 94.56 260 ILE B O 1
ATOM 5033 N N . GLY B 1 261 ? -13.344 32.156 -6.723 1 93.19 261 GLY B N 1
ATOM 5034 C CA . GLY B 1 261 ? -13.195 33.188 -7.742 1 93.19 261 GLY B CA 1
ATOM 5035 C C . GLY B 1 261 ? -12.047 34.125 -7.473 1 93.19 261 GLY B C 1
ATOM 5036 O O . GLY B 1 261 ? -12.07 35.281 -7.91 1 93.19 261 GLY B O 1
ATOM 5037 N N . LYS B 1 262 ? -11.094 33.75 -6.676 1 94.94 262 LYS B N 1
ATOM 5038 C CA . LYS B 1 262 ? -9.938 34.562 -6.344 1 94.94 262 LYS B CA 1
ATOM 5039 C C . LYS B 1 262 ? -8.641 33.906 -6.812 1 94.94 262 LYS B C 1
ATOM 5041 O O . LYS B 1 262 ? -7.668 33.844 -6.055 1 94.94 262 LYS B O 1
ATOM 5046 N N . ASP B 1 263 ? -8.594 33.469 -7.977 1 92.62 263 ASP B N 1
ATOM 5047 C CA . ASP B 1 263 ? -7.441 32.781 -8.547 1 92.62 263 ASP B CA 1
ATOM 5048 C C . ASP B 1 263 ? -6.188 33.656 -8.484 1 92.62 263 ASP B C 1
ATOM 5050 O O . ASP B 1 263 ? -5.086 33.156 -8.266 1 92.62 263 ASP B O 1
ATOM 5054 N N . ALA B 1 264 ? -6.34 34.906 -8.625 1 92.44 264 ALA B N 1
ATOM 5055 C CA . ALA B 1 264 ? -5.223 35.844 -8.672 1 92.44 264 ALA B CA 1
ATOM 5056 C C . ALA B 1 264 ? -4.559 35.969 -7.305 1 92.44 264 ALA B C 1
ATOM 5058 O O . ALA B 1 264 ? -3.414 36.406 -7.207 1 92.44 264 ALA B O 1
ATOM 5059 N N . ASP B 1 265 ? -5.254 35.562 -6.258 1 94.75 265 ASP B N 1
ATOM 5060 C CA . ASP B 1 265 ? -4.75 35.719 -4.898 1 94.75 265 ASP B CA 1
ATOM 5061 C C . ASP B 1 265 ? -4 34.469 -4.438 1 94.75 265 ASP B C 1
ATOM 5063 O O . ASP B 1 265 ? -3.529 34.406 -3.301 1 94.75 265 ASP B O 1
ATOM 5067 N N . ALA B 1 266 ? -3.852 33.5 -5.285 1 94.06 266 ALA B N 1
ATOM 5068 C CA . ALA B 1 266 ? -3.203 32.219 -4.93 1 94.06 266 ALA B CA 1
ATOM 5069 C C . ALA B 1 266 ? -1.794 32.469 -4.395 1 94.06 266 ALA B C 1
ATOM 5071 O O . ALA B 1 266 ? -1.396 31.875 -3.391 1 94.06 266 ALA B O 1
ATOM 5072 N N . PRO B 1 267 ? -1.045 33.406 -4.996 1 94.5 267 PRO B N 1
ATOM 5073 C CA . PRO B 1 267 ? 0.299 33.656 -4.461 1 94.5 267 PRO B CA 1
ATOM 5074 C C . PRO B 1 267 ? 0.279 34.219 -3.043 1 94.5 267 PRO B C 1
ATOM 5076 O O . PRO B 1 267 ? 1.168 33.906 -2.242 1 94.5 267 PRO B O 1
ATOM 5079 N N . LYS B 1 268 ? -0.71 35 -2.73 1 95.81 268 LYS B N 1
ATOM 5080 C CA . LYS B 1 268 ? -0.85 35.5 -1.367 1 95.81 268 LYS B CA 1
ATOM 5081 C C . LYS B 1 268 ? -1.056 34.375 -0.376 1 95.81 268 LYS B C 1
ATOM 5083 O O . LYS B 1 268 ? -0.539 34.406 0.742 1 95.81 268 LYS B O 1
ATOM 5088 N N . GLY B 1 269 ? -1.847 33.438 -0.823 1 96.69 269 GLY B N 1
ATOM 5089 C CA . GLY B 1 269 ? -2.061 32.25 0.011 1 96.69 269 GLY B CA 1
ATOM 5090 C C . GLY B 1 269 ? -0.791 31.469 0.266 1 96.69 269 GLY B C 1
ATOM 5091 O O . GLY B 1 269 ? -0.573 30.984 1.375 1 96.69 269 GLY B O 1
ATOM 5092 N N . LEU B 1 270 ? -0.001 31.375 -0.765 1 96.44 270 LEU B N 1
ATOM 5093 C CA . LEU B 1 270 ? 1.249 30.625 -0.637 1 96.44 270 LEU B CA 1
ATOM 5094 C C . LEU B 1 270 ? 2.219 31.359 0.289 1 96.44 270 LEU B C 1
ATOM 5096 O O . LEU B 1 270 ? 2.955 30.719 1.046 1 96.44 270 LEU B O 1
ATOM 5100 N N . VAL B 1 271 ? 2.23 32.656 0.21 1 97.5 271 VAL B N 1
ATOM 5101 C CA . VAL B 1 271 ? 3.059 33.438 1.109 1 97.5 271 VAL B CA 1
ATOM 5102 C C . VAL B 1 271 ? 2.584 33.25 2.549 1 97.5 271 VAL B C 1
ATOM 5104 O O . VAL B 1 271 ? 3.396 33.094 3.461 1 97.5 271 VAL B O 1
ATOM 5107 N N . ALA B 1 272 ? 1.27 33.312 2.684 1 97.94 272 ALA B N 1
ATOM 5108 C CA . ALA B 1 272 ? 0.706 33.094 4.008 1 97.94 272 ALA B CA 1
ATOM 5109 C C . ALA B 1 272 ? 1.132 31.719 4.551 1 97.94 272 ALA B C 1
ATOM 5111 O O . ALA B 1 272 ? 1.458 31.594 5.734 1 97.94 272 ALA B O 1
ATOM 5112 N N . GLN B 1 273 ? 1.099 30.734 3.725 1 97.56 273 GLN B N 1
ATOM 5113 C CA . GLN B 1 273 ? 1.484 29.391 4.113 1 97.56 273 GLN B CA 1
ATOM 5114 C C . GLN B 1 273 ? 2.957 29.328 4.508 1 97.56 273 GLN B C 1
ATOM 5116 O O . GLN B 1 273 ? 3.316 28.656 5.48 1 97.56 273 GLN B O 1
ATOM 5121 N N . GLY B 1 274 ? 3.814 29.953 3.725 1 98.06 274 GLY B N 1
ATOM 5122 C CA . GLY B 1 274 ? 5.227 30 4.074 1 98.06 274 GLY B CA 1
ATOM 5123 C C . GLY B 1 274 ? 5.48 30.672 5.41 1 98.06 274 GLY B C 1
ATOM 5124 O O . GLY B 1 274 ? 6.262 30.172 6.223 1 98.06 274 GLY B O 1
ATOM 5125 N N . LEU B 1 275 ? 4.836 31.766 5.602 1 98.19 275 LEU B N 1
ATOM 5126 C CA . LEU B 1 275 ? 4.973 32.5 6.855 1 98.19 275 LEU B CA 1
ATOM 5127 C C . LEU B 1 275 ? 4.469 31.672 8.031 1 98.19 275 LEU B C 1
ATOM 5129 O O . LEU B 1 275 ? 5.074 31.672 9.109 1 98.19 275 LEU B O 1
ATOM 5133 N N . SER B 1 276 ? 3.355 31.062 7.793 1 98.19 276 SER B N 1
ATOM 5134 C CA . SER B 1 276 ? 2.803 30.203 8.836 1 98.19 276 SER B CA 1
ATOM 5135 C C . SER B 1 276 ? 3.754 29.062 9.164 1 98.19 276 SER B C 1
ATOM 5137 O O . SER B 1 276 ? 3.855 28.641 10.32 1 98.19 276 SER B O 1
ATOM 5139 N N . THR B 1 277 ? 4.383 28.484 8.172 1 98.12 277 THR B N 1
ATOM 5140 C CA . THR B 1 277 ? 5.359 27.422 8.367 1 98.12 277 THR B CA 1
ATOM 5141 C C . THR B 1 277 ? 6.531 27.922 9.203 1 98.12 277 THR B C 1
ATOM 5143 O O . THR B 1 277 ? 7 27.203 10.102 1 98.12 277 THR B O 1
ATOM 5146 N N . MET B 1 278 ? 6.996 29.109 8.945 1 98.06 278 MET B N 1
ATOM 5147 C CA . MET B 1 278 ? 8.078 29.703 9.727 1 98.06 278 MET B CA 1
ATOM 5148 C C . MET B 1 278 ? 7.66 29.875 11.18 1 98.06 278 MET B C 1
ATOM 5150 O O . MET B 1 278 ? 8.398 29.5 12.094 1 98.06 278 MET B O 1
ATOM 5154 N N . ALA B 1 279 ? 6.496 30.422 11.383 1 97.62 279 ALA B N 1
ATOM 5155 C CA . ALA B 1 279 ? 5.977 30.609 12.734 1 97.62 279 ALA B CA 1
ATOM 5156 C C . ALA B 1 279 ? 5.793 29.281 13.445 1 97.62 279 ALA B C 1
ATOM 5158 O O . ALA B 1 279 ? 6.105 29.141 14.633 1 97.62 279 ALA B O 1
ATOM 5159 N N . GLY B 1 280 ? 5.246 28.344 12.719 1 97.44 280 GLY B N 1
ATOM 5160 C CA . GLY B 1 280 ? 5.055 27.016 13.281 1 97.44 280 GLY B CA 1
ATOM 5161 C C . GLY B 1 280 ? 6.344 26.391 13.766 1 97.44 280 GLY B C 1
ATOM 5162 O O . GLY B 1 280 ? 6.367 25.75 14.82 1 97.44 280 GLY B O 1
ATOM 5163 N N . ALA B 1 281 ? 7.367 26.547 12.969 1 97.62 281 ALA B N 1
ATOM 5164 C CA . ALA B 1 281 ? 8.664 26.016 13.375 1 97.62 281 ALA B CA 1
ATOM 5165 C C . ALA B 1 281 ? 9.102 26.594 14.711 1 97.62 281 ALA B C 1
ATOM 5167 O O . ALA B 1 281 ? 9.656 25.891 15.555 1 97.62 281 ALA B O 1
ATOM 5168 N N . MET B 1 282 ? 8.828 27.859 14.906 1 96.88 282 MET B N 1
ATOM 5169 C CA . MET B 1 282 ? 9.188 28.516 16.156 1 96.88 282 MET B CA 1
ATOM 5170 C C . MET B 1 282 ? 8.336 28 17.312 1 96.88 282 MET B C 1
ATOM 5172 O O . MET B 1 282 ? 8.805 27.906 18.453 1 96.88 282 MET B O 1
ATOM 5176 N N . PHE B 1 283 ? 7.133 27.594 17.016 1 96.88 283 PHE B N 1
ATOM 5177 C CA . PHE B 1 283 ? 6.227 27.094 18.047 1 96.88 283 PHE B CA 1
ATOM 5178 C C . PHE B 1 283 ? 6.441 25.609 18.281 1 96.88 283 PHE B C 1
ATOM 5180 O O . PHE B 1 283 ? 5.816 25.016 19.156 1 96.88 283 PHE B O 1
ATOM 5187 N N . GLY B 1 284 ? 7.305 24.984 17.516 1 96 284 GLY B N 1
ATOM 5188 C CA . GLY B 1 284 ? 7.566 23.562 17.688 1 96 284 GLY B CA 1
ATOM 5189 C C . GLY B 1 284 ? 6.629 22.688 16.875 1 96 284 GLY B C 1
ATOM 5190 O O . GLY B 1 284 ? 6.324 21.562 17.297 1 96 284 GLY B O 1
ATOM 5191 N N . SER B 1 285 ? 6.176 23.156 15.781 1 96.31 285 SER B N 1
ATOM 5192 C CA . SER B 1 285 ? 5.246 22.422 14.93 1 96.31 285 SER B CA 1
ATOM 5193 C C . SER B 1 285 ? 5.871 22.109 13.57 1 96.31 285 SER B C 1
ATOM 5195 O O . SER B 1 285 ? 6.824 22.781 13.156 1 96.31 285 SER B O 1
ATOM 5197 N N . SER B 1 286 ? 5.387 21.047 12.961 1 96.5 286 SER B N 1
ATOM 5198 C CA . SER B 1 286 ? 5.723 20.781 11.562 1 96.5 286 SER B CA 1
ATOM 5199 C C . SER B 1 286 ? 5.07 21.812 10.641 1 96.5 286 SER B C 1
ATOM 5201 O O . SER B 1 286 ? 4.195 22.562 11.07 1 96.5 286 SER B O 1
ATOM 5203 N N . PRO B 1 287 ? 5.496 21.859 9.406 1 97.19 287 PRO B N 1
ATOM 5204 C CA . PRO B 1 287 ? 4.98 22.891 8.492 1 97.19 287 PRO B CA 1
ATOM 5205 C C . PRO B 1 287 ? 3.465 22.812 8.305 1 97.19 287 PRO B C 1
ATOM 5207 O O . PRO B 1 287 ? 2.875 21.734 8.492 1 97.19 287 PRO B O 1
ATOM 5210 N N . THR B 1 288 ? 2.928 23.938 7.938 1 97.44 288 THR B N 1
ATOM 5211 C CA . THR B 1 288 ? 1.488 24.031 7.727 1 97.44 288 THR B CA 1
ATOM 5212 C C . THR B 1 288 ? 1.137 23.797 6.266 1 97.44 288 THR B C 1
ATOM 5214 O O . THR B 1 288 ? 2.002 23.875 5.391 1 97.44 288 THR B O 1
ATOM 5217 N N . VAL B 1 289 ? -0.052 23.406 6.059 1 95.75 289 VAL B N 1
ATOM 5218 C CA . VAL B 1 289 ? -0.633 23.266 4.727 1 95.75 289 VAL B CA 1
ATOM 5219 C C . VAL B 1 289 ? -2.039 23.859 4.711 1 95.75 289 VAL B C 1
ATOM 5221 O O . VAL B 1 289 ? -2.654 24.047 5.762 1 95.75 289 VAL B O 1
ATOM 5224 N N . SER B 1 290 ? -2.395 24.312 3.525 1 95.94 290 SER B N 1
ATOM 5225 C CA . SER B 1 290 ? -3.803 24.672 3.377 1 95.94 290 SER B CA 1
ATOM 5226 C C . SER B 1 290 ? -4.688 23.422 3.381 1 95.94 290 SER B C 1
ATOM 5228 O O . SER B 1 290 ? -4.684 22.641 2.426 1 95.94 290 SER B O 1
ATOM 5230 N N . THR B 1 291 ? -5.441 23.266 4.391 1 92.19 291 THR B N 1
ATOM 5231 C CA . THR B 1 291 ? -6.141 22 4.602 1 92.19 291 THR B CA 1
ATOM 5232 C C . THR B 1 291 ? -7.348 21.891 3.674 1 92.19 291 THR B C 1
ATOM 5234 O O . THR B 1 291 ? -7.922 22.906 3.27 1 92.19 291 THR B O 1
ATOM 5237 N N . VAL B 1 292 ? -7.73 20.719 3.393 1 86.25 292 VAL B N 1
ATOM 5238 C CA . VAL B 1 292 ? -8.859 20.438 2.508 1 86.25 292 VAL B CA 1
ATOM 5239 C C . VAL B 1 292 ? -10.164 20.703 3.242 1 86.25 292 VAL B C 1
ATOM 5241 O O . VAL B 1 292 ? -11.195 20.984 2.615 1 86.25 292 VAL B O 1
ATOM 5244 N N . GLU B 1 293 ? -10.164 20.766 4.508 1 86.88 293 GLU B N 1
ATOM 5245 C CA . GLU B 1 293 ? -11.352 20.953 5.336 1 86.88 293 GLU B CA 1
ATOM 5246 C C . GLU B 1 293 ? -11.945 22.344 5.141 1 86.88 293 GLU B C 1
ATOM 5248 O O . GLU B 1 293 ? -13.094 22.594 5.504 1 86.88 293 GLU B O 1
ATOM 5253 N N . VAL B 1 294 ? -11.156 23.203 4.551 1 92.25 294 VAL B N 1
ATOM 5254 C CA . VAL B 1 294 ? -11.641 24.562 4.285 1 92.25 294 VAL B CA 1
ATOM 5255 C C . VAL B 1 294 ? -12.875 24.5 3.385 1 92.25 294 VAL B C 1
ATOM 5257 O O . VAL B 1 294 ? -13.68 25.422 3.361 1 92.25 294 VAL B O 1
ATOM 5260 N N . ALA B 1 295 ? -13.008 23.391 2.713 1 88.69 295 ALA B N 1
ATOM 5261 C CA . ALA B 1 295 ? -14.156 23.188 1.832 1 88.69 295 ALA B CA 1
ATOM 5262 C C . ALA B 1 295 ? -15.469 23.297 2.604 1 88.69 295 ALA B C 1
ATOM 5264 O O . ALA B 1 295 ? -16.484 23.703 2.047 1 88.69 295 ALA B O 1
ATOM 5265 N N . ALA B 1 296 ? -15.438 22.969 3.863 1 87.62 296 ALA B N 1
ATOM 5266 C CA . ALA B 1 296 ? -16.641 23.047 4.691 1 87.62 296 ALA B CA 1
ATOM 5267 C C . ALA B 1 296 ? -17.156 24.484 4.754 1 87.62 296 ALA B C 1
ATOM 5269 O O . ALA B 1 296 ? -18.359 24.734 4.57 1 87.62 296 ALA B O 1
ATOM 5270 N N . GLY B 1 297 ? -16.297 25.438 4.945 1 91.94 297 GLY B N 1
ATOM 5271 C CA . GLY B 1 297 ? -16.703 26.844 4.973 1 91.94 297 GLY B CA 1
ATOM 5272 C C . GLY B 1 297 ? -17.031 27.391 3.598 1 91.94 297 GLY B C 1
ATOM 5273 O O . GLY B 1 297 ? -18.016 28.125 3.441 1 91.94 297 GLY B O 1
ATOM 5274 N N . ILE B 1 298 ? -16.266 26.969 2.652 1 92.69 298 ILE B N 1
ATOM 5275 C CA . ILE B 1 298 ? -16.469 27.438 1.289 1 92.69 298 ILE B CA 1
ATOM 5276 C C . ILE B 1 298 ? -17.828 26.953 0.772 1 92.69 298 ILE B C 1
ATOM 5278 O O . ILE B 1 298 ? -18.516 27.672 0.05 1 92.69 298 ILE B O 1
ATOM 5282 N N . SER B 1 299 ? -18.203 25.781 1.136 1 91 299 SER B N 1
ATOM 5283 C CA . SER B 1 299 ? -19.453 25.188 0.65 1 91 299 SER B CA 1
ATOM 5284 C C . SER B 1 299 ? -20.672 25.969 1.131 1 91 299 SER B C 1
ATOM 5286 O O . SER B 1 299 ? -21.719 25.953 0.482 1 91 299 SER B O 1
ATOM 5288 N N . VAL B 1 300 ? -20.516 26.703 2.246 1 92.75 300 VAL B N 1
ATOM 5289 C CA . VAL B 1 300 ? -21.656 27.453 2.775 1 92.75 300 VAL B CA 1
ATOM 5290 C C . VAL B 1 300 ? -21.547 28.922 2.371 1 92.75 300 VAL B C 1
ATOM 5292 O O . VAL B 1 300 ? -22.375 29.734 2.764 1 92.75 300 VAL B O 1
ATOM 5295 N N . GLY B 1 301 ? -20.453 29.219 1.635 1 92.69 301 GLY B N 1
ATOM 5296 C CA . GLY B 1 301 ? -20.422 30.531 1.018 1 92.69 301 GLY B CA 1
ATOM 5297 C C . GLY B 1 301 ? -19.297 31.406 1.541 1 92.69 301 GLY B C 1
ATOM 5298 O O . GLY B 1 301 ? -19.188 32.562 1.154 1 92.69 301 GLY B O 1
ATOM 5299 N N . ALA B 1 302 ? -18.469 30.938 2.404 1 94.12 302 ALA B N 1
ATOM 5300 C CA . ALA B 1 302 ? -17.328 31.734 2.891 1 94.12 302 ALA B CA 1
ATOM 5301 C C . ALA B 1 302 ? -16.375 32.062 1.754 1 94.12 302 ALA B C 1
ATOM 5303 O O . ALA B 1 302 ? -16.031 31.219 0.938 1 94.12 302 ALA B O 1
ATOM 5304 N N . ARG B 1 303 ? -15.977 33.344 1.69 1 94.44 303 ARG B N 1
ATOM 5305 C CA . ARG B 1 303 ? -15.133 33.781 0.589 1 94.44 303 ARG B CA 1
ATOM 5306 C C . ARG B 1 303 ? -14.023 34.688 1.088 1 94.44 303 ARG B C 1
ATOM 5308 O O . ARG B 1 303 ? -13.055 34.938 0.376 1 94.44 303 ARG B O 1
ATOM 5315 N N . GLY B 1 304 ? -14.109 35.094 2.311 1 93.25 304 GLY B N 1
ATOM 5316 C CA . GLY B 1 304 ? -13.172 36.125 2.773 1 93.25 304 GLY B CA 1
ATOM 5317 C C . GLY B 1 304 ? -12.43 35.719 4.031 1 93.25 304 GLY B C 1
ATOM 5318 O O . GLY B 1 304 ? -12.539 34.562 4.484 1 93.25 304 GLY B O 1
ATOM 5319 N N . GLY B 1 305 ? -11.688 36.688 4.52 1 94.94 305 GLY B N 1
ATOM 5320 C CA . GLY B 1 305 ? -10.797 36.438 5.645 1 94.94 305 GLY B CA 1
ATOM 5321 C C . GLY B 1 305 ? -11.523 36.344 6.973 1 94.94 305 GLY B C 1
ATOM 5322 O O . GLY B 1 305 ? -10.992 35.812 7.941 1 94.94 305 GLY B O 1
ATOM 5323 N N . ILE B 1 306 ? -12.719 36.75 7.031 1 96.12 306 ILE B N 1
ATOM 5324 C CA . ILE B 1 306 ? -13.469 36.719 8.281 1 96.12 306 ILE B CA 1
ATOM 5325 C C . ILE B 1 306 ? -13.664 35.25 8.734 1 96.12 306 ILE B C 1
ATOM 5327 O O . ILE B 1 306 ? -13.609 34.969 9.93 1 96.12 306 ILE B O 1
ATOM 5331 N N . ALA B 1 307 ? -13.938 34.406 7.84 1 96.56 307 ALA B N 1
ATOM 5332 C CA . ALA B 1 307 ? -14.055 33 8.18 1 96.56 307 ALA B CA 1
ATOM 5333 C C . ALA B 1 307 ? -12.773 32.5 8.844 1 96.56 307 ALA B C 1
ATOM 5335 O O . ALA B 1 307 ? -12.836 31.734 9.828 1 96.56 307 ALA B O 1
ATOM 5336 N N . SER B 1 308 ? -11.656 32.906 8.312 1 97.31 308 SER B N 1
ATOM 5337 C CA . SER B 1 308 ? -10.375 32.5 8.875 1 97.31 308 SER B CA 1
ATOM 5338 C C . SER B 1 308 ? -10.188 33.094 10.273 1 97.31 308 SER B C 1
ATOM 5340 O O . SER B 1 308 ? -9.672 32.406 11.172 1 97.31 308 SER B O 1
ATOM 5342 N N . PHE B 1 309 ? -10.648 34.281 10.469 1 97.25 309 PHE B N 1
ATOM 5343 C CA . PHE B 1 309 ? -10.547 34.938 11.773 1 97.25 309 PHE B CA 1
ATOM 5344 C C . PHE B 1 309 ? -11.398 34.188 12.805 1 97.25 309 PHE B C 1
ATOM 5346 O O . PHE B 1 309 ? -10.977 34 13.945 1 97.25 309 PHE B O 1
ATOM 5353 N N . VAL B 1 310 ? -12.539 33.844 12.375 1 97.31 310 VAL B N 1
ATOM 5354 C CA . VAL B 1 310 ? -13.43 33.125 13.273 1 97.31 310 VAL B CA 1
ATOM 5355 C C . VAL B 1 310 ? -12.805 31.797 13.68 1 97.31 310 VAL B C 1
ATOM 5357 O O . VAL B 1 310 ? -12.797 31.438 14.859 1 97.31 310 VAL B O 1
ATOM 5360 N N . THR B 1 311 ? -12.297 31.062 12.711 1 97.31 311 THR B N 1
ATOM 5361 C CA . THR B 1 311 ? -11.648 29.797 13 1 97.31 311 THR B CA 1
ATOM 5362 C C . THR B 1 311 ? -10.461 29.984 13.938 1 97.31 311 THR B C 1
ATOM 5364 O O . THR B 1 311 ? -10.289 29.25 14.906 1 97.31 311 THR B O 1
ATOM 5367 N N . SER B 1 312 ? -9.641 30.984 13.586 1 97.75 312 SER B N 1
ATOM 5368 C CA . SER B 1 312 ? -8.5 31.312 14.438 1 97.75 312 SER B CA 1
ATOM 5369 C C . SER B 1 312 ? -8.945 31.625 15.859 1 97.75 312 SER B C 1
ATOM 5371 O O . SER B 1 312 ? -8.305 31.203 16.828 1 97.75 312 SER B O 1
ATOM 5373 N N . GLY B 1 313 ? -9.984 32.344 15.977 1 97.44 313 GLY B N 1
ATOM 5374 C CA . GLY B 1 313 ? -10.531 32.688 17.281 1 97.44 313 GLY B CA 1
ATOM 5375 C C . GLY B 1 313 ? -10.984 31.453 18.062 1 97.44 313 GLY B C 1
ATOM 5376 O O . GLY B 1 313 ? -10.773 31.375 19.281 1 97.44 313 GLY B O 1
ATOM 5377 N N . LEU B 1 314 ? -11.586 30.594 17.391 1 96.81 314 LEU B N 1
ATOM 5378 C CA . LEU B 1 314 ? -12.055 29.375 18.047 1 96.81 314 LEU B CA 1
ATOM 5379 C C . LEU B 1 314 ? -10.883 28.516 18.5 1 96.81 314 LEU B C 1
ATOM 5381 O O . LEU B 1 314 ? -10.969 27.828 19.516 1 96.81 314 LEU B O 1
ATOM 5385 N N . TYR B 1 315 ? -9.797 28.531 17.797 1 96.88 315 TYR B N 1
ATOM 5386 C CA . TYR B 1 315 ? -8.594 27.828 18.234 1 96.88 315 TYR B CA 1
ATOM 5387 C C . TYR B 1 315 ? -8.039 28.453 19.516 1 96.88 315 TYR B C 1
ATOM 5389 O O . TYR B 1 315 ? -7.488 27.75 20.359 1 96.88 315 TYR B O 1
ATOM 5397 N N . VAL B 1 316 ? -8.164 29.766 19.656 1 96.25 316 VAL B N 1
ATOM 5398 C CA . VAL B 1 316 ? -7.75 30.422 20.906 1 96.25 316 VAL B CA 1
ATOM 5399 C C . VAL B 1 316 ? -8.57 29.875 22.062 1 96.25 316 VAL B C 1
ATOM 5401 O O . VAL B 1 316 ? -8.023 29.578 23.125 1 96.25 316 VAL B O 1
ATOM 5404 N N . VAL B 1 317 ? -9.805 29.688 21.844 1 93.75 317 VAL B N 1
ATOM 5405 C CA . VAL B 1 317 ? -10.695 29.156 22.859 1 93.75 317 VAL B CA 1
ATOM 5406 C C . VAL B 1 317 ? -10.32 27.719 23.188 1 93.75 317 VAL B C 1
ATOM 5408 O O . VAL B 1 317 ? -10.422 27.281 24.344 1 93.75 317 VAL B O 1
ATOM 5411 N N . SER B 1 318 ? -9.859 27.047 22.219 1 91.69 318 SER B N 1
ATOM 5412 C CA . SER B 1 318 ? -9.516 25.625 22.391 1 91.69 318 SER B CA 1
ATOM 5413 C C . SER B 1 318 ? -8.328 25.453 23.328 1 91.69 318 SER B C 1
ATOM 5415 O O . SER B 1 318 ? -8.125 24.375 23.891 1 91.69 318 SER B O 1
ATOM 5417 N N . LEU B 1 319 ? -7.504 26.5 23.531 1 90.81 319 LEU B N 1
ATOM 5418 C CA . LEU B 1 319 ? -6.383 26.438 24.453 1 90.81 319 LEU B CA 1
ATOM 5419 C C . LEU B 1 319 ? -6.871 26.188 25.891 1 90.81 319 LEU B C 1
ATOM 5421 O O . LEU B 1 319 ? -6.152 25.594 26.688 1 90.81 319 LEU B O 1
ATOM 5425 N N . LEU B 1 320 ? -8.094 26.547 26.109 1 87.25 320 LEU B N 1
ATOM 5426 C CA . LEU B 1 320 ? -8.664 26.359 27.438 1 87.25 320 LEU B CA 1
ATOM 5427 C C . LEU B 1 320 ? -9.047 24.906 27.656 1 87.25 320 LEU B C 1
ATOM 5429 O O . LEU B 1 320 ? -9.18 24.453 28.812 1 87.25 320 LEU B O 1
ATOM 5433 N N . LEU B 1 321 ? -9.117 24.172 26.625 1 84.62 321 LEU B N 1
ATOM 5434 C CA . LEU B 1 321 ? -9.562 22.781 26.703 1 84.62 321 LEU B CA 1
ATOM 5435 C C . LEU B 1 321 ? -8.375 21.828 26.609 1 84.62 321 LEU B C 1
ATOM 5437 O O . LEU B 1 321 ? -8.562 20.625 26.469 1 84.62 321 LEU B O 1
ATOM 5441 N N . LEU B 1 322 ? -7.195 22.266 26.797 1 86.38 322 LEU B N 1
ATOM 5442 C CA . LEU B 1 322 ? -5.961 21.5 26.625 1 86.38 322 LEU B CA 1
ATOM 5443 C C . LEU B 1 322 ? -5.961 20.266 27.516 1 86.38 322 LEU B C 1
ATOM 5445 O O . LEU B 1 322 ? -5.578 19.172 27.062 1 86.38 322 LEU B O 1
ATOM 5449 N N . PRO B 1 323 ? -6.395 20.344 28.75 1 80.88 323 PRO B N 1
ATOM 5450 C CA . PRO B 1 323 ? -6.34 19.156 29.609 1 80.88 323 PRO B CA 1
ATOM 5451 C C . PRO B 1 323 ? -7.211 18.016 29.094 1 80.88 323 PRO B C 1
ATOM 5453 O O . PRO B 1 323 ? -6.918 16.844 29.344 1 80.88 323 PRO B O 1
ATOM 5456 N N . LEU B 1 324 ? -8.18 18.391 28.312 1 77.81 324 LEU B N 1
ATOM 5457 C CA . LEU B 1 324 ? -9.031 17.375 27.719 1 77.81 324 LEU B CA 1
ATOM 5458 C C . LEU B 1 324 ? -8.281 16.594 26.656 1 77.81 324 LEU B C 1
ATOM 5460 O O . LEU B 1 324 ? -8.547 15.406 26.438 1 77.81 324 LEU B O 1
ATOM 5464 N N . PHE B 1 325 ? -7.375 17.266 26.047 1 78.25 325 PHE B N 1
ATOM 5465 C CA . PHE B 1 325 ? -6.605 16.625 24.984 1 78.25 325 PHE B CA 1
ATOM 5466 C C . PHE B 1 325 ? -5.535 15.711 25.562 1 78.25 325 PHE B C 1
ATOM 5468 O O . PHE B 1 325 ? -5.09 14.773 24.891 1 78.25 325 PHE B O 1
ATOM 5475 N N . ALA B 1 326 ? -5.18 15.992 26.781 1 72.81 326 ALA B N 1
ATOM 5476 C CA . ALA B 1 326 ? -4.113 15.219 27.422 1 72.81 326 ALA B CA 1
ATOM 5477 C C . ALA B 1 326 ? -4.578 13.797 27.734 1 72.81 326 ALA B C 1
ATOM 5479 O O . ALA B 1 326 ? -3.76 12.891 27.891 1 72.81 326 ALA B O 1
ATOM 5480 N N . ILE B 1 327 ? -5.848 13.617 27.75 1 77.38 327 ILE B N 1
ATOM 5481 C CA . ILE B 1 327 ? -6.359 12.305 28.141 1 77.38 327 ILE B CA 1
ATOM 5482 C C . ILE B 1 327 ? -6.562 11.445 26.891 1 77.38 327 ILE B C 1
ATOM 5484 O O . ILE B 1 327 ? -6.918 10.266 27 1 77.38 327 ILE B O 1
ATOM 5488 N N . ILE B 1 328 ? -6.305 12 25.797 1 80.75 328 ILE B N 1
ATOM 5489 C CA . ILE B 1 328 ? -6.578 11.281 24.562 1 80.75 328 ILE B CA 1
ATOM 5490 C C . ILE B 1 328 ? -5.469 10.273 24.297 1 80.75 328 ILE B C 1
ATOM 5492 O O . ILE B 1 328 ? -4.328 10.648 24 1 80.75 328 ILE B O 1
ATOM 5496 N N . PRO B 1 329 ? -5.785 9.008 24.422 1 83.69 329 PRO B N 1
ATOM 5497 C CA . PRO B 1 329 ? -4.77 8.008 24.078 1 83.69 329 PRO B CA 1
ATOM 5498 C C . PRO B 1 329 ? -4.527 7.887 22.578 1 83.69 329 PRO B C 1
ATOM 5500 O O . PRO B 1 329 ? -5.387 8.266 21.781 1 83.69 329 PRO B O 1
ATOM 5503 N N . VAL B 1 330 ? -3.414 7.383 22.25 1 80.94 330 VAL B N 1
ATOM 5504 C CA . VAL B 1 330 ? -3.029 7.227 20.859 1 80.94 330 VAL B CA 1
ATOM 5505 C C . VAL B 1 330 ? -4.016 6.297 20.156 1 80.94 330 VAL B C 1
ATOM 5507 O O . VAL B 1 330 ? -4.309 6.477 18.969 1 80.94 330 VAL B O 1
ATOM 5510 N N . THR B 1 331 ? -4.582 5.402 20.859 1 85.75 331 THR B N 1
ATOM 5511 C CA . THR B 1 331 ? -5.512 4.438 20.297 1 85.75 331 THR B CA 1
ATOM 5512 C C . THR B 1 331 ? -6.805 5.125 19.859 1 85.75 331 THR B C 1
ATOM 5514 O O . THR B 1 331 ? -7.531 4.609 19 1 85.75 331 THR B O 1
ATOM 5517 N N . ALA B 1 332 ? -7.059 6.25 20.453 1 87.25 332 ALA B N 1
ATOM 5518 C CA . ALA B 1 332 ? -8.266 6.996 20.109 1 87.25 332 ALA B CA 1
ATOM 5519 C C . ALA B 1 332 ? -8.047 7.836 18.859 1 87.25 332 ALA B C 1
ATOM 5521 O O . ALA B 1 332 ? -9.008 8.188 18.156 1 87.25 332 ALA B O 1
ATOM 5522 N N . ILE B 1 333 ? -6.836 8.094 18.516 1 87.19 333 ILE B N 1
ATOM 5523 C CA . ILE B 1 333 ? -6.488 8.953 17.391 1 87.19 333 ILE B CA 1
ATOM 5524 C C . ILE B 1 333 ? -6.203 8.094 16.156 1 87.19 333 ILE B C 1
ATOM 5526 O O . ILE B 1 333 ? -6.461 8.508 15.031 1 87.19 333 ILE B O 1
ATOM 5530 N N . ALA B 1 334 ? -5.824 6.895 16.406 1 90.88 334 ALA B N 1
ATOM 5531 C CA . ALA B 1 334 ? -5.344 6 15.359 1 90.88 334 ALA B CA 1
ATOM 5532 C C . ALA B 1 334 ? -6.41 5.777 14.289 1 90.88 334 ALA B C 1
ATOM 5534 O O . ALA B 1 334 ? -6.121 5.852 13.094 1 90.88 334 ALA B O 1
ATOM 5535 N N . PRO B 1 335 ? -7.645 5.609 14.688 1 93.31 335 PRO B N 1
ATOM 5536 C CA . PRO B 1 335 ? -8.672 5.395 13.664 1 93.31 335 PRO B CA 1
ATOM 5537 C C . PRO B 1 335 ? -8.836 6.59 12.727 1 93.31 335 PRO B C 1
ATOM 5539 O O . PRO B 1 335 ? -9.125 6.418 11.539 1 93.31 335 PRO B O 1
ATOM 5542 N N . VAL B 1 336 ? -8.672 7.754 13.258 1 91 336 VAL B N 1
ATOM 5543 C CA . VAL B 1 336 ? -8.789 8.969 12.461 1 91 336 VAL B CA 1
ATOM 5544 C C . VAL B 1 336 ? -7.68 9.008 11.414 1 91 336 VAL B C 1
ATOM 5546 O O . VAL B 1 336 ? -7.926 9.32 10.25 1 91 336 VAL B O 1
ATOM 5549 N N . LEU B 1 337 ? -6.547 8.625 11.812 1 88.56 337 LEU B N 1
ATOM 5550 C CA . LEU B 1 337 ? -5.418 8.586 10.883 1 88.56 337 LEU B CA 1
ATOM 5551 C C . LEU B 1 337 ? -5.68 7.59 9.758 1 88.56 337 LEU B C 1
ATOM 5553 O O . LEU B 1 337 ? -5.387 7.875 8.594 1 88.56 337 LEU B O 1
ATOM 5557 N N . ILE B 1 338 ? -6.195 6.5 10.109 1 93.31 338 ILE B N 1
ATOM 5558 C CA . ILE B 1 338 ? -6.465 5.445 9.133 1 93.31 338 ILE B CA 1
ATOM 5559 C C . ILE B 1 338 ? -7.492 5.938 8.117 1 93.31 338 ILE B C 1
ATOM 5561 O O . ILE B 1 338 ? -7.293 5.793 6.906 1 93.31 338 ILE B O 1
ATOM 5565 N N . ILE B 1 339 ? -8.531 6.555 8.562 1 93.31 339 ILE B N 1
ATOM 5566 C CA . ILE B 1 339 ? -9.594 6.996 7.664 1 93.31 339 ILE B CA 1
ATOM 5567 C C . ILE B 1 339 ? -9.094 8.141 6.789 1 93.31 339 ILE B C 1
ATOM 5569 O O . ILE B 1 339 ? -9.398 8.203 5.598 1 93.31 339 ILE B O 1
ATOM 5573 N N . ILE B 1 340 ? -8.367 9.062 7.348 1 89.06 340 ILE B N 1
ATOM 5574 C CA . ILE B 1 340 ? -7.785 10.141 6.559 1 89.06 340 ILE B CA 1
ATOM 5575 C C . ILE B 1 340 ? -6.883 9.562 5.473 1 89.06 340 ILE B C 1
ATOM 5577 O O . ILE B 1 340 ? -6.91 10.016 4.324 1 89.06 340 ILE B O 1
ATOM 5581 N N . GLY B 1 341 ? -6.078 8.625 5.875 1 92.5 341 GLY B N 1
ATOM 5582 C CA . GLY B 1 341 ? -5.242 7.953 4.895 1 92.5 341 GLY B CA 1
ATOM 5583 C C . GLY B 1 341 ? -6.035 7.305 3.777 1 92.5 341 GLY B C 1
ATOM 5584 O O . GLY B 1 341 ? -5.645 7.375 2.609 1 92.5 341 GLY B O 1
ATOM 5585 N N . MET B 1 342 ? -7.129 6.688 4.145 1 93.62 342 MET B N 1
ATOM 5586 C CA . MET B 1 342 ? -7.984 6.059 3.145 1 93.62 342 MET B CA 1
ATOM 5587 C C . MET B 1 342 ? -8.555 7.098 2.182 1 93.62 342 MET B C 1
ATOM 5589 O O . MET B 1 342 ? -8.68 6.836 0.985 1 93.62 342 MET B O 1
ATOM 5593 N N . MET B 1 343 ? -8.867 8.195 2.717 1 90 343 MET B N 1
ATOM 5594 C CA . MET B 1 343 ? -9.391 9.273 1.883 1 90 343 MET B CA 1
ATOM 5595 C C . MET B 1 343 ? -8.336 9.75 0.888 1 90 343 MET B C 1
ATOM 5597 O O . MET B 1 343 ? -8.648 10.016 -0.275 1 90 343 MET B O 1
ATOM 5601 N N . MET B 1 344 ? -7.176 9.852 1.364 1 88 344 MET B N 1
ATOM 5602 C CA . MET B 1 344 ? -6.094 10.266 0.479 1 88 344 MET B CA 1
ATOM 5603 C C . MET B 1 344 ? -5.789 9.18 -0.55 1 88 344 MET B C 1
ATOM 5605 O O . MET B 1 344 ? -5.512 9.484 -1.713 1 88 344 MET B O 1
ATOM 5609 N N . PHE B 1 345 ? -5.891 7.934 -0.134 1 93.38 345 PHE B N 1
ATOM 5610 C CA . PHE B 1 345 ? -5.633 6.805 -1.021 1 93.38 345 PHE B CA 1
ATOM 5611 C C . PHE B 1 345 ? -6.637 6.777 -2.166 1 93.38 345 PHE B C 1
ATOM 5613 O O . PHE B 1 345 ? -6.309 6.348 -3.275 1 93.38 345 PHE B O 1
ATOM 5620 N N . GLN B 1 346 ? -7.777 7.203 -1.909 1 90.56 346 GLN B N 1
ATOM 5621 C CA . GLN B 1 346 ? -8.852 7.199 -2.895 1 90.56 346 GLN B CA 1
ATOM 5622 C C . GLN B 1 346 ? -8.445 7.945 -4.16 1 90.56 346 GLN B C 1
ATOM 5624 O O . GLN B 1 346 ? -8.953 7.664 -5.246 1 90.56 346 GLN B O 1
ATOM 5629 N N . ASN B 1 347 ? -7.484 8.805 -4.09 1 88.81 347 ASN B N 1
ATOM 5630 C CA . ASN B 1 347 ? -7.059 9.602 -5.234 1 88.81 347 ASN B CA 1
ATOM 5631 C C . ASN B 1 347 ? -6.324 8.75 -6.266 1 88.81 347 ASN B C 1
ATOM 5633 O O . ASN B 1 347 ? -6.035 9.211 -7.371 1 88.81 347 ASN B O 1
ATOM 5637 N N . VAL B 1 348 ? -6.098 7.488 -5.957 1 92.69 348 VAL B N 1
ATOM 5638 C CA . VAL B 1 348 ? -5.449 6.566 -6.887 1 92.69 348 VAL B CA 1
ATOM 5639 C C . VAL B 1 348 ? -6.309 6.41 -8.141 1 92.69 348 VAL B C 1
ATOM 5641 O O . VAL B 1 348 ? -5.789 6.129 -9.219 1 92.69 348 VAL B O 1
ATOM 5644 N N . LYS B 1 349 ? -7.57 6.652 -8.016 1 87.06 349 LYS B N 1
ATOM 5645 C CA . LYS B 1 349 ? -8.508 6.48 -9.125 1 87.06 349 LYS B CA 1
ATOM 5646 C C . LYS B 1 349 ? -8.234 7.488 -10.234 1 87.06 349 LYS B C 1
ATOM 5648 O O . LYS B 1 349 ? -8.633 7.277 -11.383 1 87.06 349 LYS B O 1
ATOM 5653 N N . HIS B 1 350 ? -7.566 8.516 -9.953 1 86.25 350 HIS B N 1
ATOM 5654 C CA . HIS B 1 350 ? -7.32 9.57 -10.938 1 86.25 350 HIS B CA 1
ATOM 5655 C C . HIS B 1 350 ? -6 9.344 -11.664 1 86.25 350 HIS B C 1
ATOM 5657 O O . HIS B 1 350 ? -5.672 10.07 -12.609 1 86.25 350 HIS B O 1
ATOM 5663 N N . LEU B 1 351 ? -5.277 8.359 -11.219 1 90.06 351 LEU B N 1
ATOM 5664 C CA . LEU B 1 351 ? -3.988 8.086 -11.852 1 90.06 351 LEU B CA 1
ATOM 5665 C C . LEU B 1 351 ? -4.168 7.32 -13.156 1 90.06 351 LEU B C 1
ATOM 5667 O O . LEU B 1 351 ? -5.016 6.43 -13.242 1 90.06 351 LEU B O 1
ATOM 5671 N N . PRO B 1 352 ? -3.455 7.758 -14.164 1 89.31 352 PRO B N 1
ATOM 5672 C CA . PRO B 1 352 ? -3.488 7 -15.414 1 89.31 352 PRO B CA 1
ATOM 5673 C C . PRO B 1 352 ? -2.701 5.691 -15.336 1 89.31 352 PRO B C 1
ATOM 5675 O O . PRO B 1 352 ? -1.655 5.555 -15.977 1 89.31 352 PRO B O 1
ATOM 5678 N N . LEU B 1 353 ? -3.252 4.719 -14.789 1 90.25 353 LEU B N 1
ATOM 5679 C CA . LEU B 1 353 ? -2.553 3.467 -14.523 1 90.25 353 LEU B CA 1
ATOM 5680 C C . LEU B 1 353 ? -2.605 2.547 -15.742 1 90.25 353 LEU B C 1
ATOM 5682 O O . LEU B 1 353 ? -1.959 1.497 -15.758 1 90.25 353 LEU B O 1
ATOM 5686 N N . ASP B 1 354 ? -3.213 3.018 -16.781 1 88.31 354 ASP B N 1
ATOM 5687 C CA . ASP B 1 354 ? -3.287 2.238 -18 1 88.31 354 ASP B CA 1
ATOM 5688 C C . ASP B 1 354 ? -2.025 2.416 -18.844 1 88.31 354 ASP B C 1
ATOM 5690 O O . ASP B 1 354 ? -1.718 1.583 -19.703 1 88.31 354 ASP B O 1
ATOM 5694 N N . ASN B 1 355 ? -1.383 3.523 -18.672 1 91.12 355 ASN B N 1
ATOM 5695 C CA . ASN B 1 355 ? -0.12 3.793 -19.359 1 91.12 355 ASN B CA 1
ATOM 5696 C C . ASN B 1 355 ? 1.075 3.508 -18.453 1 91.12 355 ASN B C 1
ATOM 5698 O O . ASN B 1 355 ? 1.393 4.301 -17.562 1 91.12 355 ASN B O 1
ATOM 5702 N N . TRP B 1 356 ? 1.756 2.449 -18.797 1 91.06 356 TRP B N 1
ATOM 5703 C CA . TRP B 1 356 ? 2.816 1.953 -17.922 1 91.06 356 TRP B CA 1
ATOM 5704 C C . TRP B 1 356 ? 3.957 2.961 -17.828 1 91.06 356 TRP B C 1
ATOM 5706 O O . TRP B 1 356 ? 4.699 2.975 -16.844 1 91.06 356 TRP B O 1
ATOM 5716 N N . GLU B 1 357 ? 4.105 3.82 -18.828 1 90.38 357 GLU B N 1
ATOM 5717 C CA . GLU B 1 357 ? 5.133 4.859 -18.766 1 90.38 357 GLU B CA 1
ATOM 5718 C C . GLU B 1 357 ? 4.887 5.789 -17.578 1 90.38 357 GLU B C 1
ATOM 5720 O O . GLU B 1 357 ? 5.836 6.27 -16.953 1 90.38 357 GLU B O 1
ATOM 5725 N N . HIS B 1 358 ? 3.625 5.961 -17.297 1 90.5 358 HIS B N 1
ATOM 5726 C CA . HIS B 1 358 ? 3.25 6.824 -16.188 1 90.5 358 HIS B CA 1
ATOM 5727 C C . HIS B 1 358 ? 2.973 6.008 -14.93 1 90.5 358 HIS B C 1
ATOM 5729 O O . HIS B 1 358 ? 3.221 6.477 -13.82 1 90.5 358 HIS B O 1
ATOM 5735 N N . ALA B 1 359 ? 2.58 4.836 -15.148 1 92.31 359 ALA B N 1
ATOM 5736 C CA . ALA B 1 359 ? 2.15 4 -14.023 1 92.31 359 ALA B CA 1
ATOM 5737 C C . ALA B 1 359 ? 3.344 3.551 -13.188 1 92.31 359 ALA B C 1
ATOM 5739 O O . ALA B 1 359 ? 3.271 3.523 -11.961 1 92.31 359 ALA B O 1
ATOM 5740 N N . PHE B 1 360 ? 4.426 3.246 -13.828 1 94.44 360 PHE B N 1
ATOM 5741 C CA . PHE B 1 360 ? 5.566 2.699 -13.109 1 94.44 360 PHE B CA 1
ATOM 5742 C C . PHE B 1 360 ? 6.102 3.711 -12.102 1 94.44 360 PHE B C 1
ATOM 5744 O O . PHE B 1 360 ? 6.195 3.416 -10.906 1 94.44 360 PHE B O 1
ATOM 5751 N N . PRO B 1 361 ? 6.398 4.938 -12.555 1 93.69 361 PRO B N 1
ATOM 5752 C CA . PRO B 1 361 ? 6.902 5.91 -11.578 1 93.69 361 PRO B CA 1
ATOM 5753 C C . PRO B 1 361 ? 5.887 6.219 -10.477 1 93.69 361 PRO B C 1
ATOM 5755 O O . PRO B 1 361 ? 6.262 6.352 -9.312 1 93.69 361 PRO B O 1
ATOM 5758 N N . ALA B 1 362 ? 4.672 6.305 -10.844 1 94.25 362 ALA B N 1
ATOM 5759 C CA . ALA B 1 362 ? 3.627 6.621 -9.875 1 94.25 362 ALA B CA 1
ATOM 5760 C C . ALA B 1 362 ? 3.514 5.527 -8.812 1 94.25 362 ALA B C 1
ATOM 5762 O O . ALA B 1 362 ? 3.449 5.82 -7.617 1 94.25 362 ALA B O 1
ATOM 5763 N N . ILE B 1 363 ? 3.502 4.34 -9.25 1 95.12 363 ILE B N 1
ATOM 5764 C CA . ILE B 1 363 ? 3.348 3.217 -8.336 1 95.12 363 ILE B CA 1
ATOM 5765 C C . ILE B 1 363 ? 4.582 3.102 -7.445 1 95.12 363 ILE B C 1
ATOM 5767 O O . ILE B 1 363 ? 4.477 2.764 -6.266 1 95.12 363 ILE B O 1
ATOM 5771 N N . LEU B 1 364 ? 5.691 3.361 -8.016 1 94.19 364 LEU B N 1
ATOM 5772 C CA . LEU B 1 364 ? 6.914 3.318 -7.219 1 94.19 364 LEU B CA 1
ATOM 5773 C C . LEU B 1 364 ? 6.859 4.332 -6.082 1 94.19 364 LEU B C 1
ATOM 5775 O O . LEU B 1 364 ? 7.25 4.027 -4.953 1 94.19 364 LEU B O 1
ATOM 5779 N N . VAL B 1 365 ? 6.387 5.516 -6.379 1 93.62 365 VAL B N 1
ATOM 5780 C CA . VAL B 1 365 ? 6.242 6.523 -5.336 1 93.62 365 VAL B CA 1
ATOM 5781 C C . VAL B 1 365 ? 5.262 6.031 -4.273 1 93.62 365 VAL B C 1
ATOM 5783 O O . VAL B 1 365 ? 5.551 6.094 -3.076 1 93.62 365 VAL B O 1
ATOM 5786 N N . ILE B 1 366 ? 4.152 5.508 -4.715 1 95.44 366 ILE B N 1
ATOM 5787 C CA . ILE B 1 366 ? 3.055 5.086 -3.85 1 95.44 366 ILE B CA 1
ATOM 5788 C C . ILE B 1 366 ? 3.547 4.016 -2.879 1 95.44 366 ILE B C 1
ATOM 5790 O O . ILE B 1 366 ? 3.26 4.074 -1.681 1 95.44 366 ILE B O 1
ATOM 5794 N N . ILE B 1 367 ? 4.32 3.141 -3.369 1 93.94 367 ILE B N 1
ATOM 5795 C CA . ILE B 1 367 ? 4.656 1.971 -2.566 1 93.94 367 ILE B CA 1
ATOM 5796 C C . ILE B 1 367 ? 5.91 2.254 -1.741 1 93.94 367 ILE B C 1
ATOM 5798 O O . ILE B 1 367 ? 6.039 1.776 -0.612 1 93.94 367 ILE B O 1
ATOM 5802 N N . MET B 1 368 ? 6.816 2.967 -2.254 1 91.75 368 MET B N 1
ATOM 5803 C CA . MET B 1 368 ? 8.109 3.143 -1.592 1 91.75 368 MET B CA 1
ATOM 5804 C C . MET B 1 368 ? 7.973 4.062 -0.383 1 91.75 368 MET B C 1
ATOM 5806 O O . MET B 1 368 ? 8.727 3.938 0.584 1 91.75 368 MET B O 1
ATOM 5810 N N . ILE B 1 369 ? 7.031 4.945 -0.352 1 91.12 369 ILE B N 1
ATOM 5811 C CA . ILE B 1 369 ? 6.848 5.855 0.773 1 91.12 369 ILE B CA 1
ATOM 5812 C C . ILE B 1 369 ? 6.543 5.059 2.039 1 91.12 369 ILE B C 1
ATOM 5814 O O . ILE B 1 369 ? 7.316 5.082 2.998 1 91.12 369 ILE B O 1
ATOM 5818 N N . PRO B 1 370 ? 5.469 4.246 1.983 1 90.19 370 PRO B N 1
ATOM 5819 C CA . PRO B 1 370 ? 5.18 3.498 3.211 1 90.19 370 PRO B CA 1
ATOM 5820 C C . PRO B 1 370 ? 6.184 2.373 3.463 1 90.19 370 PRO B C 1
ATOM 5822 O O . PRO B 1 370 ? 6.531 2.102 4.613 1 90.19 370 PRO B O 1
ATOM 5825 N N . PHE B 1 371 ? 6.734 1.767 2.436 1 89.19 371 PHE B N 1
ATOM 5826 C CA . PHE B 1 371 ? 7.539 0.564 2.604 1 89.19 371 PHE B CA 1
ATOM 5827 C C . PHE B 1 371 ? 8.969 0.922 2.984 1 89.19 371 PHE B C 1
ATOM 5829 O O . PHE B 1 371 ? 9.734 0.062 3.426 1 89.19 371 PHE B O 1
ATOM 5836 N N . THR B 1 372 ? 9.328 2.176 2.84 1 84.44 372 THR B N 1
ATOM 5837 C CA . THR B 1 372 ? 10.641 2.604 3.314 1 84.44 372 THR B CA 1
ATOM 5838 C C . THR B 1 372 ? 10.5 3.586 4.477 1 84.44 372 THR B C 1
ATOM 5840 O O . THR B 1 372 ? 11.5 4.102 4.98 1 84.44 372 THR B O 1
ATOM 5843 N N . TYR B 1 373 ? 9.273 3.885 4.82 1 82.38 373 TYR B N 1
ATOM 5844 C CA . TYR B 1 373 ? 8.984 4.855 5.871 1 82.38 373 TYR B CA 1
ATOM 5845 C C . TYR B 1 373 ? 9.656 6.191 5.578 1 82.38 373 TYR B C 1
ATOM 5847 O O . TYR B 1 373 ? 10.195 6.836 6.484 1 82.38 373 TYR B O 1
ATOM 5855 N N . SER B 1 374 ? 9.734 6.535 4.312 1 85.5 374 SER B N 1
ATOM 5856 C CA . SER B 1 374 ? 10.43 7.746 3.883 1 85.5 374 SER B CA 1
ATOM 5857 C C . SER B 1 374 ? 9.781 8.344 2.639 1 85.5 374 SER B C 1
ATOM 5859 O O . SER B 1 374 ? 9.75 7.707 1.582 1 85.5 374 SER B O 1
ATOM 5861 N N . ILE B 1 375 ? 9.328 9.531 2.875 1 86.69 375 ILE B N 1
ATOM 5862 C CA . ILE B 1 375 ? 8.719 10.242 1.756 1 86.69 375 ILE B CA 1
ATOM 5863 C C . ILE B 1 375 ? 9.789 10.617 0.737 1 86.69 375 ILE B C 1
ATOM 5865 O O . ILE B 1 375 ? 9.555 10.555 -0.472 1 86.69 375 ILE B O 1
ATOM 5869 N N . VAL B 1 376 ? 10.992 10.898 1.22 1 83.56 376 VAL B N 1
ATOM 5870 C CA . VAL B 1 376 ? 12.109 11.297 0.367 1 83.56 376 VAL B CA 1
ATOM 5871 C C . VAL B 1 376 ? 12.5 10.133 -0.54 1 83.56 376 VAL B C 1
ATOM 5873 O O . VAL B 1 376 ? 12.711 10.32 -1.741 1 83.56 376 VAL B O 1
ATOM 5876 N N . ASP B 1 377 ? 12.531 8.961 0.015 1 86.69 377 ASP B N 1
ATOM 5877 C CA . ASP B 1 377 ? 12.891 7.789 -0.775 1 86.69 377 ASP B CA 1
ATOM 5878 C C . ASP B 1 377 ? 11.836 7.508 -1.844 1 86.69 377 ASP B C 1
ATOM 5880 O O . ASP B 1 377 ? 12.172 7.145 -2.973 1 86.69 377 ASP B O 1
ATOM 5884 N N . GLY B 1 378 ? 10.625 7.676 -1.479 1 88.94 378 GLY B N 1
ATOM 5885 C CA . GLY B 1 378 ? 9.547 7.461 -2.436 1 88.94 378 GLY B CA 1
ATOM 5886 C C . GLY B 1 378 ? 9.602 8.422 -3.613 1 88.94 378 GLY B C 1
ATOM 5887 O O . GLY B 1 378 ? 9.594 7.992 -4.77 1 88.94 378 GLY B O 1
ATOM 5888 N N . ILE B 1 379 ? 9.711 9.688 -3.293 1 88 379 ILE B N 1
ATOM 5889 C CA . ILE B 1 379 ? 9.758 10.711 -4.332 1 88 379 ILE B CA 1
ATOM 5890 C C . ILE B 1 379 ? 11.023 10.531 -5.172 1 88 379 ILE B C 1
ATOM 5892 O O . ILE B 1 379 ? 10.977 10.609 -6.402 1 88 379 ILE B O 1
ATOM 5896 N N . GLY B 1 380 ? 12.125 10.305 -4.508 1 87.75 380 GLY B N 1
ATOM 5897 C CA . GLY B 1 380 ? 13.391 10.141 -5.203 1 87.75 380 GLY B CA 1
ATOM 5898 C C . GLY B 1 380 ? 13.375 9.008 -6.211 1 87.75 380 GLY B C 1
ATOM 5899 O O . GLY B 1 380 ? 13.773 9.188 -7.363 1 87.75 380 GLY B O 1
ATOM 5900 N N . LEU B 1 381 ? 12.93 7.898 -5.805 1 89.38 381 LEU B N 1
ATOM 5901 C CA . LEU B 1 381 ? 12.891 6.742 -6.695 1 89.38 381 LEU B CA 1
ATOM 5902 C C . LEU B 1 381 ? 11.883 6.949 -7.82 1 89.38 381 LEU B C 1
ATOM 5904 O O . LEU B 1 381 ? 12.086 6.465 -8.938 1 89.38 381 LEU B O 1
ATOM 5908 N N . GLY B 1 382 ? 10.82 7.594 -7.488 1 90.06 382 GLY B N 1
ATOM 5909 C CA . GLY B 1 382 ? 9.875 7.961 -8.531 1 90.06 382 GLY B CA 1
ATOM 5910 C C . GLY B 1 382 ? 10.477 8.852 -9.594 1 90.06 382 GLY B C 1
ATOM 5911 O O . GLY B 1 382 ? 10.266 8.633 -10.789 1 90.06 382 GLY B O 1
ATOM 5912 N N . PHE B 1 383 ? 11.266 9.82 -9.164 1 88.75 383 PHE B N 1
ATOM 5913 C CA . PHE B 1 383 ? 11.922 10.727 -10.094 1 88.75 383 PHE B CA 1
ATOM 5914 C C . PHE B 1 383 ? 12.938 9.977 -10.953 1 88.75 383 PHE B C 1
ATOM 5916 O O . PHE B 1 383 ? 13.055 10.227 -12.156 1 88.75 383 PHE B O 1
ATOM 5923 N N . VAL B 1 384 ? 13.672 9.18 -10.344 1 89.75 384 VAL B N 1
ATOM 5924 C CA . VAL B 1 384 ? 14.672 8.406 -11.07 1 89.75 384 VAL B CA 1
ATOM 5925 C C . VAL B 1 384 ? 14 7.543 -12.133 1 89.75 384 VAL B C 1
ATOM 5927 O O . VAL B 1 384 ? 14.445 7.5 -13.281 1 89.75 384 VAL B O 1
ATOM 5930 N N . ALA B 1 385 ? 12.984 6.871 -11.695 1 92 385 ALA B N 1
ATOM 5931 C CA . ALA B 1 385 ? 12.266 6.023 -12.641 1 92 385 ALA B CA 1
ATOM 5932 C C . ALA B 1 385 ? 11.656 6.852 -13.773 1 92 385 ALA B C 1
ATOM 5934 O O . ALA B 1 385 ? 11.727 6.465 -14.938 1 92 385 ALA B O 1
ATOM 5935 N N . TYR B 1 386 ? 11.031 7.926 -13.414 1 91.62 386 TYR B N 1
ATOM 5936 C CA . TYR B 1 386 ? 10.422 8.812 -14.398 1 91.62 386 TYR B CA 1
ATOM 5937 C C . TYR B 1 386 ? 11.453 9.297 -15.406 1 91.62 386 TYR B C 1
ATOM 5939 O O . TYR B 1 386 ? 11.219 9.25 -16.609 1 91.62 386 TYR B O 1
ATOM 5947 N N . THR B 1 387 ? 12.555 9.758 -14.938 1 91.25 387 THR B N 1
ATOM 5948 C CA . THR B 1 387 ? 13.609 10.281 -15.797 1 91.25 387 THR B CA 1
ATOM 5949 C C . THR B 1 387 ? 14.164 9.18 -16.703 1 91.25 387 THR B C 1
ATOM 5951 O O . THR B 1 387 ? 14.398 9.406 -17.891 1 91.25 387 THR B O 1
ATOM 5954 N N . MET B 1 388 ? 14.375 8.055 -16.156 1 91.06 388 MET B N 1
ATOM 5955 C CA . MET B 1 388 ? 14.906 6.938 -16.922 1 91.06 388 MET B CA 1
ATOM 5956 C C . MET B 1 388 ? 13.953 6.551 -18.047 1 91.06 388 MET B C 1
ATOM 5958 O O . MET B 1 388 ? 14.391 6.27 -19.172 1 91.06 388 MET B O 1
ATOM 5962 N N . ILE B 1 389 ? 12.719 6.504 -17.766 1 91.94 389 ILE B N 1
ATOM 5963 C CA . ILE B 1 389 ? 11.719 6.121 -18.766 1 91.94 389 ILE B CA 1
ATOM 5964 C C . ILE B 1 389 ? 11.648 7.18 -19.859 1 91.94 389 ILE B C 1
ATOM 5966 O O . ILE B 1 389 ? 11.602 6.848 -21.047 1 91.94 389 ILE B O 1
ATOM 5970 N N . VAL B 1 390 ? 11.68 8.438 -19.438 1 89.5 390 VAL B N 1
ATOM 5971 C CA . VAL B 1 390 ? 11.625 9.523 -20.406 1 89.5 390 VAL B CA 1
ATOM 5972 C C . VAL B 1 390 ? 12.875 9.492 -21.281 1 89.5 390 VAL B C 1
ATOM 5974 O O . VAL B 1 390 ? 12.789 9.664 -22.5 1 89.5 390 VAL B O 1
ATOM 5977 N N . LEU B 1 391 ? 14.023 9.242 -20.703 1 89.94 391 LEU B N 1
ATOM 5978 C CA . LEU B 1 391 ? 15.266 9.18 -21.453 1 89.94 391 LEU B CA 1
ATOM 5979 C C . LEU B 1 391 ? 15.25 8 -22.422 1 89.94 391 LEU B C 1
ATOM 5981 O O . LEU B 1 391 ? 15.742 8.109 -23.547 1 89.94 391 LEU B O 1
ATOM 5985 N N . PHE B 1 392 ? 14.664 6.938 -22 1 88.81 392 PHE B N 1
ATOM 5986 C CA . PHE B 1 392 ? 14.633 5.719 -22.797 1 88.81 392 PHE B CA 1
ATOM 5987 C C . PHE B 1 392 ? 13.625 5.84 -23.938 1 88.81 392 PHE B C 1
ATOM 5989 O O . PHE B 1 392 ? 13.898 5.414 -25.062 1 88.81 392 PHE B O 1
ATOM 5996 N N . LYS B 1 393 ? 12.492 6.414 -23.703 1 86.62 393 LYS B N 1
ATOM 5997 C CA . LYS B 1 393 ? 11.406 6.441 -24.672 1 86.62 393 LYS B CA 1
ATOM 5998 C C . LYS B 1 393 ? 11.508 7.676 -25.578 1 86.62 393 LYS B C 1
ATOM 6000 O O . LYS B 1 393 ? 11.219 7.605 -26.766 1 86.62 393 LYS B O 1
ATOM 6005 N N . LYS B 1 394 ? 11.758 8.867 -25 1 82.88 394 LYS B N 1
ATOM 6006 C CA . LYS B 1 394 ? 11.648 10.117 -25.75 1 82.88 394 LYS B CA 1
ATOM 6007 C C . LYS B 1 394 ? 13.016 10.758 -25.938 1 82.88 394 LYS B C 1
ATOM 6009 O O . LYS B 1 394 ? 13.172 11.664 -26.766 1 82.88 394 LYS B O 1
ATOM 6014 N N . GLY B 1 395 ? 13.977 10.344 -25.25 1 81 395 GLY B N 1
ATOM 6015 C CA . GLY B 1 395 ? 15.297 10.938 -25.375 1 81 395 GLY B CA 1
ATOM 6016 C C . GLY B 1 395 ? 15.531 12.086 -24.422 1 81 395 GLY B C 1
ATOM 6017 O O . GLY B 1 395 ? 14.594 12.57 -23.781 1 81 395 GLY B O 1
ATOM 6018 N N . TYR B 1 396 ? 16.656 12.641 -24.281 1 78 396 TYR B N 1
ATOM 6019 C CA . TYR B 1 396 ? 17.078 13.594 -23.266 1 78 396 TYR B CA 1
ATOM 6020 C C . TYR B 1 396 ? 16.453 14.961 -23.516 1 78 396 TYR B C 1
ATOM 6022 O O . TYR B 1 396 ? 16.281 15.75 -22.578 1 78 396 TYR B O 1
ATOM 6030 N N . ARG B 1 397 ? 16.016 15.227 -24.734 1 73.88 397 ARG B N 1
ATOM 6031 C CA . ARG B 1 397 ? 15.508 16.547 -25.078 1 73.88 397 ARG B CA 1
ATOM 6032 C C . ARG B 1 397 ? 14.109 16.766 -24.516 1 73.88 397 ARG B C 1
ATOM 6034 O O . ARG B 1 397 ? 13.656 17.906 -24.375 1 73.88 397 ARG B O 1
ATOM 6041 N N . SER B 1 398 ? 13.531 15.758 -24.047 1 80.69 398 SER B N 1
ATOM 6042 C CA . SER B 1 398 ? 12.164 15.867 -23.531 1 80.69 398 SER B CA 1
ATOM 6043 C C . SER B 1 398 ? 12.148 16.016 -22.016 1 80.69 398 SER B C 1
ATOM 6045 O O . SER B 1 398 ? 11.094 16.25 -21.438 1 80.69 398 SER B O 1
ATOM 6047 N N . LEU B 1 399 ? 13.352 16.047 -21.484 1 83.69 399 LEU B N 1
ATOM 6048 C CA . LEU B 1 399 ? 13.43 16.125 -20.031 1 83.69 399 LEU B CA 1
ATOM 6049 C C . LEU B 1 399 ? 13.555 17.578 -19.578 1 83.69 399 LEU B C 1
ATOM 6051 O O . LEU B 1 399 ? 14.438 18.312 -20.047 1 83.69 399 LEU B O 1
ATOM 6055 N N . SER B 1 400 ? 12.609 18.062 -18.781 1 83.19 400 SER B N 1
ATOM 6056 C CA . SER B 1 400 ? 12.734 19.391 -18.188 1 83.19 400 SER B CA 1
ATOM 6057 C C . SER B 1 400 ? 14 19.5 -17.344 1 83.19 400 SER B C 1
ATOM 6059 O O . SER B 1 400 ? 14.391 18.547 -16.672 1 83.19 400 SER B O 1
ATOM 6061 N N . PRO B 1 401 ? 14.641 20.625 -17.438 1 83.38 401 PRO B N 1
ATOM 6062 C CA . PRO B 1 401 ? 15.867 20.812 -16.656 1 83.38 401 PRO B CA 1
ATOM 6063 C C . PRO B 1 401 ? 15.656 20.656 -15.156 1 83.38 401 PRO B C 1
ATOM 6065 O O . PRO B 1 401 ? 16.531 20.156 -14.453 1 83.38 401 PRO B O 1
ATOM 6068 N N . VAL B 1 402 ? 14.516 21.094 -14.758 1 79.94 402 VAL B N 1
ATOM 6069 C CA . VAL B 1 402 ? 14.219 20.984 -13.328 1 79.94 402 VAL B CA 1
ATOM 6070 C C . VAL B 1 402 ? 14.164 19.516 -12.914 1 79.94 402 VAL B C 1
ATOM 6072 O O . VAL B 1 402 ? 14.734 19.141 -11.891 1 79.94 402 VAL B O 1
ATOM 6075 N N . VAL B 1 403 ? 13.562 18.703 -13.727 1 85.12 403 VAL B N 1
ATOM 6076 C CA . VAL B 1 403 ? 13.438 17.281 -13.438 1 85.12 403 VAL B CA 1
ATOM 6077 C C . VAL B 1 403 ? 14.82 16.641 -13.469 1 85.12 403 VAL B C 1
ATOM 6079 O O . VAL B 1 403 ? 15.125 15.773 -12.641 1 85.12 403 VAL B O 1
ATOM 6082 N N . GLY B 1 404 ? 15.594 17.094 -14.398 1 85.88 404 GLY B N 1
ATOM 6083 C CA . GLY B 1 404 ? 16.938 16.562 -14.492 1 85.88 404 GLY B CA 1
ATOM 6084 C C . GLY B 1 404 ? 17.797 16.859 -13.273 1 85.88 404 GLY B C 1
ATOM 6085 O O . GLY B 1 404 ? 18.469 15.977 -12.742 1 85.88 404 GLY B O 1
ATOM 6086 N N . VAL B 1 405 ? 17.734 18.078 -12.859 1 83.19 405 VAL B N 1
ATOM 6087 C CA . VAL B 1 405 ? 18.516 18.5 -11.711 1 83.19 405 VAL B CA 1
ATOM 6088 C C . VAL B 1 405 ? 18.062 17.75 -10.461 1 83.19 405 VAL B C 1
ATOM 6090 O O . VAL B 1 405 ? 18.875 17.297 -9.664 1 83.19 405 VAL B O 1
ATOM 6093 N N . LEU B 1 406 ? 16.797 17.656 -10.32 1 82.19 406 LEU B N 1
ATOM 6094 C CA . LEU B 1 406 ? 16.266 16.969 -9.156 1 82.19 406 LEU B CA 1
ATOM 6095 C C . LEU B 1 406 ? 16.672 15.5 -9.164 1 82.19 406 LEU B C 1
ATOM 6097 O O . LEU B 1 406 ? 17.016 14.938 -8.117 1 82.19 406 LEU B O 1
ATOM 6101 N N . THR B 1 407 ? 16.641 14.914 -10.305 1 86.88 407 THR B N 1
ATOM 6102 C CA . THR B 1 407 ? 17.016 13.516 -10.422 1 86.88 407 THR B CA 1
ATOM 6103 C C . THR B 1 407 ? 18.469 13.312 -10 1 86.88 407 THR B C 1
ATOM 6105 O O . THR B 1 407 ? 18.797 12.367 -9.281 1 86.88 407 THR B O 1
ATOM 6108 N N . VAL B 1 408 ? 19.328 14.195 -10.406 1 85.31 408 VAL B N 1
ATOM 6109 C CA . VAL B 1 408 ? 20.734 14.102 -10.055 1 85.31 408 VAL B CA 1
ATOM 6110 C C . VAL B 1 408 ? 20.906 14.281 -8.547 1 85.31 408 VAL B C 1
ATOM 6112 O O . VAL B 1 408 ? 21.703 13.578 -7.922 1 85.31 408 VAL B O 1
ATOM 6115 N N . LEU B 1 409 ? 20.156 15.188 -8.031 1 79.62 409 LEU B N 1
ATOM 6116 C CA . LEU B 1 409 ? 20.234 15.43 -6.594 1 79.62 409 LEU B CA 1
ATOM 6117 C C . LEU B 1 409 ? 19.812 14.195 -5.809 1 79.62 409 LEU B C 1
ATOM 6119 O O . LEU B 1 409 ? 20.438 13.859 -4.797 1 79.62 409 LEU B O 1
ATOM 6123 N N . PHE B 1 410 ? 18.812 13.547 -6.238 1 82.88 410 PHE B N 1
ATOM 6124 C CA . PHE B 1 410 ? 18.344 12.344 -5.562 1 82.88 410 PHE B CA 1
ATOM 6125 C C . PHE B 1 410 ? 19.344 11.203 -5.727 1 82.88 410 PHE B C 1
ATOM 6127 O O . PHE B 1 410 ? 19.531 10.398 -4.812 1 82.88 410 PHE B O 1
ATOM 6134 N N . LEU B 1 411 ? 19.938 11.102 -6.895 1 83 411 LEU B N 1
ATOM 6135 C CA . LEU B 1 411 ? 20.938 10.062 -7.113 1 83 411 LEU B CA 1
ATOM 6136 C C . LEU B 1 411 ? 22.141 10.266 -6.188 1 83 411 LEU B C 1
ATOM 6138 O O . LEU B 1 411 ? 22.688 9.297 -5.66 1 83 411 LEU B O 1
ATOM 6142 N N . VAL B 1 412 ? 22.5 11.508 -6.043 1 78.88 412 VAL B N 1
ATOM 6143 C CA . VAL B 1 412 ? 23.594 11.82 -5.133 1 78.88 412 VAL B CA 1
ATOM 6144 C C . VAL B 1 412 ? 23.203 11.484 -3.699 1 78.88 412 VAL B C 1
ATOM 6146 O O . VAL B 1 412 ? 24 10.953 -2.93 1 78.88 412 VAL B O 1
ATOM 6149 N N . PHE B 1 413 ? 21.984 11.75 -3.393 1 76.5 413 PHE B N 1
ATOM 6150 C CA . PHE B 1 413 ? 21.453 11.453 -2.066 1 76.5 413 PHE B CA 1
ATOM 6151 C C . PHE B 1 413 ? 21.531 9.953 -1.784 1 76.5 413 PHE B C 1
ATOM 6153 O O . PHE B 1 413 ? 21.922 9.539 -0.69 1 76.5 413 PHE B O 1
ATOM 6160 N N . PHE B 1 414 ? 21.156 9.133 -2.707 1 77 414 PHE B N 1
ATOM 6161 C CA . PHE B 1 414 ? 21.125 7.688 -2.533 1 77 414 PHE B CA 1
ATOM 6162 C C . PHE B 1 414 ? 22.547 7.129 -2.479 1 77 414 PHE B C 1
ATOM 6164 O O . PHE B 1 414 ? 22.781 6.055 -1.917 1 77 414 PHE B O 1
ATOM 6171 N N . SER B 1 415 ? 23.438 7.852 -3.045 1 74.25 415 SER B N 1
ATOM 6172 C CA . SER B 1 415 ? 24.812 7.383 -3.09 1 74.25 415 SER B CA 1
ATOM 6173 C C . SER B 1 415 ? 25.578 7.797 -1.838 1 74.25 415 SER B C 1
ATOM 6175 O O . SER B 1 415 ? 26.656 7.27 -1.562 1 74.25 415 SER B O 1
ATOM 6177 N N . LEU B 1 416 ? 24.984 8.734 -1.109 1 64.25 416 LEU B N 1
ATOM 6178 C CA . LEU B 1 416 ? 25.703 9.289 0.035 1 64.25 416 LEU B CA 1
ATOM 6179 C C . LEU B 1 416 ? 25.984 8.211 1.075 1 64.25 416 LEU B C 1
ATOM 6181 O O . LEU B 1 416 ? 27.109 8.102 1.574 1 64.25 416 LEU B O 1
ATOM 6185 N N . PRO B 1 417 ? 24.875 7.465 1.56 1 55.84 417 PRO B N 1
ATOM 6186 C CA . PRO B 1 417 ? 25.266 6.453 2.545 1 55.84 417 PRO B CA 1
ATOM 6187 C C . PRO B 1 417 ? 26.359 5.52 2.033 1 55.84 417 PRO B C 1
ATOM 6189 O O . PRO B 1 417 ? 27.109 4.949 2.828 1 55.84 417 PRO B O 1
ATOM 6192 N N . VAL B 1 418 ? 26.391 5.301 0.775 1 42.34 418 VAL B N 1
ATOM 6193 C CA . VAL B 1 418 ? 27.453 4.52 0.171 1 42.34 418 VAL B CA 1
ATOM 6194 C C . VAL B 1 418 ? 28.797 5.242 0.354 1 42.34 418 VAL B C 1
ATOM 6196 O O . VAL B 1 418 ? 29.828 4.602 0.528 1 42.34 418 VAL B O 1
ATOM 6199 N N . TRP B 1 419 ? 28.719 6.527 0.371 1 37.91 419 TRP B N 1
ATOM 6200 C CA . TRP B 1 419 ? 29.953 7.293 0.451 1 37.91 419 TRP B CA 1
ATOM 6201 C C . TRP B 1 419 ? 30.25 7.703 1.891 1 37.91 419 TRP B C 1
ATOM 6203 O O . TRP B 1 419 ? 31.375 8.102 2.211 1 37.91 419 TRP B O 1
ATOM 6213 N N . LEU B 1 420 ? 29.219 7.746 2.695 1 37.06 420 LEU B N 1
ATOM 6214 C CA . LEU B 1 420 ? 29.609 8.125 4.047 1 37.06 420 LEU B CA 1
ATOM 6215 C C . LEU B 1 420 ? 29.969 6.898 4.875 1 37.06 420 LEU B C 1
ATOM 6217 O O . LEU B 1 420 ? 29.297 5.863 4.777 1 37.06 420 LEU B O 1
#

Nearest PDB structures (foldseek):
  8wo7-assembly1_A  TM=9.034E-01  e=3.490E-18  Arabidopsis thaliana
  8irn-assembly1_B  TM=8.873E-01  e=2.016E-18  Arabidopsis thaliana
  5da0-assembly1_A  TM=7.955E-01  e=9.909E-10  Deinococcus geothermalis DSM 11300
  5iof-assembly1_A  TM=7.957E-01  e=1.389E-09  Deinococcus geothermalis DSM 11300
  7lhv-assembly1_B  TM=7.926E-01  e=3.371E-09  Arabidopsis thaliana